Protein 7TXG (pdb70)

Organism: Francisella tularensis subsp. tularensis (strain SCHU S4 / Schu 4) (NCBI:txid177416)

Radius of gyration: 30.86 Å; Cα contacts (8 Å, |Δi|>4): 3721; chains: 4; bounding box: 61×87×76 Å

Foldseek 3Di:
DDPVLLVLVQVLFVLLLLQLLLQAQVLDLPSSQVLLQQSNQVSQQARAEFEFELAADEDCVVDVGSYHGDTGYVHDYYKYKHWDSWFCSVCRNRLHAAIKGKIKIDHPPFAANADWAKKWKKKFFDQPQDPPCDDPVDDLLSSLVSLCVVVVHDLQQAEEEEADDPVCVVVVVVSVVSRYHYDHDPGHCLLVRLLNLAPPLSHGMYTYMDTPSSVLLSLLSCLLSHIKMKMAGDDDDPVSCVVCVVVPHDPRGDIAISSNRGNDKMKMKMKANPHYSHWHHKDWDADPVQGIWIWIWMWMGINVVSDIDIDIDTGDDDVVDRSSVSRD/DDPVLLVLVQVLQVLLLLQLLLQAQVLDLVSSQVLLQQSNQVSQQARAEFEFELAADEDVVVDVGSHHGDTGYVHHYYKYKQWDSWQCSVCRNRLHAAIKGKIKIDHPPFADSAFFFKKWKKKFFDQPDDPPCDDPVDDLLSSLVSLCVVVVHDLQLAEEEEADDPVCVVVVVVSVVSRYHYDHGPGHVLLVRLLNLAPPLSHGMYTYMDTPSSVLLSLLSCLLRHIKMKMAGDDDDPVNCVRCVVSVHDPRGDIDISSNRGNDKMKMKMKANDHYSHWHHWDWDADPVPGIWIWIWMWMGINPVSDIDIDIDTGDDDVVDRSSVSGD/DDPVLLVLVQVLFVLLLLQLLLQAQQLCLPNSQVLLQQSNQVSQQARAEFEAELAFDEDCVVDVGSHHGDTGYVHHYYKYKHFDSWFCSVCRNRLHAAIKGKIKIFHPPFADSDFFFKKWKKKFFDQPDDEPCDDPPDDLLSNLVSLCVVVVHDLQLAEEEEAPDPQCPVVCVVSVVSRYHYYYGPGHVLLVRLLNLAPPLSHGMYTDMDTPSSVLLSLLNRLLSHIKMKMAGDDDDVVRCVRCVVSPDDPRGDIDISSNGGNHKMKMKMKANPHYSHWHHWDWDADPPQGIWIWIWMWMGINVVSDIDIDIDTGDDDVVDRSSVSRD/DDPVLLVLVQVLFVLLLLQLLLQAQQLCLLSSLVLLVQSNQVSQQAAAEQEAELAECDDCSSVSHHGDTHYVHDYYKYKQFYSWFCSVCRNRVHAAIKGKIKIFHPPFAANADFFKKWKKWFFDQPDDPPCDDPPDDLLSNLVSLCVVVVHDLQQAEEEEAPDPVCVVVCVVSVVNRYHYDHGPGHVLLVRLLNLAPPLSHGMYTYMDTPSSVLLSLLSRLLRHIKMKMAGDDDDPVSCVVCVVVVHDPRGDIAISSNRGNDKMKMKMKACPHYSHFHHWDWDADPVQGIWIWIWMWMGINVVSDIDIDIDTGDDDVVDRSSVSGD

B-factor: mean 39.66, std 18.68, range [12.95, 183.97]

Sequence (1310 aa):
MNRKVALEAVRVTELAALASWSQMGRGDKIAADQAAVDAMRKALNEVDIDGTVVIGEGELDEAPMLYIGEKVGAGGCEVDIALDPLEGTTITSKGGANALTVLAMADKGGFLNAPDVYMQKIAVGGINAPKGIVDLDDSVTNNLKRIAEFKGVHMSALVVCTMDRPRHEHIIKEARECGARVILINDGDVSGVIATATENSGIDVYIGTGGAPEGVLAAAALKCLGGQMQARLIFNDEEEIKRAHRLGITDLNKKYDIDDLASGDIVFAATGVTDGNMLQGVKRVNSTRRGSYAVTHSVVMRSTTKTVRHITAEHSFDFKEGIEKFMSMNRKVALEAVRVTELAALASWSQMGRGDKIAADQAAVDAMRKALNEVDIDGTVVIGEGELDEAPMLYIGEKVGAGGCEVDIALDPLEGTTITSKGGANALTVLAMADKGGFLNAPDVYMQKIAVGGINAPKGIVDLDDSVTNNLKRIAEFKGVHMSALVVCTMDRPRHEHIIKEARECGARVILINDGDVSGVIATATENSGIDVYIGTGGAPEGVLAAAALKCLGGQMQARLIFNDEEEIKRAHRLGITDLNKKYDIDDLASGDIVFAATGVTDGNMLQGVKRVNSTRRGSYAVTHSVVMRSTTKTVRHITAEHSFDFKEGIEKFMSMNRKVALEAVRVTELAALASWSQMGRGDKIAADQAAVDAMRKALNEVDIDGTVVIGEGELDEAPMLYIGEKVGAGGCEVDIALDPLEGTTITSKGGANALTVLAMADKGGFLNAPDVYMQKIAVGGINAPKGIVDLDDSVTNNLKRIAEFKGVHMSALVVCTMDRPRHEHIIKEARECGARVILINDGDVSGVIATATENSGIDVYIGTGGAPEGVLAAAALKCLGGQMQARLIFNDEEEIKRAHRLGITDLNKKYDIDDLASGDIVFAATGVTDGNMLQGVKRVNSTRRGSYAVTHSVVMRSTTKTVRHITAEHSFDFKEGIEKFMSMNRKVALEAVRVTELAALASWSQMGRGDKIAADQAAVDAMRKALNEVDIDGTVVIGEGELDEMLYIGEKVGAGGCEVDIALDPLEGTTITSKGGANALTVLAMADKGGFLNAPDVYMQKIAVGGINAPKGIVDLDDSVTNNLKRIAEFKGVHMSALVVCTMDRPRHEHIIKEAREC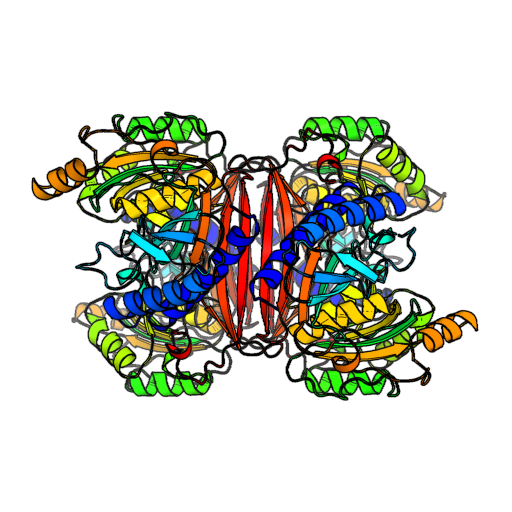GARVILINDGDVSGVIATATENSGIDVYIGTGGAPEGVLAAAALKCLGGQMQARLIFNDEEEIKRAHRLGITDLNKKYDIDDLASGDIVFAATGVTDGNMLQGVKRVNSTRRGSYAVTHSVVMRSTTKTVRHITAEHSFDFKEGIEKFMS

Secondary structure (DSSP, 8-state):
--HHHHHHHHHHHHHHHHHHHTTTTSS-HHHHHHHHHHHHHHHHTTSSEEEEEEESSB-TTT-SSSBTT-EESSS-EEEEEEEEEEE-HHHHHHT-S--EEEEEEESTT-B----S-EEEEEEEE-TTPPTTSS-TTS-HHHHHHHHHHHHT--GGG-EEEEESSGGGHHHHHHHHHHT-EEEEESS-HHHHHHGGGSTT----EEEEEEEHHHHHHHHHHHHHH-EEEEEEE---SHHHHHHHHHTT---TT-EEEHHHHB-SSEEEEEEESS--SS----EEE--TTT--EEEEEEEEEETTT--EEEEEEEEE--TTS-GGGG--/--HHHHHHHHHHHHHHHHHHHHTTTSS-HHHHHHHHHHHHHHHHTTSSEEEEEEESSB-TTT-SSSBTT-EESSS-EEEEEEEEEEE-HHHHHHT-S--EEEEEEESTT-B----SSEEEEEEEE-TTPPTTSS-TTS-HHHHHHHHHHHHT--GGG-EEEEESSGGGHHHHHHHHHHT-EEEEESS-HHHHHHGGGSTT----EEEEEEEHHHHHHHHHHHHHH-EEEEEEE---SHHHHHHHHHTT---TTPEEEHHHHB-SSEEEEEEESS--SSS---EEE--TTT--EEEEEEEEEETTT--EEEEEEEEE--TTS-GGGG--/--HHHHHHHHHHHHHHHHHHHHTTTSS-HHHHHHHHHHHHHHHHTTSSEEEEEEESSB-TTT-SSSBTT-EESSS-EEEEEEEEEEE-HHHHHHT-S--EEEEEEESTT-B----SSEEEEEEEE-TTPPTTSS-TTS-HHHHHHHHHHHHT--GGG-EEEEESSGGGHHHHHHHHHHT-EEEEESS-HHHHHHGGGSTT----EEEEEEEHHHHHHHHHHHHHH-EEEEEEE--SSHHHHHHHHHTT---TTPEEEHHHHB-SSEEEEEEESS--SSS---EEE--TTT--EEEEEEEEEETTT--EEEEEEEEE--TTS-GGGG--/--HHHHHHHHHHHHHHHHHHHHTTTSS-HHHHHHHHHHHHHHHHTTSSEEEEEEES-SSTT----TT-EESSS-EEEEEEEEEEE-HHHHHHT-TT-EEEEEEESTT-B----S-EEEEEEEE-TTPPTTSS-TTS-HHHHHHHHHHHHT--GGG-EEEEES-GGGHHHHHHHHHHT-EEEEESS-HHHHHHGGGSTT----EEEEEEEHHHHHHHHHHHHHH-EEEEEEE---SHHHHHHHHHTT---TTPEEEHHHHB-SSEEEEEEESS--SSS---EEE--TTT--EEEEEEEEEETTT--EEEEEEEEE--TTS-GGGG--

Nearest PDB structures (foldseek):
  8g5w-assembly1_A  TM=1.001E+00  e=2.195E-68  Francisella cf. tularensis subsp. novicida 3523
  7txg-assembly1_D  TM=9.976E-01  e=6.835E-67  Francisella tularensis
  8g5w-assembly1_D  TM=9.990E-01  e=2.232E-64  Francisella cf. tularensis subsp. novicida 3523
  8g5x-assembly1_D  TM=9.950E-01  e=2.477E-63  Francisella cf. tularensis subsp. novicida 3523
  6ayv-assembly1_A  TM=9.543E-01  e=2.901E-39  Mycobacterium tuberculosis CDC1551

Structure (mmCIF, N/CA/C/O backbone):
data_7TXG
#
_entry.id   7TXG
#
_cell.length_a   64.176
_cell.length_b   76.226
_cell.length_c   77.924
_cell.angle_alpha   68.024
_cell.angle_beta   68.223
_cell.angle_gamma   76.649
#
_symmetry.space_group_name_H-M   'P 1'
#
loop_
_entity.id
_entity.type
_entity.pdbx_description
1 polymer Fructose-1,6-bisphosphatase
2 non-polymer GLYCEROL
3 non-polymer 'MANGANESE (II) ION'
4 non-polymer 'PHOSPHATE ION'
5 water water
#
loop_
_atom_site.group_PDB
_atom_site.id
_atom_site.type_symbol
_atom_site.label_atom_id
_atom_site.label_alt_id
_atom_site.label_comp_id
_atom_site.label_asym_id
_atom_site.label_entity_id
_atom_site.label_seq_id
_atom_site.pdbx_PDB_ins_code
_atom_site.Cartn_x
_atom_site.Cartn_y
_atom_site.Cartn_z
_atom_site.occupancy
_atom_site.B_iso_or_equiv
_atom_site.auth_seq_id
_atom_site.auth_comp_id
_atom_site.auth_asym_id
_atom_site.auth_atom_id
_atom_site.pdbx_PDB_model_num
ATOM 1 N N . MET A 1 21 ? 4.65800 1.80200 33.19900 1.000 71.95210 1 MET A N 1
ATOM 2 C CA . MET A 1 21 ? 3.54100 1.79000 32.26300 1.000 71.55302 1 MET A CA 1
ATOM 3 C C . MET A 1 21 ? 3.23200 0.38100 31.76500 1.000 69.31701 1 MET A C 1
ATOM 4 O O . MET A 1 21 ? 4.10800 -0.31000 31.24800 1.000 68.48330 1 MET A O 1
ATOM 9 N N . ASN A 1 22 ? 1.98000 -0.03800 31.92400 1.000 72.28918 2 ASN A N 1
ATOM 10 C CA . ASN A 1 22 ? 1.55200 -1.31600 31.37900 1.000 69.43554 2 ASN A CA 1
ATOM 11 C C . ASN A 1 22 ? 1.53800 -1.25100 29.85700 1.000 68.87402 2 ASN A C 1
ATOM 12 O O . ASN A 1 22 ? 1.18900 -0.22500 29.26900 1.000 65.09823 2 ASN A O 1
ATOM 17 N N . ARG A 1 23 ? 1.92100 -2.36200 29.22100 1.000 65.86682 3 ARG A N 1
ATOM 18 C CA . ARG A 1 23 ? 1.97600 -2.42900 27.76400 1.000 66.77979 3 ARG A CA 1
ATOM 19 C C . ARG A 1 23 ? 0.64300 -2.08300 27.10400 1.000 62.88127 3 ARG A C 1
ATOM 20 O O . ARG A 1 23 ? 0.63400 -1.69400 25.93000 1.000 64.65170 3 ARG A O 1
ATOM 28 N N . LYS A 1 24 ? -0.48000 -2.19000 27.83300 1.000 65.48996 4 LYS A N 1
ATOM 29 C CA . LYS A 1 24 ? -1.79800 -2.00300 27.22000 1.000 63.64519 4 LYS A CA 1
ATOM 30 C C . LYS A 1 24 ? -2.08000 -0.53700 26.88500 1.000 62.19683 4 LYS A C 1
ATOM 31 O O . LYS A 1 24 ? -2.78700 -0.24200 25.90200 1.000 59.69444 4 LYS A O 1
ATOM 37 N N . VAL A 1 25 ? -1.53600 0.39100 27.67800 1.000 63.26216 5 VAL A N 1
ATOM 38 C CA . VAL A 1 25 ? -1.83100 1.80600 27.46700 1.000 63.25906 5 VAL A CA 1
ATOM 39 C C . VAL A 1 25 ? -1.27900 2.28200 26.12700 1.000 61.77059 5 VAL A C 1
ATOM 40 O O . VAL A 1 25 ? -1.83200 3.20700 25.51200 1.000 62.35277 5 VAL A O 1
ATOM 44 N N . ALA A 1 26 ? -0.20400 1.65500 25.64200 1.000 58.66043 6 ALA A N 1
ATOM 45 C CA . ALA A 1 26 ? 0.38200 2.04800 24.36800 1.000 55.17756 6 ALA A CA 1
ATOM 46 C C . ALA A 1 26 ? -0.64900 1.95800 23.25200 1.000 56.49313 6 ALA A C 1
ATOM 47 O O . ALA A 1 26 ? -0.92900 2.94100 22.55800 1.000 59.92277 6 ALA A O 1
ATOM 49 N N . LEU A 1 27 ? -1.25600 0.78800 23.09100 1.000 55.16788 7 LEU A N 1
ATOM 50 C CA . LEU A 1 27 ? -2.27900 0.64200 22.07200 1.000 49.33139 7 LEU A CA 1
ATOM 51 C C . LEU A 1 27 ? -3.58700 1.32900 22.43100 1.000 50.68350 7 LEU A C 1
ATOM 52 O O . LEU A 1 27 ? -4.36400 1.64200 21.52600 1.000 52.73013 7 LEU A O 1
ATOM 57 N N . GLU A 1 28 ? -3.86700 1.58700 23.71000 1.000 47.14414 8 GLU A N 1
ATOM 58 C CA . GLU A 1 28 ? -5.07600 2.36600 23.95900 1.000 47.91741 8 GLU A CA 1
ATOM 59 C C . GLU A 1 28 ? -4.91300 3.82100 23.52700 1.000 43.98844 8 GLU A C 1
ATOM 60 O O . GLU A 1 28 ? -5.90900 4.49400 23.22900 1.000 47.98839 8 GLU A O 1
ATOM 66 N N . ALA A 1 29 ? -3.68100 4.31900 23.47600 1.000 39.26277 9 ALA A N 1
ATOM 67 C CA . ALA A 1 29 ? -3.47400 5.71000 23.07900 1.000 39.28201 9 ALA A CA 1
ATOM 68 C C . ALA A 1 29 ? -3.90500 5.97100 21.63600 1.000 38.56358 9 ALA A C 1
ATOM 69 O O . ALA A 1 29 ? -4.32900 7.09500 21.30200 1.000 31.26125 9 ALA A O 1
ATOM 71 N N . VAL A 1 30 ? -3.81300 4.95700 20.76200 1.000 36.29927 10 VAL A N 1
ATOM 72 C CA . VAL A 1 30 ? -4.21100 5.21300 19.38300 1.000 34.11681 10 VAL A CA 1
ATOM 73 C C . VAL A 1 30 ? -5.70400 5.41400 19.28000 1.000 30.99928 10 VAL A C 1
ATOM 74 O O . VAL A 1 30 ? -6.15300 6.20100 18.45000 1.000 34.59454 10 VAL A O 1
ATOM 78 N N . ARG A 1 31 ? -6.50800 4.71800 20.09200 1.000 37.61099 11 ARG A N 1
ATOM 79 C CA . ARG A 1 31 ? -7.95000 4.96200 20.04600 1.000 34.49991 11 ARG A CA 1
ATOM 80 C C . ARG A 1 31 ? -8.25500 6.42800 20.33400 1.000 33.10075 11 ARG A C 1
ATOM 81 O O . ARG A 1 31 ? -9.12400 7.03900 19.69300 1.000 33.33192 11 ARG A O 1
ATOM 89 N N . VAL A 1 32 ? -7.53200 7.00400 21.29200 1.000 35.53194 12 VAL A N 1
ATOM 90 C CA . VAL A 1 32 ? -7.71100 8.40900 21.63900 1.000 35.28287 12 VAL A CA 1
ATOM 91 C C . VAL A 1 32 ? -7.39000 9.29100 20.44400 1.000 29.96332 12 VAL A C 1
ATOM 92 O O . VAL A 1 32 ? -8.20200 10.13800 20.04300 1.000 30.00635 12 VAL A O 1
ATOM 96 N N . THR A 1 33 ? -6.19700 9.10700 19.85200 1.000 33.53021 13 THR A N 1
ATOM 97 C CA . THR A 1 33 ? -5.83000 9.99200 18.73800 1.000 25.41814 13 THR A CA 1
ATOM 98 C C . THR A 1 33 ? -6.74500 9.77300 17.52800 1.000 29.34281 13 THR A C 1
ATOM 99 O O . THR A 1 33 ? -7.04900 10.72100 16.79100 1.000 27.76562 13 THR A O 1
ATOM 103 N N . GLU A 1 34 ? -7.25100 8.54900 17.33800 1.000 25.40264 14 GLU A N 1
ATOM 104 C CA . GLU A 1 34 ? -8.16500 8.29100 16.22200 1.000 25.77653 14 GLU A CA 1
ATOM 105 C C . GLU A 1 34 ? -9.47300 9.05200 16.39500 1.000 28.23205 14 GLU A C 1
ATOM 106 O O . GLU A 1 34 ? -10.00500 9.64200 15.43800 1.000 26.70100 14 GLU A O 1
ATOM 112 N N . LEU A 1 35 ? -10.04500 8.99400 17.59900 1.000 28.64200 15 LEU A N 1
ATOM 113 C CA . LEU A 1 35 ? -11.31500 9.67900 17.81200 1.000 27.24388 15 LEU A CA 1
ATOM 114 C C . LEU A 1 35 ? -11.13500 11.18800 17.69300 1.000 26.63414 15 LEU A C 1
ATOM 115 O O . LEU A 1 35 ? -12.00000 11.88900 17.13400 1.000 31.47939 15 LEU A O 1
ATOM 120 N N . ALA A 1 36 ? -9.99400 11.69800 18.17500 1.000 27.71336 16 ALA A N 1
ATOM 121 C CA . ALA A 1 36 ? -9.72000 13.12400 18.03600 1.000 28.47148 16 ALA A CA 1
ATOM 122 C C . ALA A 1 36 ? -9.59500 13.51100 16.57100 1.000 29.84361 16 ALA A C 1
ATOM 123 O O . ALA A 1 36 ? -10.09300 14.56400 16.15300 1.000 31.17084 16 ALA A O 1
ATOM 125 N N . ALA A 1 37 ? -8.93700 12.66700 15.76800 1.000 27.13769 17 ALA A N 1
ATOM 126 C CA . ALA A 1 37 ? -8.77900 12.96600 14.34900 1.000 24.90510 17 ALA A CA 1
ATOM 127 C C . ALA A 1 37 ? -10.11400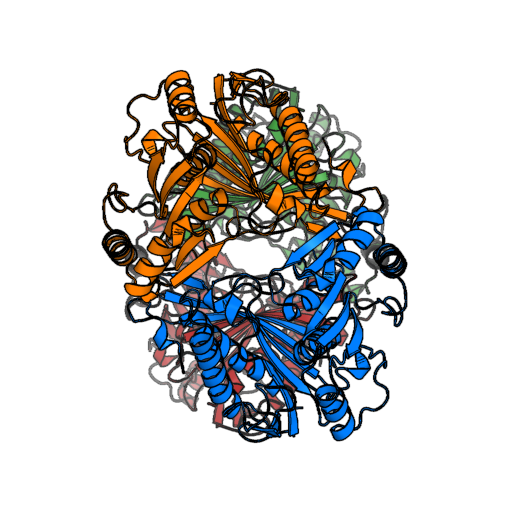 12.95300 13.61300 1.000 27.02373 17 ALA A C 1
ATOM 128 O O . ALA A 1 37 ? -10.35300 13.79900 12.74800 1.000 27.81783 17 ALA A O 1
ATOM 130 N N . LEU A 1 38 ? -10.99200 11.99800 13.91800 1.000 26.00984 18 LEU A N 1
ATOM 131 C CA . LEU A 1 38 ? -12.27700 11.95600 13.21300 1.000 28.85070 18 LEU A CA 1
ATOM 132 C C . LEU A 1 38 ? -13.13300 13.17500 13.56000 1.000 30.14149 18 LEU A C 1
ATOM 133 O O . LEU A 1 38 ? -13.77800 13.77700 12.67500 1.000 31.13969 18 LEU A O 1
ATOM 138 N N . ALA A 1 39 ? -13.13400 13.56700 14.84100 1.000 29.76694 19 ALA A N 1
ATOM 139 C CA . ALA A 1 39 ? -13.81800 14.80200 15.22000 1.000 29.63331 19 ALA A CA 1
ATOM 140 C C . ALA A 1 39 ? -13.22100 16.00700 14.50100 1.000 27.79519 19 ALA A C 1
ATOM 141 O O . ALA A 1 39 ? -13.95600 16.88100 14.03200 1.000 32.15353 19 ALA A O 1
ATOM 143 N N . SER A 1 40 ? -11.88900 16.06400 14.38600 1.000 29.31631 20 SER A N 1
ATOM 144 C CA . SER A 1 40 ? -11.25700 17.18900 13.70100 1.000 28.24649 20 SER A CA 1
ATOM 145 C C . SER A 1 40 ? -11.62700 17.20200 12.23200 1.000 30.17663 20 SER A C 1
ATOM 146 O O . SER A 1 40 ? -11.77700 18.26900 11.61800 1.000 30.29638 20 SER A O 1
ATOM 149 N N . TRP A 1 41 ? -11.73400 16.01700 11.64400 1.000 25.32546 21 TRP A N 1
ATOM 150 C CA . TRP A 1 41 ? -11.98400 15.90400 10.21600 1.000 27.58834 21 TRP A CA 1
ATOM 151 C C . TRP A 1 41 ? -13.38000 16.38000 9.87000 1.000 27.05372 21 TRP A C 1
ATOM 152 O O . TRP A 1 41 ? -13.60000 16.89500 8.76700 1.000 32.49648 21 TRP A O 1
ATOM 163 N N . SER A 1 42 ? -14.33100 16.19700 10.79400 1.000 29.27625 22 SER A N 1
ATOM 164 C CA . SER A 1 42 ? -15.67800 16.70600 10.55600 1.000 29.89195 22 SER A CA 1
ATOM 165 C C . SER A 1 42 ? -15.69800 18.22600 10.39800 1.000 32.93751 22 SER A C 1
ATOM 166 O O . SER A 1 42 ? -16.65400 18.77400 9.82900 1.000 33.15993 22 SER A O 1
ATOM 169 N N . GLN A 1 43 ? -14.65300 18.91300 10.85700 1.000 29.76660 23 GLN A N 1
ATOM 170 C CA . GLN A 1 43 ? -14.53800 20.35900 10.75100 1.000 34.48253 23 GLN A CA 1
ATOM 171 C C . GLN A 1 43 ? -13.52000 20.78800 9.71000 1.000 35.07202 23 GLN A C 1
ATOM 172 O O . GLN A 1 43 ? -13.21800 21.98400 9.61200 1.000 38.35334 23 GLN A O 1
ATOM 178 N N . MET A 1 44 ? -12.96700 19.84700 8.94700 1.000 31.10503 24 MET A N 1
ATOM 179 C CA . MET A 1 44 ? -11.91900 20.18500 8.00100 1.000 33.88303 24 MET A CA 1
ATOM 180 C C . MET A 1 44 ? -12.50400 20.99800 6.85400 1.000 31.82278 24 MET A C 1
ATOM 181 O O . MET A 1 44 ? -13.57500 20.67400 6.32600 1.000 35.64973 24 MET A O 1
ATOM 186 N N . GLY A 1 45 ? -11.80100 22.06100 6.46900 1.000 32.57217 25 GLY A N 1
ATOM 187 C CA . GLY A 1 45 ? -12.30800 22.88600 5.39400 1.000 33.15666 25 GLY A CA 1
ATOM 188 C C . GLY A 1 45 ? -13.57600 23.64500 5.71600 1.000 35.56116 25 GLY A C 1
ATOM 189 O O . GLY A 1 45 ? -14.31400 24.02700 4.80500 1.000 31.98453 25 GLY A O 1
ATOM 190 N N . ARG A 1 46 ? -13.86000 23.88800 6.98700 1.000 32.89233 26 ARG A N 1
ATOM 191 C CA . ARG A 1 46 ? -15.03900 24.67800 7.32300 1.000 41.28307 26 ARG A CA 1
ATOM 192 C C . ARG A 1 46 ? -14.68800 26.13000 7.63300 1.000 43.93700 26 ARG A C 1
ATOM 193 O O . ARG A 1 46 ? -15.58800 26.92900 7.91700 1.000 40.25660 26 ARG A O 1
ATOM 201 N N . GLY A 1 47 ? -13.40600 26.48400 7.58600 1.000 42.45284 27 GLY A N 1
ATOM 202 C CA . GLY A 1 47 ? -12.97700 27.83900 7.86300 1.000 41.41089 27 GLY A CA 1
ATOM 203 C C . GLY A 1 47 ? -13.15400 28.29100 9.29500 1.000 47.19276 27 GLY A C 1
ATOM 204 O O . GLY A 1 47 ? -13.12300 29.49600 9.55700 1.000 47.66055 27 GLY A O 1
ATOM 205 N N . ASP A 1 48 ? -13.33800 27.36400 10.23900 1.000 44.81026 28 ASP A N 1
ATOM 206 C CA . ASP A 1 48 ? -13.54200 27.70700 11.65300 1.000 42.99126 28 ASP A CA 1
ATOM 207 C C . ASP A 1 48 ? -12.44900 27.06700 12.51200 1.000 44.40876 28 ASP A C 1
ATOM 208 O O . ASP A 1 48 ? -12.60900 25.95200 13.01400 1.000 46.67254 28 ASP A O 1
ATOM 213 N N . LYS A 1 49 ? -11.35500 27.80500 12.69800 1.000 43.90799 29 LYS A N 1
ATOM 214 C CA . LYS A 1 49 ? -10.22900 27.32900 13.49900 1.000 47.26704 29 LYS A CA 1
ATOM 215 C C . LYS A 1 49 ? -10.66300 26.94500 14.91500 1.000 48.74590 29 LYS A C 1
ATOM 216 O O . LYS A 1 49 ? -10.22900 25.91300 15.45800 1.000 43.02652 29 LYS A O 1
ATOM 222 N N . ILE A 1 50 ? -11.55300 27.74600 15.51100 1.000 51.02754 30 ILE A N 1
ATOM 223 C CA . ILE A 1 50 ? -11.99100 27.51400 16.88600 1.000 49.48587 30 ILE A CA 1
ATOM 224 C C . ILE A 1 50 ? -12.83100 26.25000 16.98100 1.000 46.27670 30 ILE A C 1
ATOM 225 O O . ILE A 1 50 ? -12.68600 25.46300 17.92400 1.000 45.38765 30 ILE A O 1
ATOM 230 N N . ALA A 1 51 ? -13.72500 26.03300 16.01200 1.000 44.73918 31 ALA A N 1
ATOM 231 C CA . ALA A 1 51 ? -14.60700 24.87000 16.07000 1.000 43.21618 31 ALA A CA 1
ATOM 232 C C . ALA A 1 51 ? -13.84100 23.57500 15.81800 1.000 39.96484 31 ALA A C 1
ATOM 233 O O . ALA A 1 51 ? -14.16500 22.52900 16.40000 1.000 36.42050 31 ALA A O 1
ATOM 235 N N . ALA A 1 52 ? -12.82500 23.61900 14.95600 1.000 38.97571 32 ALA A N 1
ATOM 236 C CA . ALA A 1 52 ? -12.00400 22.43200 14.74900 1.000 39.46815 32 ALA A CA 1
ATOM 237 C C . ALA A 1 52 ? -11.22600 22.10200 16.01400 1.000 42.09889 32 ALA A C 1
ATOM 238 O O . ALA A 1 52 ? -11.21300 20.94700 16.46900 1.000 38.88672 32 ALA A O 1
ATOM 240 N N . ASP A 1 53 ? -10.59600 23.12300 16.61700 1.000 40.43611 33 ASP A N 1
ATOM 241 C CA . ASP A 1 53 ? -9.88200 22.88900 17.86800 1.000 39.22009 33 ASP A CA 1
ATOM 242 C C . ASP A 1 53 ? -10.81200 22.32500 18.93600 1.000 41.70935 33 ASP A C 1
ATOM 243 O O . ASP A 1 53 ? -10.43600 21.39700 19.66100 1.000 40.88304 33 ASP A O 1
ATOM 248 N N . GLN A 1 54 ? -12.03700 22.85900 19.04300 1.000 42.07229 34 GLN A N 1
ATOM 249 C CA . GLN A 1 54 ? -12.93600 22.41800 20.10900 1.000 40.24419 34 GLN A CA 1
ATOM 250 C C . GLN A 1 54 ? -13.44300 21.00100 19.87400 1.000 38.10198 34 GLN A C 1
ATOM 251 O O . GLN A 1 54 ? -13.60900 20.23200 20.82900 1.000 38.50210 34 GLN A O 1
ATOM 257 N N . ALA A 1 55 ? -13.71400 20.64200 18.61800 1.000 37.13121 35 ALA A N 1
ATOM 258 C CA . ALA A 1 55 ? -14.07800 19.26000 18.32200 1.000 35.31629 35 ALA A CA 1
ATOM 259 C C . ALA A 1 55 ? -12.95900 18.30500 18.71800 1.000 36.39525 35 ALA A C 1
ATOM 260 O O . ALA A 1 55 ? -13.20200 17.27600 19.37000 1.000 37.60260 35 ALA A O 1
ATOM 262 N N . ALA A 1 56 ? -11.71600 18.64800 18.36200 1.000 37.63648 36 ALA A N 1
ATOM 263 C CA . ALA A 1 56 ? -10.59400 17.79300 18.73200 1.000 36.96696 36 ALA A CA 1
ATOM 264 C C . ALA A 1 56 ? -10.43500 17.70400 20.24800 1.000 39.16330 36 ALA A C 1
ATOM 265 O O . ALA A 1 56 ? -10.24100 16.61200 20.79400 1.000 39.39266 36 ALA A O 1
ATOM 267 N N . VAL A 1 57 ? -10.52400 18.84100 20.95000 1.000 41.71952 37 VAL A N 1
ATOM 268 C CA . VAL A 1 57 ? -10.33800 18.83900 22.40400 1.000 40.33295 37 VAL A CA 1
ATOM 269 C C . VAL A 1 57 ? -11.40700 17.99200 23.07900 1.000 40.95027 37 VAL A C 1
ATOM 270 O O . VAL A 1 57 ? -11.11600 17.20400 23.99100 1.000 43.13549 37 VAL A O 1
ATOM 274 N N . ASP A 1 58 ? -12.66500 18.15600 22.65400 1.000 42.98087 38 ASP A N 1
ATOM 275 C CA . ASP A 1 58 ? -13.75500 17.39600 23.25500 1.000 46.57065 38 ASP A CA 1
ATOM 276 C C . ASP A 1 58 ? -13.54400 15.90100 23.05400 1.000 44.84601 38 ASP A C 1
ATOM 277 O O . ASP A 1 58 ? -13.55800 15.12400 24.02200 1.000 47.82120 38 ASP A O 1
ATOM 282 N N . ALA A 1 59 ? -13.35100 15.47700 21.79500 1.000 36.52208 39 ALA A N 1
ATOM 283 C CA . ALA A 1 59 ? -13.16300 14.05300 21.53600 1.000 39.93945 39 ALA A CA 1
ATOM 284 C C . ALA A 1 59 ? -11.96100 13.49700 22.29500 1.000 32.62765 39 ALA A C 1
ATOM 285 O O . ALA A 1 59 ? -12.04200 12.40800 22.87600 1.000 36.98944 39 ALA A O 1
ATOM 287 N N . MET A 1 60 ? -10.84200 14.23100 22.32400 1.000 35.64025 40 MET A N 1
ATOM 288 C CA . MET A 1 60 ? -9.65000 13.71400 22.99300 1.000 37.82064 40 MET A CA 1
ATOM 289 C C . MET A 1 60 ? -9.86800 13.58300 24.49500 1.000 39.77294 40 MET A C 1
ATOM 290 O O . MET A 1 60 ? -9.41800 12.60600 25.10400 1.000 40.89169 40 MET A O 1
ATOM 295 N N . ARG A 1 61 ? -10.55700 14.54400 25.11800 1.000 39.13468 41 ARG A N 1
ATOM 296 C CA . ARG A 1 61 ? -10.76700 14.43700 26.56000 1.000 45.42020 41 ARG A CA 1
ATOM 297 C C . ARG A 1 61 ? -11.69100 13.27100 26.88100 1.000 40.32953 41 ARG A C 1
ATOM 298 O O . ARG A 1 61 ? -11.42900 12.48200 27.80300 1.000 45.92843 41 ARG A O 1
ATOM 306 N N . LYS A 1 62 ? -12.76500 13.13400 26.10400 1.000 44.01723 42 LYS A N 1
ATOM 307 C CA . LYS A 1 62 ? -13.70100 12.04000 26.32800 1.000 44.46117 42 LYS A CA 1
ATOM 308 C C . LYS A 1 62 ? -13.01300 10.69100 26.18100 1.000 48.40505 42 LYS A C 1
ATOM 309 O O . LYS A 1 62 ? -13.21700 9.78700 27.00000 1.000 44.19341 42 LYS A O 1
ATOM 315 N N . ALA A 1 63 ? -12.18800 10.53200 25.14500 1.000 41.85581 43 ALA A N 1
ATOM 316 C CA . ALA A 1 63 ? -11.51800 9.25300 24.95300 1.000 41.11715 43 ALA A CA 1
ATOM 317 C C . ALA A 1 63 ? -10.44900 9.02500 26.01500 1.000 39.87248 43 ALA A C 1
ATOM 318 O O . ALA A 1 63 ? -10.28200 7.90100 26.50200 1.000 42.69111 43 ALA A O 1
ATOM 320 N N . LEU A 1 64 ? -9.72000 10.07900 26.39600 1.000 42.35113 44 LEU A N 1
ATOM 321 C CA . LEU A 1 64 ? -8.68100 9.93700 27.40600 1.000 45.55022 44 LEU A CA 1
ATOM 322 C C . LEU A 1 64 ? -9.25000 9.45600 28.72700 1.000 49.62133 44 LEU A C 1
ATOM 323 O O . LEU A 1 64 ? -8.59700 8.68400 29.43700 1.000 48.06580 44 LEU A O 1
ATOM 328 N N . ASN A 1 65 ? -10.46100 9.89600 29.07900 1.000 51.78505 45 ASN A N 1
ATOM 329 C CA . ASN A 1 65 ? -10.97700 9.47500 30.37700 1.000 53.52872 45 ASN A CA 1
ATOM 330 C C . ASN A 1 65 ? -11.35500 7.99900 30.41400 1.000 54.71069 45 ASN A C 1
ATOM 331 O O . ASN A 1 65 ? -11.68000 7.49000 31.49000 1.000 57.50661 45 ASN A O 1
ATOM 336 N N . GLU A 1 66 ? -11.31400 7.29300 29.28900 1.000 52.86061 46 GLU A N 1
ATOM 337 C CA . GLU A 1 66 ? -11.55300 5.85600 29.28500 1.000 52.68256 46 GLU A CA 1
ATOM 338 C C . GLU A 1 66 ? -10.26800 5.04100 29.21900 1.000 51.40762 46 GLU A C 1
ATOM 339 O O . GLU A 1 66 ? -10.33900 3.81500 29.10000 1.000 49.89318 46 GLU A O 1
ATOM 345 N N . VAL A 1 67 ? -9.09700 5.68800 29.27900 1.000 51.11525 47 VAL A N 1
ATOM 346 C CA . VAL A 1 67 ? -7.81100 4.99800 29.27800 1.000 48.28331 47 VAL A CA 1
ATOM 347 C C . VAL A 1 67 ? -7.42400 4.70200 30.71700 1.000 54.57759 47 VAL A C 1
ATOM 348 O O . VAL A 1 67 ? -7.56500 5.55600 31.59600 1.000 51.92870 47 VAL A O 1
ATOM 352 N N . ASP A 1 68 ? -6.91600 3.49200 30.95600 1.000 54.80239 48 ASP A N 1
ATOM 353 C CA . ASP A 1 68 ? -6.62000 3.01600 32.30800 1.000 54.07757 48 ASP A CA 1
ATOM 354 C C . ASP A 1 68 ? -5.27900 3.57700 32.77100 1.000 53.47483 48 ASP A C 1
ATOM 355 O O . ASP A 1 68 ? -4.27600 2.87800 32.93400 1.000 49.59300 48 ASP A O 1
ATOM 360 N N . ILE A 1 69 ? -5.28300 4.88200 33.00800 1.000 53.22799 49 ILE A N 1
ATOM 361 C CA . ILE A 1 69 ? -4.10700 5.57700 33.50500 1.000 51.33446 49 ILE A CA 1
ATOM 362 C C . ILE A 1 69 ? -4.52700 6.55500 34.59200 1.000 51.09434 49 ILE A C 1
ATOM 363 O O . ILE A 1 69 ? -5.67400 7.00300 34.64600 1.000 51.35743 49 ILE A O 1
ATOM 368 N N . ASP A 1 70 ? -3.58300 6.86600 35.47300 1.000 53.97790 50 ASP A N 1
ATOM 369 C CA . ASP A 1 70 ? -3.64000 8.01000 36.37300 1.000 55.91017 50 ASP A CA 1
ATOM 370 C C . ASP A 1 70 ? -2.76600 9.07400 35.71400 1.000 53.23960 50 ASP A C 1
ATOM 371 O O . ASP A 1 70 ? -1.54800 9.11300 35.90300 1.000 48.99877 50 ASP A O 1
ATOM 376 N N . GLY A 1 71 ? -3.37800 9.92000 34.89600 1.000 51.58722 51 GLY A N 1
ATOM 377 C CA . GLY A 1 71 ? -2.62900 10.81900 34.04200 1.000 51.85547 51 GLY A CA 1
ATOM 378 C C . GLY A 1 71 ? -2.66100 12.25600 34.52600 1.000 45.68289 51 GLY A C 1
ATOM 379 O O . GLY A 1 71 ? -3.66200 12.72700 35.05400 1.000 41.98066 51 GLY A O 1
ATOM 380 N N . THR A 1 72 ? -1.54100 12.95200 34.34100 1.000 46.40176 52 THR A N 1
ATOM 381 C CA . THR A 1 72 ? -1.47600 14.38500 34.59500 1.000 45.53683 52 THR A CA 1
ATOM 382 C C . THR A 1 72 ? -0.99800 15.09100 33.34100 1.000 44.25874 52 THR A C 1
ATOM 383 O O . THR A 1 72 ? 0.09900 14.81000 32.85200 1.000 43.51472 52 THR A O 1
ATOM 387 N N . VAL A 1 73 ? -1.81500 16.01400 32.84100 1.000 40.61186 53 VAL A N 1
ATOM 388 C CA . VAL A 1 73 ? -1.45600 16.81700 31.68100 1.000 41.31275 53 VAL A CA 1
ATOM 389 C C . VAL A 1 73 ? -0.30100 17.73300 32.05800 1.000 45.46964 53 VAL A C 1
ATOM 390 O O . VAL A 1 73 ? -0.44100 18.60600 32.92300 1.000 47.46080 53 VAL A O 1
ATOM 394 N N . VAL A 1 74 ? 0.85300 17.52400 31.42800 1.000 40.37035 54 VAL A N 1
ATOM 395 C CA . VAL A 1 74 ? 1.98100 18.41900 31.58800 1.000 44.99154 54 VAL A CA 1
ATOM 396 C C . VAL A 1 74 ? 2.20900 19.26400 30.34200 1.000 45.09286 54 VAL A C 1
ATOM 397 O O . VAL A 1 74 ? 2.84500 20.32300 30.43200 1.000 41.79833 54 VAL A O 1
ATOM 401 N N . ILE A 1 75 ? 1.71700 18.82000 29.18800 1.000 43.55038 55 ILE A N 1
ATOM 402 C CA . ILE A 1 75 ? 1.66700 19.61100 27.96900 1.000 39.49803 55 ILE A CA 1
ATOM 403 C C . ILE A 1 75 ? 0.26600 19.44700 27.39700 1.000 42.97583 55 ILE A C 1
ATOM 404 O O . ILE A 1 75 ? -0.20500 18.31900 27.21300 1.000 41.88826 55 ILE A O 1
ATOM 409 N N . GLY A 1 76 ? -0.41200 20.55400 27.16100 1.000 44.62661 56 GLY A N 1
ATOM 410 C CA . GLY A 1 76 ? -1.81900 20.51200 26.81100 1.000 44.51330 56 GLY A CA 1
ATOM 411 C C . GLY A 1 76 ? -2.29800 21.78800 26.15700 1.000 48.22575 56 GLY A C 1
ATOM 412 O O . GLY A 1 76 ? -1.52500 22.48400 25.48500 1.000 46.27765 56 GLY A O 1
ATOM 413 N N . GLU A 1 77 ? -3.58200 22.09700 26.36500 1.000 44.29365 57 GLU A N 1
ATOM 414 C CA . GLU A 1 77 ? -4.19000 23.24800 25.70600 1.000 52.62199 57 GLU A CA 1
ATOM 415 C C . GLU A 1 77 ? -3.71200 24.57000 26.29300 1.000 56.50889 57 GLU A C 1
ATOM 416 O O . GLU A 1 77 ? -3.82100 25.61000 25.63400 1.000 59.90699 57 GLU A O 1
ATOM 422 N N . GLY A 1 78 ? -3.19800 24.56300 27.51500 1.000 59.02545 58 GLY A N 1
ATOM 423 C CA . GLY A 1 78 ? -2.75000 25.78300 28.14800 1.000 64.82488 58 GLY A CA 1
ATOM 424 C C . GLY A 1 78 ? -3.10500 25.77600 29.61600 1.000 71.09010 58 GLY A C 1
ATOM 425 O O . GLY A 1 78 ? -3.44100 24.73800 30.17500 1.000 64.40173 58 GLY A O 1
ATOM 426 N N . GLU A 1 79 ? -3.02500 26.94600 30.24600 1.000 80.40830 59 GLU A N 1
ATOM 427 C CA . GLU A 1 79 ? -3.31000 27.04700 31.66900 1.000 83.34930 59 GLU A CA 1
ATOM 428 C C . GLU A 1 79 ? -4.81700 27.12200 31.90500 1.000 83.42528 59 GLU A C 1
ATOM 429 O O . GLU A 1 79 ? -5.58400 27.51100 31.01900 1.000 86.56016 59 GLU A O 1
ATOM 435 N N . LEU A 1 80 ? -5.23400 26.75100 33.12300 1.000 83.59466 60 LEU A N 1
ATOM 436 C CA . LEU A 1 80 ? -6.65800 26.54800 33.39100 1.000 85.95971 60 LEU A CA 1
ATOM 437 C C . LEU A 1 80 ? -7.47700 27.81500 33.15300 1.000 91.95092 60 LEU A C 1
ATOM 438 O O . LEU A 1 80 ? -8.62100 27.74300 32.68900 1.000 90.87063 60 LEU A O 1
ATOM 443 N N . ASP A 1 81 ? -6.91400 28.98800 33.45400 1.000 95.42855 61 ASP A N 1
ATOM 444 C CA . ASP A 1 81 ? -7.66900 30.22100 33.26100 1.000 98.74067 61 ASP A CA 1
ATOM 445 C C . ASP A 1 81 ? -7.89300 30.53400 31.78800 1.000 99.47616 61 ASP A C 1
ATOM 446 O O . ASP A 1 81 ? -8.76400 31.34900 31.46700 1.000 101.80748 61 ASP A O 1
ATOM 451 N N . GLU A 1 82 ? -7.14800 29.89000 30.88800 1.000 94.92637 62 GLU A N 1
ATOM 452 C CA . GLU A 1 82 ? -7.31300 30.08300 29.45600 1.000 92.58184 62 GLU A CA 1
ATOM 453 C C . GLU A 1 82 ? -7.83300 28.84900 28.73500 1.000 86.61372 62 GLU A C 1
ATOM 454 O O . GLU A 1 82 ? -8.33800 28.97500 27.61500 1.000 84.84696 62 GLU A O 1
ATOM 460 N N . ALA A 1 83 ? -7.71400 27.67200 29.33600 1.000 81.52777 63 ALA A N 1
ATOM 461 C CA . ALA A 1 83 ? -8.15500 26.42300 28.71900 1.000 75.13917 63 ALA A CA 1
ATOM 462 C C . ALA A 1 83 ? -9.07800 25.68400 29.67800 1.000 67.76781 63 ALA A C 1
ATOM 463 O O . ALA A 1 83 ? -8.60600 25.18300 30.72000 1.000 66.32128 63 ALA A O 1
ATOM 465 N N . PRO A 1 84 ? -10.37800 25.57900 29.38100 1.000 65.57275 64 PRO A N 1
ATOM 466 C CA . PRO A 1 84 ? -11.26300 24.83800 30.29300 1.000 63.35313 64 PRO A CA 1
ATOM 467 C C . PRO A 1 84 ? -11.01700 23.33800 30.29100 1.000 62.38003 64 PRO A C 1
ATOM 468 O O . PRO A 1 84 ? -11.40800 22.66100 31.24900 1.000 60.17287 64 PRO A O 1
ATOM 472 N N . MET A 1 85 ? -10.39900 22.79100 29.24700 1.000 57.12188 65 MET A N 1
ATOM 473 C CA . MET A 1 85 ? -10.22700 21.35000 29.11700 1.000 56.44858 65 MET A CA 1
ATOM 474 C C . MET A 1 85 ? -8.80800 21.04700 28.65900 1.000 51.04764 65 MET A C 1
ATOM 475 O O . MET A 1 85 ? -8.25000 21.77100 27.82800 1.000 49.39378 65 MET A O 1
ATOM 480 N N . LEU A 1 86 ? -8.23300 19.97100 29.20300 1.000 45.19805 66 LEU A N 1
ATOM 481 C CA . LEU A 1 86 ? -6.87100 19.55200 28.86800 1.000 45.80071 66 LEU A CA 1
ATOM 482 C C . LEU A 1 86 ? -5.86500 20.66400 29.16300 1.000 51.30699 66 LEU A C 1
ATOM 483 O O . LEU A 1 86 ? -4.97300 20.96600 28.36200 1.000 45.58689 66 LEU A O 1
ATOM 488 N N . TYR A 1 87 ? -6.01700 21.27300 30.33500 1.000 47.54628 67 TYR A N 1
ATOM 489 C CA . TYR A 1 87 ? -5.10700 22.29500 30.82800 1.000 53.48927 67 TYR A CA 1
ATOM 490 C C . TYR A 1 87 ? -3.95300 21.66100 31.60400 1.000 50.18334 67 TYR A C 1
ATOM 491 O O . TYR A 1 87 ? -4.04400 20.53300 32.10200 1.000 47.00263 67 TYR A O 1
ATOM 500 N N . ILE A 1 88 ? -2.86000 22.42000 31.71200 1.000 46.71486 68 ILE A N 1
ATOM 501 C CA . ILE A 1 88 ? -1.70100 21.97100 32.47400 1.000 50.41607 68 ILE A CA 1
ATOM 502 C C . ILE A 1 88 ? -2.13000 21.65100 33.89700 1.000 49.86410 68 ILE A C 1
ATOM 503 O O . ILE A 1 88 ? -2.73700 22.48300 34.58300 1.000 47.76190 68 ILE A O 1
ATOM 508 N N . GLY A 1 89 ? -1.81700 20.44300 34.34800 1.000 47.95677 69 GLY A N 1
ATOM 509 C CA . GLY A 1 89 ? -2.17100 19.99200 35.67000 1.000 43.96745 69 GLY A CA 1
ATOM 510 C C . GLY A 1 89 ? -3.42700 19.15000 35.74900 1.000 44.94246 69 GLY A C 1
ATOM 511 O O . GLY A 1 89 ? -3.59700 18.42400 36.73600 1.000 43.99322 69 GLY A O 1
ATOM 512 N N . GLU A 1 90 ? -4.31000 19.22400 34.75100 1.000 45.53986 70 GLU A N 1
ATOM 513 C CA . GLU A 1 90 ? -5.55200 18.46300 34.81500 1.000 45.06302 70 GLU A CA 1
ATOM 514 C C . GLU A 1 90 ? -5.26100 16.98000 34.99000 1.000 48.80268 70 GLU A C 1
ATOM 515 O O . GLU A 1 90 ? -4.30700 16.44300 34.42000 1.000 43.79146 70 GLU A O 1
ATOM 521 N N . LYS A 1 91 ? -6.06800 16.33200 35.82800 1.000 47.69389 71 LYS A N 1
ATOM 522 C CA . LYS A 1 91 ? -6.03000 14.88800 35.99900 1.000 49.39711 71 LYS A CA 1
ATOM 523 C C . LYS A 1 91 ? -6.95800 14.25500 34.97400 1.000 47.76009 71 LYS A C 1
ATOM 524 O O . LYS A 1 91 ? -8.06600 14.75000 34.73700 1.000 49.83513 71 LYS A O 1
ATOM 530 N N . VAL A 1 92 ? -6.50700 13.15900 34.37400 1.000 47.55813 72 VAL A N 1
ATOM 531 C CA . VAL A 1 92 ? -7.24600 12.49400 33.31100 1.000 49.69067 72 VAL A CA 1
ATOM 532 C C . VAL A 1 92 ? -6.97300 10.99700 33.39100 1.000 46.62562 72 VAL A C 1
ATOM 533 O O . VAL A 1 92 ? -5.95700 10.55300 33.92900 1.000 43.84861 72 VAL A O 1
ATOM 537 N N . GLY A 1 93 ? -7.91800 10.21600 32.88900 1.000 52.51420 73 GLY A N 1
ATOM 538 C CA . GLY A 1 93 ? -7.78800 8.77700 32.85300 1.000 52.78679 73 GLY A CA 1
ATOM 539 C C . GLY A 1 93 ? -8.77900 8.09800 33.78100 1.000 56.36031 73 GLY A C 1
ATOM 540 O O . GLY A 1 93 ? -9.31900 8.69200 34.71400 1.000 54.59686 73 GLY A O 1
ATOM 541 N N . ALA A 1 94 ? -9.01200 6.82200 33.50000 1.000 50.32870 74 ALA A N 1
ATOM 542 C CA . ALA A 1 94 ? -9.92700 6.01100 34.29100 1.000 56.51880 74 ALA A CA 1
ATOM 543 C C . ALA A 1 94 ? -9.25800 5.35800 35.49500 1.000 54.63772 74 ALA A C 1
ATOM 544 O O . ALA A 1 94 ? -9.93200 4.64900 36.24800 1.000 57.81764 74 ALA A O 1
ATOM 546 N N . GLY A 1 95 ? -7.97300 5.59200 35.70500 1.000 56.95187 75 GLY A N 1
ATOM 547 C CA . GLY A 1 95 ? -7.26400 5.00900 36.83200 1.000 54.30533 75 GLY A CA 1
ATOM 548 C C . GLY A 1 95 ? -6.31600 3.90600 36.39000 1.000 54.86243 75 GLY A C 1
ATOM 549 O O . GLY A 1 95 ? -6.67400 3.02300 35.60100 1.000 58.51665 75 GLY A O 1
ATOM 550 N N . GLY A 1 96 ? -5.10200 3.94600 36.91600 1.000 57.32044 76 GLY A N 1
ATOM 551 C CA . GLY A 1 96 ? -4.07400 2.98100 36.55000 1.000 54.48464 76 GLY A CA 1
ATOM 552 C C . GLY A 1 96 ? -2.69300 3.52500 36.88300 1.000 59.01436 76 GLY A C 1
ATOM 553 O O . GLY A 1 96 ? -2.53100 4.30800 37.82100 1.000 60.33594 76 GLY A O 1
ATOM 554 N N . CYS A 1 97 ? -1.70900 3.08200 36.10100 1.000 57.97719 77 CYS A N 1
ATOM 555 C CA . CYS A 1 97 ? -0.33900 3.54200 36.28400 1.000 60.73040 77 CYS A CA 1
ATOM 556 C C . CYS A 1 97 ? -0.26700 5.06300 36.14700 1.000 62.49517 77 CYS A C 1
ATOM 557 O O . CYS A 1 97 ? -1.00500 5.67200 35.37200 1.000 57.59301 77 CYS A O 1
ATOM 560 N N . GLU A 1 98 ? 0.61700 5.68500 36.92800 1.000 60.30795 78 GLU A N 1
ATOM 561 C CA . GLU A 1 98 ? 0.73800 7.13800 36.92500 1.000 60.70716 78 GLU A CA 1
ATOM 562 C C . GLU A 1 98 ? 1.64400 7.58300 35.78500 1.000 56.51650 78 GLU A C 1
ATOM 563 O O . GLU A 1 98 ? 2.76600 7.09100 35.63800 1.000 50.77591 78 GLU A O 1
ATOM 569 N N . VAL A 1 99 ? 1.15100 8.51000 34.97100 1.000 54.11543 79 VAL A N 1
ATOM 570 C CA . VAL A 1 99 ? 1.88600 8.98800 33.80500 1.000 49.41136 79 VAL A CA 1
ATOM 571 C C . VAL A 1 99 ? 1.70700 10.49300 33.66800 1.000 45.56710 79 VAL A C 1
ATOM 572 O O . VAL A 1 99 ? 0.65000 11.04800 33.98100 1.000 45.23667 79 VAL A O 1
ATOM 576 N N . ASP A 1 100 ? 2.76600 11.15600 33.21900 1.000 39.10508 80 ASP A N 1
ATOM 577 C CA . ASP A 1 100 ? 2.66700 12.50400 32.68400 1.000 40.47472 80 ASP A CA 1
ATOM 578 C C . ASP A 1 100 ? 2.27900 12.41700 31.21400 1.000 39.91318 80 ASP A C 1
ATOM 579 O O . ASP A 1 100 ? 2.81100 11.59400 30.46800 1.000 39.53690 80 ASP A O 1
ATOM 584 N N . ILE A 1 101 ? 1.36500 13.27900 30.79900 1.000 38.45179 81 ILE A N 1
ATOM 585 C CA . ILE A 1 101 ? 0.76600 13.22400 29.47200 1.000 39.17134 81 ILE A CA 1
ATOM 586 C C . ILE A 1 101 ? 1.06600 14.52500 28.74700 1.000 41.95006 81 ILE A C 1
ATOM 587 O O . ILE A 1 101 ? 0.76900 15.61000 29.26200 1.000 41.25741 81 ILE A O 1
ATOM 592 N N . ALA A 1 102 ? 1.63800 14.41700 27.55500 1.000 35.34889 82 ALA A N 1
ATOM 593 C CA . ALA A 1 102 ? 1.82100 15.55000 26.66000 1.000 34.00882 82 ALA A CA 1
ATOM 594 C C . ALA A 1 102 ? 0.83100 15.40000 25.50500 1.000 37.73523 82 ALA A C 1
ATOM 595 O O . ALA A 1 102 ? 0.85400 14.39300 24.79000 1.000 33.63283 82 ALA A O 1
ATOM 597 N N . LEU A 1 103 ? -0.06100 16.37700 25.34800 1.000 35.02117 83 LEU A N 1
ATOM 598 C CA . LEU A 1 103 ? -1.16800 16.27200 24.40800 1.000 40.00033 83 LEU A CA 1
ATOM 599 C C . LEU A 1 103 ? -1.07700 17.35100 23.34200 1.000 41.01648 83 LEU A C 1
ATOM 600 O O . LEU A 1 103 ? -0.60900 18.46300 23.60600 1.000 40.60372 83 LEU A O 1
ATOM 605 N N . ASP A 1 104 ? -1.56800 17.02800 22.14500 1.000 38.95192 84 ASP A N 1
ATOM 606 C CA . ASP A 1 104 ? -1.97300 18.03700 21.16900 1.000 37.03910 84 ASP A CA 1
ATOM 607 C C . ASP A 1 104 ? -3.26400 17.53300 20.53300 1.000 40.24883 84 ASP A C 1
ATOM 608 O O . ASP A 1 104 ? -3.22500 16.70700 19.60200 1.000 40.90903 84 ASP A O 1
ATOM 613 N N . PRO A 1 105 ? -4.42300 17.97000 21.03700 1.000 38.31786 85 PRO A N 1
ATOM 614 C CA . PRO A 1 105 ? -5.70000 17.52200 20.45700 1.000 39.85656 85 PRO A CA 1
ATOM 615 C C . PRO A 1 105 ? -5.78800 17.74700 18.96300 1.000 36.36438 85 PRO A C 1
ATOM 616 O O . PRO A 1 105 ? -6.28000 16.87500 18.23600 1.000 34.33169 85 PRO A O 1
ATOM 620 N N . LEU A 1 106 ? -5.30400 18.88700 18.47900 1.000 33.44907 86 LEU A N 1
ATOM 621 C CA . LEU A 1 106 ? -5.21500 19.12500 17.04300 1.000 34.73487 86 LEU A CA 1
ATOM 622 C C . LEU A 1 106 ? -3.97700 19.96600 16.77900 1.000 37.76948 86 LEU A C 1
ATOM 623 O O . LEU A 1 106 ? -3.95300 21.15600 17.09900 1.000 37.09714 86 LEU A O 1
ATOM 628 N N . GLU A 1 107 ? -2.94900 19.34500 16.21600 1.000 34.15448 87 GLU A N 1
ATOM 629 C CA . GLU A 1 107 ? -1.75700 20.05700 15.77500 1.000 37.79636 87 GLU A CA 1
ATOM 630 C C . GLU A 1 107 ? -2.04800 20.53000 14.35900 1.000 39.08452 87 GLU A C 1
ATOM 631 O O . GLU A 1 107 ? -2.08000 19.73700 13.41400 1.000 39.99174 87 GLU A O 1
ATOM 637 N N . GLY A 1 108 ? -2.31400 21.82300 14.21700 1.000 37.14287 88 GLY A N 1
ATOM 638 C CA . GLY A 1 108 ? -2.81400 22.35700 12.96700 1.000 35.99962 88 GLY A CA 1
ATOM 639 C C . GLY A 1 108 ? -4.29300 22.69700 12.98400 1.000 38.17231 88 GLY A C 1
ATOM 640 O O . GLY A 1 108 ? -5.07400 22.14200 12.20100 1.000 33.96668 88 GLY A O 1
ATOM 641 N N . THR A 1 109 ? -4.70200 23.60800 13.87200 1.000 40.18962 89 THR A N 1
ATOM 642 C CA . THR A 1 109 ? -6.09100 24.06500 13.86100 1.000 38.59900 89 THR A CA 1
ATOM 643 C C . THR A 1 109 ? -6.39900 24.86100 12.59700 1.000 37.68990 89 THR A C 1
ATOM 644 O O . THR A 1 109 ? -7.42300 24.63100 11.93100 1.000 36.18674 89 THR A O 1
ATOM 648 N N . THR A 1 110 ? -5.52700 25.82100 12.26300 1.000 38.18646 90 THR A N 1
ATOM 649 C CA . THR A 1 110 ? -5.68100 26.58200 11.02600 1.000 40.58071 90 THR A CA 1
ATOM 650 C C . THR A 1 110 ? -5.55800 25.67600 9.81100 1.000 38.29072 90 THR A C 1
ATOM 651 O O . THR A 1 110 ? -6.35300 25.78300 8.86300 1.000 38.93631 90 THR A O 1
ATOM 655 N N . ILE A 1 111 ? -4.53700 24.80800 9.81200 1.000 34.38399 91 ILE A N 1
ATOM 656 C CA . ILE A 1 111 ? -4.38400 23.76800 8.79400 1.000 33.26781 91 ILE A CA 1
ATOM 657 C C . ILE A 1 111 ? -5.71500 23.08300 8.55100 1.000 32.48538 91 ILE A C 1
ATOM 658 O O . ILE A 1 111 ? -6.19700 22.99500 7.41300 1.000 32.78354 91 ILE A O 1
ATOM 663 N N . THR A 1 112 ? -6.30200 22.54700 9.62600 1.000 31.00220 92 THR A N 1
ATOM 664 C CA . THR A 1 112 ? -7.52200 21.77500 9.48000 1.000 30.98558 92 THR A CA 1
ATOM 665 C C . THR A 1 112 ? -8.63400 22.64300 8.92400 1.000 32.31084 92 THR A C 1
ATOM 666 O O . THR A 1 112 ? -9.34200 22.23400 8.00100 1.000 32.66116 92 THR A O 1
ATOM 670 N N . SER A 1 113 ? -8.78900 23.85400 9.46400 1.000 34.87343 93 SER A N 1
ATOM 671 C CA . SER A 1 113 ? -9.82800 24.74500 8.96400 1.000 36.30303 93 SER A CA 1
ATOM 672 C C . SER A 1 113 ? -9.69400 24.99500 7.46200 1.000 35.62778 93 SER A C 1
ATOM 673 O O . SER A 1 113 ? -10.70600 25.13800 6.77300 1.000 34.79837 93 SER A O 1
ATOM 676 N N . LYS A 1 114 ? -8.47400 25.02400 6.92600 1.000 36.47852 94 LYS A N 1
ATOM 677 C CA . LYS A 1 114 ? -8.29600 25.24900 5.49500 1.000 36.81006 94 LYS A CA 1
ATOM 678 C C . LYS A 1 114 ? -8.02500 23.97500 4.69900 1.000 39.57833 94 LYS A C 1
ATOM 679 O O . LYS A 1 114 ? -7.86000 24.04900 3.47200 1.000 40.47454 94 LYS A O 1
ATOM 685 N N . GLY A 1 115 ? -7.98500 22.81300 5.34400 1.000 38.91989 95 GLY A N 1
ATOM 686 C CA . GLY A 1 115 ? -7.67400 21.59200 4.62300 1.000 37.90695 95 GLY A CA 1
ATOM 687 C C . GLY A 1 115 ? -6.25200 21.51600 4.11700 1.000 35.51950 95 GLY A C 1
ATOM 688 O O . GLY A 1 115 ? -5.98500 20.81900 3.12900 1.000 34.05856 95 GLY A O 1
ATOM 689 N N . GLY A 1 116 ? -5.32800 22.21100 4.77500 1.000 33.68120 96 GLY A N 1
ATOM 690 C CA . GLY A 1 116 ? -3.93300 22.17800 4.40500 1.000 32.35049 96 GLY A CA 1
ATOM 691 C C . GLY A 1 116 ? -3.24100 20.91200 4.88300 1.000 34.62907 96 GLY A C 1
ATOM 692 O O . GLY A 1 116 ? -3.83000 20.02900 5.50400 1.000 34.74559 96 GLY A O 1
ATOM 693 N N . ALA A 1 117 ? -1.94900 20.82500 4.57000 1.000 31.81128 97 ALA A N 1
ATOM 694 C CA . ALA A 1 117 ? -1.17900 19.62600 4.87000 1.000 28.95240 97 ALA A CA 1
ATOM 695 C C . ALA A 1 117 ? -0.65500 19.63000 6.30000 1.000 31.90992 97 ALA A C 1
ATOM 696 O O . ALA A 1 117 ? -0.44400 20.68500 6.90800 1.000 29.40387 97 ALA A O 1
ATOM 698 N N . ASN A 1 118 ? -0.46500 18.41500 6.83300 1.000 29.02480 98 ASN A N 1
ATOM 699 C CA . ASN A 1 118 ? 0.34100 18.10200 8.01600 1.000 31.75015 98 ASN A CA 1
ATOM 700 C C . ASN A 1 118 ? -0.43400 18.24300 9.32200 1.000 29.73445 98 ASN A C 1
ATOM 701 O O . ASN A 1 118 ? 0.17600 18.41200 10.38000 1.000 31.35914 98 ASN A O 1
ATOM 706 N N . ALA A 1 119 ? -1.76600 18.19000 9.27700 1.000 27.83359 99 ALA A N 1
ATOM 707 C CA . ALA A 1 119 ? -2.56100 18.24900 10.50000 1.000 27.31876 99 ALA A CA 1
ATOM 708 C C . ALA A 1 119 ? -2.61900 16.87100 11.15900 1.000 30.47620 99 ALA A C 1
ATOM 709 O O . ALA A 1 119 ? -2.84400 15.86400 10.48200 1.000 26.77048 99 ALA A O 1
ATOM 711 N N . LEU A 1 120 ? -2.37300 16.83500 12.47300 1.000 27.86859 100 LEU A N 1
ATOM 712 C CA . LEU A 1 120 ? -2.26400 15.61200 13.26100 1.000 26.42186 100 LEU A CA 1
ATOM 713 C C . LEU A 1 120 ? -3.00500 15.78800 14.57200 1.000 29.32219 100 LEU A C 1
ATOM 714 O O . LEU A 1 120 ? -3.21000 16.90600 15.04000 1.000 32.12067 100 LEU A O 1
ATOM 719 N N . THR A 1 121 ? -3.38000 14.66400 15.18000 1.000 28.00893 101 THR A N 1
ATOM 720 C CA . THR A 1 121 ? -3.69700 14.59900 16.60100 1.000 27.77923 101 THR A CA 1
ATOM 721 C C . THR A 1 121 ? -2.60900 13.77000 17.28100 1.000 32.38286 101 THR A C 1
ATOM 722 O O . THR A 1 121 ? -2.12700 12.78100 16.71100 1.000 26.92187 101 THR A O 1
ATOM 726 N N . VAL A 1 122 ? -2.19000 14.18600 18.48000 1.000 27.19314 102 VAL A N 1
ATOM 727 C CA . VAL A 1 122 ? -0.97300 13.64900 19.08600 1.000 30.28144 102 VAL A CA 1
ATOM 728 C C . VAL A 1 122 ? -1.20400 13.38900 20.57000 1.000 32.31077 102 VAL A C 1
ATOM 729 O O . VAL A 1 122 ? -1.83000 14.19700 21.27300 1.000 35.02259 102 VAL A O 1
ATOM 733 N N . LEU A 1 123 ? -0.65400 12.28000 21.05600 1.000 28.07196 103 LEU A N 1
ATOM 734 C CA . LEU A 1 123 ? -0.74400 11.91100 22.46400 1.000 33.81098 103 LEU A CA 1
ATOM 735 C C . LEU A 1 123 ? 0.53300 11.19100 22.86300 1.000 33.37384 103 LEU A C 1
ATOM 736 O O . LEU A 1 123 ? 0.87700 10.17200 22.27000 1.000 31.38032 103 LEU A O 1
ATOM 741 N N . ALA A 1 124 ? 1.23600 11.70400 23.86300 1.000 33.23684 104 ALA A N 1
ATOM 742 C CA . ALA A 1 124 ? 2.43400 11.05600 24.36700 1.000 31.20554 104 ALA A CA 1
ATOM 743 C C . ALA A 1 124 ? 2.31500 10.88800 25.87600 1.000 35.56762 104 ALA A C 1
ATOM 744 O O . ALA A 1 124 ? 1.63300 11.66400 26.55700 1.000 35.63176 104 ALA A O 1
ATOM 746 N N . MET A 1 125 ? 2.96900 9.85300 26.38400 1.000 36.63245 105 MET A N 1
ATOM 747 C CA . MET A 1 125 ? 2.92500 9.51600 27.79800 1.000 40.40173 105 MET A CA 1
ATOM 748 C C . MET A 1 125 ? 4.32600 9.16500 28.27100 1.000 41.19105 105 MET A C 1
ATOM 749 O O . MET A 1 125 ? 5.09300 8.52000 27.54700 1.000 37.96586 105 MET A O 1
ATOM 754 N N . ALA A 1 126 ? 4.65800 9.60800 29.48600 1.000 39.84962 106 ALA A N 1
ATOM 755 C CA . ALA A 1 126 ? 5.93800 9.30600 30.11000 1.000 43.85742 106 ALA A CA 1
ATOM 756 C C . ALA A 1 126 ? 5.70300 9.00100 31.58000 1.000 45.55947 106 ALA A C 1
ATOM 757 O O . ALA A 1 126 ? 4.64000 9.29600 32.13000 1.000 41.84277 106 ALA A O 1
ATOM 759 N N . ASP A 1 127 ? 6.69100 8.37100 32.20500 1.000 48.01787 107 ASP A N 1
ATOM 760 C CA . ASP A 1 127 ? 6.69500 8.33900 33.65700 1.000 50.43751 107 ASP A CA 1
ATOM 761 C C . ASP A 1 127 ? 6.88100 9.75900 34.18800 1.000 50.30976 107 ASP A C 1
ATOM 762 O O . ASP A 1 127 ? 7.33800 10.66400 33.47400 1.000 47.98266 107 ASP A O 1
ATOM 767 N N . LYS A 1 128 ? 6.51500 9.94900 35.45700 1.000 52.56646 108 LYS A N 1
ATOM 768 C CA . LYS A 1 128 ? 6.50200 11.27600 36.06100 1.000 51.01771 108 LYS A CA 1
ATOM 769 C C . LYS A 1 128 ? 7.82200 11.99200 35.82100 1.000 49.41705 108 LYS A C 1
ATOM 770 O O . LYS A 1 128 ? 8.89700 11.41100 35.99000 1.000 51.38771 108 LYS A O 1
ATOM 776 N N . GLY A 1 129 ? 7.72900 13.24500 35.37400 1.000 49.61128 109 GLY A N 1
ATOM 777 C CA . GLY A 1 129 ? 8.89900 14.05600 35.09800 1.000 49.75833 109 GLY A CA 1
ATOM 778 C C . GLY A 1 129 ? 9.60500 13.77400 33.79100 1.000 49.81097 109 GLY A C 1
ATOM 779 O O . GLY A 1 129 ? 10.70400 14.30000 33.58000 1.000 50.33284 109 GLY A O 1
ATOM 780 N N . GLY A 1 130 ? 9.00100 12.98500 32.89400 1.000 49.93849 110 GLY A N 1
ATOM 781 C CA . GLY A 1 130 ? 9.69800 12.57200 31.68400 1.000 40.80824 110 GLY A CA 1
ATOM 782 C C . GLY A 1 130 ? 9.79900 13.64500 30.61500 1.000 43.63577 110 GLY A C 1
ATOM 783 O O . GLY A 1 130 ? 10.72900 13.63300 29.80200 1.000 46.75990 110 GLY A O 1
ATOM 784 N N . PHE A 1 131 ? 8.85300 14.57300 30.58300 1.000 43.21828 111 PHE A N 1
ATOM 785 C CA . PHE A 1 131 ? 8.84200 15.63700 29.59100 1.000 41.93174 111 PHE A CA 1
ATOM 786 C C . PHE A 1 131 ? 9.42000 16.91900 30.17500 1.000 47.68404 111 PHE A C 1
ATOM 787 O O . PHE A 1 131 ? 9.15800 17.25300 31.33300 1.000 47.61367 111 PHE A O 1
ATOM 795 N N . LEU A 1 132 ? 10.21800 17.62500 29.36900 1.000 44.39279 112 LEU A N 1
ATOM 796 C CA . LEU A 1 132 ? 10.70000 18.94800 29.74700 1.000 48.06439 112 LEU A CA 1
ATOM 797 C C . LEU A 1 132 ? 9.53000 19.84800 30.10400 1.000 52.08310 112 LEU A C 1
ATOM 798 O O . LEU A 1 132 ? 8.61300 20.03600 29.30100 1.000 50.69233 112 LEU A O 1
ATOM 803 N N . ASN A 1 133 ? 9.55900 20.39700 31.31300 1.000 57.12270 113 ASN A N 1
ATOM 804 C CA . ASN A 1 133 ? 8.53900 21.33900 31.76000 1.000 57.51449 113 ASN A CA 1
ATOM 805 C C . ASN A 1 133 ? 9.00500 22.73200 31.35600 1.000 56.05256 113 ASN A C 1
ATOM 806 O O . ASN A 1 133 ? 9.71900 23.42000 32.08800 1.000 56.24999 113 ASN A O 1
ATOM 811 N N . ALA A 1 134 ? 8.60700 23.13900 30.16500 1.000 52.74337 114 ALA A N 1
ATOM 812 C CA . ALA A 1 134 ? 8.95300 24.40900 29.56000 1.000 53.29479 114 ALA A CA 1
ATOM 813 C C . ALA A 1 134 ? 7.72200 25.30600 29.46300 1.000 57.03277 114 ALA A C 1
ATOM 814 O O . ALA A 1 134 ? 6.59000 24.81700 29.37400 1.000 54.37596 114 ALA A O 1
ATOM 816 N N . PRO A 1 135 ? 7.90800 26.62000 29.47700 1.000 58.09262 115 PRO A N 1
ATOM 817 C CA . PRO A 1 135 ? 6.78400 27.52400 29.23100 1.000 61.81259 115 PRO A CA 1
ATOM 818 C C . PRO A 1 135 ? 6.42200 27.54300 27.75400 1.000 61.43664 115 PRO A C 1
ATOM 819 O O . PRO A 1 135 ? 7.19100 27.13000 26.88500 1.000 58.68907 115 PRO A O 1
ATOM 823 N N . ASP A 1 136 ? 5.22700 28.05000 27.47900 1.000 60.49083 116 ASP A N 1
ATOM 824 C CA . ASP A 1 136 ? 4.70200 28.07900 26.11900 1.000 55.72955 116 ASP A CA 1
ATOM 825 C C . ASP A 1 136 ? 5.33400 29.25700 25.38200 1.000 55.62795 116 ASP A C 1
ATOM 826 O O . ASP A 1 136 ? 4.76100 30.33800 25.24400 1.000 62.51149 116 ASP A O 1
ATOM 831 N N . VAL A 1 137 ? 6.55300 29.02800 24.89500 1.000 50.43670 117 VAL A N 1
ATOM 832 C CA . VAL A 1 137 ? 7.35800 30.02900 24.20300 1.000 52.86627 117 VAL A CA 1
ATOM 833 C C . VAL A 1 137 ? 7.95800 29.39300 22.95100 1.000 49.12840 117 VAL A C 1
ATOM 834 O O . VAL A 1 137 ? 7.91100 28.18000 22.76000 1.000 45.85747 117 VAL A O 1
ATOM 838 N N . TYR A 1 138 ? 8.54300 30.23300 22.09900 1.000 47.47614 118 TYR A N 1
ATOM 839 C CA . TYR A 1 138 ? 9.19300 29.73300 20.89900 1.000 45.22091 118 TYR A CA 1
ATOM 840 C C . TYR A 1 138 ? 10.43900 28.92700 21.25000 1.000 46.32034 118 TYR A C 1
ATOM 841 O O . TYR A 1 138 ? 11.10900 29.15500 22.26300 1.000 45.88144 118 TYR A O 1
ATOM 850 N N . MET A 1 139 ? 10.78700 28.02100 20.34200 1.000 40.62372 119 MET A N 1
ATOM 851 C CA . MET A 1 139 ? 11.89400 27.09500 20.52400 1.000 33.55302 119 MET A CA 1
ATOM 852 C C . MET A 1 139 ? 12.57100 26.90500 19.17700 1.000 35.76147 119 MET A C 1
ATOM 853 O O . MET A 1 139 ? 11.90400 26.59400 18.17700 1.000 33.45927 119 MET A O 1
ATOM 858 N N . GLN A 1 140 ? 13.87300 27.16800 19.14900 1.000 35.30365 120 GLN A N 1
ATOM 859 C CA . GLN A 1 140 ? 14.72100 26.80200 18.02800 1.000 39.14207 120 GLN A CA 1
ATOM 860 C C . GLN A 1 140 ? 14.91800 25.30100 18.03700 1.000 38.82382 120 GLN A C 1
ATOM 861 O O . GLN A 1 140 ? 15.18400 24.71100 19.08800 1.000 38.50714 120 GLN A O 1
ATOM 867 N N . LYS A 1 141 ? 14.79000 24.68400 16.86400 1.000 38.05881 121 LYS A N 1
ATOM 868 C CA . LYS A 1 141 ? 14.86600 23.24300 16.70200 1.000 33.42194 121 LYS A CA 1
ATOM 869 C C . LYS A 1 141 ? 15.80000 22.91500 15.55100 1.000 33.14057 121 LYS A C 1
ATOM 870 O O . LYS A 1 141 ? 15.80800 23.61100 14.52200 1.000 31.05390 121 LYS A O 1
ATOM 876 N N . ILE A 1 142 ? 16.58100 21.84900 15.72900 1.000 29.98499 122 ILE A N 1
ATOM 877 C CA . ILE A 1 142 ? 17.28200 21.19700 14.62500 1.000 33.52835 122 ILE A CA 1
ATOM 878 C C . ILE A 1 142 ? 17.21500 19.69300 14.86200 1.000 34.38925 122 ILE A C 1
ATOM 879 O O . ILE A 1 142 ? 17.47800 19.21500 15.97200 1.000 35.44987 122 ILE A O 1
ATOM 884 N N . ALA A 1 143 ? 16.83200 18.95200 13.82200 1.000 32.92115 123 ALA A N 1
ATOM 885 C CA . ALA A 1 143 ? 16.51600 17.53400 13.95600 1.000 29.81726 123 ALA A CA 1
ATOM 886 C C . ALA A 1 143 ? 16.95500 16.76500 12.71900 1.000 28.81496 123 ALA A C 1
ATOM 887 O O . ALA A 1 143 ? 16.81300 17.24100 11.58700 1.000 31.01283 123 ALA A O 1
ATOM 889 N N . VAL A 1 144 ? 17.49100 15.56800 12.95700 1.000 30.91755 124 VAL A N 1
ATOM 890 C CA . VAL A 1 144 ? 17.84500 14.62600 11.90600 1.000 31.96438 124 VAL A CA 1
ATOM 891 C C . VAL A 1 144 ? 17.44900 13.23600 12.39300 1.000 32.89129 124 VAL A C 1
ATOM 892 O O . VAL A 1 144 ? 17.40900 12.97300 13.60000 1.000 33.08639 124 VAL A O 1
ATOM 896 N N . GLY A 1 145 ? 17.12400 12.34300 11.45500 1.000 32.00580 125 GLY A N 1
ATOM 897 C CA . GLY A 1 145 ? 16.78700 10.98100 11.80400 1.000 33.37903 125 GLY A CA 1
ATOM 898 C C . GLY A 1 145 ? 17.95000 10.01100 11.62500 1.000 33.72533 125 GLY A C 1
ATOM 899 O O . GLY A 1 145 ? 18.96900 10.31600 11.00900 1.000 36.85415 125 GLY A O 1
ATOM 900 N N . GLY A 1 146 ? 17.76700 8.81100 12.17700 1.000 35.95844 126 GLY A N 1
ATOM 901 C CA . GLY A 1 146 ? 18.72800 7.73100 12.01900 1.000 40.42334 126 GLY A CA 1
ATOM 902 C C . GLY A 1 146 ? 19.22400 7.16900 13.33700 1.000 44.79272 126 GLY A C 1
ATOM 903 O O . GLY A 1 146 ? 19.78900 7.91400 14.14300 1.000 43.81202 126 GLY A O 1
ATOM 904 N N . ILE A 1 147 ? 19.02400 5.86300 13.56500 1.000 42.75342 127 ILE A N 1
ATOM 905 C CA . ILE A 1 147 ? 19.39200 5.23400 14.84000 1.000 46.70529 127 ILE A CA 1
ATOM 906 C C . ILE A 1 147 ? 20.87100 5.43800 15.16800 1.000 46.47652 127 ILE A C 1
ATOM 907 O O . ILE A 1 147 ? 21.24400 5.55100 16.34200 1.000 47.25189 127 ILE A O 1
ATOM 912 N N . ASN A 1 148 ? 21.73100 5.49200 14.15600 1.000 41.92240 128 ASN A N 1
ATOM 913 C CA . ASN A 1 148 ? 23.16900 5.59900 14.37400 1.000 49.09575 128 ASN A CA 1
ATOM 914 C C . ASN A 1 148 ? 23.66800 7.03800 14.41300 1.000 48.47401 128 ASN A C 1
ATOM 915 O O . ASN A 1 148 ? 24.88200 7.25400 14.52100 1.000 42.50741 128 ASN A O 1
ATOM 920 N N . ALA A 1 149 ? 22.78000 8.01600 14.30700 1.000 43.19131 129 ALA A N 1
ATOM 921 C CA . ALA A 1 149 ? 23.19400 9.41600 14.35000 1.000 49.36631 129 ALA A CA 1
ATOM 922 C C . ALA A 1 149 ? 23.76500 9.72200 15.72600 1.000 45.78163 129 ALA A C 1
ATOM 923 O O . ALA A 1 149 ? 23.06900 9.52800 16.73000 1.000 48.64412 129 ALA A O 1
ATOM 925 N N . PRO A 1 150 ? 25.01300 10.16700 15.83100 1.000 46.10836 130 PRO A N 1
ATOM 926 C CA . PRO A 1 150 ? 25.60400 10.37100 17.15200 1.000 48.52130 130 PRO A CA 1
ATOM 927 C C . PRO A 1 150 ? 25.17500 11.68500 17.77900 1.000 49.36851 130 PRO A C 1
ATOM 928 O O . PRO A 1 150 ? 24.85300 12.66200 17.09800 1.000 45.02532 130 PRO A O 1
ATOM 932 N N . LYS A 1 151 ? 25.17300 11.67800 19.10800 1.000 52.01637 131 LYS A N 1
ATOM 933 C CA . LYS A 1 151 ? 25.05000 12.89800 19.88700 1.000 54.33761 131 LYS A CA 1
ATOM 934 C C . LYS A 1 151 ? 26.05900 13.93400 19.40600 1.000 50.15006 131 LYS A C 1
ATOM 935 O O . LYS A 1 151 ? 27.25000 13.64300 19.26700 1.000 48.73194 131 LYS A O 1
ATOM 941 N N . GLY A 1 152 ? 25.57100 15.14200 19.13100 1.000 45.19177 132 GLY A N 1
ATOM 942 C CA . GLY A 1 152 ? 26.40900 16.22400 18.65300 1.000 45.91246 132 GLY A CA 1
ATOM 943 C C . GLY A 1 152 ? 26.45600 16.39600 17.15200 1.000 43.40597 132 GLY A C 1
ATOM 944 O O . GLY A 1 152 ? 27.12600 17.32300 16.67400 1.000 39.71285 132 GLY A O 1
ATOM 945 N N . ILE A 1 153 ? 25.77100 15.53400 16.39200 1.000 42.87585 133 ILE A N 1
ATOM 946 C CA . ILE A 1 153 ? 25.76400 15.67300 14.93600 1.000 40.26222 133 ILE A CA 1
ATOM 947 C C . ILE A 1 153 ? 25.12900 16.99500 14.53600 1.000 35.20738 133 ILE A C 1
ATOM 948 O O . ILE A 1 153 ? 25.52200 17.61500 13.54100 1.000 38.92230 133 ILE A O 1
ATOM 953 N N . VAL A 1 154 ? 24.16100 17.46000 15.31800 1.000 33.73210 134 VAL A N 1
ATOM 954 C CA . VAL A 1 154 ? 23.53800 18.76100 15.13000 1.000 36.77674 134 VAL A CA 1
ATOM 955 C C . VAL A 1 154 ? 23.75300 19.56100 16.40700 1.000 41.30194 134 VAL A C 1
ATOM 956 O O . VAL A 1 154 ? 23.66100 19.02600 17.51600 1.000 39.37110 134 VAL A O 1
ATOM 960 N N . ASP A 1 155 ? 24.07300 20.83800 16.24600 1.000 40.44011 135 ASP A N 1
ATOM 961 C CA . ASP A 1 155 ? 24.18800 21.73700 17.38700 1.000 42.51539 135 ASP A CA 1
ATOM 962 C C . ASP A 1 155 ? 23.77800 23.13400 16.95000 1.000 38.91989 135 ASP A C 1
ATOM 963 O O . ASP A 1 155 ? 24.24500 23.63100 15.92100 1.000 42.53080 135 ASP A O 1
ATOM 968 N N . LEU A 1 156 ? 22.90200 23.75600 17.73600 1.000 36.02300 136 LEU A N 1
ATOM 969 C CA . LEU A 1 156 ? 22.34100 25.05500 17.37700 1.000 39.87391 136 LEU A CA 1
ATOM 970 C C . LEU A 1 156 ? 23.37600 26.17900 17.35500 1.000 46.48173 136 LEU A C 1
ATOM 971 O O . LEU A 1 156 ? 23.11700 27.22800 16.75500 1.000 41.25134 136 LEU A O 1
ATOM 976 N N . ASP A 1 157 ? 24.52700 25.99600 17.99900 1.000 43.66502 137 ASP A N 1
ATOM 977 C CA . ASP A 1 157 ? 25.54400 27.03600 17.99300 1.000 47.03495 137 ASP A CA 1
ATOM 978 C C . ASP A 1 157 ? 26.45900 26.95300 16.78900 1.000 48.25967 137 ASP A C 1
ATOM 979 O O . ASP A 1 157 ? 27.15900 27.92600 16.49000 1.000 52.58016 137 ASP A O 1
ATOM 984 N N . ASP A 1 158 ? 26.48400 25.81600 16.10700 1.000 44.80583 138 ASP A N 1
ATOM 985 C CA . ASP A 1 158 ? 27.22400 25.72100 14.86600 1.000 47.15489 138 ASP A CA 1
ATOM 986 C C . ASP A 1 158 ? 26.42200 26.36900 13.74200 1.000 45.32926 138 ASP A C 1
ATOM 987 O O . ASP A 1 158 ? 25.25100 26.71500 13.90000 1.000 40.63246 138 ASP A O 1
ATOM 992 N N . SER A 1 159 ? 27.07700 26.56700 12.60700 1.000 40.91178 139 SER A N 1
ATOM 993 C CA . SER A 1 159 ? 26.38600 27.19100 11.49800 1.000 40.81434 139 SER A CA 1
ATOM 994 C C . SER A 1 159 ? 25.48500 26.16900 10.80600 1.000 40.61793 139 SER A C 1
ATOM 995 O O . SER A 1 159 ? 25.67000 24.95300 10.92000 1.000 42.64951 139 SER A O 1
ATOM 998 N N . VAL A 1 160 ? 24.48900 26.68300 10.08500 1.000 42.51321 140 VAL A N 1
ATOM 999 C CA . VAL A 1 160 ? 23.69400 25.81200 9.22400 1.000 39.15558 140 VAL A CA 1
ATOM 1000 C C . VAL A 1 160 ? 24.61700 25.00300 8.32300 1.000 42.56584 140 VAL A C 1
ATOM 1001 O O . VAL A 1 160 ? 24.44200 23.78700 8.15700 1.000 42.20454 140 VAL A O 1
ATOM 1005 N N . THR A 1 161 ? 25.65300 25.65300 7.77800 1.000 38.95953 141 THR A N 1
ATOM 1006 C CA . THR A 1 161 ? 26.53400 24.98900 6.82000 1.000 40.77325 141 THR A CA 1
ATOM 1007 C C . THR A 1 161 ? 27.24800 23.80300 7.45300 1.000 45.72227 141 THR A C 1
ATOM 1008 O O . THR A 1 161 ? 27.36500 22.73700 6.83700 1.000 43.35200 141 THR A O 1
ATOM 1012 N N . ASN A 1 162 ? 27.75300 23.97500 8.68100 1.000 45.45658 142 ASN A N 1
ATOM 1013 C CA . ASN A 1 162 ? 28.53000 22.91000 9.31400 1.000 42.78335 142 ASN A CA 1
ATOM 1014 C C . ASN A 1 162 ? 27.63300 21.75700 9.76200 1.000 42.34380 142 ASN A C 1
ATOM 1015 O O . ASN A 1 162 ? 27.99700 20.58100 9.60900 1.000 39.44260 142 ASN A O 1
ATOM 1020 N N . ASN A 1 163 ? 26.46700 22.07800 10.33000 1.000 41.22315 143 ASN A N 1
ATOM 1021 C CA . ASN A 1 163 ? 25.45700 21.05600 10.60700 1.000 40.85824 143 ASN A CA 1
ATOM 1022 C C . ASN A 1 163 ? 25.15100 20.23500 9.35900 1.000 37.72025 143 ASN A C 1
ATOM 1023 O O . ASN A 1 163 ? 25.12300 18.99900 9.40100 1.000 38.91010 143 ASN A O 1
ATOM 1028 N N . LEU A 1 164 ? 24.91800 20.91300 8.23200 1.000 37.19567 144 LEU A N 1
ATOM 1029 C CA . LEU A 1 164 ? 24.52400 20.20200 7.02100 1.000 37.15574 144 LEU A CA 1
ATOM 1030 C C . LEU A 1 164 ? 25.68200 19.40800 6.44000 1.000 41.58650 144 LEU A C 1
ATOM 1031 O O . LEU A 1 164 ? 25.48000 18.33300 5.86800 1.000 34.11182 144 LEU A O 1
ATOM 1036 N N . LYS A 1 165 ? 26.91200 19.90500 6.58300 1.000 38.92938 145 LYS A N 1
ATOM 1037 C CA . LYS A 1 165 ? 28.04700 19.10900 6.13400 1.000 39.98374 145 LYS A CA 1
ATOM 1038 C C . LYS A 1 165 ? 28.16400 17.82900 6.95300 1.000 35.90043 145 LYS A C 1
ATOM 1039 O O . LYS A 1 165 ? 28.43600 16.74800 6.40500 1.000 41.93266 145 LYS A O 1
ATOM 1045 N N . ARG A 1 166 ? 27.91400 17.92200 8.26100 1.000 34.98208 146 ARG A N 1
ATOM 1046 C CA . ARG A 1 166 ? 28.00400 16.72800 9.09700 1.000 40.79007 146 ARG A CA 1
ATOM 1047 C C . ARG A 1 166 ? 26.88100 15.75000 8.77200 1.000 38.91299 146 ARG A C 1
ATOM 1048 O O . ARG A 1 166 ? 27.08200 14.53000 8.76700 1.000 39.49082 146 ARG A O 1
ATOM 1056 N N . ILE A 1 167 ? 25.69500 16.27200 8.48200 1.000 37.43785 147 ILE A N 1
ATOM 1057 C CA . ILE A 1 167 ? 24.58100 15.39400 8.13700 1.000 38.18697 147 ILE A CA 1
ATOM 1058 C C . ILE A 1 167 ? 24.83600 14.70600 6.80300 1.000 38.22651 147 ILE A C 1
ATOM 1059 O O . ILE A 1 167 ? 24.65800 13.48700 6.67500 1.000 39.22268 147 ILE A O 1
ATOM 1064 N N . ALA A 1 168 ? 25.29500 15.46300 5.80600 1.000 36.02902 148 ALA A N 1
ATOM 1065 C CA . ALA A 1 168 ? 25.60600 14.87600 4.51200 1.000 39.27980 148 ALA A CA 1
ATOM 1066 C C . ALA A 1 168 ? 26.66500 13.79300 4.63900 1.000 41.92941 148 ALA A C 1
ATOM 1067 O O . ALA A 1 168 ? 26.56400 12.74800 3.98700 1.000 40.42385 148 ALA A O 1
ATOM 1069 N N . GLU A 1 169 ? 27.68100 13.99900 5.48800 1.000 42.24819 149 GLU A N 1
ATOM 1070 C CA . GLU A 1 169 ? 28.68000 12.94300 5.62200 1.000 43.97678 149 GLU A CA 1
ATOM 1071 C C . GLU A 1 169 ? 28.09200 11.72200 6.32500 1.000 38.25546 149 GLU A C 1
ATOM 1072 O O . GLU A 1 169 ? 28.35000 10.58500 5.92000 1.000 39.15659 149 GLU A O 1
ATOM 1078 N N . PHE A 1 170 ? 27.27800 11.93600 7.36300 1.000 37.99324 150 PHE A N 1
ATOM 1079 C CA . PHE A 1 170 ? 26.70300 10.80200 8.08700 1.000 41.62876 150 PHE A CA 1
ATOM 1080 C C . PHE A 1 170 ? 25.76400 9.97900 7.20400 1.000 39.86735 150 PHE A C 1
ATOM 1081 O O . PHE A 1 170 ? 25.73300 8.74600 7.29500 1.000 36.71371 150 PHE A O 1
ATOM 1089 N N . LYS A 1 171 ? 25.00300 10.64000 6.33900 1.000 38.61627 151 LYS A N 1
ATOM 1090 C CA . LYS A 1 171 ? 24.09300 9.94700 5.43500 1.000 40.50138 151 LYS A CA 1
ATOM 1091 C C . LYS A 1 171 ? 24.76400 9.46300 4.15500 1.000 42.86508 151 LYS A C 1
ATOM 1092 O O . LYS A 1 171 ? 24.12400 8.75700 3.36800 1.000 44.00093 151 LYS A O 1
ATOM 1098 N N . GLY A 1 172 ? 26.01300 9.83800 3.91100 1.000 39.03761 152 GLY A N 1
ATOM 1099 C CA . GLY A 1 172 ? 26.70600 9.34800 2.73600 1.000 38.40487 152 GLY A CA 1
ATOM 1100 C C . GLY A 1 172 ? 26.20000 9.90800 1.42700 1.000 36.28972 152 GLY A C 1
ATOM 1101 O O . GLY A 1 172 ? 26.16300 9.18400 0.42600 1.000 39.35233 152 GLY A O 1
ATOM 1102 N N . VAL A 1 173 ? 25.82200 11.18600 1.40000 1.000 40.39012 153 VAL A N 1
ATOM 1103 C CA . VAL A 1 173 ? 25.33000 11.81800 0.18200 1.000 41.24635 153 VAL A CA 1
ATOM 1104 C C . VAL A 1 173 ? 25.99100 13.17800 0.00100 1.000 40.52959 153 VAL A C 1
ATOM 1105 O O . VAL A 1 173 ? 26.38300 13.84600 0.96100 1.000 38.08039 153 VAL A O 1
ATOM 1109 N N . HIS A 1 174 ? 26.09300 13.58000 -1.26200 1.000 39.12342 154 HIS A N 1
ATOM 1110 C CA . HIS A 1 174 ? 26.45900 14.94200 -1.62100 1.000 40.38515 154 HIS A CA 1
ATOM 1111 C C . HIS A 1 174 ? 25.49600 15.93300 -0.98500 1.000 42.38494 154 HIS A C 1
ATOM 1112 O O . HIS A 1 174 ? 24.30400 15.65200 -0.80100 1.000 40.70535 154 HIS A O 1
ATOM 1119 N N . MET A 1 175 ? 26.01700 17.12100 -0.67000 1.000 38.82447 155 MET A N 1
ATOM 1120 C CA . MET A 1 175 ? 25.19300 18.13700 -0.01700 1.000 39.89835 155 MET A CA 1
ATOM 1121 C C . MET A 1 175 ? 23.91500 18.43000 -0.80500 1.000 40.76438 155 MET A C 1
ATOM 1122 O O . MET A 1 175 ? 22.85700 18.68700 -0.21800 1.000 41.05453 155 MET A O 1
ATOM 1127 N N . SER A 1 176 ? 23.99500 18.39500 -2.13500 1.000 39.03618 156 SER A N 1
ATOM 1128 C CA . SER A 1 176 ? 22.85300 18.72900 -2.97900 1.000 40.20489 156 SER A CA 1
ATOM 1129 C C . SER A 1 176 ? 21.72000 17.71800 -2.86500 1.000 38.98289 156 SER A C 1
ATOM 1130 O O . SER A 1 176 ? 20.59900 18.02600 -3.27400 1.000 40.07911 156 SER A O 1
ATOM 1133 N N . ALA A 1 177 ? 21.99000 16.51700 -2.35500 1.000 34.76513 157 ALA A N 1
ATOM 1134 C CA . ALA A 1 177 ? 20.93300 15.52400 -2.19300 1.000 40.65251 157 ALA A CA 1
ATOM 1135 C C . ALA A 1 177 ? 20.05300 15.81500 -0.99000 1.000 38.21486 157 ALA A C 1
ATOM 1136 O O . ALA A 1 177 ? 18.88900 15.40300 -0.96800 1.000 37.12927 157 ALA A O 1
ATOM 1138 N N . LEU A 1 178 ? 20.58600 16.50200 0.01500 1.000 35.66622 158 LEU A N 1
ATOM 1139 C CA . LEU A 1 178 ? 19.85600 16.70000 1.25800 1.000 37.54472 158 LEU A CA 1
ATOM 1140 C C . LEU A 1 178 ? 18.61100 17.54700 1.04200 1.000 36.36505 158 LEU A C 1
ATOM 1141 O O . LEU A 1 178 ? 18.61700 18.52600 0.29000 1.000 32.76209 158 LEU A O 1
ATOM 1146 N N . VAL A 1 179 ? 17.53800 17.17100 1.72100 1.000 33.07777 159 VAL A N 1
ATOM 1147 C CA . VAL A 1 179 ? 16.29300 17.92200 1.69300 1.000 33.13963 159 VAL A CA 1
ATOM 1148 C C . VAL A 1 179 ? 16.07400 18.44400 3.10000 1.000 34.69781 159 VAL A C 1
ATOM 1149 O O . VAL A 1 179 ? 15.83000 17.66900 4.03500 1.000 31.87719 159 VAL A O 1
ATOM 1153 N N . VAL A 1 180 ? 16.18900 19.75700 3.26200 1.000 34.19160 160 VAL A N 1
ATOM 1154 C CA . VAL A 1 180 ? 15.99200 20.41200 4.54600 1.000 31.94429 160 VAL A CA 1
ATOM 1155 C C . VAL A 1 180 ? 14.58800 20.98500 4.54900 1.000 29.97406 160 VAL A C 1
ATOM 1156 O O . VAL A 1 180 ? 14.16500 21.60500 3.56800 1.000 32.72057 160 VAL A O 1
ATOM 1160 N N . CYS A 1 181 ? 13.86100 20.77000 5.63400 1.000 29.88342 161 CYS A N 1
ATOM 1161 C CA . CYS A 1 181 ? 12.49800 21.25800 5.76400 1.000 34.58785 161 CYS A CA 1
ATOM 1162 C C . CYS A 1 181 ? 12.44200 22.35400 6.81500 1.000 35.10252 161 CYS A C 1
ATOM 1163 O O . CYS A 1 181 ? 13.09300 22.26400 7.86100 1.000 32.53800 161 CYS A O 1
ATOM 1166 N N . THR A 1 182 ? 11.65400 23.38400 6.53100 1.000 32.30120 162 THR A N 1
ATOM 1167 C CA . THR A 1 182 ? 11.39600 24.43100 7.50300 1.000 33.75313 162 THR A CA 1
ATOM 1168 C C . THR A 1 182 ? 10.07200 25.08600 7.14600 1.000 33.93331 162 THR A C 1
ATOM 1169 O O . THR A 1 182 ? 9.51600 24.87100 6.06400 1.000 34.14737 162 THR A O 1
ATOM 1173 N N . MET A 1 183 ? 9.56500 25.87900 8.07300 1.000 33.53842 163 MET A N 1
ATOM 1174 C CA . MET A 1 183 ? 8.31400 26.57800 7.84200 1.000 38.92701 163 MET A CA 1
ATOM 1175 C C . MET A 1 183 ? 8.53700 27.86900 7.06500 1.000 39.27494 163 MET A C 1
ATOM 1176 O O . MET A 1 183 ? 9.57100 28.53200 7.19200 1.000 36.36025 163 MET A O 1
ATOM 1181 N N . ASP A 1 184 ? 7.53900 28.21500 6.25300 1.000 40.22892 164 ASP A N 1
ATOM 1182 C CA . ASP A 1 184 ? 7.55300 29.38800 5.37900 1.000 40.98723 164 ASP A CA 1
ATOM 1183 C C . ASP A 1 184 ? 7.22100 30.60400 6.23400 1.000 40.70967 164 ASP A C 1
ATOM 1184 O O . ASP A 1 184 ? 6.06100 30.97900 6.39600 1.000 40.74578 164 ASP A O 1
ATOM 1189 N N . ARG A 1 185 ? 8.25600 31.21000 6.80700 1.000 37.56541 165 ARG A N 1
ATOM 1190 C CA . ARG A 1 185 ? 8.15100 32.35000 7.71000 1.000 40.42447 165 ARG A CA 1
ATOM 1191 C C . ARG A 1 185 ? 9.33400 33.27500 7.47000 1.000 41.47271 165 ARG A C 1
ATOM 1192 O O . ARG A 1 185 ? 10.42600 32.81300 7.11600 1.000 44.14118 165 ARG A O 1
ATOM 1200 N N . PRO A 1 186 ? 9.15000 34.58200 7.65200 1.000 41.78770 166 PRO A N 1
ATOM 1201 C CA . PRO A 1 186 ? 10.30800 35.49800 7.56800 1.000 43.57424 166 PRO A CA 1
ATOM 1202 C C . PRO A 1 186 ? 11.45500 35.13500 8.50700 1.000 40.01251 166 PRO A C 1
ATOM 1203 O O . PRO A 1 186 ? 12.62700 35.25200 8.12500 1.000 43.04206 166 PRO A O 1
ATOM 1207 N N . ARG A 1 187 ? 11.14900 34.66700 9.71900 1.000 37.82474 167 ARG A N 1
ATOM 1208 C CA . ARG A 1 187 ? 12.18600 34.33400 10.68800 1.000 39.98076 167 ARG A CA 1
ATOM 1209 C C . ARG A 1 187 ? 13.12200 33.23800 10.20100 1.000 42.22278 167 ARG A C 1
ATOM 1210 O O . ARG A 1 187 ? 14.19700 33.05300 10.78800 1.000 36.21700 167 ARG A O 1
ATOM 1218 N N . HIS A 1 188 ? 12.75700 32.51400 9.14200 1.000 39.87275 168 HIS A N 1
ATOM 1219 C CA . HIS A 1 188 ? 13.58400 31.43100 8.63400 1.000 36.10083 168 HIS A CA 1
ATOM 1220 C C . HIS A 1 188 ? 14.36200 31.81600 7.39000 1.000 39.86658 168 HIS A C 1
ATOM 1221 O O . HIS A 1 188 ? 15.14000 30.99300 6.88700 1.000 38.03411 168 HIS A O 1
ATOM 1228 N N . GLU A 1 189 ? 14.21000 33.06200 6.91600 1.000 41.17421 169 GLU A N 1
ATOM 1229 C CA . GLU A 1 189 ? 14.90600 33.48500 5.70100 1.000 41.31274 169 GLU A CA 1
ATOM 1230 C C . GLU A 1 189 ? 16.38700 33.12800 5.73700 1.000 38.44946 169 GLU A C 1
ATOM 1231 O O . GLU A 1 189 ? 16.89700 32.47300 4.81800 1.000 38.69277 169 GLU A O 1
ATOM 1237 N N . HIS A 1 190 ? 17.09100 33.52800 6.80100 1.000 44.83431 170 HIS A N 1
ATOM 1238 C CA . HIS A 1 190 ? 18.51800 33.23100 6.89600 1.000 44.95509 170 HIS A CA 1
ATOM 1239 C C . HIS A 1 190 ? 18.78600 31.74500 6.70000 1.000 43.31582 170 HIS A C 1
ATOM 1240 O O . HIS A 1 190 ? 19.60400 31.36800 5.84600 1.000 40.30277 170 HIS A O 1
ATOM 1247 N N . ILE A 1 191 ? 18.08700 30.88500 7.46100 1.000 45.49179 171 ILE A N 1
ATOM 1248 C CA . ILE A 1 191 ? 18.25400 29.43900 7.29400 1.000 41.69244 171 ILE A CA 1
ATOM 1249 C C . ILE A 1 191 ? 18.11400 29.07700 5.82400 1.000 35.70046 171 ILE A C 1
ATOM 1250 O O . ILE A 1 191 ? 19.02300 28.48800 5.21500 1.000 40.08277 171 ILE A O 1
ATOM 1255 N N . ILE A 1 192 ? 17.01000 29.52200 5.21100 1.000 38.49510 172 ILE A N 1
ATOM 1256 C CA . ILE A 1 192 ? 16.73600 29.20300 3.81100 1.000 40.76196 172 ILE A CA 1
ATOM 1257 C C . ILE A 1 192 ? 17.92100 29.57500 2.94800 1.000 44.43914 172 ILE A C 1
ATOM 1258 O O . ILE A 1 192 ? 18.42400 28.76200 2.16000 1.000 40.65839 172 ILE A O 1
ATOM 1263 N N . LYS A 1 193 ? 18.39500 30.81300 3.08600 1.000 43.11167 173 LYS A N 1
ATOM 1264 C CA . LYS A 1 193 ? 19.46700 31.23300 2.19700 1.000 47.31178 173 LYS A CA 1
ATOM 1265 C C . LYS A 1 193 ? 20.71800 30.41100 2.45900 1.000 41.65323 173 LYS A C 1
ATOM 1266 O O . LYS A 1 193 ? 21.27900 29.80700 1.53100 1.000 46.73277 173 LYS A O 1
ATOM 1272 N N . GLU A 1 194 ? 21.09300 30.25500 3.73400 1.000 41.50183 174 GLU A N 1
ATOM 1273 C CA . GLU A 1 194 ? 22.37600 29.60700 3.98400 1.000 42.30805 174 GLU A CA 1
ATOM 1274 C C . GLU A 1 194 ? 22.37600 28.16600 3.48900 1.000 43.93410 174 GLU A C 1
ATOM 1275 O O . GLU A 1 194 ? 23.27100 27.76800 2.72900 1.000 45.16062 174 GLU A O 1
ATOM 1281 N N . ALA A 1 195 ? 21.38600 27.37200 3.91200 1.000 46.98098 175 ALA A N 1
ATOM 1282 C CA . ALA A 1 195 ? 21.23400 26.02200 3.37700 1.000 42.34793 175 ALA A CA 1
ATOM 1283 C C . ALA A 1 195 ? 21.36100 26.01400 1.85900 1.000 40.24625 175 ALA A C 1
ATOM 1284 O O . ALA A 1 195 ? 22.20900 25.29900 1.30400 1.000 45.73448 175 ALA A O 1
ATOM 1286 N N . ARG A 1 196 ? 20.58700 26.86300 1.17100 1.000 41.83770 176 ARG A N 1
ATOM 1287 C CA . ARG A 1 196 ? 20.66300 26.86600 -0.28600 1.000 44.74335 176 ARG A CA 1
ATOM 1288 C C . ARG A 1 196 ? 22.04800 27.27900 -0.76800 1.000 45.28137 176 ARG A C 1
ATOM 1289 O O . ARG A 1 196 ? 22.57300 26.70200 -1.72900 1.000 45.71390 176 ARG A O 1
ATOM 1297 N N . GLU A 1 197 ? 22.67700 28.24200 -0.08700 1.000 46.46747 177 GLU A N 1
ATOM 1298 C CA . GLU A 1 197 ? 24.01200 28.66400 -0.50200 1.000 48.84043 177 GLU A CA 1
ATOM 1299 C C . GLU A 1 197 ? 25.04700 27.55900 -0.31100 1.000 48.27427 177 GLU A C 1
ATOM 1300 O O . GLU A 1 197 ? 26.02900 27.49600 -1.06000 1.000 50.87939 177 GLU A O 1
ATOM 1306 N N . CYS A 1 198 ? 24.83900 26.64900 0.64900 1.000 49.12699 178 CYS A N 1
ATOM 1307 C CA . CYS A 1 198 ? 25.82000 25.57000 0.72200 1.000 46.85147 178 CYS A CA 1
ATOM 1308 C C . CYS A 1 198 ? 25.48500 24.40000 -0.20200 1.000 47.73507 178 CYS A C 1
ATOM 1309 O O . CYS A 1 198 ? 26.28600 23.46800 -0.30800 1.000 50.13100 178 CYS A O 1
ATOM 1312 N N . GLY A 1 199 ? 24.34100 24.42100 -0.88600 1.000 49.06845 179 GLY A N 1
ATOM 1313 C CA . GLY A 1 199 ? 24.04100 23.43500 -1.91900 1.000 44.39051 179 GLY A CA 1
ATOM 1314 C C . GLY A 1 199 ? 22.81500 22.57600 -1.67200 1.000 44.09932 179 GLY A C 1
ATOM 1315 O O . GLY A 1 199 ? 22.39900 21.84500 -2.58400 1.000 41.40441 179 GLY A O 1
ATOM 1316 N N . ALA A 1 200 ? 22.20700 22.63600 -0.49900 1.000 41.10646 180 ALA A N 1
ATOM 1317 C CA . ALA A 1 200 ? 21.09300 21.76200 -0.18200 1.000 40.36513 180 ALA A CA 1
ATOM 1318 C C . ALA A 1 200 ? 19.80600 22.24000 -0.84300 1.000 42.09137 180 ALA A C 1
ATOM 1319 O O . ALA A 1 200 ? 19.66500 23.38700 -1.27400 1.000 38.25665 180 ALA A O 1
ATOM 1321 N N . ARG A 1 201 ? 18.84600 21.32900 -0.89200 1.000 36.92619 181 ARG A N 1
ATOM 1322 C CA . ARG A 1 201 ? 17.47900 21.63200 -1.28000 1.000 37.83979 181 ARG A CA 1
ATOM 1323 C C . ARG A 1 201 ? 16.67100 21.92500 -0.02400 1.000 37.47474 181 ARG A C 1
ATOM 1324 O O . ARG A 1 201 ? 16.83100 21.24100 0.99100 1.000 37.71318 181 ARG A O 1
ATOM 1332 N N . VAL A 1 202 ? 15.83300 22.95900 -0.07200 1.000 36.15443 182 VAL A N 1
ATOM 1333 C CA . VAL A 1 202 ? 15.08600 23.40500 1.09900 1.000 35.21899 182 VAL A CA 1
ATOM 1334 C C . VAL A 1 202 ? 13.61900 23.54200 0.73200 1.000 38.44373 182 VAL A C 1
ATOM 1335 O O . VAL A 1 202 ? 13.24500 24.44000 -0.03400 1.000 38.43153 182 VAL A O 1
ATOM 1339 N N . ILE A 1 203 ? 12.78800 22.69300 1.32000 1.000 34.33505 183 ILE A N 1
ATOM 1340 C CA . ILE A 1 203 ? 11.35600 22.69800 1.05700 1.000 36.75352 183 ILE A CA 1
ATOM 1341 C C . ILE A 1 203 ? 10.62700 23.30900 2.24800 1.000 37.44893 183 ILE A C 1
ATOM 1342 O O . ILE A 1 203 ? 11.01300 23.14000 3.41300 1.000 40.30148 183 ILE A O 1
ATOM 1347 N N . LEU A 1 204 ? 9.55900 24.03200 1.94100 1.000 35.57967 184 LEU A N 1
ATOM 1348 C CA . LEU A 1 204 ? 8.83900 24.82500 2.92000 1.000 34.86374 184 LEU A CA 1
ATOM 1349 C C . LEU A 1 204 ? 7.48600 24.20400 3.21300 1.000 36.78285 184 LEU A C 1
ATOM 1350 O O . LEU A 1 204 ? 6.77000 23.78500 2.29600 1.000 32.55828 184 LEU A O 1
ATOM 1355 N N . ILE A 1 205 ? 7.12300 24.18500 4.48800 1.000 30.56497 185 ILE A N 1
ATOM 1356 C CA . ILE A 1 205 ? 5.77000 23.83200 4.89300 1.000 34.78126 185 ILE A CA 1
ATOM 1357 C C . ILE A 1 205 ? 5.10000 25.06800 5.46900 1.000 37.28740 185 ILE A C 1
ATOM 1358 O O . ILE A 1 205 ? 5.75300 25.93000 6.07200 1.000 37.68007 185 ILE A O 1
ATOM 1363 N N . ASN A 1 206 ? 3.78200 25.16000 5.25300 1.000 40.25179 186 ASN A N 1
ATOM 1364 C CA . ASN A 1 206 ? 3.00700 26.30100 5.73700 1.000 44.62143 186 ASN A CA 1
ATOM 1365 C C . ASN A 1 206 ? 2.77000 26.20800 7.23100 1.000 44.52721 186 ASN A C 1
ATOM 1366 O O . ASN A 1 206 ? 2.71000 27.23000 7.92000 1.000 44.44201 186 ASN A O 1
ATOM 1371 N N . ASP A 1 207 ? 2.60600 24.99700 7.74700 1.000 41.52629 187 ASP A N 1
ATOM 1372 C CA . ASP A 1 207 ? 2.47500 24.82900 9.18400 1.000 43.34846 187 ASP A CA 1
ATOM 1373 C C . ASP A 1 207 ? 2.69000 23.36500 9.53700 1.000 39.19300 187 ASP A C 1
ATOM 1374 O O . ASP A 1 207 ? 2.74400 22.49100 8.66700 1.000 36.67721 187 ASP A O 1
ATOM 1379 N N . GLY A 1 208 ? 2.83900 23.11700 10.83400 1.000 39.53405 188 GLY A N 1
ATOM 1380 C CA . GLY A 1 208 ? 2.91000 21.76500 11.34900 1.000 41.10175 188 GLY A CA 1
ATOM 1381 C C . GLY A 1 208 ? 4.30800 21.20900 11.49800 1.000 36.82730 188 GLY A C 1
ATOM 1382 O O . GLY A 1 208 ? 4.64900 20.20500 10.86200 1.000 32.38673 188 GLY A O 1
ATOM 1383 N N . ASP A 1 209 ? 5.12200 21.84500 12.34700 1.000 34.58734 189 ASP A N 1
ATOM 1384 C CA . ASP A 1 209 ? 6.50200 21.41700 12.51900 1.000 34.91922 189 ASP A CA 1
ATOM 1385 C C . ASP A 1 209 ? 6.63400 20.20800 13.43900 1.000 33.16032 189 ASP A C 1
ATOM 1386 O O . ASP A 1 209 ? 7.74100 19.67000 13.56300 1.000 38.23550 189 ASP A O 1
ATOM 1391 N N . VAL A 1 210 ? 5.53300 19.72700 14.03000 1.000 29.88253 190 VAL A N 1
ATOM 1392 C CA . VAL A 1 210 ? 5.55100 18.39100 14.62900 1.000 28.96918 190 VAL A CA 1
ATOM 1393 C C . VAL A 1 210 ? 5.81000 17.35200 13.55200 1.000 29.48870 190 VAL A C 1
ATOM 1394 O O . VAL A 1 210 ? 6.77700 16.58600 13.61600 1.000 27.44450 190 VAL A O 1
ATOM 1398 N N . SER A 1 211 ? 4.92900 17.31600 12.54700 1.000 30.77371 191 SER A N 1
ATOM 1399 C CA . SER A 1 211 ? 5.10200 16.42900 11.40700 1.000 25.34768 191 SER A CA 1
ATOM 1400 C C . SER A 1 211 ? 6.39400 16.74100 10.66900 1.000 31.40415 191 SER A C 1
ATOM 1401 O O . SER A 1 211 ? 7.08300 15.83000 10.19700 1.000 29.07806 191 SER A O 1
ATOM 1404 N N . GLY A 1 212 ? 6.74800 18.03200 10.57000 1.000 27.36145 192 GLY A N 1
ATOM 1405 C CA . GLY A 1 212 ? 8.00400 18.39400 9.94200 1.000 27.99942 192 GLY A CA 1
ATOM 1406 C C . GLY A 1 212 ? 9.20200 17.74000 10.60400 1.000 27.23782 192 GLY A C 1
ATOM 1407 O O . GLY A 1 212 ? 10.09300 17.22500 9.92400 1.000 27.46138 192 GLY A O 1
ATOM 1408 N N . VAL A 1 213 ? 9.24400 17.75100 11.93600 1.000 29.65984 193 VAL A N 1
ATOM 1409 C CA . VAL A 1 213 ? 10.40000 17.18400 12.62800 1.000 28.20849 193 VAL A CA 1
ATOM 1410 C C . VAL A 1 213 ? 10.33700 15.66100 12.62500 1.000 26.97321 193 VAL A C 1
ATOM 1411 O O . VAL A 1 213 ? 11.35800 14.98800 12.43700 1.000 29.41266 193 VAL A O 1
ATOM 1415 N N . ILE A 1 214 ? 9.14600 15.09100 12.82700 1.000 27.36216 194 ILE A N 1
ATOM 1416 C CA . ILE A 1 214 ? 9.05700 13.63200 12.84300 1.000 30.26889 194 ILE A CA 1
ATOM 1417 C C . ILE A 1 214 ? 9.34100 13.04700 11.46100 1.000 27.73757 194 ILE A C 1
ATOM 1418 O O . ILE A 1 214 ? 9.84800 11.92200 11.35000 1.000 26.24405 194 ILE A O 1
ATOM 1423 N N . ALA A 1 215 ? 9.08500 13.80800 10.39300 1.000 30.29149 195 ALA A N 1
ATOM 1424 C CA . ALA A 1 215 ? 9.37200 13.33300 9.04100 1.000 26.50102 195 ALA A CA 1
ATOM 1425 C C . ALA A 1 215 ? 10.82800 12.94100 8.84600 1.000 28.58268 195 ALA A C 1
ATOM 1426 O O . ALA A 1 215 ? 11.12300 12.09400 7.99400 1.000 26.63421 195 ALA A O 1
ATOM 1428 N N . THR A 1 216 ? 11.76100 13.55500 9.59600 1.000 27.62420 196 THR A N 1
ATOM 1429 C CA . THR A 1 216 ? 13.17500 13.24500 9.39000 1.000 28.26307 196 THR A CA 1
ATOM 1430 C C . THR A 1 216 ? 13.49000 11.79100 9.71000 1.000 27.35862 196 THR A C 1
ATOM 1431 O O . THR A 1 216 ? 14.46100 11.23600 9.17500 1.000 27.71132 196 THR A O 1
ATOM 1435 N N . ALA A 1 217 ? 12.70800 11.16400 10.57900 1.000 24.72440 197 ALA A N 1
ATOM 1436 C CA . ALA A 1 217 ? 12.92100 9.76600 10.93300 1.000 27.39237 197 ALA A CA 1
ATOM 1437 C C . ALA A 1 217 ? 11.78000 8.87700 10.45300 1.000 28.91874 197 ALA A C 1
ATOM 1438 O O . ALA A 1 217 ? 11.58600 7.79200 11.00300 1.000 30.66177 197 ALA A O 1
ATOM 1440 N N . THR A 1 218 ? 11.01700 9.32600 9.45500 1.000 31.24924 198 THR A N 1
ATOM 1441 C CA . THR A 1 218 ? 9.87900 8.59200 8.90500 1.000 31.67599 198 THR A CA 1
ATOM 1442 C C . THR A 1 218 ? 10.25600 8.06200 7.52600 1.000 31.85167 198 THR A C 1
ATOM 1443 O O . THR A 1 218 ? 10.76100 8.81500 6.68400 1.000 30.40976 198 THR A O 1
ATOM 1447 N N . GLU A 1 219 ? 9.98300 6.77900 7.28300 1.000 33.21309 199 GLU A N 1
ATOM 1448 C CA . GLU A 1 219 ? 10.35900 6.17500 6.00900 1.000 35.39692 199 GLU A CA 1
ATOM 1449 C C . GLU A 1 219 ? 9.66400 6.87600 4.84600 1.000 34.91498 199 GLU A C 1
ATOM 1450 O O . GLU A 1 219 ? 8.47600 7.20100 4.91800 1.000 30.13750 199 GLU A O 1
ATOM 1456 N N . ASN A 1 220 ? 10.42000 7.13100 3.77700 1.000 34.15447 200 ASN A N 1
ATOM 1457 C CA . ASN A 1 220 ? 9.90400 7.68600 2.52700 1.000 34.49203 200 ASN A CA 1
ATOM 1458 C C . ASN A 1 220 ? 9.25400 9.05400 2.69600 1.000 33.25017 200 ASN A C 1
ATOM 1459 O O . ASN A 1 220 ? 8.47400 9.47300 1.83900 1.000 31.03736 200 ASN A O 1
ATOM 1464 N N . SER A 1 221 ? 9.56900 9.78800 3.76500 1.000 32.13351 201 SER A N 1
ATOM 1465 C CA . SER A 1 221 ? 9.07500 11.15800 3.86100 1.000 31.38272 201 SER A CA 1
ATOM 1466 C C . SER A 1 221 ? 9.76300 12.07300 2.85000 1.000 30.77476 201 SER A C 1
ATOM 1467 O O . SER A 1 221 ? 9.16600 13.05700 2.40300 1.000 34.44139 201 SER A O 1
ATOM 1470 N N . GLY A 1 222 ? 11.00600 11.76900 2.47200 1.000 28.38589 202 GLY A N 1
ATOM 1471 C CA . GLY A 1 222 ? 11.76300 12.64800 1.60000 1.000 34.52283 202 GLY A CA 1
ATOM 1472 C C . GLY A 1 222 ? 12.32800 13.87100 2.29100 1.000 35.31713 202 GLY A C 1
ATOM 1473 O O . GLY A 1 222 ? 12.78300 14.80500 1.61500 1.000 35.65895 202 GLY A O 1
ATOM 1474 N N . ILE A 1 223 ? 12.29800 13.90000 3.61800 1.000 29.97666 203 ILE A N 1
ATOM 1475 C CA . ILE A 1 223 ? 12.83300 15.00100 4.40800 1.000 29.44807 203 ILE A CA 1
ATOM 1476 C C . ILE A 1 223 ? 13.97900 14.45000 5.24100 1.000 29.19372 203 ILE A C 1
ATOM 1477 O O . ILE A 1 223 ? 13.81500 13.44400 5.94300 1.000 27.53182 203 ILE A O 1
ATOM 1482 N N . ASP A 1 224 ? 15.14600 15.08500 5.13100 1.000 29.28903 204 ASP A N 1
ATOM 1483 C CA . ASP A 1 224 ? 16.35900 14.62300 5.79600 1.000 31.46597 204 ASP A CA 1
ATOM 1484 C C . ASP A 1 224 ? 16.66400 15.39600 7.06600 1.000 31.19031 204 ASP A C 1
ATOM 1485 O O . ASP A 1 224 ? 17.16400 14.81800 8.04000 1.000 31.42385 204 ASP A O 1
ATOM 1490 N N . VAL A 1 225 ? 16.39200 16.69700 7.06900 1.000 31.57436 205 VAL A N 1
ATOM 1491 C CA . VAL A 1 225 ? 16.71600 17.57500 8.18900 1.000 31.81211 205 VAL A CA 1
ATOM 1492 C C . VAL A 1 225 ? 15.55900 18.52900 8.39400 1.000 30.86707 205 VAL A C 1
ATOM 1493 O O . VAL A 1 225 ? 14.95300 19.00500 7.42500 1.000 32.47298 205 VAL A O 1
ATOM 1497 N N . TYR A 1 226 ? 15.23700 18.80200 9.65200 1.000 28.90223 206 TYR A N 1
ATOM 1498 C CA . TYR A 1 226 ? 14.37800 19.92300 9.97900 1.000 29.26886 206 TYR A CA 1
ATOM 1499 C C . TYR A 1 226 ? 15.20600 20.96000 10.73600 1.000 32.83044 206 TYR A C 1
ATOM 1500 O O . TYR A 1 226 ? 15.95000 20.61200 11.65600 1.000 29.09667 206 TYR A O 1
ATOM 1509 N N . ILE A 1 227 ? 15.09000 22.22300 10.33300 1.000 31.96628 207 ILE A N 1
ATOM 1510 C CA . ILE A 1 227 ? 15.69800 23.34900 11.04400 1.000 32.89211 207 ILE A CA 1
ATOM 1511 C C . ILE A 1 227 ? 14.66000 24.45700 11.09000 1.000 32.79592 207 ILE A C 1
ATOM 1512 O O . ILE A 1 227 ? 14.28600 24.98600 10.03700 1.000 33.13423 207 ILE A O 1
ATOM 1517 N N . GLY A 1 228 ? 14.18500 24.81100 12.28000 1.000 34.64239 208 GLY A N 1
ATOM 1518 C CA . GLY A 1 228 ? 13.22700 25.90800 12.34900 1.000 34.92141 208 GLY A CA 1
ATOM 1519 C C . GLY A 1 228 ? 12.87300 26.27000 13.77500 1.000 39.84856 208 GLY A C 1
ATOM 1520 O O . GLY A 1 228 ? 13.18300 25.54600 14.72200 1.000 36.92492 208 GLY A O 1
ATOM 1521 N N . THR A 1 229 ? 12.19800 27.40900 13.91900 1.000 36.24730 209 THR A N 1
ATOM 1522 C CA . THR A 1 229 ? 11.69600 27.85800 15.21100 1.000 34.69089 209 THR A CA 1
ATOM 1523 C C . THR A 1 229 ? 10.17800 27.73300 15.24600 1.000 36.38481 209 THR A C 1
ATOM 1524 O O . THR A 1 229 ? 9.48800 28.14700 14.30400 1.000 36.52514 209 THR A O 1
ATOM 1528 N N . GLY A 1 230 ? 9.67100 27.17500 16.33400 1.000 34.99551 210 GLY A N 1
ATOM 1529 C CA . GLY A 1 230 ? 8.26100 26.88800 16.45900 1.000 35.18897 210 GLY A CA 1
ATOM 1530 C C . GLY A 1 230 ? 7.86200 26.77800 17.91200 1.000 36.95045 210 GLY A C 1
ATOM 1531 O O . GLY A 1 230 ? 8.57500 27.23700 18.79900 1.000 34.24888 210 GLY A O 1
ATOM 1532 N N . GLY A 1 231 ? 6.70400 26.16600 18.15500 1.000 33.87129 211 GLY A N 1
ATOM 1533 C CA . GLY A 1 231 ? 6.22400 26.02000 19.52100 1.000 37.15504 211 GLY A CA 1
ATOM 1534 C C . GLY A 1 231 ? 7.08600 25.06400 20.33300 1.000 40.47392 211 GLY A C 1
ATOM 1535 O O . GLY A 1 231 ? 7.56000 24.04000 19.83500 1.000 34.80777 211 GLY A O 1
ATOM 1536 N N . ALA A 1 232 ? 7.28300 25.40900 21.61300 1.000 39.89735 212 ALA A N 1
ATOM 1537 C CA . ALA A 1 232 ? 8.02400 24.52700 22.51600 1.000 39.40271 212 ALA A CA 1
ATOM 1538 C C . ALA A 1 232 ? 7.27700 23.23100 22.82000 1.000 39.28182 212 ALA A C 1
ATOM 1539 O O . ALA A 1 232 ? 7.91200 22.16000 22.79900 1.000 37.42606 212 ALA A O 1
ATOM 1541 N N . PRO A 1 233 ? 5.96900 23.24500 23.12100 1.000 40.23003 213 PRO A N 1
ATOM 1542 C CA . PRO A 1 233 ? 5.27200 21.96100 23.33200 1.000 41.59615 213 PRO A CA 1
ATOM 1543 C C . PRO A 1 233 ? 5.33800 21.04000 22.12400 1.000 39.49082 213 PRO A C 1
ATOM 1544 O O . PRO A 1 233 ? 5.50200 19.81700 22.28100 1.000 37.39378 213 PRO A O 1
ATOM 1548 N N . GLU A 1 234 ? 5.21700 21.61100 20.92000 1.000 40.52005 214 GLU A N 1
ATOM 1549 C CA . GLU A 1 234 ? 5.37600 20.84000 19.68900 1.000 35.83719 214 GLU A CA 1
ATOM 1550 C C . GLU A 1 234 ? 6.79000 20.27900 19.57400 1.000 36.92469 214 GLU A C 1
ATOM 1551 O O . GLU A 1 234 ? 7.00100 19.16600 19.07100 1.000 34.17245 214 GLU A O 1
ATOM 1557 N N . GLY A 1 235 ? 7.77800 21.04300 20.03700 1.000 34.11538 215 GLY A N 1
ATOM 1558 C CA . GLY A 1 235 ? 9.13900 20.54100 20.04600 1.000 32.68489 215 GLY A CA 1
ATOM 1559 C C . GLY A 1 235 ? 9.29900 19.33800 20.95400 1.000 32.94027 215 GLY A C 1
ATOM 1560 O O . GLY A 1 235 ? 9.99700 18.37600 20.61300 1.000 31.29416 215 GLY A O 1
ATOM 1561 N N . VAL A 1 236 ? 8.65100 19.36700 22.11900 1.000 33.28589 216 VAL A N 1
ATOM 1562 C CA . VAL A 1 236 ? 8.74900 18.22900 23.02900 1.000 30.65196 216 VAL A CA 1
ATOM 1563 C C . VAL A 1 236 ? 8.06600 17.00400 22.43200 1.000 34.20303 216 VAL A C 1
ATOM 1564 O O . VAL A 1 236 ? 8.59000 15.88400 22.50400 1.000 31.40782 216 VAL A O 1
ATOM 1568 N N . LEU A 1 237 ? 6.87500 17.19000 21.86000 1.000 33.52711 217 LEU A N 1
ATOM 1569 C CA . LEU A 1 237 ? 6.15700 16.06800 21.25000 1.000 32.06197 217 LEU A CA 1
ATOM 1570 C C . LEU A 1 237 ? 6.97900 15.41700 20.14600 1.000 27.60054 217 LEU A C 1
ATOM 1571 O O . LEU A 1 237 ? 7.08800 14.17500 20.06600 1.000 28.34833 217 LEU A O 1
ATOM 1576 N N . ALA A 1 238 ? 7.57100 16.24200 19.28200 1.000 25.14065 218 ALA A N 1
ATOM 1577 C CA . ALA A 1 238 ? 8.39100 15.70700 18.21000 1.000 25.12141 218 ALA A CA 1
ATOM 1578 C C . ALA A 1 238 ? 9.61300 14.98700 18.77100 1.000 30.67920 218 ALA A C 1
ATOM 1579 O O . ALA A 1 238 ? 10.03100 13.94600 18.24700 1.000 28.32257 218 ALA A O 1
ATOM 1581 N N . ALA A 1 239 ? 10.19800 15.51800 19.84900 1.000 27.52765 219 ALA A N 1
ATOM 1582 C CA . ALA A 1 239 ? 11.33900 14.83100 20.44300 1.000 30.45989 219 ALA A CA 1
ATOM 1583 C C . ALA A 1 239 ? 10.93400 13.47500 21.02200 1.000 28.22156 219 ALA A C 1
ATOM 1584 O O . ALA A 1 239 ? 11.72000 12.52500 20.99400 1.000 33.49777 219 ALA A O 1
ATOM 1586 N N . ALA A 1 240 ? 9.72800 13.36500 21.57100 1.000 27.93510 220 ALA A N 1
ATOM 1587 C CA . ALA A 1 240 ? 9.28700 12.06600 22.09000 1.000 31.87879 220 ALA A CA 1
ATOM 1588 C C . ALA A 1 240 ? 9.19800 11.03500 20.96500 1.000 33.40990 220 ALA A C 1
ATOM 1589 O O . ALA A 1 240 ? 9.67700 9.88300 21.08100 1.000 34.51838 220 ALA A O 1
ATOM 1591 N N . ALA A 1 241 ? 8.60400 11.44800 19.85000 1.000 30.72551 221 ALA A N 1
ATOM 1592 C CA . ALA A 1 241 ? 8.54100 10.53100 18.71600 1.000 31.29230 221 ALA A CA 1
ATOM 1593 C C . ALA A 1 241 ? 9.93900 10.15600 18.23500 1.000 30.62906 221 ALA A C 1
ATOM 1594 O O . ALA A 1 241 ? 10.22100 8.97500 18.00300 1.000 26.91406 221 ALA A O 1
ATOM 1596 N N . LEU A 1 242 ? 10.83700 11.14000 18.10500 1.000 27.52926 222 LEU A N 1
ATOM 1597 C CA . LEU A 1 242 ? 12.19400 10.84400 17.64800 1.000 31.12479 222 LEU A CA 1
ATOM 1598 C C . LEU A 1 242 ? 12.94000 9.95300 18.62800 1.000 30.67133 222 LEU A C 1
ATOM 1599 O O . LEU A 1 242 ? 13.81600 9.18300 18.21900 1.000 27.95081 222 LEU A O 1
ATOM 1604 N N . LYS A 1 243 ? 12.62500 10.05000 19.91900 1.000 32.33387 223 LYS A N 1
ATOM 1605 C CA . LYS A 1 243 ? 13.22300 9.12700 20.87200 1.000 35.53643 223 LYS A CA 1
ATOM 1606 C C . LYS A 1 243 ? 12.83200 7.69600 20.53800 1.000 40.55230 223 LYS A C 1
ATOM 1607 O O . LYS A 1 243 ? 13.67100 6.78500 20.62700 1.000 33.39190 223 LYS A O 1
ATOM 1613 N N . CYS A 1 244 ? 11.57500 7.48800 20.12600 1.000 33.17963 224 CYS A N 1
ATOM 1614 C CA . CYS A 1 244 ? 11.18000 6.13500 19.72300 1.000 34.23824 224 CYS A CA 1
ATOM 1615 C C . CYS A 1 244 ? 11.70800 5.72800 18.34000 1.000 34.71962 224 CYS A C 1
ATOM 1616 O O . CYS A 1 244 ? 12.08300 4.56500 18.13400 1.000 32.38583 224 CYS A O 1
ATOM 1619 N N . LEU A 1 245 ? 11.73500 6.65100 17.37600 1.000 33.58653 225 LEU A N 1
ATOM 1620 C CA . LEU A 1 245 ? 12.12500 6.29900 16.01100 1.000 32.46921 225 LEU A CA 1
ATOM 1621 C C . LEU A 1 245 ? 13.63500 6.24100 15.83000 1.000 32.75262 225 LEU A C 1
ATOM 1622 O O . LEU A 1 245 ? 14.12300 5.52400 14.95200 1.000 33.27094 225 LEU A O 1
ATOM 1627 N N . GLY A 1 246 ? 14.38700 6.97700 16.63500 1.000 35.05547 226 GLY A N 1
ATOM 1628 C CA . GLY A 1 246 ? 15.81900 7.03200 16.44300 1.000 37.89012 226 GLY A CA 1
ATOM 1629 C C . GLY A 1 246 ? 16.20200 8.28400 15.68600 1.000 39.42286 226 GLY A C 1
ATOM 1630 O O . GLY A 1 246 ? 15.70500 8.53200 14.58500 1.000 40.25388 226 GLY A O 1
ATOM 1631 N N . GLY A 1 247 ? 17.06900 9.09100 16.27200 1.000 36.16971 227 GLY A N 1
ATOM 1632 C CA . GLY A 1 247 ? 17.46300 10.34300 15.66200 1.000 33.76901 227 GLY A CA 1
ATOM 1633 C C . GLY A 1 247 ? 18.08600 11.24900 16.70300 1.000 39.79108 227 GLY A C 1
ATOM 1634 O O . GLY A 1 247 ? 18.24100 10.88700 17.86800 1.000 33.74168 227 GLY A O 1
ATOM 1635 N N . GLN A 1 248 ? 18.44500 12.44000 16.25200 1.000 35.49319 228 GLN A N 1
ATOM 1636 C CA . GLN A 1 248 ? 19.01100 13.44500 17.13400 1.000 38.38272 228 GLN A CA 1
ATOM 1637 C C . GLN A 1 248 ? 18.27200 14.75700 16.94100 1.000 33.81343 228 GLN A C 1
ATOM 1638 O O . GLN A 1 248 ? 17.84300 15.09900 15.83100 1.000 35.33557 228 GLN A O 1
ATOM 1644 N N . MET A 1 249 ? 18.13400 15.49100 18.03900 1.000 34.20234 229 MET A N 1
ATOM 1645 C CA . MET A 1 249 ? 17.42900 16.76000 18.02500 1.000 36.94819 229 MET A CA 1
ATOM 1646 C C . MET A 1 249 ? 17.97200 17.64500 19.13000 1.000 36.17491 229 MET A C 1
ATOM 1647 O O . MET A 1 249 ? 18.19400 17.19000 20.25500 1.000 34.81818 229 MET A O 1
ATOM 1652 N N . GLN A 1 250 ? 18.17100 18.90700 18.79800 1.000 34.07651 230 GLN A N 1
ATOM 1653 C CA . GLN A 1 250 ? 18.56200 19.89800 19.78200 1.000 39.58333 230 GLN A CA 1
ATOM 1654 C C . GLN A 1 250 ? 17.59900 21.06500 19.69400 1.000 39.98619 230 GLN A C 1
ATOM 1655 O O . GLN A 1 250 ? 17.19000 21.47500 18.59900 1.000 33.00314 230 GLN A O 1
ATOM 1661 N N . ALA A 1 251 ? 17.23700 21.57900 20.86400 1.000 35.54421 231 ALA A N 1
ATOM 1662 C CA . ALA A 1 251 ? 16.29700 22.67000 21.01100 1.000 35.19485 231 ALA A CA 1
ATOM 1663 C C . ALA A 1 251 ? 16.93000 23.76000 21.86400 1.000 38.70344 231 ALA A C 1
ATOM 1664 O O . ALA A 1 251 ? 17.87300 23.51800 22.62100 1.000 38.16577 231 ALA A O 1
ATOM 1666 N N . ARG A 1 252 ? 16.40300 24.96600 21.72900 1.000 40.59853 232 ARG A N 1
ATOM 1667 C CA . ARG A 1 252 ? 16.77200 26.06900 22.60800 1.000 41.20862 232 ARG A CA 1
ATOM 1668 C C . ARG A 1 252 ? 15.55400 26.96500 22.77500 1.000 43.69053 232 ARG A C 1
ATOM 1669 O O . ARG A 1 252 ? 14.94700 27.38500 21.78500 1.000 42.61809 232 ARG A O 1
ATOM 1677 N N . LEU A 1 253 ? 15.17600 27.22700 24.02400 1.000 41.88239 233 LEU A N 1
ATOM 1678 C CA . LEU A 1 253 ? 14.03600 28.09400 24.28300 1.000 45.50038 233 LEU A CA 1
ATOM 1679 C C . LEU A 1 253 ? 14.38800 29.54600 23.98000 1.000 50.12723 233 LEU A C 1
ATOM 1680 O O . LEU A 1 253 ? 15.52100 29.99800 24.17700 1.000 50.15676 233 LEU A O 1
ATOM 1685 N N . ILE A 1 254 ? 13.40400 30.26900 23.47200 1.000 53.13398 234 ILE A N 1
ATOM 1686 C CA . ILE A 1 254 ? 13.54500 31.67000 23.10800 1.000 60.64831 234 ILE A CA 1
ATOM 1687 C C . ILE A 1 254 ? 12.62100 32.48600 23.99800 1.000 67.92956 234 ILE A C 1
ATOM 1688 O O . ILE A 1 254 ? 11.48600 32.07600 24.26600 1.000 62.95567 234 ILE A O 1
ATOM 1693 N N . PHE A 1 255 ? 13.10300 33.64100 24.45200 1.000 76.30125 235 PHE A N 1
ATOM 1694 C CA . PHE A 1 255 ? 12.33200 34.52000 25.31900 1.000 81.42364 235 PHE A CA 1
ATOM 1695 C C . PHE A 1 255 ? 12.23700 35.90700 24.69900 1.000 94.46850 235 PHE A C 1
ATOM 1696 O O . PHE A 1 255 ? 13.26100 36.53000 24.38500 1.000 101.77647 235 PHE A O 1
ATOM 1704 N N . ASN A 1 256 ? 10.99600 36.37700 24.52000 1.000 98.73876 236 ASN A N 1
ATOM 1705 C CA . ASN A 1 256 ? 10.71800 37.60800 23.79300 1.000 106.85241 236 ASN A CA 1
ATOM 1706 C C . ASN A 1 256 ? 10.29500 38.77000 24.68600 1.000 114.44891 236 ASN A C 1
ATOM 1707 O O . ASN A 1 256 ? 10.20300 39.89900 24.19700 1.000 118.03197 236 ASN A O 1
ATOM 1712 N N . ASP A 1 257 ? 10.00700 38.53600 25.96300 1.000 111.19397 237 ASP A N 1
ATOM 1713 C CA . ASP A 1 257 ? 9.75400 39.64600 26.87000 1.000 116.08468 237 ASP A CA 1
ATOM 1714 C C . ASP A 1 257 ? 10.00100 39.20300 28.30600 1.000 118.30211 237 ASP A C 1
ATOM 1715 O O . ASP A 1 257 ? 10.35400 38.05100 28.57900 1.000 116.75210 237 ASP A O 1
ATOM 1720 N N . GLU A 1 258 ? 9.81400 40.14900 29.22800 1.000 120.35834 238 GLU A N 1
ATOM 1721 C CA . GLU A 1 258 ? 10.09300 39.87400 30.63000 1.000 122.53654 238 GLU A CA 1
ATOM 1722 C C . GLU A 1 258 ? 9.08900 38.88100 31.20500 1.000 122.27662 238 GLU A C 1
ATOM 1723 O O . GLU A 1 258 ? 9.43500 38.08300 32.08600 1.000 120.13614 238 GLU A O 1
ATOM 1729 N N . GLU A 1 259 ? 7.84500 38.90000 30.71200 1.000 124.23928 239 GLU A N 1
ATOM 1730 C CA . GLU A 1 259 ? 6.84200 37.98200 31.24600 1.000 125.10464 239 GLU A CA 1
ATOM 1731 C C . GLU A 1 259 ? 7.17100 36.53300 30.89200 1.000 119.64843 239 GLU A C 1
ATOM 1732 O O . GLU A 1 259 ? 6.94800 35.62300 31.70000 1.000 115.26801 239 GLU A O 1
ATOM 1738 N N . GLU A 1 260 ? 7.73500 36.29500 29.70300 1.000 118.98591 240 GLU A N 1
ATOM 1739 C CA . GLU A 1 260 ? 8.13000 34.93300 29.34200 1.000 113.06208 240 GLU A CA 1
ATOM 1740 C C . GLU A 1 260 ? 9.29800 34.44700 30.20400 1.000 110.24539 240 GLU A C 1
ATOM 1741 O O . GLU A 1 260 ? 9.31500 33.28900 30.65200 1.000 110.66277 240 GLU A O 1
ATOM 1747 N N . ILE A 1 261 ? 10.28300 35.31800 30.44700 1.000 109.09523 241 ILE A N 1
ATOM 1748 C CA . ILE A 1 261 ? 11.38100 34.97900 31.35200 1.000 105.75518 241 ILE A CA 1
ATOM 1749 C C . ILE A 1 261 ? 10.84400 34.66300 32.73800 1.000 107.00369 241 ILE A C 1
ATOM 1750 O O . ILE A 1 261 ? 11.33600 33.75700 33.42500 1.000 104.47255 241 ILE A O 1
ATOM 1755 N N . LYS A 1 262 ? 9.84100 35.42400 33.18100 1.000 108.93107 242 LYS A N 1
ATOM 1756 C CA . LYS A 1 262 ? 9.18500 35.11100 34.44500 1.000 106.68211 242 LYS A CA 1
ATOM 1757 C C . LYS A 1 262 ? 8.53600 33.73300 34.40500 1.000 103.06269 242 LYS A C 1
ATOM 1758 O O . LYS A 1 262 ? 8.55200 33.00500 35.40900 1.000 99.32352 242 LYS A O 1
ATOM 1764 N N . ARG A 1 263 ? 7.93700 33.36400 33.26700 1.000 103.97100 243 ARG A N 1
ATOM 1765 C CA . ARG A 1 263 ? 7.38100 32.01700 33.16700 1.000 99.53403 243 ARG A CA 1
ATOM 1766 C C . ARG A 1 263 ? 8.47400 30.98200 33.40300 1.000 98.01433 243 ARG A C 1
ATOM 1767 O O . ARG A 1 263 ? 8.35100 30.11400 34.29000 1.000 95.05958 243 ARG A O 1
ATOM 1775 N N . ALA A 1 264 ? 9.59100 31.11800 32.67800 1.000 98.28198 244 ALA A N 1
ATOM 1776 C CA . ALA A 1 264 ? 10.72100 30.21300 32.87000 1.000 91.62277 244 ALA A CA 1
ATOM 1777 C C . ALA A 1 264 ? 11.13400 30.14800 34.33600 1.000 92.66215 244 ALA A C 1
ATOM 1778 O O . ALA A 1 264 ? 11.31300 29.05600 34.88900 1.000 100.72277 244 ALA A O 1
ATOM 1780 N N . HIS A 1 265 ? 11.25500 31.30800 34.99600 1.000 95.28902 245 HIS A N 1
ATOM 1781 C CA . HIS A 1 265 ? 11.75700 31.31600 36.37200 1.000 91.06746 245 HIS A CA 1
ATOM 1782 C C . HIS A 1 265 ? 10.80900 30.60000 37.32500 1.000 90.40386 245 HIS A C 1
ATOM 1783 O O . HIS A 1 265 ? 11.25600 29.83600 38.18900 1.000 84.05045 245 HIS A O 1
ATOM 1790 N N . ARG A 1 266 ? 9.49900 30.82900 37.19700 1.000 91.83698 246 ARG A N 1
ATOM 1791 C CA . ARG A 1 266 ? 8.58200 30.11700 38.08200 1.000 91.39364 246 ARG A CA 1
ATOM 1792 C C . ARG A 1 266 ? 8.63700 28.62000 37.84800 1.000 88.84392 246 ARG A C 1
ATOM 1793 O O . ARG A 1 266 ? 8.30400 27.84000 38.74900 1.000 85.84619 246 ARG A O 1
ATOM 1801 N N . LEU A 1 267 ? 9.05100 28.18500 36.66300 1.000 87.96584 247 LEU A N 1
ATOM 1802 C CA . LEU A 1 267 ? 9.13700 26.74500 36.46600 1.000 85.63450 247 LEU A CA 1
ATOM 1803 C C . LEU A 1 267 ? 10.52800 26.17600 36.75600 1.000 82.14937 247 LEU A C 1
ATOM 1804 O O . LEU A 1 267 ? 10.77000 24.99600 36.48500 1.000 77.82550 247 LEU A O 1
ATOM 1809 N N . GLY A 1 268 ? 11.42400 26.96400 37.34700 1.000 81.05896 248 GLY A N 1
ATOM 1810 C CA . GLY A 1 268 ? 12.73200 26.46600 37.72700 1.000 76.47589 248 GLY A CA 1
ATOM 1811 C C . GLY A 1 268 ? 13.79900 26.57900 36.66200 1.000 75.98065 248 GLY A C 1
ATOM 1812 O O . GLY A 1 268 ? 14.85100 25.93900 36.78700 1.000 69.77356 248 GLY A O 1
ATOM 1813 N N . ILE A 1 269 ? 13.56700 27.37300 35.62000 1.000 76.21148 249 ILE A N 1
ATOM 1814 C CA . ILE A 1 269 ? 14.51400 27.53200 34.52200 1.000 72.20335 249 ILE A CA 1
ATOM 1815 C C . ILE A 1 269 ? 15.16000 28.90500 34.63200 1.000 71.81866 249 ILE A C 1
ATOM 1816 O O . ILE A 1 269 ? 14.47800 29.93200 34.53900 1.000 73.80077 249 ILE A O 1
ATOM 1821 N N . THR A 1 270 ? 16.47300 28.92300 34.83600 1.000 62.93552 250 THR A N 1
ATOM 1822 C CA . THR A 1 270 ? 17.24000 30.16200 34.85400 1.000 64.21903 250 THR A CA 1
ATOM 1823 C C . THR A 1 270 ? 18.27100 30.24900 33.73500 1.000 60.32710 250 THR A C 1
ATOM 1824 O O . THR A 1 270 ? 18.61800 31.35700 33.31800 1.000 53.38098 250 THR A O 1
ATOM 1828 N N . ASP A 1 271 ? 18.76400 29.11300 33.23700 1.000 56.84992 251 ASP A N 1
ATOM 1829 C CA . ASP A 1 271 ? 19.68700 29.06800 32.10100 1.000 56.37969 251 ASP A CA 1
ATOM 1830 C C . ASP A 1 271 ? 18.86000 29.24900 30.83200 1.000 55.97042 251 ASP A C 1
ATOM 1831 O O . ASP A 1 271 ? 18.40800 28.28400 30.21000 1.000 55.64106 251 ASP A O 1
ATOM 1836 N N . LEU A 1 272 ? 18.66500 30.50800 30.43700 1.000 53.78343 252 LEU A N 1
ATOM 1837 C CA . LEU A 1 272 ? 17.75900 30.81200 29.33500 1.000 57.16872 252 LEU A CA 1
ATOM 1838 C C . LEU A 1 272 ? 18.31100 30.38500 27.98400 1.000 54.64876 252 LEU A C 1
ATOM 1839 O O . LEU A 1 272 ? 17.53300 30.18100 27.04700 1.000 51.24642 252 LEU A O 1
ATOM 1844 N N . ASN A 1 273 ? 19.62500 30.24300 27.85300 1.000 49.93707 253 ASN A N 1
ATOM 1845 C CA . ASN A 1 273 ? 20.21900 29.83600 26.59000 1.000 53.05130 253 ASN A CA 1
ATOM 1846 C C . ASN A 1 273 ? 20.58200 28.35800 26.57200 1.000 49.06664 253 ASN A C 1
ATOM 1847 O O . ASN A 1 273 ? 21.38900 27.93700 25.73700 1.000 51.45593 253 ASN A O 1
ATOM 1852 N N . LYS A 1 274 ? 20.00900 27.56600 27.47700 1.000 46.27213 254 LYS A N 1
ATOM 1853 C CA . LYS A 1 274 ? 20.32500 26.14600 27.53000 1.000 47.77451 254 LYS A CA 1
ATOM 1854 C C . LYS A 1 274 ? 19.96000 25.46500 26.21800 1.000 46.24976 254 LYS A C 1
ATOM 1855 O O . LYS A 1 274 ? 18.89200 25.70600 25.65000 1.000 44.02169 254 LYS A O 1
ATOM 1861 N N . LYS A 1 275 ? 20.86700 24.62400 25.72800 1.000 37.94753 255 LYS A N 1
ATOM 1862 C CA . LYS A 1 275 ? 20.59700 23.74400 24.59900 1.000 42.95964 255 LYS A CA 1
ATOM 1863 C C . LYS A 1 275 ? 20.14500 22.39900 25.14400 1.000 45.55620 255 LYS A C 1
ATOM 1864 O O . LYS A 1 275 ? 20.91500 21.71300 25.82800 1.000 43.25268 255 LYS A O 1
ATOM 1870 N N . TYR A 1 276 ? 18.89200 22.04500 24.87100 1.000 42.67763 256 TYR A N 1
ATOM 1871 C CA . TYR A 1 276 ? 18.32100 20.77700 25.29600 1.000 42.21204 256 TYR A CA 1
ATOM 1872 C C . TYR A 1 276 ? 18.56000 19.74100 24.21400 1.000 47.49114 256 TYR A C 1
ATOM 1873 O O . TYR A 1 276 ? 18.31300 20.00200 23.03000 1.000 43.38077 256 TYR A O 1
ATOM 1882 N N . ASP A 1 277 ? 19.04800 18.57800 24.61800 1.000 47.22776 257 ASP A N 1
ATOM 1883 C CA . ASP A 1 277 ? 19.09700 17.48800 23.67300 1.000 48.20506 257 ASP A CA 1
ATOM 1884 C C . ASP A 1 277 ? 17.87400 16.61200 23.84500 1.000 47.51100 257 ASP A C 1
ATOM 1885 O O . ASP A 1 277 ? 17.03300 16.82300 24.72500 1.000 44.32355 257 ASP A O 1
ATOM 1890 N N . ILE A 1 278 ? 17.78500 15.62100 22.96400 1.000 45.65346 258 ILE A N 1
ATOM 1891 C CA . ILE A 1 278 ? 16.59300 14.79400 22.88300 1.000 41.44766 258 ILE A CA 1
ATOM 1892 C C . ILE A 1 278 ? 16.26800 14.18900 24.24200 1.000 41.79949 258 ILE A C 1
ATOM 1893 O O . ILE A 1 278 ? 15.09700 14.13000 24.64600 1.000 39.74139 258 ILE A O 1
ATOM 1898 N N . ASP A 1 279 ? 17.30300 13.78800 24.99800 1.000 41.45972 259 ASP A N 1
ATOM 1899 C CA . ASP A 1 279 ? 17.08500 13.21300 26.32400 1.000 42.53769 259 ASP A CA 1
ATOM 1900 C C . ASP A 1 279 ? 16.63500 14.26500 27.33400 1.000 45.82564 259 ASP A C 1
ATOM 1901 O O . ASP A 1 279 ? 15.93900 13.93000 28.30400 1.000 41.92072 259 ASP A O 1
ATOM 1906 N N . ASP A 1 280 ? 16.98100 15.54100 27.11100 1.000 39.06736 260 ASP A N 1
ATOM 1907 C CA . ASP A 1 280 ? 16.48300 16.58900 28.00000 1.000 41.52353 260 ASP A CA 1
ATOM 1908 C C . ASP A 1 280 ? 15.02100 16.92200 27.72100 1.000 45.21722 260 ASP A C 1
ATOM 1909 O O . ASP A 1 280 ? 14.31400 17.39200 28.62000 1.000 43.63341 260 ASP A O 1
ATOM 1914 N N . LEU A 1 281 ? 14.54000 16.68300 26.49800 1.000 38.38363 261 LEU A N 1
ATOM 1915 C CA . LEU A 1 281 ? 13.15100 17.00400 26.19200 1.000 38.62134 261 LEU A CA 1
ATOM 1916 C C . LEU A 1 281 ? 12.18700 15.90900 26.63700 1.000 37.23410 261 LEU A C 1
ATOM 1917 O O . LEU A 1 281 ? 11.12300 16.21700 27.18300 1.000 36.00670 261 LEU A O 1
ATOM 1922 N N . ALA A 1 282 ? 12.55000 14.63700 26.44200 1.000 37.39237 262 ALA A N 1
ATOM 1923 C CA . ALA A 1 282 ? 11.67000 13.50400 26.74000 1.000 40.46220 262 ALA A CA 1
ATOM 1924 C C . ALA A 1 282 ? 12.52600 12.32600 27.18500 1.000 40.29834 262 ALA A C 1
ATOM 1925 O O . ALA A 1 282 ? 13.24800 11.74800 26.37700 1.000 44.64544 262 ALA A O 1
ATOM 1927 N N . SER A 1 283 ? 12.47300 11.96200 28.45700 1.000 43.45934 263 SER A N 1
ATOM 1928 C CA . SER A 1 283 ? 13.38700 10.94400 28.95300 1.000 44.33759 263 SER A CA 1
ATOM 1929 C C . SER A 1 283 ? 12.62500 9.76500 29.54100 1.000 40.47160 263 SER A C 1
ATOM 1930 O O . SER A 1 283 ? 11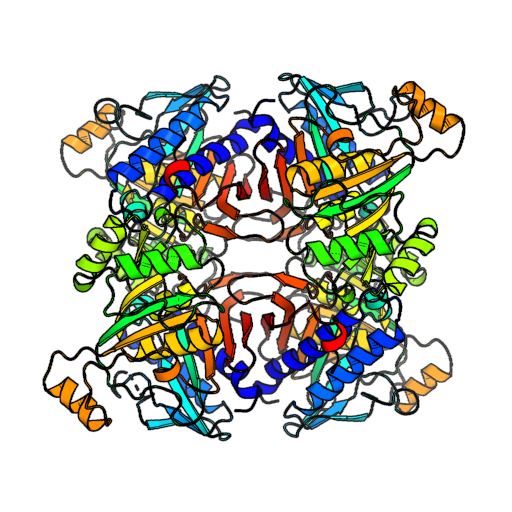.45200 9.86800 29.91200 1.000 43.50068 263 SER A O 1
ATOM 1933 N N . GLY A 1 284 ? 13.32000 8.63000 29.61000 1.000 40.14301 264 GLY A N 1
ATOM 1934 C CA . GLY A 1 284 ? 12.73400 7.43100 30.18100 1.000 45.68699 264 GLY A CA 1
ATOM 1935 C C . GLY A 1 284 ? 11.82100 6.69800 29.20900 1.000 45.24169 264 GLY A C 1
ATOM 1936 O O . GLY A 1 284 ? 11.95900 6.79100 27.99100 1.000 46.06440 264 GLY A O 1
ATOM 1937 N N . ASP A 1 285 ? 10.87600 5.95300 29.77500 1.000 43.16034 265 ASP A N 1
ATOM 1938 C CA . ASP A 1 285 ? 9.90400 5.18800 29.00600 1.000 45.22119 265 ASP A CA 1
ATOM 1939 C C . ASP A 1 285 ? 8.86500 6.14700 28.42200 1.000 43.73173 265 ASP A C 1
ATOM 1940 O O . ASP A 1 285 ? 8.17100 6.84500 29.16800 1.000 41.84345 265 ASP A O 1
ATOM 1945 N N . ILE A 1 286 ? 8.77200 6.20000 27.09300 1.000 38.30801 266 ILE A N 1
ATOM 1946 C CA . ILE A 1 286 ? 7.88200 7.12000 26.38500 1.000 35.80300 266 ILE A CA 1
ATOM 1947 C C . ILE A 1 286 ? 7.02000 6.31000 25.42500 1.000 33.95543 266 ILE A C 1
ATOM 1948 O O . ILE A 1 286 ? 7.53700 5.45000 24.70700 1.000 32.31252 266 ILE A O 1
ATOM 1953 N N . VAL A 1 287 ? 5.71300 6.57500 25.42100 1.000 33.95264 267 VAL A N 1
ATOM 1954 C CA . VAL A 1 287 ? 4.79400 6.09300 24.39300 1.000 32.35340 267 VAL A CA 1
ATOM 1955 C C . VAL A 1 287 ? 4.33800 7.30200 23.58300 1.000 34.38603 267 VAL A C 1
ATOM 1956 O O . VAL A 1 287 ? 3.98200 8.33700 24.15900 1.000 32.27291 267 VAL A O 1
ATOM 1960 N N . PHE A 1 288 ? 4.38600 7.19200 22.25300 1.000 28.17929 268 PHE A N 1
ATOM 1961 C CA . PHE A 1 288 ? 3.93600 8.26700 21.37200 1.000 21.38633 268 PHE A CA 1
ATOM 1962 C C . PHE A 1 288 ? 2.90600 7.70400 20.40100 1.000 27.94641 268 PHE A C 1
ATOM 1963 O O . PHE A 1 288 ? 3.13300 6.64200 19.80400 1.000 24.02583 268 PHE A O 1
ATOM 1971 N N . ALA A 1 289 ? 1.80600 8.43800 20.20400 1.000 23.65575 269 ALA A N 1
ATOM 1972 C CA . ALA A 1 289 ? 0.73000 8.04800 19.29500 1.000 23.71996 269 ALA A CA 1
ATOM 1973 C C . ALA A 1 289 ? 0.28000 9.27200 18.51100 1.000 28.20834 269 ALA A C 1
ATOM 1974 O O . ALA A 1 289 ? 0.21300 10.37900 19.06200 1.000 29.39224 269 ALA A O 1
ATOM 1976 N N . ALA A 1 290 ? -0.01200 9.07800 17.22600 1.000 26.06139 270 ALA A N 1
ATOM 1977 C CA . ALA A 1 290 ? -0.49500 10.16500 16.38100 1.000 23.64461 270 ALA A CA 1
ATOM 1978 C C . ALA A 1 290 ? -1.41800 9.62300 15.29700 1.000 26.00110 270 ALA A C 1
ATOM 1979 O O . ALA A 1 290 ? -1.22500 8.51000 14.80300 1.000 24.53608 270 ALA A O 1
ATOM 1981 N N . THR A 1 291 ? -2.43300 10.41800 14.93600 1.000 23.43362 271 THR A N 1
ATOM 1982 C CA . THR A 1 291 ? -3.32400 10.08000 13.82700 1.000 23.53672 271 THR A CA 1
ATOM 1983 C C . THR A 1 291 ? -3.37600 11.24900 12.84800 1.000 24.53073 271 THR A C 1
ATOM 1984 O O . THR A 1 291 ? -3.44200 12.41200 13.25900 1.000 23.63707 271 THR A O 1
ATOM 1988 N N . GLY A 1 292 ? -3.32000 10.94000 11.55400 1.000 20.43493 272 GLY A N 1
ATOM 1989 C CA . GLY A 1 292 ? -3.43600 11.98400 10.54700 1.000 24.48327 272 GLY A CA 1
ATOM 1990 C C . GLY A 1 292 ? -4.84300 12.56900 10.48700 1.000 24.66730 272 GLY A C 1
ATOM 1991 O O . GLY A 1 292 ? -5.83700 11.85700 10.59900 1.000 25.85689 272 GLY A O 1
ATOM 1992 N N . VAL A 1 293 ? -4.92000 13.89700 10.31900 1.000 24.06763 273 VAL A N 1
ATOM 1993 C CA . VAL A 1 293 ? -6.18500 14.57300 10.03900 1.000 25.72675 273 VAL A CA 1
ATOM 1994 C C . VAL A 1 293 ? -6.23800 14.88800 8.55500 1.000 26.97926 273 VAL A C 1
ATOM 1995 O O . VAL A 1 293 ? -7.16300 14.46700 7.85800 1.000 26.47137 273 VAL A O 1
ATOM 1999 N N . THR A 1 294 ? -5.26200 15.64900 8.06600 1.000 25.00380 274 THR A N 1
ATOM 2000 C CA . THR A 1 294 ? -5.06500 15.84000 6.63500 1.000 24.49513 274 THR A CA 1
ATOM 2001 C C . THR A 1 294 ? -3.82100 15.08100 6.18900 1.000 24.90634 274 THR A C 1
ATOM 2002 O O . THR A 1 294 ? -2.98300 14.67400 7.00900 1.000 26.73896 274 THR A O 1
ATOM 2006 N N . ASP A 1 295 ? -3.69700 14.88400 4.87400 1.000 25.97994 275 ASP A N 1
ATOM 2007 C CA . ASP A 1 295 ? -2.46000 14.32800 4.33400 1.000 25.19377 275 ASP A CA 1
ATOM 2008 C C . ASP A 1 295 ? -1.26100 15.19100 4.73000 1.000 29.04087 275 ASP A C 1
ATOM 2009 O O . ASP A 1 295 ? -1.30600 16.42600 4.66800 1.000 28.58784 275 ASP A O 1
ATOM 2014 N N . GLY A 1 296 ? -0.16900 14.53200 5.09700 1.000 25.74891 276 GLY A N 1
ATOM 2015 C CA . GLY A 1 296 ? 1.01600 15.24800 5.54900 1.000 26.69369 276 GLY A CA 1
ATOM 2016 C C . GLY A 1 296 ? 2.30800 14.53200 5.24000 1.000 28.21054 276 GLY A C 1
ATOM 2017 O O . GLY A 1 296 ? 2.28500 13.47900 4.61200 1.000 28.22064 276 GLY A O 1
ATOM 2018 N N . ASN A 1 297 ? 3.45700 15.06300 5.67300 1.000 27.55624 277 ASN A N 1
ATOM 2019 C CA . ASN A 1 297 ? 4.70100 14.38200 5.34400 1.000 31.21557 277 ASN A CA 1
ATOM 2020 C C . ASN A 1 297 ? 5.04100 13.28300 6.34100 1.000 30.27504 277 ASN A C 1
ATOM 2021 O O . ASN A 1 297 ? 6.10200 12.66500 6.22500 1.000 33.10444 277 ASN A O 1
ATOM 2026 N N . MET A 1 298 ? 4.16100 13.01300 7.29900 1.000 26.31257 278 MET A N 1
ATOM 2027 C CA . MET A 1 298 ? 4.34500 11.92500 8.25100 1.000 26.62486 278 MET A CA 1
ATOM 2028 C C . MET A 1 298 ? 3.23600 10.88800 8.18000 1.000 28.27546 278 MET A C 1
ATOM 2029 O O . MET A 1 298 ? 3.51900 9.69100 8.27300 1.000 27.17163 278 MET A O 1
ATOM 2034 N N . LEU A 1 299 ? 1.97500 11.32000 8.06500 1.000 24.08922 279 LEU A N 1
ATOM 2035 C CA . LEU A 1 299 ? 0.81500 10.43500 8.02100 1.000 24.82028 279 LEU A CA 1
ATOM 2036 C C . LEU A 1 299 ? -0.18300 10.92300 6.97600 1.000 24.74762 279 LEU A C 1
ATOM 2037 O O . LEU A 1 299 ? -0.29700 12.12500 6.71200 1.000 25.06211 279 LEU A O 1
ATOM 2042 N N . GLN A 1 300 ? -0.92100 9.97900 6.39000 1.000 21.14326 280 GLN A N 1
ATOM 2043 C CA . GLN A 1 300 ? -2.07500 10.30300 5.55700 1.000 21.82298 280 GLN A CA 1
ATOM 2044 C C . GLN A 1 300 ? -3.27200 10.70900 6.42700 1.000 23.53887 280 GLN A C 1
ATOM 2045 O O . GLN A 1 300 ? -3.39900 10.29900 7.58700 1.000 24.72087 280 GLN A O 1
ATOM 2051 N N . GLY A 1 301 ? -4.14100 11.55900 5.86900 1.000 25.91855 281 GLY A N 1
ATOM 2052 C CA . GLY A 1 301 ? -5.31500 12.02100 6.58000 1.000 24.34058 281 GLY A CA 1
ATOM 2053 C C . GLY A 1 301 ? -6.52000 11.09900 6.40400 1.000 24.63768 281 GLY A C 1
ATOM 2054 O O . GLY A 1 301 ? -6.49600 10.10300 5.67700 1.000 21.65044 281 GLY A O 1
ATOM 2055 N N . VAL A 1 302 ? -7.59200 11.45300 7.10800 1.000 23.66882 282 VAL A N 1
ATOM 2056 C CA . VAL A 1 302 ? -8.82300 10.66400 7.08600 1.000 24.87751 282 VAL A CA 1
ATOM 2057 C C . VAL A 1 302 ? -9.43800 10.72100 5.69500 1.000 28.75082 282 VAL A C 1
ATOM 2058 O O . VAL A 1 302 ? -9.37700 11.76100 5.01600 1.000 23.86170 282 VAL A O 1
ATOM 2062 N N . LYS A 1 303 ? -10.02200 9.60100 5.24700 1.000 23.69294 283 LYS A N 1
ATOM 2063 C CA . LYS A 1 303 ? -10.69800 9.58100 3.95300 1.000 24.14851 283 LYS A CA 1
ATOM 2064 C C . LYS A 1 303 ? -12.06400 8.91100 4.06700 1.000 26.66555 283 LYS A C 1
ATOM 2065 O O . LYS A 1 303 ? -12.25800 8.00500 4.87700 1.000 24.08043 283 LYS A O 1
ATOM 2071 N N . ARG A 1 304 ? -13.00800 9.34300 3.22200 1.000 24.94677 284 ARG A N 1
ATOM 2072 C CA . ARG A 1 304 ? -14.30400 8.67400 3.08100 1.000 25.04962 284 ARG A CA 1
ATOM 2073 C C . ARG A 1 304 ? -14.17500 7.54900 2.05500 1.000 24.13980 284 ARG A C 1
ATOM 2074 O O . ARG A 1 304 ? -13.64700 7.75900 0.95900 1.000 23.67289 284 ARG A O 1
ATOM 2082 N N . VAL A 1 305 ? -14.64600 6.35000 2.39400 1.000 25.04568 285 VAL A N 1
ATOM 2083 C CA . VAL A 1 305 ? -14.49500 5.20100 1.50800 1.000 26.43546 285 VAL A CA 1
ATOM 2084 C C . VAL A 1 305 ? -15.85100 4.53900 1.33600 1.000 30.01518 285 VAL A C 1
ATOM 2085 O O . VAL A 1 305 ? -16.64900 4.47000 2.28100 1.000 31.79190 285 VAL A O 1
ATOM 2089 N N . ASN A 1 306 ? -16.12200 4.10300 0.11300 1.000 30.77599 286 ASN A N 1
ATOM 2090 C CA . ASN A 1 306 ? -17.28200 3.29400 -0.21700 1.000 36.60743 286 ASN A CA 1
ATOM 2091 C C . ASN A 1 306 ? -16.87300 1.84900 -0.44100 1.000 35.66356 286 ASN A C 1
ATOM 2092 O O . ASN A 1 306 ? -15.77900 1.55900 -0.93200 1.000 34.16428 286 ASN A O 1
ATOM 2097 N N . SER A 1 307 ? -17.77000 0.94000 -0.08100 1.000 35.12694 287 SER A N 1
ATOM 2098 C CA . SER A 1 307 ? -17.58400 -0.44400 -0.48100 1.000 38.66683 287 SER A CA 1
ATOM 2099 C C . SER A 1 307 ? -18.91000 -1.16300 -0.30600 1.000 32.68342 287 SER A C 1
ATOM 2100 O O . SER A 1 307 ? -19.63500 -0.91300 0.65800 1.000 39.14993 287 SER A O 1
ATOM 2103 N N . THR A 1 308 ? -19.23400 -2.02600 -1.26100 1.000 40.89227 288 THR A N 1
ATOM 2104 C CA . THR A 1 308 ? -20.41400 -2.85800 -1.07800 1.000 38.94948 288 THR A CA 1
ATOM 2105 C C . THR A 1 308 ? -20.14500 -3.93000 -0.03500 1.000 34.79927 288 THR A C 1
ATOM 2106 O O . THR A 1 308 ? -21.06000 -4.32500 0.69300 1.000 32.82912 288 THR A O 1
ATOM 2110 N N . ARG A 1 309 ? -18.88400 -4.35600 0.09300 1.000 32.19069 289 ARG A N 1
ATOM 2111 C CA . ARG A 1 309 ? -18.55400 -5.45300 1.00000 1.000 34.85818 289 ARG A CA 1
ATOM 2112 C C . ARG A 1 309 ? -18.83200 -5.10200 2.45700 1.000 32.76924 289 ARG A C 1
ATOM 2113 O O . ARG A 1 309 ? -19.35900 -5.92800 3.21100 1.000 30.66388 289 ARG A O 1
ATOM 2121 N N . ARG A 1 310 ? -18.45000 -3.90200 2.89700 1.000 30.42399 290 ARG A N 1
ATOM 2122 C CA . ARG A 1 310 ? -18.70600 -3.53000 4.28700 1.000 29.90512 290 ARG A CA 1
ATOM 2123 C C . ARG A 1 310 ? -19.48300 -2.23500 4.45700 1.000 32.62061 290 ARG A C 1
ATOM 2124 O O . ARG A 1 310 ? -19.72100 -1.82500 5.59900 1.000 33.36907 290 ARG A O 1
ATOM 2132 N N . GLY A 1 311 ? -19.92400 -1.61100 3.38000 1.000 32.18747 291 GLY A N 1
ATOM 2133 C CA . GLY A 1 311 ? -20.58300 -0.33700 3.50300 1.000 36.42440 291 GLY A CA 1
ATOM 2134 C C . GLY A 1 311 ? -19.55800 0.78000 3.49600 1.000 36.32884 291 GLY A C 1
ATOM 2135 O O . GLY A 1 311 ? -18.35400 0.57200 3.32300 1.000 35.52833 291 GLY A O 1
ATOM 2136 N N . SER A 1 312 ? -20.05000 1.99000 3.70100 1.000 33.30557 292 SER A N 1
ATOM 2137 C CA . SER A 1 312 ? -19.16400 3.14600 3.69900 1.000 29.67203 292 SER A CA 1
ATOM 2138 C C . SER A 1 312 ? -18.51600 3.32700 5.06900 1.000 27.64068 292 SER A C 1
ATOM 2139 O O . SER A 1 312 ? -19.08300 2.97700 6.11100 1.000 28.48576 292 SER A O 1
ATOM 2142 N N . TYR A 1 313 ? -17.30200 3.86400 5.06400 1.000 26.42668 293 TYR A N 1
ATOM 2143 C CA . TYR A 1 313 ? -16.55600 4.02000 6.30600 1.000 26.47445 293 TYR A CA 1
ATOM 2144 C C . TYR A 1 313 ? -15.54400 5.13500 6.14600 1.000 22.26415 293 TYR A C 1
ATOM 2145 O O . TYR A 1 313 ? -15.21200 5.54500 5.03500 1.000 24.02293 293 TYR A O 1
ATOM 2154 N N . ALA A 1 314 ? -15.07100 5.63700 7.27600 1.000 21.66177 294 ALA A N 1
ATOM 2155 C CA . ALA A 1 314 ? -13.93600 6.55300 7.30600 1.000 25.27759 294 ALA A CA 1
ATOM 2156 C C . ALA A 1 314 ? -12.68000 5.76300 7.63100 1.000 23.85474 294 ALA A C 1
ATOM 2157 O O . ALA A 1 314 ? -12.69400 4.91700 8.52700 1.000 23.17389 294 ALA A O 1
ATOM 2159 N N . VAL A 1 315 ? -11.59400 6.04500 6.91200 1.000 21.96969 295 VAL A N 1
ATOM 2160 C CA . VAL A 1 315 ? -10.30500 5.41000 7.16600 1.000 23.06733 295 VAL A CA 1
ATOM 2161 C C . VAL A 1 315 ? -9.41200 6.41500 7.85900 1.000 23.70331 295 VAL A C 1
ATOM 2162 O O . VAL A 1 315 ? -9.23300 7.53700 7.36000 1.000 25.64693 295 VAL A O 1
ATOM 2166 N N . THR A 1 316 ? -8.81300 5.99000 8.97200 1.000 22.15554 296 THR A N 1
ATOM 2167 C CA . THR A 1 316 ? -7.78000 6.75500 9.65500 1.000 24.72098 296 THR A CA 1
ATOM 2168 C C . THR A 1 316 ? -6.43400 6.03600 9.57300 1.000 23.90240 296 THR A C 1
ATOM 2169 O O . THR A 1 316 ? -6.36500 4.80500 9.46100 1.000 21.93955 296 THR A O 1
ATOM 2173 N N . HIS A 1 317 ? -5.35900 6.82600 9.61800 1.000 24.08975 297 HIS A N 1
ATOM 2174 C CA . HIS A 1 317 ? -3.99600 6.32400 9.56500 1.000 23.63054 297 HIS A CA 1
ATOM 2175 C C . HIS A 1 317 ? -3.24300 6.84100 10.78900 1.000 25.49960 297 HIS A C 1
ATOM 2176 O O . HIS A 1 317 ? -3.12800 8.06100 10.98900 1.000 22.08681 297 HIS A O 1
ATOM 2183 N N . SER A 1 318 ? -2.70600 5.91800 11.58500 1.000 22.98822 298 SER A N 1
ATOM 2184 C CA . SER A 1 318 ? -2.10600 6.24200 12.86900 1.000 23.11124 298 SER A CA 1
ATOM 2185 C C . SER A 1 318 ? -0.75600 5.55800 13.01100 1.000 25.01032 298 SER A C 1
ATOM 2186 O O . SER A 1 318 ? -0.41400 4.62700 12.27600 1.000 23.67346 298 SER A O 1
ATOM 2189 N N . VAL A 1 319 ? 0.01000 6.03200 13.98300 1.000 22.53360 299 VAL A N 1
ATOM 2190 C CA . VAL A 1 319 ? 1.24900 5.38300 14.38900 1.000 20.57907 299 VAL A CA 1
ATOM 2191 C C . VAL A 1 319 ? 1.31100 5.40600 15.91400 1.000 25.67527 299 VAL A C 1
ATOM 2192 O O . VAL A 1 319 ? 0.85100 6.36200 16.55000 1.000 25.91747 299 VAL A O 1
ATOM 2196 N N . VAL A 1 320 ? 1.79700 4.31300 16.50300 1.000 26.88347 300 VAL A N 1
ATOM 2197 C CA . VAL A 1 320 ? 2.08400 4.25600 17.93800 1.000 24.16637 300 VAL A CA 1
ATOM 2198 C C . VAL A 1 320 ? 3.43600 3.58500 18.13400 1.000 27.86960 300 VAL A C 1
ATOM 2199 O O . VAL A 1 320 ? 3.79200 2.64900 17.41300 1.000 23.64645 300 VAL A O 1
ATOM 2203 N N . MET A 1 321 ? 4.19900 4.07200 19.11300 1.000 27.99342 301 MET A N 1
ATOM 2204 C CA . MET A 1 321 ? 5.58400 3.66900 19.26300 1.000 22.77454 301 MET A CA 1
ATOM 2205 C C . MET A 1 321 ? 5.97700 3.82000 20.72900 1.000 28.98554 301 MET A C 1
ATOM 2206 O O . MET A 1 321 ? 5.32900 4.54300 21.49300 1.000 27.62457 301 MET A O 1
ATOM 2211 N N . ARG A 1 322 ? 7.03700 3.10900 21.11500 1.000 28.49928 302 ARG A N 1
ATOM 2212 C CA . ARG A 1 322 ? 7.51600 3.08200 22.49400 1.000 33.96226 302 ARG A CA 1
ATOM 2213 C C . ARG A 1 322 ? 9.03500 3.13800 22.50400 1.000 34.32332 302 ARG A C 1
ATOM 2214 O O . ARG A 1 322 ? 9.68700 2.43400 21.72900 1.000 34.60915 302 ARG A O 1
ATOM 2222 N N . SER A 1 323 ? 9.60300 3.97100 23.38800 1.000 32.82731 303 SER A N 1
ATOM 2223 C CA . SER A 1 323 ? 11.04500 4.19800 23.36600 1.000 35.95547 303 SER A CA 1
ATOM 2224 C C . SER A 1 323 ? 11.82600 3.00900 23.91300 1.000 37.31377 303 SER A C 1
ATOM 2225 O O . SER A 1 323 ? 12.95300 2.75400 23.46700 1.000 39.88746 303 SER A O 1
ATOM 2228 N N . THR A 1 324 ? 11.26100 2.28800 24.88200 1.000 36.14743 304 THR A N 1
ATOM 2229 C CA . THR A 1 324 ? 11.98900 1.17800 25.49000 1.000 40.57064 304 THR A CA 1
ATOM 2230 C C . THR A 1 324 ? 12.19700 0.04100 24.49700 1.000 39.79885 304 THR A C 1
ATOM 2231 O O . THR A 1 324 ? 13.31400 -0.46600 24.34700 1.000 41.80851 304 THR A O 1
ATOM 2235 N N . THR A 1 325 ? 11.13600 -0.35400 23.79500 1.000 37.92306 305 THR A N 1
ATOM 2236 C CA . THR A 1 325 ? 11.18000 -1.48900 22.88100 1.000 35.72224 305 THR A CA 1
ATOM 2237 C C . THR A 1 325 ? 11.56400 -1.09000 21.46800 1.000 34.37046 305 THR A C 1
ATOM 2238 O O . THR A 1 325 ? 12.06700 -1.92800 20.70800 1.000 32.02833 305 THR A O 1
ATOM 2242 N N . LYS A 1 326 ? 11.34800 0.17400 21.11100 1.000 33.10546 306 LYS A N 1
ATOM 2243 C CA . LYS A 1 326 ? 11.50500 0.70100 19.76300 1.000 30.94128 306 LYS A CA 1
ATOM 2244 C C . LYS A 1 326 ? 10.53900 0.04900 18.78300 1.000 29.43387 306 LYS A C 1
ATOM 2245 O O . LYS A 1 326 ? 10.71000 0.22000 17.57500 1.000 27.73429 306 LYS A O 1
ATOM 2251 N N . THR A 1 327 ? 9.53500 -0.68700 19.27200 1.000 27.72366 307 THR A N 1
ATOM 2252 C CA . THR A 1 327 ? 8.47800 -1.20100 18.40400 1.000 28.67933 307 THR A CA 1
ATOM 2253 C C . THR A 1 327 ? 7.64600 -0.04600 17.86300 1.000 30.44217 307 THR A C 1
ATOM 2254 O O . THR A 1 327 ? 7.24600 0.85200 18.61400 1.000 23.62826 307 THR A O 1
ATOM 2258 N N . VAL A 1 328 ? 7.39300 -0.06300 16.55400 1.000 25.88541 308 VAL A N 1
ATOM 2259 C CA . VAL A 1 328 ? 6.58400 0.95400 15.89700 1.000 21.01336 308 VAL A CA 1
ATOM 2260 C C . VAL A 1 328 ? 5.46000 0.23100 15.18200 1.000 24.14898 308 VAL A C 1
ATOM 2261 O O . VAL A 1 328 ? 5.70800 -0.75900 14.48900 1.000 21.46827 308 VAL A O 1
ATOM 2265 N N . ARG A 1 329 ? 4.23400 0.71000 15.35300 1.000 21.07928 309 ARG A N 1
ATOM 2266 C CA . ARG A 1 329 ? 3.07900 0.11400 14.69500 1.000 23.71954 309 ARG A CA 1
ATOM 2267 C C . ARG A 1 329 ? 2.36700 1.17500 13.88100 1.000 25.22071 309 ARG A C 1
ATOM 2268 O O . ARG A 1 329 ? 2.06000 2.26000 14.40000 1.000 23.10268 309 ARG A O 1
ATOM 2276 N N . HIS A 1 330 ? 2.10800 0.84900 12.61300 1.000 19.49740 310 HIS A N 1
ATOM 2277 C CA . HIS A 1 330 ? 1.33500 1.67600 11.69800 1.000 22.21424 310 HIS A CA 1
ATOM 2278 C C . HIS A 1 330 ? -0.05000 1.05500 11.61200 1.000 22.02405 310 HIS A C 1
ATOM 2279 O O . HIS A 1 330 ? -0.16000 -0.11400 11.23800 1.000 21.26771 310 HIS A O 1
ATOM 2286 N N . ILE A 1 331 ? -1.08900 1.82500 11.96600 1.000 22.60362 311 ILE A N 1
ATOM 2287 C CA . ILE A 1 331 ? -2.46200 1.31700 12.10100 1.000 24.33341 311 ILE A CA 1
ATOM 2288 C C . ILE A 1 331 ? -3.33300 1.97000 11.04100 1.000 24.61866 311 ILE A C 1
ATOM 2289 O O . ILE A 1 331 ? -3.43700 3.20200 11.00100 1.000 23.60716 311 ILE A O 1
ATOM 2294 N N . THR A 1 332 ? -3.98000 1.15700 10.20700 1.000 22.12436 312 THR A N 1
ATOM 2295 C CA . THR A 1 332 ? -5.02000 1.62800 9.29700 1.000 23.35360 312 THR A CA 1
ATOM 2296 C C . THR A 1 332 ? -6.36700 1.15300 9.83000 1.000 25.94094 312 THR A C 1
ATOM 2297 O O . THR A 1 332 ? -6.58800 -0.05500 9.96700 1.000 24.19826 312 THR A O 1
ATOM 2301 N N . ALA A 1 333 ? -7.26000 2.09300 10.14100 1.000 21.37233 313 ALA A N 1
ATOM 2302 C CA . ALA A 1 333 ? -8.49900 1.76200 10.83500 1.000 21.85212 313 ALA A CA 1
ATOM 2303 C C . ALA A 1 333 ? -9.71100 2.13200 9.99100 1.000 22.29552 313 ALA A C 1
ATOM 2304 O O . ALA A 1 333 ? -9.78300 3.23200 9.42400 1.000 22.69518 313 ALA A O 1
ATOM 2306 N N . GLU A 1 334 ? -10.65600 1.20100 9.92800 1.000 20.57915 314 GLU A N 1
ATOM 2307 C CA . GLU A 1 334 ? -11.91200 1.34700 9.19600 1.000 21.79497 314 GLU A CA 1
ATOM 2308 C C . GLU A 1 334 ? -13.03000 1.58100 10.20200 1.000 20.99570 314 GLU A C 1
ATOM 2309 O O . GLU A 1 334 ? -13.34000 0.68800 10.99700 1.000 20.85862 314 GLU A O 1
ATOM 2315 N N . HIS A 1 335 ? -13.62700 2.77300 10.17100 1.000 23.29018 315 HIS A N 1
ATOM 2316 C CA . HIS A 1 335 ? -14.68600 3.17600 11.09200 1.000 27.32209 315 HIS A CA 1
ATOM 2317 C C . HIS A 1 335 ? -15.99100 3.30100 10.31900 1.000 25.66431 315 HIS A C 1
ATOM 2318 O O . HIS A 1 335 ? -16.12900 4.19200 9.47800 1.000 24.16249 315 HIS A O 1
ATOM 2325 N N . SER A 1 336 ? -16.95200 2.43700 10.61500 1.000 25.80542 316 SER A N 1
ATOM 2326 C CA . SER A 1 336 ? -18.18300 2.43900 9.83000 1.000 29.50665 316 SER A CA 1
ATOM 2327 C C . SER A 1 336 ? -18.92700 3.76200 10.01000 1.000 29.33056 316 SER A C 1
ATOM 2328 O O . SER A 1 336 ? -18.94400 4.35000 11.09600 1.000 28.76120 316 SER A O 1
ATOM 2331 N N . PHE A 1 337 ? -19.50300 4.25900 8.92300 1.000 29.05059 317 PHE A N 1
ATOM 2332 C CA . PHE A 1 337 ? -20.21400 5.52800 8.97700 1.000 33.48195 317 PHE A CA 1
ATOM 2333 C C . PHE A 1 337 ? -21.08800 5.67000 7.74800 1.000 33.63840 317 PHE A C 1
ATOM 2334 O O . PHE A 1 337 ? -20.64500 5.41000 6.62500 1.000 31.78135 317 PHE A O 1
ATOM 2342 N N . ASP A 1 338 ? -22.31500 6.12100 7.97300 1.000 34.43461 318 ASP A N 1
ATOM 2343 C CA . ASP A 1 338 ? -23.27700 6.36300 6.90600 1.000 37.16631 318 ASP A CA 1
ATOM 2344 C C . ASP A 1 338 ? -23.14100 7.83200 6.51400 1.000 36.79277 318 ASP A C 1
ATOM 2345 O O . ASP A 1 338 ? -23.54800 8.72300 7.26700 1.000 39.44063 318 ASP A O 1
ATOM 2350 N N . PHE A 1 339 ? -22.53100 8.09200 5.36000 1.000 28.28046 319 PHE A N 1
ATOM 2351 C CA . PHE A 1 339 ? -22.29000 9.47700 4.97300 1.000 30.58777 319 PHE A CA 1
ATOM 2352 C C . PHE A 1 339 ? -23.53800 10.13500 4.39000 1.000 36.76840 319 PHE A C 1
ATOM 2353 O O . PHE A 1 339 ? -23.45200 11.24400 3.85300 1.000 35.33184 319 PHE A O 1
ATOM 2361 N N . LYS A 1 340 ? -24.69400 9.46900 4.48700 1.000 39.08377 320 LYS A N 1
ATOM 2362 C CA . LYS A 1 340 ? -25.96100 10.14100 4.24200 1.000 42.84737 320 LYS A CA 1
ATOM 2363 C C . LYS A 1 340 ? -26.36600 11.03700 5.40800 1.000 44.00707 320 LYS A C 1
ATOM 2364 O O . LYS A 1 340 ? -27.16100 11.95800 5.20600 1.000 49.60339 320 LYS A O 1
ATOM 2370 N N . GLU A 1 341 ? -25.82900 10.80600 6.60900 1.000 45.01102 321 GLU A N 1
ATOM 2371 C CA . GLU A 1 341 ? -25.99100 11.72600 7.73000 1.000 47.96527 321 GLU A CA 1
ATOM 2372 C C . GLU A 1 341 ? -24.94500 12.83300 7.68100 1.000 48.64057 321 GLU A C 1
ATOM 2373 O O . GLU A 1 341 ? -23.94700 12.75700 6.95800 1.000 43.59059 321 GLU A O 1
ATOM 2379 N N . GLY A 1 342 ? -25.16700 13.85300 8.50700 1.000 45.53530 322 GLY A N 1
ATOM 2380 C CA . GLY A 1 342 ? -24.19000 14.92000 8.62100 1.000 46.14951 322 GLY A CA 1
ATOM 2381 C C . GLY A 1 342 ? -22.86800 14.40700 9.17200 1.000 47.55864 322 GLY A C 1
ATOM 2382 O O . GLY A 1 342 ? -22.83000 13.55300 10.06100 1.000 45.30920 322 GLY A O 1
ATOM 2383 N N . ILE A 1 343 ? -21.77400 14.96300 8.64900 1.000 46.88668 323 ILE A N 1
ATOM 2384 C CA . ILE A 1 343 ? -20.44100 14.52800 9.04000 1.000 44.90747 323 ILE A CA 1
ATOM 2385 C C . ILE A 1 343 ? -20.15900 14.82100 10.50900 1.000 47.46955 323 ILE A C 1
ATOM 2386 O O . ILE A 1 343 ? -19.33900 14.13600 11.13700 1.000 44.49653 323 ILE A O 1
ATOM 2391 N N . GLU A 1 344 ? -20.84000 15.81700 11.08500 1.000 48.54397 324 GLU A N 1
ATOM 2392 C CA . GLU A 1 344 ? -20.58100 16.20700 12.46600 1.000 51.11948 324 GLU A CA 1
ATOM 2393 C C . GLU A 1 344 ? -21.06600 15.17300 13.47500 1.000 48.03704 324 GLU A C 1
ATOM 2394 O O . GLU A 1 344 ? -20.85800 15.35900 14.68100 1.000 48.60143 324 GLU A O 1
ATOM 2400 N N . LYS A 1 345 ? -21.67700 14.07800 13.01000 1.000 46.10999 325 LYS A N 1
ATOM 2401 C CA . LYS A 1 345 ? -21.88500 12.91700 13.86400 1.000 48.39986 325 LYS A CA 1
ATOM 2402 C C . LYS A 1 345 ? -20.56500 12.30600 14.32600 1.000 47.66344 325 LYS A C 1
ATOM 2403 O O . LYS A 1 345 ? -20.57300 11.50500 15.26600 1.000 48.89466 325 LYS A O 1
ATOM 2409 N N . PHE A 1 346 ? -19.43800 12.64600 13.68600 1.000 46.13518 326 PHE A N 1
ATOM 2410 C CA . PHE A 1 346 ? -18.14100 12.18500 14.17500 1.000 47.05312 326 PHE A CA 1
ATOM 2411 C C . PHE A 1 346 ? -17.65600 12.95300 15.40200 1.000 50.05993 326 PHE A C 1
ATOM 2412 O O . PHE A 1 346 ? -16.64100 12.56600 15.99300 1.000 46.35652 326 PHE A O 1
ATOM 2420 N N . MET A 1 347 ? -18.33300 14.02600 15.79800 1.000 48.65650 327 MET A N 1
ATOM 2421 C CA . MET A 1 347 ? -17.94400 14.73800 17.00400 1.000 54.35469 327 MET A CA 1
ATOM 2422 C C . MET A 1 347 ? -18.45600 13.99200 18.22700 1.000 60.11541 327 MET A C 1
ATOM 2423 O O . MET A 1 347 ? -19.52000 13.36800 18.20200 1.000 55.74294 327 MET A O 1
ATOM 2428 N N . SER A 1 348 ? -17.68000 14.05300 19.29900 1.000 60.43939 328 SER A N 1
ATOM 2429 C CA . SER A 1 348 ? -18.01300 13.33500 20.52300 1.000 67.96899 328 SER A CA 1
ATOM 2430 C C . SER A 1 348 ? -19.21200 13.94900 21.23200 1.000 73.77659 328 SER A C 1
ATOM 2431 O O . SER A 1 348 ? -19.73500 13.37900 22.18700 1.000 82.00277 328 SER A O 1
ATOM 2434 N N . MET B 1 21 ? -2.84400 6.75000 -33.73700 1.000 85.81731 1 MET B N 1
ATOM 2435 C CA . MET B 1 21 ? -1.75200 6.62500 -32.78000 1.000 85.73703 1 MET B CA 1
ATOM 2436 C C . MET B 1 21 ? -1.39100 5.17200 -32.52000 1.000 88.32082 1 MET B C 1
ATOM 2437 O O . MET B 1 21 ? -2.25000 4.36300 -32.16400 1.000 88.95703 1 MET B O 1
ATOM 2442 N N . ASN B 1 22 ? -0.11300 4.84900 -32.69800 1.000 90.07839 2 ASN B N 1
ATOM 2443 C CA . ASN B 1 22 ? 0.37400 3.53000 -32.32800 1.000 93.12320 2 ASN B CA 1
ATOM 2444 C C . ASN B 1 22 ? 0.23800 3.33000 -30.82800 1.000 91.23900 2 ASN B C 1
ATOM 2445 O O . ASN B 1 22 ? 0.50400 4.23500 -30.03400 1.000 85.68579 2 ASN B O 1
ATOM 2450 N N . ARG B 1 23 ? -0.17400 2.12200 -30.44600 1.000 94.12716 3 ARG B N 1
ATOM 2451 C CA . ARG B 1 23 ? -0.28400 1.76900 -29.03700 1.000 96.72277 3 ARG B CA 1
ATOM 2452 C C . ARG B 1 23 ? 1.02100 1.99300 -28.26900 1.000 93.78277 3 ARG B C 1
ATOM 2453 O O . ARG B 1 23 ? 0.97700 2.17900 -27.04800 1.000 97.84277 3 ARG B O 1
ATOM 2461 N N . LYS B 1 24 ? 2.17300 2.02700 -28.95300 1.000 88.48599 4 LYS B N 1
ATOM 2462 C CA . LYS B 1 24 ? 3.45400 2.14700 -28.25200 1.000 85.53197 4 LYS B CA 1
ATOM 2463 C C . LYS B 1 24 ? 3.66600 3.53100 -27.64400 1.000 80.14897 4 LYS B C 1
ATOM 2464 O O . LYS B 1 24 ? 4.35800 3.66400 -26.62000 1.000 73.09583 4 LYS B O 1
ATOM 2470 N N . VAL B 1 25 ? 3.10100 4.57000 -28.26400 1.000 80.73976 5 VAL B N 1
ATOM 2471 C CA . VAL B 1 25 ? 3.41500 5.93000 -27.84300 1.000 75.98179 5 VAL B CA 1
ATOM 2472 C C . VAL B 1 25 ? 2.82200 6.21800 -26.47200 1.000 73.21513 5 VAL B C 1
ATOM 2473 O O . VAL B 1 25 ? 3.34700 7.05300 -25.72200 1.000 73.43277 5 VAL B O 1
ATOM 2477 N N . ALA B 1 26 ? 1.74000 5.52700 -26.11100 1.000 71.43233 6 ALA B N 1
ATOM 2478 C CA . ALA B 1 26 ? 1.15300 5.69300 -24.78900 1.000 65.92449 6 ALA B CA 1
ATOM 2479 C C . ALA B 1 26 ? 2.19400 5.44700 -23.70300 1.000 63.10903 6 ALA B C 1
ATOM 2480 O O . ALA B 1 26 ? 2.53600 6.34700 -22.92900 1.000 59.44959 6 ALA B O 1
ATOM 2482 N N . LEU B 1 27 ? 2.75200 4.24100 -23.66700 1.000 63.85280 7 LEU B N 1
ATOM 2483 C CA . LEU B 1 27 ? 3.78200 3.94900 -22.68500 1.000 58.65453 7 LEU B CA 1
ATOM 2484 C C . LEU B 1 27 ? 5.09200 4.67800 -22.95500 1.000 61.45726 7 LEU B C 1
ATOM 2485 O O . LEU B 1 27 ? 5.88700 4.84200 -22.02100 1.000 58.74345 7 LEU B O 1
ATOM 2490 N N . GLU B 1 28 ? 5.34800 5.14100 -24.18500 1.000 58.13829 8 GLU B N 1
ATOM 2491 C CA . GLU B 1 28 ? 6.56400 5.93500 -24.34100 1.000 59.37252 8 GLU B CA 1
ATOM 2492 C C . GLU B 1 28 ? 6.42900 7.30900 -23.67700 1.000 51.72791 8 GLU B C 1
ATOM 2493 O O . GLU B 1 28 ? 7.43400 7.88000 -23.23400 1.000 51.39879 8 GLU B O 1
ATOM 2499 N N . ALA B 1 29 ? 5.20400 7.83300 -23.56700 1.000 47.22725 9 ALA B N 1
ATOM 2500 C CA . ALA B 1 29 ? 5.00300 9.16100 -22.98300 1.000 45.96061 9 ALA B CA 1
ATOM 2501 C C . ALA B 1 29 ? 5.42600 9.21700 -21.51800 1.000 45.31058 9 ALA B C 1
ATOM 2502 O O . ALA B 1 29 ? 5.82700 10.28400 -21.00600 1.000 39.19997 9 ALA B O 1
ATOM 2504 N N . VAL B 1 30 ? 5.32900 8.08400 -20.81900 1.000 40.02747 10 VAL B N 1
ATOM 2505 C CA . VAL B 1 30 ? 5.66300 8.09100 -19.40300 1.000 40.97575 10 VAL B CA 1
ATOM 2506 C C . VAL B 1 30 ? 7.16700 8.23400 -19.20400 1.000 35.56968 10 VAL B C 1
ATOM 2507 O O . VAL B 1 30 ? 7.60900 8.85200 -18.23100 1.000 39.07133 10 VAL B O 1
ATOM 2511 N N . ARG B 1 31 ? 7.98400 7.68400 -20.10900 1.000 36.86375 11 ARG B N 1
ATOM 2512 C CA . ARG B 1 31 ? 9.42300 7.90000 -20.00000 1.000 39.10916 11 ARG B CA 1
ATOM 2513 C C . ARG B 1 31 ? 9.74400 9.39000 -20.07600 1.000 37.05181 11 ARG B C 1
ATOM 2514 O O . ARG B 1 31 ? 10.62600 9.89000 -19.36300 1.000 34.60902 11 ARG B O 1
ATOM 2522 N N . VAL B 1 32 ? 9.00500 10.11900 -20.91900 1.000 37.13272 12 VAL B N 1
ATOM 2523 C CA . VAL B 1 32 ? 9.20400 11.56000 -21.05400 1.000 37.10637 12 VAL B CA 1
ATOM 2524 C C . VAL B 1 32 ? 8.88900 12.26500 -19.74500 1.000 33.72903 12 VAL B C 1
ATOM 2525 O O . VAL B 1 32 ? 9.67600 13.08900 -19.25500 1.000 32.49059 12 VAL B O 1
ATOM 2529 N N . THR B 1 33 ? 7.70800 11.98300 -19.17500 1.000 32.24615 13 THR B N 1
ATOM 2530 C CA . THR B 1 33 ? 7.35300 12.69100 -17.94100 1.000 28.28243 13 THR B CA 1
ATOM 2531 C C . THR B 1 33 ? 8.27000 12.28400 -16.77900 1.000 30.46687 13 THR B C 1
ATOM 2532 O O . THR B 1 33 ? 8.56600 13.10300 -15.90300 1.000 27.60557 13 THR B O 1
ATOM 2536 N N . GLU B 1 34 ? 8.75100 11.03400 -16.77000 1.000 29.54198 14 GLU B N 1
ATOM 2537 C CA . GLU B 1 34 ? 9.70800 10.61300 -15.75000 1.000 30.49402 14 GLU B CA 1
ATOM 2538 C C . GLU B 1 34 ? 10.99400 11.42500 -15.83300 1.000 30.13591 14 GLU B C 1
ATOM 2539 O O . GLU B 1 34 ? 11.51700 11.89500 -14.81200 1.000 29.12545 14 GLU B O 1
ATOM 2545 N N . LEU B 1 35 ? 11.54800 11.55300 -17.04100 1.000 31.45302 15 LEU B N 1
ATOM 2546 C CA . LEU B 1 35 ? 12.80800 12.27500 -17.17700 1.000 31.75352 15 LEU B CA 1
ATOM 2547 C C . LEU B 1 35 ? 12.62900 13.74800 -16.83700 1.000 30.25042 15 LEU B C 1
ATOM 2548 O O . LEU B 1 35 ? 13.47600 14.34200 -16.15200 1.000 33.97986 15 LEU B O 1
ATOM 2553 N N . ALA B 1 36 ? 11.49900 14.33600 -17.25200 1.000 31.53205 16 ALA B N 1
ATOM 2554 C CA . ALA B 1 36 ? 11.20700 15.72000 -16.88000 1.000 32.73915 16 ALA B CA 1
ATOM 2555 C C . ALA B 1 36 ? 11.08800 15.8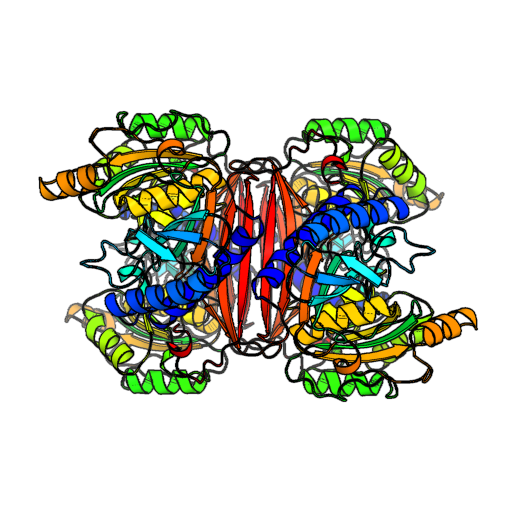7800 -15.36400 1.000 32.78896 16 ALA B C 1
ATOM 2556 O O . ALA B 1 36 ? 11.54800 16.87500 -14.79100 1.000 29.96979 16 ALA B O 1
ATOM 2558 N N . ALA B 1 37 ? 10.46000 14.90900 -14.69100 1.000 29.02961 17 ALA B N 1
ATOM 2559 C CA . ALA B 1 37 ? 10.26900 15.02500 -13.25300 1.000 27.99060 17 ALA B CA 1
ATOM 2560 C C . ALA B 1 37 ? 11.58700 14.89600 -12.49800 1.000 29.71753 17 ALA B C 1
ATOM 2561 O O . ALA B 1 37 ? 11.81400 15.60700 -11.51600 1.000 28.93869 17 ALA B O 1
ATOM 2563 N N . LEU B 1 38 ? 12.45300 13.97200 -12.91400 1.000 29.73635 18 LEU B N 1
ATOM 2564 C CA . LEU B 1 38 ? 13.76800 13.87200 -12.27600 1.000 33.21722 18 LEU B CA 1
ATOM 2565 C C . LEU B 1 38 ? 14.56900 15.16100 -12.45400 1.000 35.76211 18 LEU B C 1
ATOM 2566 O O . LEU B 1 38 ? 15.22200 15.64200 -11.50600 1.000 32.97020 18 LEU B O 1
ATOM 2571 N N . ALA B 1 39 ? 14.52400 15.74400 -13.66100 1.000 33.77677 19 ALA B N 1
ATOM 2572 C CA . ALA B 1 39 ? 15.20000 17.02700 -13.85800 1.000 35.03732 19 ALA B CA 1
ATOM 2573 C C . ALA B 1 39 ? 14.62800 18.09800 -12.94000 1.000 34.50241 19 ALA B C 1
ATOM 2574 O O . ALA B 1 39 ? 15.38900 18.80800 -12.27100 1.000 35.62238 19 ALA B O 1
ATOM 2576 N N . SER B 1 40 ? 13.29300 18.19500 -12.85200 1.000 32.32510 20 SER B N 1
ATOM 2577 C CA . SER B 1 40 ? 12.66700 19.18100 -11.97200 1.000 32.79049 20 SER B CA 1
ATOM 2578 C C . SER B 1 40 ? 13.04700 18.95300 -10.51400 1.000 31.49252 20 SER B C 1
ATOM 2579 O O . SER B 1 40 ? 13.22300 19.90800 -9.74900 1.000 28.38284 20 SER B O 1
ATOM 2582 N N . TRP B 1 41 ? 13.10700 17.68800 -10.09700 1.000 30.77160 21 TRP B N 1
ATOM 2583 C CA . TRP B 1 41 ? 13.39300 17.36200 -8.70400 1.000 33.54303 21 TRP B CA 1
ATOM 2584 C C . TRP B 1 41 ? 14.81400 17.75900 -8.32600 1.000 29.17322 21 TRP B C 1
ATOM 2585 O O . TRP B 1 41 ? 15.06900 18.12300 -7.17400 1.000 30.97275 21 TRP B O 1
ATOM 2596 N N . SER B 1 42 ? 15.74400 17.69700 -9.28000 1.000 32.30859 22 SER B N 1
ATOM 2597 C CA . SER B 1 42 ? 17.09100 18.19900 -9.00000 1.000 34.41122 22 SER B CA 1
ATOM 2598 C C . SER B 1 42 ? 17.09800 19.68300 -8.63200 1.000 34.51737 22 SER B C 1
ATOM 2599 O O . SER B 1 42 ? 18.05000 20.15000 -7.99500 1.000 37.66760 22 SER B O 1
ATOM 2602 N N . GLN B 1 43 ? 16.06700 20.43300 -9.01200 1.000 34.44853 23 GLN B N 1
ATOM 2603 C CA . GLN B 1 43 ? 15.94800 21.84800 -8.68700 1.000 34.96164 23 GLN B CA 1
ATOM 2604 C C . GLN B 1 43 ? 14.92700 22.12400 -7.59000 1.000 34.99349 23 GLN B C 1
ATOM 2605 O O . GLN B 1 43 ? 14.63400 23.29300 -7.31400 1.000 34.68900 23 GLN B O 1
ATOM 2611 N N . MET B 1 44 ? 14.35200 21.08300 -6.98300 1.000 32.78967 24 MET B N 1
ATOM 2612 C CA . MET B 1 44 ? 13.31500 21.27600 -5.97900 1.000 29.91777 24 MET B CA 1
ATOM 2613 C C . MET B 1 44 ? 13.88900 21.96800 -4.75200 1.000 32.78878 24 MET B C 1
ATOM 2614 O O . MET B 1 44 ? 14.95300 21.58700 -4.25700 1.000 34.86277 24 MET B O 1
ATOM 2619 N N . GLY B 1 45 ? 13.17000 22.96300 -4.23400 1.000 34.92855 25 GLY B N 1
ATOM 2620 C CA . GLY B 1 45 ? 13.65300 23.61000 -3.02900 1.000 35.12132 25 GLY B CA 1
ATOM 2621 C C . GLY B 1 45 ? 14.94800 24.37800 -3.19200 1.000 35.86405 25 GLY B C 1
ATOM 2622 O O . GLY B 1 45 ? 15.63600 24.63700 -2.20200 1.000 38.59846 25 GLY B O 1
ATOM 2623 N N . ARG B 1 46 ? 15.30700 24.74700 -4.41700 1.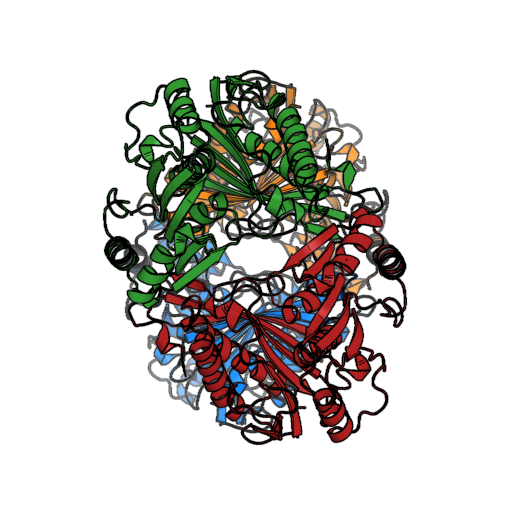000 37.97712 26 ARG B N 1
ATOM 2624 C CA . ARG B 1 46 ? 16.47100 25.59400 -4.65100 1.000 44.92206 26 ARG B CA 1
ATOM 2625 C C . ARG B 1 46 ? 16.08500 27.06700 -4.80300 1.000 47.53958 26 ARG B C 1
ATOM 2626 O O . ARG B 1 46 ? 16.96700 27.91400 -4.98600 1.000 45.20574 26 ARG B O 1
ATOM 2634 N N . GLY B 1 47 ? 14.79200 27.39200 -4.70700 1.000 44.32758 27 GLY B N 1
ATOM 2635 C CA . GLY B 1 47 ? 14.32100 28.76700 -4.75800 1.000 43.83122 27 GLY B CA 1
ATOM 2636 C C . GLY B 1 47 ? 14.51500 29.46900 -6.08100 1.000 50.18593 27 GLY B C 1
ATOM 2637 O O . GLY B 1 47 ? 14.53800 30.69900 -6.12000 1.000 48.97197 27 GLY B O 1
ATOM 2638 N N . ASP B 1 48 ? 14.65300 28.71800 -7.17300 1.000 48.33945 28 ASP B N 1
ATOM 2639 C CA . ASP B 1 48 ? 14.91300 29.26300 -8.50700 1.000 48.28875 28 ASP B CA 1
ATOM 2640 C C . ASP B 1 48 ? 13.83400 28.72700 -9.44700 1.000 44.04786 28 ASP B C 1
ATOM 2641 O O . ASP B 1 48 ? 13.97500 27.64900 -10.02900 1.000 47.45346 28 ASP B O 1
ATOM 2646 N N . LYS B 1 49 ? 12.75100 29.49000 -9.57500 1.000 46.22169 29 LYS B N 1
ATOM 2647 C CA . LYS B 1 49 ? 11.62500 29.07700 -10.40600 1.000 45.71328 29 LYS B CA 1
ATOM 2648 C C . LYS B 1 49 ? 12.05700 28.87400 -11.85600 1.000 48.50668 29 LYS B C 1
ATOM 2649 O O . LYS B 1 49 ? 11.70400 27.86600 -12.48800 1.000 43.36908 29 LYS B O 1
ATOM 2655 N N . ILE B 1 50 ? 12.88000 29.79200 -12.37100 1.000 44.79245 30 ILE B N 1
ATOM 2656 C CA . ILE B 1 50 ? 13.34100 29.74500 -13.75700 1.000 45.40102 30 ILE B CA 1
ATOM 2657 C C . ILE B 1 50 ? 14.22600 28.52700 -14.00200 1.000 47.02646 30 ILE B C 1
ATOM 2658 O O . ILE B 1 50 ? 14.13000 27.87300 -15.04900 1.000 44.38833 30 ILE B O 1
ATOM 2663 N N . ALA B 1 51 ? 15.13800 28.23400 -13.07300 1.000 45.56205 31 ALA B N 1
ATOM 2664 C CA . ALA B 1 51 ? 16.03700 27.10500 -13.27800 1.000 46.12028 31 ALA B CA 1
ATOM 2665 C C . ALA B 1 51 ? 15.27300 25.78700 -13.25900 1.000 41.09931 31 ALA B C 1
ATOM 2666 O O . ALA B 1 51 ? 15.55500 24.89200 -14.06200 1.000 42.15974 31 ALA B O 1
ATOM 2668 N N . ALA B 1 52 ? 14.30100 25.65300 -12.35400 1.000 43.07127 32 ALA B N 1
ATOM 2669 C CA . ALA B 1 52 ? 13.45800 24.45800 -12.34100 1.000 45.27351 32 ALA B CA 1
ATOM 2670 C C . ALA B 1 52 ? 12.70700 24.31000 -13.66100 1.000 43.33641 32 ALA B C 1
ATOM 2671 O O . ALA B 1 52 ? 12.70100 23.23100 -14.27900 1.000 42.15632 32 ALA B O 1
ATOM 2673 N N . ASP B 1 53 ? 12.07400 25.39700 -14.11500 1.000 43.05579 33 ASP B N 1
ATOM 2674 C CA . ASP B 1 53 ? 11.34000 25.34200 -15.37500 1.000 46.58557 33 ASP B CA 1
ATOM 2675 C C . ASP B 1 53 ? 12.26000 24.94600 -16.52100 1.000 47.50265 33 ASP B C 1
ATOM 2676 O O . ASP B 1 53 ? 11.88800 24.13400 -17.37800 1.000 51.65116 33 ASP B O 1
ATOM 2681 N N . GLN B 1 54 ? 13.47700 25.49000 -16.53300 1.000 46.02974 34 GLN B N 1
ATOM 2682 C CA . GLN B 1 54 ? 14.38900 25.23600 -17.63700 1.000 48.50349 34 GLN B CA 1
ATOM 2683 C C . GLN B 1 54 ? 14.89700 23.80200 -17.61600 1.000 44.70486 34 GLN B C 1
ATOM 2684 O O . GLN B 1 54 ? 15.02200 23.17200 -18.67400 1.000 44.15277 34 GLN B O 1
ATOM 2690 N N . ALA B 1 55 ? 15.21000 23.27100 -16.42800 1.000 44.11616 35 ALA B N 1
ATOM 2691 C CA . ALA B 1 55 ? 15.62300 21.87500 -16.33800 1.000 42.10015 35 ALA B CA 1
ATOM 2692 C C . ALA B 1 55 ? 14.53300 20.95700 -16.87100 1.000 42.27270 35 ALA B C 1
ATOM 2693 O O . ALA B 1 55 ? 14.81100 20.03200 -17.65300 1.000 43.73328 35 ALA B O 1
ATOM 2695 N N . ALA B 1 56 ? 13.27800 21.22700 -16.48900 1.000 38.31230 36 ALA B N 1
ATOM 2696 C CA . ALA B 1 56 ? 12.16400 20.42100 -16.97800 1.000 43.48430 36 ALA B CA 1
ATOM 2697 C C . ALA B 1 56 ? 12.01400 20.53400 -18.49200 1.000 44.49635 36 ALA B C 1
ATOM 2698 O O . ALA B 1 56 ? 11.79900 19.52900 -19.17900 1.000 43.30385 36 ALA B O 1
ATOM 2700 N N . VAL B 1 57 ? 12.10900 21.75400 -19.03000 1.000 46.99635 37 VAL B N 1
ATOM 2701 C CA . VAL B 1 57 ? 11.92000 21.95200 -20.46800 1.000 44.66847 37 VAL B CA 1
ATOM 2702 C C . VAL B 1 57 ? 12.99800 21.21600 -21.24800 1.000 44.65970 37 VAL B C 1
ATOM 2703 O O . VAL B 1 57 ? 12.71400 20.52800 -22.24000 1.000 44.30355 37 VAL B O 1
ATOM 2707 N N . ASP B 1 58 ? 14.25500 21.35200 -20.80900 1.000 46.24449 38 ASP B N 1
ATOM 2708 C CA . ASP B 1 58 ? 15.35400 20.65600 -21.46700 1.000 46.37592 38 ASP B CA 1
ATOM 2709 C C . ASP B 1 58 ? 15.11800 19.15300 -21.48500 1.000 47.34152 38 ASP B C 1
ATOM 2710 O O . ASP B 1 58 ? 15.16500 18.51600 -22.55000 1.000 42.74087 38 ASP B O 1
ATOM 2715 N N . ALA B 1 59 ? 14.88000 18.56400 -20.30700 1.000 41.87467 39 ALA B N 1
ATOM 2716 C CA . ALA B 1 59 ? 14.68500 17.12000 -20.24700 1.000 45.82053 39 ALA B CA 1
ATOM 2717 C C . ALA B 1 59 ? 13.50500 16.68100 -21.10500 1.000 39.73375 39 ALA B C 1
ATOM 2718 O O . ALA B 1 59 ? 13.59800 15.68600 -21.83200 1.000 41.96916 39 ALA B O 1
ATOM 2720 N N . MET B 1 60 ? 12.39200 17.41800 -21.05600 1.000 41.51057 40 MET B N 1
ATOM 2721 C CA . MET B 1 60 ? 11.21400 16.98300 -21.79700 1.000 40.32971 40 MET B CA 1
ATOM 2722 C C . MET B 1 60 ? 11.43200 17.07600 -23.30000 1.000 45.14673 40 MET B C 1
ATOM 2723 O O . MET B 1 60 ? 11.00800 16.18700 -24.04000 1.000 43.80368 40 MET B O 1
ATOM 2728 N N . ARG B 1 61 ? 12.08800 18.13700 -23.77600 1.000 50.62077 41 ARG B N 1
ATOM 2729 C CA . ARG B 1 61 ? 12.37500 18.23100 -25.20400 1.000 49.29337 41 ARG B CA 1
ATOM 2730 C C . ARG B 1 61 ? 13.29000 17.09600 -25.64300 1.000 49.27309 41 ARG B C 1
ATOM 2731 O O . ARG B 1 61 ? 13.03200 16.42000 -26.65500 1.000 54.98096 41 ARG B O 1
ATOM 2739 N N . LYS B 1 62 ? 14.37600 16.88500 -24.89500 1.000 46.17479 42 LYS B N 1
ATOM 2740 C CA . LYS B 1 62 ? 15.30400 15.81200 -25.22200 1.000 47.99621 42 LYS B CA 1
ATOM 2741 C C . LYS B 1 62 ? 14.58200 14.47200 -25.29800 1.000 53.28173 42 LYS B C 1
ATOM 2742 O O . LYS B 1 62 ? 14.73300 13.73000 -26.28000 1.000 46.33762 42 LYS B O 1
ATOM 2748 N N . ALA B 1 63 ? 13.75600 14.16700 -24.29000 1.000 47.44777 43 ALA B N 1
ATOM 2749 C CA . ALA B 1 63 ? 13.03900 12.89600 -24.27200 1.000 47.19240 43 ALA B CA 1
ATOM 2750 C C . ALA B 1 63 ? 12.03100 12.81500 -25.40900 1.000 44.26821 43 ALA B C 1
ATOM 2751 O O . ALA B 1 63 ? 11.90200 11.77000 -26.06200 1.000 47.01277 43 ALA B O 1
ATOM 2753 N N . LEU B 1 64 ? 11.31000 13.90900 -25.66400 1.000 45.62630 44 LEU B N 1
ATOM 2754 C CA . LEU B 1 64 ? 10.29300 13.91900 -26.70800 1.000 50.60179 44 LEU B CA 1
ATOM 2755 C C . LEU B 1 64 ? 10.87800 13.60500 -28.06900 1.000 52.40738 44 LEU B C 1
ATOM 2756 O O . LEU B 1 64 ? 10.25100 12.89900 -28.86900 1.000 52.45643 44 LEU B O 1
ATOM 2761 N N . ASN B 1 65 ? 12.07200 14.12000 -28.35500 1.000 52.03244 45 ASN B N 1
ATOM 2762 C CA . ASN B 1 65 ? 12.62000 13.89000 -29.68400 1.000 56.39866 45 ASN B CA 1
ATOM 2763 C C . ASN B 1 65 ? 13.03900 12.44000 -29.90900 1.000 57.02068 45 ASN B C 1
ATOM 2764 O O . ASN B 1 65 ? 13.44300 12.09900 -31.02500 1.000 58.97248 45 ASN B O 1
ATOM 2769 N N . GLU B 1 66 ? 12.94300 11.57500 -28.89900 1.000 54.69884 46 GLU B N 1
ATOM 2770 C CA . GLU B 1 66 ? 13.20200 10.15200 -29.08000 1.000 54.23772 46 GLU B CA 1
ATOM 2771 C C . GLU B 1 66 ? 11.92600 9.33400 -29.19900 1.000 58.18107 46 GLU B C 1
ATOM 2772 O O . GLU B 1 66 ? 11.99800 8.11600 -29.38700 1.000 60.41318 46 GLU B O 1
ATOM 2778 N N . VAL B 1 67 ? 10.77100 9.96400 -29.09300 1.000 55.95067 47 VAL B N 1
ATOM 2779 C CA . VAL B 1 67 ? 9.49700 9.27300 -29.22300 1.000 56.53778 47 VAL B CA 1
ATOM 2780 C C . VAL B 1 67 ? 9.14400 9.19200 -30.69700 1.000 62.08467 47 VAL B C 1
ATOM 2781 O O . VAL B 1 67 ? 9.28800 10.16900 -31.44000 1.000 60.40934 47 VAL B O 1
ATOM 2785 N N . ASP B 1 68 ? 8.67400 8.02400 -31.12700 1.000 62.60885 48 ASP B N 1
ATOM 2786 C CA . ASP B 1 68 ? 8.38500 7.78500 -32.53800 1.000 62.78692 48 ASP B CA 1
ATOM 2787 C C . ASP B 1 68 ? 7.02900 8.39400 -32.88900 1.000 63.30878 48 ASP B C 1
ATOM 2788 O O . ASP B 1 68 ? 6.02200 7.71200 -33.07900 1.000 66.04033 48 ASP B O 1
ATOM 2793 N N . ILE B 1 69 ? 7.02300 9.72100 -32.98200 1.000 63.70052 49 ILE B N 1
ATOM 2794 C CA . ILE B 1 69 ? 5.84400 10.47000 -33.39800 1.000 63.09117 49 ILE B CA 1
ATOM 2795 C C . ILE B 1 69 ? 6.25800 11.59600 -34.33500 1.000 58.61668 49 ILE B C 1
ATOM 2796 O O . ILE B 1 69 ? 7.40800 12.04200 -34.33900 1.000 55.40083 49 ILE B O 1
ATOM 2801 N N . ASP B 1 70 ? 5.30100 12.04700 -35.13700 1.000 60.66521 50 ASP B N 1
ATOM 2802 C CA . ASP B 1 70 ? 5.36200 13.30800 -35.87200 1.000 63.17132 50 ASP B CA 1
ATOM 2803 C C . ASP B 1 70 ? 4.47400 14.26700 -35.07900 1.000 57.58926 50 ASP B C 1
ATOM 2804 O O . ASP B 1 70 ? 3.27000 14.37100 -35.31300 1.000 57.91554 50 ASP B O 1
ATOM 2809 N N . GLY B 1 71 ? 5.06400 14.93900 -34.10000 1.000 54.46879 51 GLY B N 1
ATOM 2810 C CA . GLY B 1 71 ? 4.30900 15.72700 -33.14700 1.000 55.42837 51 GLY B CA 1
ATOM 2811 C C . GLY B 1 71 ? 4.38800 17.22000 -33.40400 1.000 52.23809 51 GLY B C 1
ATOM 2812 O O . GLY B 1 71 ? 5.40500 17.73700 -33.85100 1.000 52.88400 51 GLY B O 1
ATOM 2813 N N . THR B 1 72 ? 3.28500 17.91000 -33.12500 1.000 52.50496 52 THR B N 1
ATOM 2814 C CA . THR B 1 72 ? 3.24600 19.37000 -33.15900 1.000 51.95640 52 THR B CA 1
ATOM 2815 C C . THR B 1 72 ? 2.74900 19.87000 -31.81600 1.000 47.64517 52 THR B C 1
ATOM 2816 O O . THR B 1 72 ? 1.66700 19.47800 -31.36900 1.000 49.98642 52 THR B O 1
ATOM 2820 N N . VAL B 1 73 ? 3.54200 20.72900 -31.18100 1.000 49.11338 53 VAL B N 1
ATOM 2821 C CA . VAL B 1 73 ? 3.15000 21.34100 -29.91800 1.000 50.17836 53 VAL B CA 1
ATOM 2822 C C . VAL B 1 73 ? 1.98500 22.29200 -30.15900 1.000 54.16857 53 VAL B C 1
ATOM 2823 O O . VAL B 1 73 ? 2.12600 23.29100 -30.87300 1.000 55.82916 53 VAL B O 1
ATOM 2827 N N . VAL B 1 74 ? 0.83100 21.98400 -29.56500 1.000 51.24402 54 VAL B N 1
ATOM 2828 C CA . VAL B 1 74 ? -0.31300 22.88000 -29.59800 1.000 51.67506 54 VAL B CA 1
ATOM 2829 C C . VAL B 1 74 ? -0.54300 23.56300 -28.25600 1.000 53.16269 54 VAL B C 1
ATOM 2830 O O . VAL B 1 74 ? -1.12600 24.65400 -28.22000 1.000 49.98277 54 VAL B O 1
ATOM 2834 N N . ILE B 1 75 ? -0.13400 22.93500 -27.15600 1.000 51.92061 55 ILE B N 1
ATOM 2835 C CA . ILE B 1 75 ? -0.07500 23.54800 -25.83800 1.000 50.41436 55 ILE B CA 1
ATOM 2836 C C . ILE B 1 75 ? 1.31400 23.26900 -25.30200 1.000 51.45219 55 ILE B C 1
ATOM 2837 O O . ILE B 1 75 ? 1.73600 22.10800 -25.24700 1.000 47.51625 55 ILE B O 1
ATOM 2842 N N . GLY B 1 76 ? 2.02500 24.30900 -24.93200 1.000 50.69027 56 GLY B N 1
ATOM 2843 C CA . GLY B 1 76 ? 3.39300 24.14600 -24.49000 1.000 52.42821 56 GLY B CA 1
ATOM 2844 C C . GLY B 1 76 ? 3.89300 25.29200 -23.64900 1.000 61.37516 56 GLY B C 1
ATOM 2845 O O . GLY B 1 76 ? 3.16000 25.87300 -22.85200 1.000 57.87094 56 GLY B O 1
ATOM 2846 N N . GLU B 1 77 ? 5.17200 25.61300 -23.84700 1.000 60.28563 57 GLU B N 1
ATOM 2847 C CA . GLU B 1 77 ? 5.84300 26.60400 -23.02600 1.000 64.06938 57 GLU B CA 1
ATOM 2848 C C . GLU B 1 77 ? 5.46900 28.03400 -23.39000 1.000 67.86507 57 GLU B C 1
ATOM 2849 O O . GLU B 1 77 ? 5.66200 28.93500 -22.56600 1.000 70.24386 57 GLU B O 1
ATOM 2855 N N . GLY B 1 78 ? 4.94700 28.26600 -24.58200 1.000 68.13837 58 GLY B N 1
ATOM 2856 C CA . GLY B 1 78 ? 4.53300 29.59400 -24.98500 1.000 76.00359 58 GLY B CA 1
ATOM 2857 C C . GLY B 1 78 ? 4.75600 29.79600 -26.47100 1.000 76.69566 58 GLY B C 1
ATOM 2858 O O . GLY B 1 78 ? 4.99100 28.85400 -27.21600 1.000 74.49940 58 GLY B O 1
ATOM 2859 N N . GLU B 1 79 ? 4.66700 31.05500 -26.89000 1.000 85.09553 59 GLU B N 1
ATOM 2860 C CA . GLU B 1 79 ? 4.92600 31.40200 -28.27900 1.000 87.61700 59 GLU B CA 1
ATOM 2861 C C . GLU B 1 79 ? 6.42700 31.50900 -28.52400 1.000 89.11541 59 GLU B C 1
ATOM 2862 O O . GLU B 1 79 ? 7.21000 31.80200 -27.61200 1.000 90.34759 59 GLU B O 1
ATOM 2868 N N . LEU B 1 80 ? 6.81800 31.27000 -29.78200 1.000 88.57781 60 LEU B N 1
ATOM 2869 C CA . LEU B 1 80 ? 8.23300 31.22000 -30.14400 1.000 90.86975 60 LEU B CA 1
ATOM 2870 C C . LEU B 1 80 ? 8.97900 32.48200 -29.72000 1.000 97.86878 60 LEU B C 1
ATOM 2871 O O . LEU B 1 80 ? 10.14000 32.41300 -29.30100 1.000 98.80317 60 LEU B O 1
ATOM 2876 N N . ASP B 1 81 ? 8.32700 33.64400 -29.80600 1.000 103.19162 61 ASP B N 1
ATOM 2877 C CA . ASP B 1 81 ? 8.98200 34.88800 -29.42000 1.000 106.52895 61 ASP B CA 1
ATOM 2878 C C . ASP B 1 81 ? 9.36100 34.90600 -27.94800 1.000 104.91767 61 ASP B C 1
ATOM 2879 O O . ASP B 1 81 ? 10.27800 35.64100 -27.56800 1.000 105.81856 61 ASP B O 1
ATOM 2884 N N . GLU B 1 82 ? 8.68700 34.11000 -27.11400 1.000 103.59861 62 GLU B N 1
ATOM 2885 C CA . GLU B 1 82 ? 8.96200 34.08100 -25.68400 1.000 105.16718 62 GLU B CA 1
ATOM 2886 C C . GLU B 1 82 ? 9.54100 32.75900 -25.19600 1.000 97.21331 62 GLU B C 1
ATOM 2887 O O . GLU B 1 82 ? 10.11900 32.72500 -24.10500 1.000 95.93709 62 GLU B O 1
ATOM 2893 N N . ALA B 1 83 ? 9.42400 31.68500 -25.96800 1.000 91.66466 63 ALA B N 1
ATOM 2894 C CA . ALA B 1 83 ? 9.88100 30.36100 -25.54600 1.000 83.81029 63 ALA B CA 1
ATOM 2895 C C . ALA B 1 83 ? 10.78800 29.75100 -26.60800 1.000 76.87958 63 ALA B C 1
ATOM 2896 O O . ALA B 1 83 ? 10.29600 29.37200 -27.69100 1.000 75.32718 63 ALA B O 1
ATOM 2898 N N . PRO B 1 84 ? 12.09600 29.63000 -26.35600 1.000 71.86062 64 PRO B N 1
ATOM 2899 C CA . PRO B 1 84 ? 12.97300 29.00300 -27.36100 1.000 68.35241 64 PRO B CA 1
ATOM 2900 C C . PRO B 1 84 ? 12.71600 27.51800 -27.56000 1.000 65.23906 64 PRO B C 1
ATOM 2901 O O . PRO B 1 84 ? 13.08400 26.97300 -28.60800 1.000 63.88282 64 PRO B O 1
ATOM 2905 N N . MET B 1 85 ? 12.09800 26.84000 -26.59600 1.000 65.61947 65 MET B N 1
ATOM 2906 C CA . MET B 1 85 ? 11.89100 25.40100 -26.67800 1.000 63.25609 65 MET B CA 1
ATOM 2907 C C . MET B 1 85 ? 10.45100 25.05700 -26.33000 1.000 60.09693 65 MET B C 1
ATOM 2908 O O . MET B 1 85 ? 9.84800 25.69300 -25.45800 1.000 59.95834 65 MET B O 1
ATOM 2913 N N . LEU B 1 86 ? 9.90300 24.05300 -27.02300 1.000 56.55428 66 LEU B N 1
ATOM 2914 C CA . LEU B 1 86 ? 8.53900 23.57800 -26.77400 1.000 59.36950 66 LEU B CA 1
ATOM 2915 C C . LEU B 1 86 ? 7.52300 24.71400 -26.91900 1.000 59.42142 66 LEU B C 1
ATOM 2916 O O . LEU B 1 86 ? 6.60400 24.86900 -26.11400 1.000 59.05638 66 LEU B O 1
ATOM 2921 N N . TYR B 1 87 ? 7.70100 25.51200 -27.96600 1.000 59.00986 67 TYR B N 1
ATOM 2922 C CA . TYR B 1 87 ? 6.80500 26.60900 -28.29600 1.000 60.73739 67 TYR B CA 1
ATOM 2923 C C . TYR B 1 87 ? 5.67700 26.12300 -29.19900 1.000 56.68095 67 TYR B C 1
ATOM 2924 O O . TYR B 1 87 ? 5.79400 25.10700 -29.89200 1.000 51.88308 67 TYR B O 1
ATOM 2933 N N . ILE B 1 88 ? 4.57800 26.88100 -29.19600 1.000 56.33194 68 ILE B N 1
ATOM 2934 C CA . ILE B 1 88 ? 3.40200 26.50600 -29.97100 1.000 56.46509 68 ILE B CA 1
ATOM 2935 C C . ILE B 1 88 ? 3.79900 26.40000 -31.43500 1.000 57.75227 68 ILE B C 1
ATOM 2936 O O . ILE B 1 88 ? 4.39500 27.32200 -32.00500 1.000 56.65072 68 ILE B O 1
ATOM 2941 N N . GLY B 1 89 ? 3.52800 25.24900 -32.03400 1.000 53.68453 69 GLY B N 1
ATOM 2942 C CA . GLY B 1 89 ? 3.85900 24.99700 -33.41500 1.000 56.53854 69 GLY B CA 1
ATOM 2943 C C . GLY B 1 89 ? 5.14900 24.23300 -33.63800 1.000 55.99673 69 GLY B C 1
ATOM 2944 O O . GLY B 1 89 ? 5.34600 23.70300 -34.74000 1.000 58.75621 69 GLY B O 1
ATOM 2945 N N . GLU B 1 90 ? 6.03100 24.16200 -32.63800 1.000 52.74639 70 GLU B N 1
ATOM 2946 C CA . GLU B 1 90 ? 7.26900 23.41000 -32.80200 1.000 54.43901 70 GLU B CA 1
ATOM 2947 C C . GLU B 1 90 ? 6.97700 21.96200 -33.18200 1.000 54.56196 70 GLU B C 1
ATOM 2948 O O . GLU B 1 90 ? 6.03300 21.34500 -32.68100 1.000 52.13855 70 GLU B O 1
ATOM 2954 N N . LYS B 1 91 ? 7.78300 21.43100 -34.09400 1.000 54.18966 71 LYS B N 1
ATOM 2955 C CA . LYS B 1 91 ? 7.71800 20.02500 -34.45400 1.000 55.37134 71 LYS B CA 1
ATOM 2956 C C . LYS B 1 91 ? 8.64600 19.24400 -33.53600 1.000 54.61757 71 LYS B C 1
ATOM 2957 O O . LYS B 1 91 ? 9.77500 19.66700 -33.27400 1.000 54.94004 71 LYS B O 1
ATOM 2963 N N . VAL B 1 92 ? 8.15800 18.11100 -33.03600 1.000 51.04477 72 VAL B N 1
ATOM 2964 C CA . VAL B 1 92 ? 8.91000 17.27600 -32.11200 1.000 51.42522 72 VAL B CA 1
ATOM 2965 C C . VAL B 1 92 ? 8.68500 15.82100 -32.48200 1.000 50.90902 72 VAL B C 1
ATOM 2966 O O . VAL B 1 92 ? 7.73100 15.47100 -33.18200 1.000 52.43512 72 VAL B O 1
ATOM 2970 N N . GLY B 1 93 ? 9.57700 14.97000 -31.99300 1.000 54.26799 73 GLY B N 1
ATOM 2971 C CA . GLY B 1 93 ? 9.49200 13.54200 -32.19700 1.000 54.76217 73 GLY B CA 1
ATOM 2972 C C . GLY B 1 93 ? 10.51500 13.04400 -33.20500 1.000 61.91308 73 GLY B C 1
ATOM 2973 O O . GLY B 1 93 ? 11.08900 13.80000 -33.98900 1.000 62.52071 73 GLY B O 1
ATOM 2974 N N . ALA B 1 94 ? 10.72200 11.73300 -33.16800 1.000 59.57957 74 ALA B N 1
ATOM 2975 C CA . ALA B 1 94 ? 11.66400 11.04600 -34.04300 1.000 63.82964 74 ALA B CA 1
ATOM 2976 C C . ALA B 1 94 ? 11.03700 10.58700 -35.35100 1.000 65.11980 74 ALA B C 1
ATOM 2977 O O . ALA B 1 94 ? 11.74400 10.04600 -36.20600 1.000 68.59199 74 ALA B O 1
ATOM 2979 N N . GLY B 1 95 ? 9.74500 10.79100 -35.52900 1.000 63.67861 75 GLY B N 1
ATOM 2980 C CA . GLY B 1 95 ? 9.08200 10.37900 -36.75200 1.000 62.91777 75 GLY B CA 1
ATOM 2981 C C . GLY B 1 95 ? 8.12500 9.23600 -36.47500 1.000 68.07112 75 GLY B C 1
ATOM 2982 O O . GLY B 1 95 ? 8.46600 8.26100 -35.79200 1.000 72.86277 75 GLY B O 1
ATOM 2983 N N . GLY B 1 96 ? 6.92100 9.34700 -37.01500 1.000 66.70711 76 GLY B N 1
ATOM 2984 C CA . GLY B 1 96 ? 5.88900 8.34700 -36.77600 1.000 66.30856 76 GLY B CA 1
ATOM 2985 C C . GLY B 1 96 ? 4.50700 8.92300 -37.04400 1.000 66.92854 76 GLY B C 1
ATOM 2986 O O . GLY B 1 96 ? 4.34500 9.81800 -37.87600 1.000 69.64793 76 GLY B O 1
ATOM 2987 N N . CYS B 1 97 ? 3.52100 8.37400 -36.32800 1.000 68.26781 77 CYS B N 1
ATOM 2988 C CA . CYS B 1 97 ? 2.14400 8.83200 -36.46900 1.000 69.48851 77 CYS B CA 1
ATOM 2989 C C . CYS B 1 97 ? 2.03400 10.30400 -36.08700 1.000 65.63189 77 CYS B C 1
ATOM 2990 O O . CYS B 1 97 ? 2.74400 10.79400 -35.20700 1.000 64.42812 77 CYS B O 1
ATOM 2993 N N . GLU B 1 98 ? 1.15200 11.02000 -36.78300 1.000 62.72131 78 GLU B N 1
ATOM 2994 C CA . GLU B 1 98 ? 1.01500 12.45700 -36.58900 1.000 63.83509 78 GLU B CA 1
ATOM 2995 C C . GLU B 1 98 ? 0.13000 12.72400 -35.38100 1.000 61.52207 78 GLU B C 1
ATOM 2996 O O . GLU B 1 98 ? -0.98600 12.20300 -35.29300 1.000 62.87843 78 GLU B O 1
ATOM 3002 N N . VAL B 1 99 ? 0.63400 13.52200 -34.44100 1.000 57.13958 79 VAL B N 1
ATOM 3003 C CA . VAL B 1 99 ? -0.07600 13.79900 -33.19800 1.000 57.66543 79 VAL B CA 1
ATOM 3004 C C . VAL B 1 99 ? 0.07600 15.26700 -32.81500 1.000 52.25308 79 VAL B C 1
ATOM 3005 O O . VAL B 1 99 ? 1.12500 15.88500 -33.02600 1.000 53.75112 79 VAL B O 1
ATOM 3009 N N . ASP B 1 100 ? -0.99900 15.82200 -32.26000 1.000 52.86722 80 ASP B N 1
ATOM 3010 C CA . ASP B 1 100 ? -0.94200 17.08200 -31.53600 1.000 54.65489 80 ASP B CA 1
ATOM 3011 C C . ASP B 1 100 ? -0.52300 16.79800 -30.10000 1.000 52.96672 80 ASP B C 1
ATOM 3012 O O . ASP B 1 100 ? -0.96000 15.80900 -29.49900 1.000 53.49192 80 ASP B O 1
ATOM 3017 N N . ILE B 1 101 ? 0.33000 17.66400 -29.55700 1.000 50.78117 81 ILE B N 1
ATOM 3018 C CA . ILE B 1 101 ? 0.95500 17.45300 -28.25800 1.000 49.74251 81 ILE B CA 1
ATOM 3019 C C . ILE B 1 101 ? 0.61500 18.61900 -27.34600 1.000 49.02073 81 ILE B C 1
ATOM 3020 O O . ILE B 1 101 ? 0.88800 19.77900 -27.68100 1.000 44.56221 81 ILE B O 1
ATOM 3025 N N . ALA B 1 102 ? 0.03800 18.30000 -26.19200 1.000 44.56327 82 ALA B N 1
ATOM 3026 C CA . ALA B 1 102 ? -0.22700 19.24800 -25.11700 1.000 41.38862 82 ALA B CA 1
ATOM 3027 C C . ALA B 1 102 ? 0.75700 18.96500 -23.98500 1.000 45.24039 82 ALA B C 1
ATOM 3028 O O . ALA B 1 102 ? 0.73000 17.88100 -23.39000 1.000 39.06955 82 ALA B O 1
ATOM 3030 N N . LEU B 1 103 ? 1.63100 19.92300 -23.69600 1.000 43.70645 83 LEU B N 1
ATOM 3031 C CA . LEU B 1 103 ? 2.72600 19.71100 -22.76000 1.000 45.16533 83 LEU B CA 1
ATOM 3032 C C . LEU B 1 103 ? 2.59000 20.61400 -21.54900 1.000 43.49503 83 LEU B C 1
ATOM 3033 O O . LEU B 1 103 ? 2.04700 21.71800 -21.63600 1.000 46.07407 83 LEU B O 1
ATOM 3038 N N . ASP B 1 104 ? 3.11400 20.13600 -20.42200 1.000 43.50257 84 ASP B N 1
ATOM 3039 C CA . ASP B 1 104 ? 3.51900 20.99600 -19.31500 1.000 44.63501 84 ASP B CA 1
ATOM 3040 C C . ASP B 1 104 ? 4.80600 20.39300 -18.76800 1.000 44.94676 84 ASP B C 1
ATOM 3041 O O . ASP B 1 104 ? 4.76300 19.42400 -17.98700 1.000 40.06399 84 ASP B O 1
ATOM 3046 N N . PRO B 1 105 ? 5.97100 20.90600 -19.18500 1.000 45.80161 85 PRO B N 1
ATOM 3047 C CA . PRO B 1 105 ? 7.23800 20.36800 -18.66300 1.000 43.90571 85 PRO B CA 1
ATOM 3048 C C . PRO B 1 105 ? 7.30200 20.37700 -17.14900 1.000 40.22216 85 PRO B C 1
ATOM 3049 O O . PRO B 1 105 ? 7.76500 19.40300 -16.54800 1.000 42.30334 85 PRO B O 1
ATOM 3053 N N . LEU B 1 106 ? 6.83200 21.44400 -16.51200 1.000 40.61763 86 LEU B N 1
ATOM 3054 C CA . LEU B 1 106 ? 6.73000 21.48200 -15.05800 1.000 41.28603 86 LEU B CA 1
ATOM 3055 C C . LEU B 1 106 ? 5.46200 22.24000 -14.69000 1.000 44.57810 86 LEU B C 1
ATOM 3056 O O . LEU B 1 106 ? 5.40000 23.46500 -14.83300 1.000 45.25741 86 LEU B O 1
ATOM 3061 N N . GLU B 1 107 ? 4.44200 21.51400 -14.23800 1.000 38.80694 87 GLU B N 1
ATOM 3062 C CA . GLU B 1 107 ? 3.24300 22.13600 -13.67500 1.000 40.92257 87 GLU B CA 1
ATOM 3063 C C . GLU B 1 107 ? 3.54800 22.46600 -12.22100 1.000 46.00439 87 GLU B C 1
ATOM 3064 O O . GLU B 1 107 ? 3.54800 21.58600 -11.35500 1.000 42.74685 87 GLU B O 1
ATOM 3070 N N . GLY B 1 108 ? 3.83700 23.73600 -11.94800 1.000 42.49220 88 GLY B N 1
ATOM 3071 C CA . GLY B 1 108 ? 4.25000 24.13500 -10.61800 1.000 43.57563 88 GLY B CA 1
ATOM 3072 C C . GLY B 1 108 ? 5.72400 24.48100 -10.53000 1.000 44.00493 88 GLY B C 1
ATOM 3073 O O . GLY B 1 108 ? 6.49200 23.80800 -9.83300 1.000 40.40004 88 GLY B O 1
ATOM 3074 N N . THR B 1 109 ? 6.13800 25.52600 -11.25100 1.000 41.52862 89 THR B N 1
ATOM 3075 C CA . THR B 1 109 ? 7.53500 25.95300 -11.18300 1.000 39.05000 89 THR B CA 1
ATOM 3076 C C . THR B 1 109 ? 7.84200 26.56700 -9.82700 1.000 40.20931 89 THR B C 1
ATOM 3077 O O . THR B 1 109 ? 8.85200 26.23600 -9.19000 1.000 40.12916 89 THR B O 1
ATOM 3081 N N . THR B 1 110 ? 6.97100 27.46500 -9.37000 1.000 41.80047 90 THR B N 1
ATOM 3082 C CA . THR B 1 110 ? 7.08300 28.01000 -8.02400 1.000 40.67618 90 THR B CA 1
ATOM 3083 C C . THR B 1 110 ? 6.92800 26.91100 -6.97900 1.000 43.29615 90 THR B C 1
ATOM 3084 O O . THR B 1 110 ? 7.71500 26.83300 -6.02700 1.000 38.39860 90 THR B O 1
ATOM 3088 N N . ILE B 1 111 ? 5.90100 26.06100 -7.13800 1.000 40.46619 91 ILE B N 1
ATOM 3089 C CA . ILE B 1 111 ? 5.73500 24.89100 -6.27400 1.000 38.60247 91 ILE B CA 1
ATOM 3090 C C . ILE B 1 111 ? 7.07000 24.18700 -6.09600 1.000 34.88726 91 ILE B C 1
ATOM 3091 O O . ILE B 1 111 ? 7.57800 24.04200 -4.97700 1.000 38.21031 91 ILE B O 1
ATOM 3096 N N . THR B 1 112 ? 7.66700 23.76900 -7.22000 1.000 33.10471 92 THR B N 1
ATOM 3097 C CA . THR B 1 112 ? 8.89500 22.98400 -7.17100 1.000 37.01476 92 THR B CA 1
ATOM 3098 C C . THR B 1 112 ? 10.02400 23.76800 -6.52500 1.000 37.21222 92 THR B C 1
ATOM 3099 O O . THR B 1 112 ? 10.79800 23.21400 -5.73600 1.000 35.30931 92 THR B O 1
ATOM 3103 N N . SER B 1 113 ? 10.14300 25.05300 -6.85900 1.000 41.53653 93 SER B N 1
ATOM 3104 C CA . SER B 1 113 ? 11.19300 25.86700 -6.26400 1.000 39.31411 93 SER B CA 1
ATOM 3105 C C . SER B 1 113 ? 11.07700 25.91600 -4.74800 1.000 41.21928 93 SER B C 1
ATOM 3106 O O . SER B 1 113 ? 12.09300 26.05600 -4.05800 1.000 41.57692 93 SER B O 1
ATOM 3109 N N . LYS B 1 114 ? 9.85900 25.82100 -4.20800 1.000 40.82564 94 LYS B N 1
ATOM 3110 C CA . LYS B 1 114 ? 9.66100 25.88200 -2.76200 1.000 38.34176 94 LYS B CA 1
ATOM 3111 C C . LYS B 1 114 ? 9.40200 24.52500 -2.12500 1.000 39.84390 94 LYS B C 1
ATOM 3112 O O . LYS B 1 114 ? 9.14600 24.46400 -0.91500 1.000 42.20232 94 LYS B O 1
ATOM 3118 N N . GLY B 1 115 ? 9.43400 23.44300 -2.90000 1.000 37.78413 95 GLY B N 1
ATOM 3119 C CA . GLY B 1 115 ? 9.08300 22.13500 -2.37000 1.000 35.01970 95 GLY B CA 1
ATOM 3120 C C . GLY B 1 115 ? 7.64400 22.00700 -1.91000 1.000 38.92281 95 GLY B C 1
ATOM 3121 O O . GLY B 1 115 ? 7.35100 21.18300 -1.03500 1.000 37.98395 95 GLY B O 1
ATOM 3122 N N . GLY B 1 116 ? 6.73200 22.79100 -2.48200 1.000 38.63187 96 GLY B N 1
ATOM 3123 C CA . GLY B 1 116 ? 5.33100 22.71100 -2.11700 1.000 36.90430 96 GLY B CA 1
ATOM 3124 C C . GLY B 1 116 ? 4.66700 21.46600 -2.69100 1.000 36.30684 96 GLY B C 1
ATOM 3125 O O . GLY B 1 116 ? 5.28200 20.63900 -3.36100 1.000 37.02369 96 GLY B O 1
ATOM 3126 N N . ALA B 1 117 ? 3.37200 21.33700 -2.42200 1.000 36.44221 97 ALA B N 1
ATOM 3127 C CA . ALA B 1 117 ? 2.62000 20.18000 -2.88800 1.000 38.05979 97 ALA B CA 1
ATOM 3128 C C . ALA B 1 117 ? 2.07700 20.40600 -4.29800 1.000 34.02520 97 ALA B C 1
ATOM 3129 O O . ALA B 1 117 ? 1.89800 21.54600 -4.73600 1.000 37.84180 97 ALA B O 1
ATOM 3131 N N . ASN B 1 118 ? 1.84300 19.29300 -5.01000 1.000 31.24003 98 ASN B N 1
ATOM 3132 C CA . ASN B 1 118 ? 1.04600 19.18100 -6.24600 1.000 31.51749 98 ASN B CA 1
ATOM 3133 C C . ASN B 1 118 ? 1.79900 19.48900 -7.53700 1.000 33.75857 98 ASN B C 1
ATOM 3134 O O . ASN B 1 118 ? 1.17600 19.67400 -8.58800 1.000 32.43672 98 ASN B O 1
ATOM 3139 N N . ALA B 1 119 ? 3.12700 19.51400 -7.48800 1.000 29.13880 99 ALA B N 1
ATOM 3140 C CA . ALA B 1 119 ? 3.92500 19.70800 -8.69100 1.000 28.37668 99 ALA B CA 1
ATOM 3141 C C . ALA B 1 119 ? 3.95000 18.42800 -9.52300 1.000 32.48566 99 ALA B C 1
ATOM 3142 O O . ALA B 1 119 ? 4.13800 17.32800 -8.98900 1.000 29.38039 99 ALA B O 1
ATOM 3144 N N . LEU B 1 120 ? 3.76800 18.57900 -10.83400 1.000 29.82713 100 LEU B N 1
ATOM 3145 C CA . LEU B 1 120 ? 3.69300 17.46600 -11.76900 1.000 30.33202 100 LEU B CA 1
ATOM 3146 C C . LEU B 1 120 ? 4.45100 17.81800 -13.03400 1.000 29.48103 100 LEU B C 1
ATOM 3147 O O . LEU B 1 120 ? 4.65300 18.98800 -13.34600 1.000 33.94714 100 LEU B O 1
ATOM 3152 N N . THR B 1 121 ? 4.83100 16.79400 -13.78500 1.000 29.85770 101 THR B N 1
ATOM 3153 C CA . THR B 1 121 ? 5.17200 16.94300 -15.19600 1.000 29.29217 101 THR B CA 1
ATOM 3154 C C . THR B 1 121 ? 4.09500 16.22500 -15.99800 1.000 34.12394 101 THR B C 1
ATOM 3155 O O . THR B 1 121 ? 3.62400 15.15700 -15.58300 1.000 31.57231 101 THR B O 1
ATOM 3159 N N . VAL B 1 122 ? 3.66400 16.82500 -17.11700 1.000 31.26257 102 VAL B N 1
ATOM 3160 C CA . VAL B 1 122 ? 2.47400 16.35700 -17.83500 1.000 32.17064 102 VAL B CA 1
ATOM 3161 C C . VAL B 1 122 ? 2.73100 16.31400 -19.34000 1.000 38.76133 102 VAL B C 1
ATOM 3162 O O . VAL B 1 122 ? 3.30200 17.25000 -19.91400 1.000 39.91642 102 VAL B O 1
ATOM 3166 N N . LEU B 1 123 ? 2.26000 15.24600 -19.98900 1.000 35.83382 103 LEU B N 1
ATOM 3167 C CA . LEU B 1 123 ? 2.33400 15.10600 -21.44000 1.000 42.87448 103 LEU B CA 1
ATOM 3168 C C . LEU B 1 123 ? 1.05700 14.44800 -21.94500 1.000 46.21973 103 LEU B C 1
ATOM 3169 O O . LEU B 1 123 ? 0.69600 13.36800 -21.47900 1.000 41.95968 103 LEU B O 1
ATOM 3174 N N . ALA B 1 124 ? 0.37900 15.08000 -22.90000 1.000 40.04028 104 ALA B N 1
ATOM 3175 C CA . ALA B 1 124 ? -0.80800 14.50700 -23.51600 1.000 42.05116 104 ALA B CA 1
ATOM 3176 C C . ALA B 1 124 ? -0.68200 14.56000 -25.03300 1.000 43.38431 104 ALA B C 1
ATOM 3177 O O . ALA B 1 124 ? -0.04000 15.45000 -25.60000 1.000 40.55400 104 ALA B O 1
ATOM 3179 N N . MET B 1 125 ? -1.29600 13.57900 -25.68200 1.000 44.54724 105 MET B N 1
ATOM 3180 C CA . MET B 1 125 ? -1.22800 13.44900 -27.12500 1.000 44.95869 105 MET B CA 1
ATOM 3181 C C . MET B 1 125 ? -2.61300 13.13600 -27.66500 1.000 48.90263 105 MET B C 1
ATOM 3182 O O . MET B 1 125 ? -3.41200 12.44000 -27.02400 1.000 42.12462 105 MET B O 1
ATOM 3187 N N . ALA B 1 126 ? -2.89300 13.68000 -28.84500 1.000 49.00400 106 ALA B N 1
ATOM 3188 C CA . ALA B 1 126 ? -4.17800 13.49200 -29.50000 1.000 54.13101 106 ALA B CA 1
ATOM 3189 C C . ALA B 1 126 ? -3.96000 13.40800 -31.00200 1.000 56.81380 106 ALA B C 1
ATOM 3190 O O . ALA B 1 126 ? -2.90200 13.77200 -31.52300 1.000 56.42674 106 ALA B O 1
ATOM 3192 N N . ASP B 1 127 ? -4.97500 12.91100 -31.70100 1.000 56.37150 107 ASP B N 1
ATOM 3193 C CA . ASP B 1 127 ? -5.01300 13.09500 -33.14000 1.000 59.35360 107 ASP B CA 1
ATOM 3194 C C . ASP B 1 127 ? -5.15700 14.57800 -33.45600 1.000 57.45576 107 ASP B C 1
ATOM 3195 O O . ASP B 1 127 ? -5.60600 15.37500 -32.62400 1.000 57.03763 107 ASP B O 1
ATOM 3200 N N . LYS B 1 128 ? -4.75800 14.94200 -34.67600 1.000 56.93900 108 LYS B N 1
ATOM 3201 C CA . LYS B 1 128 ? -4.72800 16.34300 -35.08200 1.000 60.93692 108 LYS B CA 1
ATOM 3202 C C . LYS B 1 128 ? -6.06000 17.01800 -34.79100 1.000 58.17780 108 LYS B C 1
ATOM 3203 O O . LYS B 1 128 ? -7.12500 16.48100 -35.10700 1.000 58.29687 108 LYS B O 1
ATOM 3209 N N . GLY B 1 129 ? -5.98900 18.19500 -34.17000 1.000 53.32828 109 GLY B N 1
ATOM 3210 C CA . GLY B 1 129 ? -7.16700 18.93400 -33.76400 1.000 54.02632 109 GLY B CA 1
ATOM 3211 C C . GLY B 1 129 ? -7.84800 18.44200 -32.50800 1.000 53.81100 109 GLY B C 1
ATOM 3212 O O . GLY B 1 129 ? -8.92600 18.94400 -32.17300 1.000 53.76319 109 GLY B O 1
ATOM 3213 N N . GLY B 1 130 ? -7.24800 17.48800 -31.79300 1.000 56.06453 110 GLY B N 1
ATOM 3214 C CA . GLY B 1 130 ? -7.92700 16.88500 -30.65900 1.000 48.97939 110 GLY B CA 1
ATOM 3215 C C . GLY B 1 130 ? -8.11000 17.82200 -29.48000 1.000 47.19464 110 GLY B C 1
ATOM 3216 O O . GLY B 1 130 ? -9.10300 17.72000 -28.75400 1.000 51.30393 110 GLY B O 1
ATOM 3217 N N . PHE B 1 131 ? -7.16600 18.73800 -29.27100 1.000 49.96070 111 PHE B N 1
ATOM 3218 C CA . PHE B 1 131 ? -7.15800 19.62100 -28.11200 1.000 48.35127 111 PHE B CA 1
ATOM 3219 C C . PHE B 1 131 ? -7.69300 20.99700 -28.47100 1.000 50.90816 111 PHE B C 1
ATOM 3220 O O . PHE B 1 131 ? -7.40500 21.52600 -29.54800 1.000 50.72134 111 PHE B O 1
ATOM 3228 N N . LEU B 1 132 ? -8.45300 21.58100 -27.55300 1.000 50.59157 112 LEU B N 1
ATOM 3229 C CA . LEU B 1 132 ? -8.74000 23.00100 -27.64600 1.000 51.02939 112 LEU B CA 1
ATOM 3230 C C . LEU B 1 132 ? -7.43000 23.77400 -27.69400 1.000 58.38855 112 LEU B C 1
ATOM 3231 O O . LEU B 1 132 ? -6.63300 23.72600 -26.75100 1.000 52.08672 112 LEU B O 1
ATOM 3236 N N . ASN B 1 133 ? -7.19900 24.47400 -28.79800 1.000 60.69694 113 ASN B N 1
ATOM 3237 C CA . ASN B 1 133 ? -6.01800 25.32200 -28.92700 1.000 69.23249 113 ASN B CA 1
ATOM 3238 C C . ASN B 1 133 ? -6.27800 26.59200 -28.12100 1.000 70.86131 113 ASN B C 1
ATOM 3239 O O . ASN B 1 133 ? -6.81100 27.58300 -28.62700 1.000 73.79745 113 ASN B O 1
ATOM 3244 N N . ALA B 1 134 ? -5.88500 26.56500 -26.84300 1.000 70.37103 114 ALA B N 1
ATOM 3245 C CA . ALA B 1 134 ? -6.30400 27.62300 -25.93600 1.000 73.17355 114 ALA B CA 1
ATOM 3246 C C . ALA B 1 134 ? -5.17700 28.61600 -25.67600 1.000 73.66891 114 ALA B C 1
ATOM 3247 O O . ALA B 1 134 ? -4.01200 28.22000 -25.53400 1.000 69.51753 114 ALA B O 1
ATOM 3249 N N . PRO B 1 135 ? -5.51300 29.90100 -25.60900 1.000 72.75364 115 PRO B N 1
ATOM 3250 C CA . PRO B 1 135 ? -4.50300 30.92800 -25.35000 1.000 71.91991 115 PRO B CA 1
ATOM 3251 C C . PRO B 1 135 ? -4.13400 30.97600 -23.87300 1.000 69.32386 115 PRO B C 1
ATOM 3252 O O . PRO B 1 135 ? -4.79700 30.39800 -23.01300 1.000 64.45412 115 PRO B O 1
ATOM 3256 N N . ASP B 1 136 ? -3.04600 31.69200 -23.59400 1.000 72.25975 116 ASP B N 1
ATOM 3257 C CA . ASP B 1 136 ? -2.56800 31.90700 -22.22700 1.000 72.16028 116 ASP B CA 1
ATOM 3258 C C . ASP B 1 136 ? -3.45000 32.96200 -21.56400 1.000 68.65819 116 ASP B C 1
ATOM 3259 O O . ASP B 1 136 ? -3.09700 34.13600 -21.42900 1.000 70.87324 116 ASP B O 1
ATOM 3264 N N . VAL B 1 137 ? -4.64000 32.52600 -21.16100 1.000 61.22947 117 VAL B N 1
ATOM 3265 C CA . VAL B 1 137 ? -5.62300 33.35200 -20.46900 1.000 55.60113 117 VAL B CA 1
ATOM 3266 C C . VAL B 1 137 ? -6.22400 32.51100 -19.34900 1.000 51.01997 117 VAL B C 1
ATOM 3267 O O . VAL B 1 137 ? -5.98200 31.30700 -19.24600 1.000 47.78126 117 VAL B O 1
ATOM 3271 N N . TYR B 1 138 ? -7.02900 33.15400 -18.51400 1.000 48.87092 118 TYR B N 1
ATOM 3272 C CA . TYR B 1 138 ? -7.64900 32.43600 -17.41600 1.000 45.92956 118 TYR B CA 1
ATOM 3273 C C . TYR B 1 138 ? -8.87000 31.66700 -17.90400 1.000 46.83758 118 TYR B C 1
ATOM 3274 O O . TYR B 1 138 ? -9.43000 31.93200 -18.97500 1.000 46.07960 118 TYR B O 1
ATOM 3283 N N . MET B 1 139 ? -9.29000 30.70700 -17.08600 1.000 37.23133 119 MET B N 1
ATOM 3284 C CA . MET B 1 139 ? -10.35300 29.79000 -17.45300 1.000 37.97716 119 MET B CA 1
ATOM 3285 C C . MET B 1 139 ? -11.10500 29.39400 -16.18900 1.000 38.64550 119 MET B C 1
ATOM 3286 O O . MET B 1 139 ? -10.48200 28.94800 -15.21700 1.000 41.14986 119 MET B O 1
ATOM 3291 N N . GLN B 1 140 ? -12.42000 29.62100 -16.18200 1.000 34.92076 120 GLN B N 1
ATOM 3292 C CA . GLN B 1 140 ? -13.27600 29.11300 -15.11700 1.000 38.13896 120 GLN B CA 1
ATOM 3293 C C . GLN B 1 140 ? -13.46000 27.62200 -15.31900 1.000 37.91636 120 GLN B C 1
ATOM 3294 O O . GLN B 1 140 ? -13.61400 27.15700 -16.45200 1.000 37.51257 120 GLN B O 1
ATOM 3300 N N . LYS B 1 141 ? -13.46100 26.87300 -14.21700 1.000 34.77426 121 LYS B N 1
ATOM 3301 C CA . LYS B 1 141 ? -13.44500 25.42300 -14.28300 1.000 33.90526 121 LYS B CA 1
ATOM 3302 C C . LYS B 1 141 ? -14.35600 24.87800 -13.20000 1.000 30.57397 121 LYS B C 1
ATOM 3303 O O . LYS B 1 141 ? -14.36600 25.39200 -12.07500 1.000 33.62889 121 LYS B O 1
ATOM 3309 N N . ILE B 1 142 ? -15.12200 23.84900 -13.54500 1.000 33.67186 122 ILE B N 1
ATOM 3310 C CA . ILE B 1 142 ? -15.79800 23.03100 -12.54300 1.000 35.55968 122 ILE B CA 1
ATOM 3311 C C . ILE B 1 142 ? -15.68700 21.57400 -12.97100 1.000 35.74269 122 ILE B C 1
ATOM 3312 O O . ILE B 1 142 ? -15.90900 21.22900 -14.14100 1.000 35.87522 122 ILE B O 1
ATOM 3317 N N . ALA B 1 143 ? -15.31000 20.71600 -12.02200 1.000 31.57059 123 ALA B N 1
ATOM 3318 C CA . ALA B 1 143 ? -15.00800 19.33300 -12.35300 1.000 33.15273 123 ALA B CA 1
ATOM 3319 C C . ALA B 1 143 ? -15.49500 18.40000 -11.25100 1.000 29.45471 123 ALA B C 1
ATOM 3320 O O . ALA B 1 143 ? -15.41200 18.71800 -10.05900 1.000 32.42812 123 ALA B O 1
ATOM 3322 N N . VAL B 1 144 ? -15.97700 17.23200 -11.67100 1.000 33.98574 124 VAL B N 1
ATOM 3323 C CA . VAL B 1 144 ? -16.38100 16.16900 -10.75500 1.000 35.74838 124 VAL B CA 1
ATOM 3324 C C . VAL B 1 144 ? -15.99300 14.84000 -11.38700 1.000 35.07188 124 VAL B C 1
ATOM 3325 O O . VAL B 1 144 ? -15.90900 14.71600 -12.61300 1.000 34.38980 124 VAL B O 1
ATOM 3329 N N . GLY B 1 145 ? -15.71300 13.84900 -10.53800 1.000 34.69840 125 GLY B N 1
ATOM 3330 C CA . GLY B 1 145 ? -15.32300 12.53700 -10.99800 1.000 38.25428 125 GLY B CA 1
ATOM 3331 C C . GLY B 1 145 ? -16.48600 11.55800 -10.99600 1.000 36.46854 125 GLY B C 1
ATOM 3332 O O . GLY B 1 145 ? -17.56000 11.83000 -10.47200 1.000 40.14660 125 GLY B O 1
ATOM 3333 N N . GLY B 1 146 ? -16.24100 10.39300 -11.59200 1.000 41.54530 126 GLY B N 1
ATOM 3334 C CA . GLY B 1 146 ? -17.25800 9.36600 -11.70800 1.000 42.88111 126 GLY B CA 1
ATOM 3335 C C . GLY B 1 146 ? -17.60000 9.05800 -13.14900 1.000 46.17781 126 GLY B C 1
ATOM 3336 O O . GLY B 1 146 ? -17.95500 9.96400 -13.90700 1.000 48.48482 126 GLY B O 1
ATOM 3337 N N . ILE B 1 147 ? -17.48800 7.78600 -13.54200 1.000 51.23983 127 ILE B N 1
ATOM 3338 C CA . ILE B 1 147 ? -17.76300 7.40600 -14.92700 1.000 49.26790 127 ILE B CA 1
ATOM 3339 C C . ILE B 1 147 ? -19.24100 7.57600 -15.25100 1.000 53.60736 127 ILE B C 1
ATOM 3340 O O . ILE B 1 147 ? -19.60600 7.84600 -16.40300 1.000 54.16979 127 ILE B O 1
ATOM 3345 N N . ASN B 1 148 ? -20.11200 7.44200 -14.25200 1.000 49.13274 128 ASN B N 1
ATOM 3346 C CA . ASN B 1 148 ? -21.55200 7.54300 -14.46300 1.000 52.20204 128 ASN B CA 1
ATOM 3347 C C . ASN B 1 148 ? -22.08900 8.96600 -14.35000 1.000 50.77267 128 ASN B C 1
ATOM 3348 O O . ASN B 1 148 ? -23.29800 9.16200 -14.51000 1.000 51.10328 128 ASN B O 1
ATOM 3353 N N . ALA B 1 149 ? -21.24900 9.94900 -14.05800 1.000 49.45974 129 ALA B N 1
ATOM 3354 C CA . ALA B 1 149 ? -21.72200 11.32400 -13.92400 1.000 50.65103 129 ALA B CA 1
ATOM 3355 C C . ALA B 1 149 ? -22.26800 11.81200 -15.25900 1.000 52.70845 129 ALA B C 1
ATOM 3356 O O . ALA B 1 149 ? -21.54900 11.76100 -16.26700 1.000 53.85036 129 ALA B O 1
ATOM 3358 N N . PRO B 1 150 ? -23.51900 12.26500 -15.32400 1.000 53.02388 130 PRO B N 1
ATOM 3359 C CA . PRO B 1 150 ? -24.10300 12.65300 -16.61000 1.000 51.82286 130 PRO B CA 1
ATOM 3360 C C . PRO B 1 150 ? -23.70300 14.05900 -17.02200 1.000 54.33388 130 PRO B C 1
ATOM 3361 O O . PRO B 1 150 ? -23.44000 14.93100 -16.19100 1.000 51.44442 130 PRO B O 1
ATOM 3365 N N . LYS B 1 151 ? -23.65300 14.26100 -18.33700 1.000 57.05891 131 LYS B N 1
ATOM 3366 C CA . LYS B 1 151 ? -23.48900 15.59500 -18.89000 1.000 56.60209 131 LYS B CA 1
ATOM 3367 C C . LYS B 1 151 ? -24.51600 16.53300 -18.27300 1.000 54.73062 131 LYS B C 1
ATOM 3368 O O . LYS B 1 151 ? -25.69100 16.18400 -18.14000 1.000 54.61072 131 LYS B O 1
ATOM 3374 N N . GLY B 1 152 ? -24.06300 17.71300 -17.86600 1.000 50.31963 132 GLY B N 1
ATOM 3375 C CA . GLY B 1 152 ? -24.91200 18.67800 -17.20400 1.000 50.43033 132 GLY B CA 1
ATOM 3376 C C . GLY B 1 152 ? -24.92000 18.61600 -15.69000 1.000 47.21415 132 GLY B C 1
ATOM 3377 O O . GLY B 1 152 ? -25.51800 19.49900 -15.06100 1.000 43.36483 132 GLY B O 1
ATOM 3378 N N . ILE B 1 153 ? -24.28500 17.60500 -15.08200 1.000 45.05358 133 ILE B N 1
ATOM 3379 C CA . ILE B 1 153 ? -24.23500 17.54500 -13.62000 1.000 45.76955 133 ILE B CA 1
ATOM 3380 C C . ILE B 1 153 ? -23.59100 18.80300 -13.05500 1.000 39.69178 133 ILE B C 1
ATOM 3381 O O . ILE B 1 153 ? -23.96700 19.28700 -11.97700 1.000 40.47995 133 ILE B O 1
ATOM 3386 N N . VAL B 1 154 ? -22.63900 19.37100 -13.78100 1.000 39.74654 134 VAL B N 1
ATOM 3387 C CA . VAL B 1 154 ? -22.00400 20.62100 -13.39900 1.000 40.78652 134 VAL B CA 1
ATOM 3388 C C . VAL B 1 154 ? -22.20400 21.61500 -14.53200 1.000 46.02625 134 VAL B C 1
ATOM 3389 O O . VAL B 1 154 ? -22.16200 21.24800 -15.71300 1.000 42.82698 134 VAL B O 1
ATOM 3393 N N . ASP B 1 155 ? -22.44600 22.87200 -14.17200 1.000 44.03011 135 ASP B N 1
ATOM 3394 C CA . ASP B 1 155 ? -22.60100 23.91300 -15.17600 1.000 46.70506 135 ASP B CA 1
ATOM 3395 C C . ASP B 1 155 ? -22.20400 25.24600 -14.56800 1.000 42.57230 135 ASP B C 1
ATOM 3396 O O . ASP B 1 155 ? -22.70700 25.62400 -13.50400 1.000 42.86585 135 ASP B O 1
ATOM 3401 N N . LEU B 1 156 ? -21.31000 25.95600 -15.25600 1.000 40.64570 136 LEU B N 1
ATOM 3402 C CA . LEU B 1 156 ? -20.75600 27.19200 -14.71500 1.000 43.04818 136 LEU B CA 1
ATOM 3403 C C . LEU B 1 156 ? -21.80700 28.27700 -14.49500 1.000 46.12606 136 LEU B C 1
ATOM 3404 O O . LEU B 1 156 ? -21.60400 29.14900 -13.64300 1.000 44.14898 136 LEU B O 1
ATOM 3409 N N . ASP B 1 157 ? -22.92000 28.25000 -15.22800 1.000 45.13353 137 ASP B N 1
ATOM 3410 C CA . ASP B 1 157 ? -23.91600 29.30400 -15.07600 1.000 48.66096 137 ASP B CA 1
ATOM 3411 C C . ASP B 1 157 ? -24.85100 29.07500 -13.89800 1.000 51.25507 137 ASP B C 1
ATOM 3412 O O . ASP B 1 157 ? -25.50600 30.02400 -13.45300 1.000 50.82732 137 ASP B O 1
ATOM 3417 N N . ASP B 1 158 ? -24.93600 27.84600 -13.39600 1.000 49.45004 138 ASP B N 1
ATOM 3418 C CA . ASP B 1 158 ? -25.71200 27.56500 -12.20300 1.000 49.34631 138 ASP B CA 1
ATOM 3419 C C . ASP B 1 158 ? -24.92700 27.99500 -10.96700 1.000 47.66305 138 ASP B C 1
ATOM 3420 O O . ASP B 1 158 ? -23.71300 28.19900 -11.01100 1.000 45.19658 138 ASP B O 1
ATOM 3425 N N . SER B 1 159 ? -25.63900 28.14600 -9.85500 1.000 44.85149 139 SER B N 1
ATOM 3426 C CA . SER B 1 159 ? -24.98300 28.55000 -8.62200 1.000 43.89393 139 SER B CA 1
ATOM 3427 C C . SER B 1 159 ? -24.09500 27.42400 -8.09200 1.000 41.99104 139 SER B C 1
ATOM 3428 O O . SER B 1 159 ? -24.20100 26.26200 -8.49600 1.000 39.01401 139 SER B O 1
ATOM 3431 N N . VAL B 1 160 ? -23.19300 27.79400 -7.18100 1.000 40.76277 140 VAL B N 1
ATOM 3432 C CA . VAL B 1 160 ? -22.38000 26.78800 -6.50400 1.000 43.74227 140 VAL B CA 1
ATOM 3433 C C . VAL B 1 160 ? -23.28800 25.82000 -5.76800 1.000 42.26546 140 VAL B C 1
ATOM 3434 O O . VAL B 1 160 ? -23.12000 24.59700 -5.83700 1.000 42.52380 140 VAL B O 1
ATOM 3438 N N . THR B 1 161 ? -24.30500 26.36600 -5.10100 1.000 41.22334 141 THR B N 1
ATOM 3439 C CA . THR B 1 161 ? -25.22900 25.57700 -4.29900 1.000 44.49311 141 THR B CA 1
ATOM 3440 C C . THR B 1 161 ? -25.91000 24.49200 -5.11700 1.000 44.41582 141 THR B C 1
ATOM 3441 O O . THR B 1 161 ? -26.02500 23.34500 -4.67300 1.000 42.25046 141 THR B O 1
ATOM 3445 N N . ASN B 1 162 ? -26.39700 24.84200 -6.30900 1.000 43.89084 142 ASN B N 1
ATOM 3446 C CA . ASN B 1 162 ? -27.13700 23.86700 -7.10200 1.000 42.96017 142 ASN B CA 1
ATOM 3447 C C . ASN B 1 162 ? -26.20500 22.80400 -7.67200 1.000 41.74146 142 ASN B C 1
ATOM 3448 O O . ASN B 1 162 ? -26.55300 21.61200 -7.70300 1.000 39.83404 142 ASN B O 1
ATOM 3453 N N . ASN B 1 163 ? -25.03200 23.21900 -8.15800 1.000 43.49010 143 ASN B N 1
ATOM 3454 C CA . ASN B 1 163 ? -24.03800 22.24400 -8.59800 1.000 41.45027 143 ASN B CA 1
ATOM 3455 C C . ASN B 1 163 ? -23.72800 21.24900 -7.48400 1.000 37.37556 143 ASN B C 1
ATOM 3456 O O . ASN B 1 163 ? -23.75700 20.02900 -7.69900 1.000 34.90847 143 ASN B O 1
ATOM 3461 N N . LEU B 1 164 ? -23.44200 21.75800 -6.28100 1.000 34.88535 144 LEU B N 1
ATOM 3462 C CA . LEU B 1 164 ? -23.08600 20.88700 -5.16600 1.000 38.75092 144 LEU B CA 1
ATOM 3463 C C . LEU B 1 164 ? -24.25300 19.99600 -4.76100 1.000 40.52002 144 LEU B C 1
ATOM 3464 O O . LEU B 1 164 ? -24.05100 18.83800 -4.38300 1.000 39.67949 144 LEU B O 1
ATOM 3469 N N . LYS B 1 165 ? -25.48400 20.50700 -4.83000 1.000 38.98509 145 LYS B N 1
ATOM 3470 C CA . LYS B 1 165 ? -26.63000 19.67000 -4.49100 1.000 40.13575 145 LYS B CA 1
ATOM 3471 C C . LYS B 1 165 ? -26.77300 18.52000 -5.47600 1.000 37.13303 145 LYS B C 1
ATOM 3472 O O . LYS B 1 165 ? -27.04100 17.37400 -5.08100 1.000 38.67574 145 LYS B O 1
ATOM 3478 N N . ARG B 1 166 ? -26.57900 18.79600 -6.76700 1.000 37.31686 146 ARG B N 1
ATOM 3479 C CA . ARG B 1 166 ? -26.64800 17.70200 -7.73000 1.000 38.54577 146 ARG B CA 1
ATOM 3480 C C . ARG B 1 166 ? -25.51800 16.70300 -7.50400 1.000 39.70931 146 ARG B C 1
ATOM 3481 O O . ARG B 1 166 ? -25.72200 15.48700 -7.60400 1.000 37.21117 146 ARG B O 1
ATOM 3489 N N . ILE B 1 167 ? -24.32200 17.19500 -7.18700 1.000 37.88098 147 ILE B N 1
ATOM 3490 C CA . ILE B 1 167 ? -23.18500 16.29500 -6.98900 1.000 38.45559 147 ILE B CA 1
ATOM 3491 C C . ILE B 1 167 ? -23.40300 15.41500 -5.76400 1.000 35.82362 147 ILE B C 1
ATOM 3492 O O . ILE B 1 167 ? -23.18500 14.19800 -5.81000 1.000 39.25629 147 ILE B O 1
ATOM 3497 N N . ALA B 1 168 ? -23.82900 16.01300 -4.65400 1.000 36.77084 148 ALA B N 1
ATOM 3498 C CA . ALA B 1 168 ? -24.14600 15.23400 -3.46700 1.000 36.22926 148 ALA B CA 1
ATOM 3499 C C . ALA B 1 168 ? -25.20600 14.18000 -3.76400 1.000 39.36247 148 ALA B C 1
ATOM 3500 O O . ALA B 1 168 ? -25.08200 13.03600 -3.31100 1.000 37.98071 148 ALA B O 1
ATOM 3502 N N . GLU B 1 169 ? -26.24000 14.52200 -4.54800 1.000 35.08884 149 GLU B N 1
ATOM 3503 C CA . GLU B 1 169 ? -27.25300 13.51200 -4.85000 1.000 41.85110 149 GLU B CA 1
ATOM 3504 C C . GLU B 1 169 ? -26.67000 12.38900 -5.70300 1.000 43.11365 149 GLU B C 1
ATOM 3505 O O . GLU B 1 169 ? -26.99800 11.21200 -5.50900 1.000 41.31247 149 GLU B O 1
ATOM 3511 N N . PHE B 1 170 ? -25.80000 12.73400 -6.65500 1.000 40.22854 150 PHE B N 1
ATOM 3512 C CA . PHE B 1 170 ? -25.22900 11.71500 -7.53500 1.000 39.37001 150 PHE B CA 1
ATOM 3513 C C . PHE B 1 170 ? -24.29600 10.78200 -6.77000 1.000 38.67344 150 PHE B C 1
ATOM 3514 O O . PHE B 1 170 ? -24.26900 9.57200 -7.01900 1.000 38.31369 150 PHE B O 1
ATOM 3522 N N . LYS B 1 171 ? -23.54300 11.32000 -5.82000 1.000 37.45069 151 LYS B N 1
ATOM 3523 C CA . LYS B 1 171 ? -22.63600 10.50300 -5.03000 1.000 38.99667 151 LYS B CA 1
ATOM 3524 C C . LYS B 1 171 ? -23.31600 9.83000 -3.84700 1.000 41.68339 151 LYS B C 1
ATOM 3525 O O . LYS B 1 171 ? -22.68300 9.00200 -3.18500 1.000 38.94921 151 LYS B O 1
ATOM 3531 N N . GLY B 1 172 ? -24.56900 10.16900 -3.55700 1.000 39.33759 152 GLY B N 1
ATOM 3532 C CA . GLY B 1 172 ? -25.28500 9.52700 -2.46900 1.000 38.01850 152 GLY B CA 1
ATOM 3533 C C . GLY B 1 172 ? -24.79800 9.88900 -1.08700 1.000 35.88351 152 GLY B C 1
ATOM 3534 O O . GLY B 1 172 ? -24.78300 9.03100 -0.19700 1.000 37.27047 152 GLY B O 1
ATOM 3535 N N . VAL B 1 173 ? -24.39800 11.14300 -0.87900 1.000 35.59374 153 VAL B N 1
ATOM 3536 C CA . VAL B 1 173 ? -23.92100 11.59900 0.41700 1.000 36.61374 153 VAL B CA 1
ATOM 3537 C C . VAL B 1 173 ? -24.62100 12.89600 0.78800 1.000 33.63175 153 VAL B C 1
ATOM 3538 O O . VAL B 1 173 ? -25.09600 13.64600 -0.06500 1.000 35.41208 153 VAL B O 1
ATOM 3542 N N . HIS B 1 174 ? -24.67600 13.14400 2.09300 1.000 38.34442 154 HIS B N 1
ATOM 3543 C CA . HIS B 1 174 ? -25.04300 14.44800 2.61900 1.000 37.61134 154 HIS B CA 1
ATOM 3544 C C . HIS B 1 174 ? -24.07800 15.50900 2.10500 1.000 39.94298 154 HIS B C 1
ATOM 3545 O O . HIS B 1 174 ? -22.90500 15.23500 1.84700 1.000 37.95711 154 HIS B O 1
ATOM 3552 N N . MET B 1 175 ? -24.58200 16.73900 1.95900 1.000 37.84823 155 MET B N 1
ATOM 3553 C CA . MET B 1 175 ? -23.73000 17.84000 1.51100 1.000 37.13306 155 MET B CA 1
ATOM 3554 C C . MET B 1 175 ? -22.46400 17.97000 2.35400 1.000 39.31613 155 MET B C 1
ATOM 3555 O O . MET B 1 175 ? -21.38900 18.27800 1.82800 1.000 40.57425 155 MET B O 1
ATOM 3560 N N . SER B 1 176 ? -22.57000 17.73800 3.66600 1.000 39.01638 156 SER B N 1
ATOM 3561 C CA . SER B 1 176 ? -21.44300 17.98200 4.56100 1.000 39.80268 156 SER B CA 1
ATOM 3562 C C . SER B 1 176 ? -20.29100 17.01100 4.32900 1.000 37.18856 156 SER B C 1
ATOM 3563 O O . SER B 1 176 ? -19.16700 17.29400 4.74700 1.000 39.36289 156 SER B O 1
ATOM 3566 N N . ALA B 1 177 ? -20.54900 15.86700 3.69300 1.000 37.55309 157 ALA B N 1
ATOM 3567 C CA . ALA B 1 177 ? -19.47500 14.93300 3.37900 1.000 37.25589 157 ALA B CA 1
ATOM 3568 C C . ALA B 1 177 ? -18.61000 15.41600 2.22100 1.000 36.43383 157 ALA B C 1
ATOM 3569 O O . ALA B 1 177 ? -17.44700 15.01100 2.12100 1.000 34.79635 157 ALA B O 1
ATOM 3571 N N . LEU B 1 178 ? -19.14100 16.27500 1.34900 1.000 32.90587 158 LEU B N 1
ATOM 3572 C CA . LEU B 1 178 ? -18.41800 16.65000 0.13800 1.000 31.89529 158 LEU B CA 1
ATOM 3573 C C . LEU B 1 178 ? -17.18600 17.48200 0.46800 1.000 33.59519 158 LEU B C 1
ATOM 3574 O O . LEU B 1 178 ? -17.23200 18.39400 1.29500 1.000 33.76846 158 LEU B O 1
ATOM 3579 N N . VAL B 1 179 ? -16.08200 17.16700 -0.20200 1.000 31.42831 159 VAL B N 1
ATOM 3580 C CA . VAL B 1 179 ? -14.85600 17.94800 -0.12100 1.000 30.28951 159 VAL B CA 1
ATOM 3581 C C . VAL B 1 179 ? -14.68900 18.66400 -1.45400 1.000 30.45819 159 VAL B C 1
ATOM 3582 O O . VAL B 1 179 ? -14.40300 18.03900 -2.48600 1.000 30.99427 159 VAL B O 1
ATOM 3586 N N . VAL B 1 180 ? -14.87500 19.97300 -1.43400 1.000 33.40635 160 VAL B N 1
ATOM 3587 C CA . VAL B 1 180 ? -14.63100 20.82900 -2.58700 1.000 36.29974 160 VAL B CA 1
ATOM 3588 C C . VAL B 1 180 ? -13.22500 21.38100 -2.45700 1.000 31.47879 160 VAL B C 1
ATOM 3589 O O . VAL B 1 180 ? -12.84300 21.86700 -1.39200 1.000 33.25152 160 VAL B O 1
ATOM 3593 N N . CYS B 1 181 ? -12.45500 21.29800 -3.53000 1.000 33.67851 161 CYS B N 1
ATOM 3594 C CA . CYS B 1 181 ? -11.11900 21.87600 -3.58500 1.000 31.10001 161 CYS B CA 1
ATOM 3595 C C . CYS B 1 181 ? -11.14500 23.10500 -4.48800 1.000 32.70700 161 CYS B C 1
ATOM 3596 O O . CYS B 1 181 ? -11.86300 23.13200 -5.50000 1.000 35.61464 161 CYS B O 1
ATOM 3599 N N . THR B 1 182 ? -10.38900 24.12600 -4.09500 1.000 33.96540 162 THR B N 1
ATOM 3600 C CA . THR B 1 182 ? -10.17500 25.32100 -4.89900 1.000 35.65516 162 THR B CA 1
ATOM 3601 C C . THR B 1 182 ? -8.84300 25.93000 -4.47500 1.000 37.40200 162 THR B C 1
ATOM 3602 O O . THR B 1 182 ? -8.28200 25.58200 -3.43000 1.000 36.47533 162 THR B O 1
ATOM 3606 N N . MET B 1 183 ? -8.32400 26.83800 -5.29500 1.000 36.88007 163 MET B N 1
ATOM 3607 C CA . MET B 1 183 ? -7.05700 27.48500 -4.97700 1.000 40.47169 163 MET B CA 1
ATOM 3608 C C . MET B 1 183 ? -7.26200 28.64700 -4.01400 1.000 38.59500 163 MET B C 1
ATOM 3609 O O . MET B 1 183 ? -8.30500 29.30800 -4.01400 1.000 44.38953 163 MET B O 1
ATOM 3614 N N . ASP B 1 184 ? -6.24200 28.88900 -3.19000 1.000 43.78070 164 ASP B N 1
ATOM 3615 C CA . ASP B 1 184 ? -6.26000 29.92900 -2.16300 1.000 47.07789 164 ASP B CA 1
ATOM 3616 C C . ASP B 1 184 ? -5.94200 31.25600 -2.84000 1.000 47.33872 164 ASP B C 1
ATOM 3617 O O . ASP B 1 184 ? -4.78600 31.66500 -2.95000 1.000 48.40765 164 ASP B O 1
ATOM 3622 N N . ARG B 1 185 ? -6.98900 31.92700 -3.30700 1.000 47.45363 165 ARG B N 1
ATOM 3623 C CA . ARG B 1 185 ? -6.90300 33.18100 -4.03800 1.000 45.19262 165 ARG B CA 1
ATOM 3624 C C . ARG B 1 185 ? -8.09900 34.04600 -3.67900 1.000 48.75066 165 ARG B C 1
ATOM 3625 O O . ARG B 1 185 ? -9.19500 33.52300 -3.42600 1.000 49.52301 165 ARG B O 1
ATOM 3633 N N . PRO B 1 186 ? -7.92500 35.36900 -3.65700 1.000 49.22336 166 PRO B N 1
ATOM 3634 C CA . PRO B 1 186 ? -9.08700 36.25000 -3.44400 1.000 44.34373 166 PRO B CA 1
ATOM 3635 C C . PRO B 1 186 ? -10.22400 36.00400 -4.42800 1.000 43.10482 166 PRO B C 1
ATOM 3636 O O . PRO B 1 186 ? -11.39500 36.03900 -4.03200 1.000 43.19575 166 PRO B O 1
ATOM 3640 N N . ARG B 1 187 ? -9.91300 35.72500 -5.70100 1.000 43.74873 167 ARG B N 1
ATOM 3641 C CA . ARG B 1 187 ? -10.95900 35.51000 -6.70100 1.000 42.04462 167 ARG B CA 1
ATOM 3642 C C . ARG B 1 187 ? -11.87900 34.33900 -6.36700 1.000 43.09477 167 ARG B C 1
ATOM 3643 O O . ARG B 1 187 ? -12.92400 34.18600 -7.01400 1.000 37.70016 167 ARG B O 1
ATOM 3651 N N . HIS B 1 188 ? -11.53600 33.52200 -5.37500 1.000 43.77256 168 HIS B N 1
ATOM 3652 C CA . HIS B 1 188 ? -12.33300 32.35000 -5.03800 1.000 44.71069 168 HIS B CA 1
ATOM 3653 C C . HIS B 1 188 ? -13.13300 32.53700 -3.75700 1.000 45.73694 168 HIS B C 1
ATOM 3654 O O . HIS B 1 188 ? -13.92200 31.64800 -3.39400 1.000 40.03465 168 HIS B O 1
ATOM 3661 N N . GLU B 1 189 ? -12.98100 33.69600 -3.09800 1.000 45.36281 169 GLU B N 1
ATOM 3662 C CA . GLU B 1 189 ? -13.70800 33.97400 -1.85900 1.000 45.63828 169 GLU B CA 1
ATOM 3663 C C . GLU B 1 189 ? -15.17500 33.57800 -1.96400 1.000 48.62837 169 GLU B C 1
ATOM 3664 O O . GLU B 1 189 ? -15.65700 32.74300 -1.18400 1.000 45.95759 169 GLU B O 1
ATOM 3670 N N . HIS B 1 190 ? -15.89200 34.13000 -2.95100 1.000 47.31793 170 HIS B N 1
ATOM 3671 C CA . HIS B 1 190 ? -17.31600 33.83200 -3.07000 1.000 50.52780 170 HIS B CA 1
ATOM 3672 C C . HIS B 1 190 ? -17.57200 32.33600 -3.17500 1.000 48.66578 170 HIS B C 1
ATOM 3673 O O . HIS B 1 190 ? -18.39200 31.80400 -2.41400 1.000 45.89340 170 HIS B O 1
ATOM 3680 N N . ILE B 1 191 ? -16.85900 31.63500 -4.07200 1.000 46.80134 171 ILE B N 1
ATOM 3681 C CA . ILE B 1 191 ? -16.99500 30.18000 -4.12800 1.000 45.50130 171 ILE B CA 1
ATOM 3682 C C . ILE B 1 191 ? -16.89800 29.61100 -2.72300 1.000 43.33548 171 ILE B C 1
ATOM 3683 O O . ILE B 1 191 ? -17.85700 29.02700 -2.19600 1.000 45.20088 171 ILE B O 1
ATOM 3688 N N . ILE B 1 192 ? -15.76400 29.86500 -2.06600 1.000 42.23374 172 ILE B N 1
ATOM 3689 C CA . ILE B 1 192 ? -15.50300 29.29000 -0.75200 1.000 41.37386 172 ILE B CA 1
ATOM 3690 C C . ILE B 1 192 ? -16.65000 29.59000 0.19700 1.000 46.64362 172 ILE B C 1
ATOM 3691 O O . ILE B 1 192 ? -17.14200 28.69900 0.90300 1.000 41.94784 172 ILE B O 1
ATOM 3696 N N . LYS B 1 193 ? -17.11900 30.84400 0.20400 1.000 45.34732 173 LYS B N 1
ATOM 3697 C CA . LYS B 1 193 ? -18.19300 31.20700 1.12400 1.000 45.42052 173 LYS B CA 1
ATOM 3698 C C . LYS B 1 193 ? -19.44600 30.40600 0.82100 1.000 43.28127 173 LYS B C 1
ATOM 3699 O O . LYS B 1 193 ? -19.97800 29.70500 1.69600 1.000 43.70953 173 LYS B O 1
ATOM 3705 N N . GLU B 1 194 ? -19.89100 30.43600 -0.44300 1.000 43.43815 174 GLU B N 1
ATOM 3706 C CA . GLU B 1 194 ? -21.17800 29.82300 -0.75200 1.000 40.76585 174 GLU B CA 1
ATOM 3707 C C . GLU B 1 194 ? -21.16100 28.32900 -0.47300 1.000 43.11506 174 GLU B C 1
ATOM 3708 O O . GLU B 1 194 ? -22.05600 27.81200 0.21200 1.000 42.14912 174 GLU B O 1
ATOM 3714 N N . ALA B 1 195 ? -20.15300 27.62400 -1.00100 1.000 44.49592 175 ALA B N 1
ATOM 3715 C CA . ALA B 1 195 ? -19.96300 26.21600 -0.66900 1.000 43.50232 175 ALA B CA 1
ATOM 3716 C C . ALA B 1 195 ? -20.10500 25.98600 0.82500 1.000 38.48781 175 ALA B C 1
ATOM 3717 O O . ALA B 1 195 ? -20.93400 25.17200 1.26100 1.000 43.59967 175 ALA B O 1
ATOM 3719 N N . ARG B 1 196 ? -19.35600 26.74600 1.62700 1.000 41.13855 176 ARG B N 1
ATOM 3720 C CA . ARG B 1 196 ? -19.38100 26.51900 3.06500 1.000 39.83587 176 ARG B CA 1
ATOM 3721 C C . ARG B 1 196 ? -20.74800 26.84800 3.64300 1.000 46.48447 176 ARG B C 1
ATOM 3722 O O . ARG B 1 196 ? -21.23100 26.14000 4.53800 1.000 45.89865 176 ARG B O 1
ATOM 3730 N N . GLU B 1 197 ? -21.41300 27.88500 3.11800 1.000 46.17538 177 GLU B N 1
ATOM 3731 C CA . GLU B 1 197 ? -22.74400 28.20000 3.62600 1.000 45.94911 177 GLU B CA 1
ATOM 3732 C C . GLU B 1 197 ? -23.72900 27.07900 3.31600 1.000 45.55233 177 GLU B C 1
ATOM 3733 O O . GLU B 1 197 ? -24.63600 26.80600 4.10900 1.000 44.72969 177 GLU B O 1
ATOM 3739 N N . CYS B 1 198 ? -23.55300 26.38200 2.18900 1.000 48.52981 178 CYS B N 1
ATOM 3740 C CA . CYS B 1 198 ? -24.51100 25.30900 1.95500 1.000 44.29950 178 CYS B CA 1
ATOM 3741 C C . CYS B 1 198 ? -24.10800 24.01200 2.65200 1.000 45.65830 178 CYS B C 1
ATOM 3742 O O . CYS B 1 198 ? -24.83000 23.01600 2.54600 1.000 43.92729 178 CYS B O 1
ATOM 3745 N N . GLY B 1 199 ? -22.99900 24.00600 3.39000 1.000 44.90179 179 GLY B N 1
ATOM 3746 C CA . GLY B 1 199 ? -22.65900 22.90300 4.27900 1.000 40.83291 179 GLY B CA 1
ATOM 3747 C C . GLY B 1 199 ? -21.46100 22.07300 3.86700 1.000 39.78990 179 GLY B C 1
ATOM 3748 O O . GLY B 1 199 ? -21.08300 21.16100 4.61300 1.000 38.19211 179 GLY B O 1
ATOM 3749 N N . ALA B 1 200 ? -20.84100 22.32400 2.72300 1.000 38.08636 180 ALA B N 1
ATOM 3750 C CA . ALA B 1 200 ? -19.75300 21.47600 2.27800 1.000 37.30510 180 ALA B CA 1
ATOM 3751 C C . ALA B 1 200 ? -18.45100 21.84400 2.99200 1.000 35.02245 180 ALA B C 1
ATOM 3752 O O . ALA B 1 200 ? -18.32900 22.87900 3.64800 1.000 37.58212 180 ALA B O 1
ATOM 3754 N N . ARG B 1 201 ? -17.45800 20.97900 2.83600 1.000 33.85140 181 ARG B N 1
ATOM 3755 C CA . ARG B 1 201 ? -16.12200 21.21600 3.35100 1.000 31.58017 181 ARG B CA 1
ATOM 3756 C C . ARG B 1 201 ? -15.26400 21.67700 2.18100 1.000 32.89948 181 ARG B C 1
ATOM 3757 O O . ARG B 1 201 ? -15.32200 21.09000 1.09800 1.000 34.19722 181 ARG B O 1
ATOM 3765 N N . VAL B 1 202 ? -14.53200 22.76600 2.36700 1.000 31.94657 182 VAL B N 1
ATOM 3766 C CA . VAL B 1 202 ? -13.80200 23.39100 1.26800 1.000 32.41529 182 VAL B CA 1
ATOM 3767 C C . VAL B 1 202 ? -12.33900 23.46900 1.66700 1.000 36.31552 182 VAL B C 1
ATOM 3768 O O . VAL B 1 202 ? -11.98400 24.15200 2.63700 1.000 36.50724 182 VAL B O 1
ATOM 3772 N N . ILE B 1 203 ? -11.49500 22.75500 0.93300 1.000 35.47171 183 ILE B N 1
ATOM 3773 C CA . ILE B 1 203 ? -10.06200 22.74800 1.20600 1.000 33.24940 183 ILE B CA 1
ATOM 3774 C C . ILE B 1 203 ? -9.35200 23.51900 0.10900 1.000 35.69916 183 ILE B C 1
ATOM 3775 O O . ILE B 1 203 ? -9.81000 23.59400 -1.03800 1.000 36.15575 183 ILE B O 1
ATOM 3780 N N . LEU B 1 204 ? -8.20500 24.07900 0.47000 1.000 37.73067 184 LEU B N 1
ATOM 3781 C CA . LEU B 1 204 ? -7.50900 25.06800 -0.33100 1.000 36.89067 184 LEU B CA 1
ATOM 3782 C C . LEU B 1 204 ? -6.11800 24.55800 -0.67400 1.000 42.76531 184 LEU B C 1
ATOM 3783 O O . LEU B 1 204 ? -5.39200 24.07600 0.19900 1.000 38.87293 184 LEU B O 1
ATOM 3788 N N . ILE B 1 205 ? -5.74600 24.67000 -1.94000 1.000 40.91511 185 ILE B N 1
ATOM 3789 C CA . ILE B 1 205 ? -4.38700 24.37700 -2.37100 1.000 40.93584 185 ILE B CA 1
ATOM 3790 C C . ILE B 1 205 ? -3.72400 25.68500 -2.76700 1.000 46.60500 185 ILE B C 1
ATOM 3791 O O . ILE B 1 205 ? -4.36500 26.59000 -3.31700 1.000 43.20603 185 ILE B O 1
ATOM 3796 N N . ASN B 1 206 ? -2.42600 25.78900 -2.47700 1.000 43.96305 186 ASN B N 1
ATOM 3797 C CA . ASN B 1 206 ? -1.73300 27.02000 -2.82700 1.000 51.18093 186 ASN B CA 1
ATOM 3798 C C . ASN B 1 206 ? -1.56600 27.14200 -4.33500 1.000 46.64164 186 ASN B C 1
ATOM 3799 O O . ASN B 1 206 ? -1.97500 28.14800 -4.92000 1.000 48.99134 186 ASN B O 1
ATOM 3804 N N . ASP B 1 207 ? -1.00300 26.12600 -4.98400 1.000 45.90276 187 ASP B N 1
ATOM 3805 C CA . ASP B 1 207 ? -0.93700 26.07600 -6.44000 1.000 49.25619 187 ASP B CA 1
ATOM 3806 C C . ASP B 1 207 ? -1.33900 24.67600 -6.89000 1.000 47.42467 187 ASP B C 1
ATOM 3807 O O . ASP B 1 207 ? -1.52900 23.76700 -6.07700 1.000 46.56181 187 ASP B O 1
ATOM 3812 N N . GLY B 1 208 ? -1.44400 24.50900 -8.20300 1.000 44.42746 188 GLY B N 1
ATOM 3813 C CA . GLY B 1 208 ? -1.59600 23.19100 -8.78600 1.000 44.73026 188 GLY B CA 1
ATOM 3814 C C . GLY B 1 208 ? -3.00500 22.72500 -9.08000 1.000 45.01556 188 GLY B C 1
ATOM 3815 O O . GLY B 1 208 ? -3.44000 21.69500 -8.54300 1.000 35.37571 188 GLY B O 1
ATOM 3816 N N . ASP B 1 209 ? -3.72600 23.43800 -9.95300 1.000 41.95466 189 ASP B N 1
ATOM 3817 C CA . ASP B 1 209 ? -5.08200 22.99700 -10.25200 1.000 38.17125 189 ASP B CA 1
ATOM 3818 C C . ASP B 1 209 ? -5.13300 21.94200 -11.34600 1.000 34.79770 189 ASP B C 1
ATOM 3819 O O . ASP B 1 209 ? -6.20700 21.38500 -11.58600 1.000 37.44548 189 ASP B O 1
ATOM 3824 N N . VAL B 1 210 ? -4.00700 21.59200 -11.97300 1.000 33.85033 190 VAL B N 1
ATOM 3825 C CA . VAL B 1 210 ? -3.98900 20.35400 -12.75300 1.000 32.26079 190 VAL B CA 1
ATOM 3826 C C . VAL B 1 210 ? -4.25800 19.16600 -11.83500 1.000 30.85928 190 VAL B C 1
ATOM 3827 O O . VAL B 1 210 ? -5.21900 18.39900 -12.02500 1.000 29.51477 190 VAL B O 1
ATOM 3831 N N . SER B 1 211 ? -3.38700 19.00200 -10.83000 1.000 31.78764 191 SER B N 1
ATOM 3832 C CA . SER B 1 211 ? -3.56400 17.98200 -9.80400 1.000 28.78321 191 SER B CA 1
ATOM 3833 C C . SER B 1 211 ? -4.91800 18.12600 -9.11800 1.000 33.71577 191 SER B C 1
ATOM 3834 O O . SER B 1 211 ? -5.62200 17.13600 -8.88500 1.000 32.39187 191 SER B O 1
ATOM 3837 N N . GLY B 1 212 ? -5.30000 19.35900 -8.78900 1.000 30.65007 192 GLY B N 1
ATOM 3838 C CA . GLY B 1 212 ? -6.54400 19.57400 -8.07300 1.000 29.28301 192 GLY B CA 1
ATOM 3839 C C . GLY B 1 212 ? -7.76400 19.12400 -8.85700 1.000 30.97283 192 GLY B C 1
ATOM 3840 O O . GLY B 1 212 ? -8.71100 18.58200 -8.28400 1.000 30.97378 192 GLY B O 1
ATOM 3841 N N . VAL B 1 213 ? -7.76600 19.33400 -10.17800 1.000 30.61836 193 VAL B N 1
ATOM 3842 C CA . VAL B 1 213 ? -8.91600 18.89900 -10.97200 1.000 30.77102 193 VAL B CA 1
ATOM 3843 C C . VAL B 1 213 ? -8.89600 17.38800 -11.14500 1.000 29.43931 193 VAL B C 1
ATOM 3844 O O . VAL B 1 213 ? -9.93100 16.71700 -11.01800 1.000 29.59427 193 VAL B O 1
ATOM 3848 N N . ILE B 1 214 ? -7.72300 16.83300 -11.45400 1.000 28.74328 194 ILE B N 1
ATOM 3849 C CA . ILE B 1 214 ? -7.64600 15.39900 -11.71500 1.000 27.52328 194 ILE B CA 1
ATOM 3850 C C . ILE B 1 214 ? -7.93200 14.60400 -10.44600 1.000 26.24360 194 ILE B C 1
ATOM 3851 O O . ILE B 1 214 ? -8.35600 13.44400 -10.51100 1.000 28.13275 194 ILE B O 1
ATOM 3856 N N . ALA B 1 215 ? -7.74000 15.21700 -9.27900 1.000 27.66757 195 ALA B N 1
ATOM 3857 C CA . ALA B 1 215 ? -7.96100 14.51600 -8.01700 1.000 28.70168 195 ALA B CA 1
ATOM 3858 C C . ALA B 1 215 ? -9.42600 14.16000 -7.79500 1.000 30.50769 195 ALA B C 1
ATOM 3859 O O . ALA B 1 215 ? -9.72800 13.23700 -7.02500 1.000 26.36143 195 ALA B O 1
ATOM 3861 N N . THR B 1 216 ? -10.35000 14.87700 -8.44600 1.000 26.54080 196 THR B N 1
ATOM 3862 C CA . THR B 1 216 ? -11.76800 14.52100 -8.34800 1.000 27.90622 196 THR B CA 1
ATOM 3863 C C . THR B 1 216 ? -12.02700 13.09900 -8.83800 1.000 27.51458 196 THR B C 1
ATOM 3864 O O . THR B 1 216 ? -12.99000 12.45600 -8.41100 1.000 27.97339 196 THR B O 1
ATOM 3868 N N . ALA B 1 217 ? -11.20500 12.60200 -9.75700 1.000 27.77601 197 ALA B N 1
ATOM 3869 C CA . ALA B 1 217 ? -11.38600 11.26300 -10.30600 1.000 31.27540 197 ALA B CA 1
ATOM 3870 C C . ALA B 1 217 ? -10.23800 10.32600 -9.93800 1.000 26.64883 197 ALA B C 1
ATOM 3871 O O . ALA B 1 217 ? -10.03200 9.31200 -10.61000 1.000 31.32930 197 ALA B O 1
ATOM 3873 N N . THR B 1 218 ? -9.47700 10.64500 -8.90400 1.000 28.44065 198 THR B N 1
ATOM 3874 C CA . THR B 1 218 ? -8.35800 9.81600 -8.46400 1.000 30.80147 198 THR B CA 1
ATOM 3875 C C . THR B 1 218 ? -8.74800 9.10700 -7.17200 1.000 31.99014 198 THR B C 1
ATOM 3876 O O . THR B 1 218 ? -9.17800 9.75800 -6.21700 1.000 29.52777 198 THR B O 1
ATOM 3880 N N . GLU B 1 219 ? -8.55600 7.78900 -7.13500 1.000 33.25261 199 GLU B N 1
ATOM 3881 C CA . GLU B 1 219 ? -8.95400 6.99400 -5.97700 1.000 36.38241 199 GLU B CA 1
ATOM 3882 C C . GLU B 1 219 ? -8.24000 7.47400 -4.71500 1.000 35.42158 199 GLU B C 1
ATOM 3883 O O . GLU B 1 219 ? -7.04600 7.77800 -4.73900 1.000 33.17174 199 GLU B O 1
ATOM 3889 N N . ASN B 1 220 ? -8.99700 7.59000 -3.62400 1.000 34.30277 200 ASN B N 1
ATOM 3890 C CA . ASN B 1 220 ? -8.50100 7.95200 -2.29500 1.000 35.24573 200 ASN B CA 1
ATOM 3891 C C . ASN B 1 220 ? -7.85100 9.33000 -2.23100 1.000 33.38570 200 ASN B C 1
ATOM 3892 O O . ASN B 1 220 ? -7.10000 9.61400 -1.29300 1.000 32.54794 200 ASN B O 1
ATOM 3897 N N . SER B 1 221 ? -8.12700 10.21800 -3.18900 1.000 31.78192 201 SER B N 1
ATOM 3898 C CA . SER B 1 221 ? -7.57300 11.56500 -3.10500 1.000 31.88399 201 SER B CA 1
ATOM 3899 C C . SER B 1 221 ? -8.19100 12.35700 -1.95600 1.000 31.09648 201 SER B C 1
ATOM 3900 O O . SER B 1 221 ? -7.54100 13.25400 -1.39900 1.000 32.98294 201 SER B O 1
ATOM 3903 N N . GLY B 1 222 ? -9.43900 12.06200 -1.60100 1.000 29.49618 202 GLY B N 1
ATOM 3904 C CA . GLY B 1 222 ? -10.15700 12.86500 -0.62000 1.000 35.74852 202 GLY B CA 1
ATOM 3905 C C . GLY B 1 222 ? -10.83400 14.10500 -1.17700 1.000 33.96729 202 GLY B C 1
ATOM 3906 O O . GLY B 1 222 ? -11.37000 14.90800 -0.40000 1.000 34.42704 202 GLY B O 1
ATOM 3907 N N . ILE B 1 223 ? -10.82200 14.29300 -2.49500 1.000 34.30311 203 ILE B N 1
ATOM 3908 C CA . ILE B 1 223 ? -11.39600 15.46800 -3.14500 1.000 32.70661 203 ILE B CA 1
ATOM 3909 C C . ILE B 1 223 ? -12.51500 15.01100 -4.07200 1.000 29.42626 203 ILE B C 1
ATOM 3910 O O . ILE B 1 223 ? -12.30700 14.13700 -4.92400 1.000 29.32399 203 ILE B O 1
ATOM 3915 N N . ASP B 1 224 ? -13.70500 15.58800 -3.89200 1.000 29.18608 204 ASP B N 1
ATOM 3916 C CA . ASP B 1 224 ? -14.88700 15.24900 -4.67600 1.000 28.77650 204 ASP B CA 1
ATOM 3917 C C . ASP B 1 224 ? -15.14800 16.21200 -5.82900 1.000 28.58805 204 ASP B C 1
ATOM 3918 O O . ASP B 1 224 ? -15.64300 15.79400 -6.88400 1.000 31.23387 204 ASP B O 1
ATOM 3923 N N . VAL B 1 225 ? -14.90400 17.50400 -5.64000 1.000 28.75886 205 VAL B N 1
ATOM 3924 C CA . VAL B 1 225 ? -15.25200 18.52400 -6.62900 1.000 30.69068 205 VAL B CA 1
ATOM 3925 C C . VAL B 1 225 ? -14.13000 19.54400 -6.69000 1.000 30.85058 205 VAL B C 1
ATOM 3926 O O . VAL B 1 225 ? -13.55600 19.91200 -5.66100 1.000 33.31735 205 VAL B O 1
ATOM 3930 N N . TYR B 1 226 ? -13.82300 20.01700 -7.89400 1.000 32.07200 206 TYR B N 1
ATOM 3931 C CA . TYR B 1 226 ? -12.95600 21.17400 -8.04700 1.000 31.40354 206 TYR B CA 1
ATOM 3932 C C . TYR B 1 226 ? -13.75500 22.31900 -8.65800 1.000 31.93781 206 TYR B C 1
ATOM 3933 O O . TYR B 1 226 ? -14.47800 22.12100 -9.63900 1.000 30.04436 206 TYR B O 1
ATOM 3942 N N . ILE B 1 227 ? -13.61000 23.51600 -8.09200 1.000 32.94797 207 ILE B N 1
ATOM 3943 C CA . ILE B 1 227 ? -14.25900 24.71700 -8.61400 1.000 35.59990 207 ILE B CA 1
ATOM 3944 C C . ILE B 1 227 ? -13.25300 25.84800 -8.53600 1.000 39.56107 207 ILE B C 1
ATOM 3945 O O . ILE B 1 227 ? -12.82700 26.21400 -7.43700 1.000 40.63113 207 ILE B O 1
ATOM 3950 N N . GLY B 1 228 ? -12.90100 26.43700 -9.67200 1.000 39.60722 208 GLY B N 1
ATOM 3951 C CA . GLY B 1 228 ? -11.98600 27.56400 -9.58600 1.000 37.61290 208 GLY B CA 1
ATOM 3952 C C . GLY B 1 228 ? -11.55300 28.05600 -10.94500 1.000 35.64617 208 GLY B C 1
ATOM 3953 O O . GLY B 1 228 ? -11.81000 27.43200 -11.97500 1.000 36.09140 208 GLY B O 1
ATOM 3954 N N . THR B 1 229 ? -10.88100 29.19700 -10.92900 1.000 35.67765 209 THR B N 1
ATOM 3955 C CA . THR B 1 229 ? -10.33400 29.80600 -12.13000 1.000 37.61587 209 THR B CA 1
ATOM 3956 C C . THR B 1 229 ? -8.82100 29.65000 -12.12700 1.000 36.76968 209 THR B C 1
ATOM 3957 O O . THR B 1 229 ? -8.16000 29.97800 -11.13800 1.000 38.40259 209 THR B O 1
ATOM 3961 N N . GLY B 1 230 ? -8.28200 29.14800 -13.23400 1.000 34.27190 210 GLY B N 1
ATOM 3962 C CA . GLY B 1 230 ? -6.85300 28.95000 -13.35800 1.000 40.10802 210 GLY B CA 1
ATOM 3963 C C . GLY B 1 230 ? -6.39100 29.08200 -14.79200 1.000 43.99295 210 GLY B C 1
ATOM 3964 O O . GLY B 1 230 ? -7.08800 29.68700 -15.60400 1.000 41.20100 210 GLY B O 1
ATOM 3965 N N . GLY B 1 231 ? -5.22900 28.52600 -15.12100 1.000 42.90032 211 GLY B N 1
ATOM 3966 C CA . GLY B 1 231 ? -4.73200 28.61400 -16.48300 1.000 42.67522 211 GLY B CA 1
ATOM 3967 C C . GLY B 1 231 ? -5.57300 27.78700 -17.44200 1.000 45.62647 211 GLY B C 1
ATOM 3968 O O . GLY B 1 231 ? -6.07000 26.70800 -17.10600 1.000 39.82155 211 GLY B O 1
ATOM 3969 N N . ALA B 1 232 ? -5.75000 28.31500 -18.65800 1.000 41.54540 212 ALA B N 1
ATOM 3970 C CA . ALA B 1 232 ? -6.48600 27.56200 -19.67000 1.000 42.29733 212 ALA B CA 1
ATOM 3971 C C . ALA B 1 232 ? -5.71400 26.34100 -20.15300 1.000 41.60039 212 ALA B C 1
ATOM 3972 O O . ALA B 1 232 ? -6.33100 25.26500 -20.30700 1.000 41.68083 212 ALA B O 1
ATOM 3974 N N . PRO B 1 233 ? -4.40300 26.41500 -20.43300 1.000 42.97046 213 PRO B N 1
ATOM 3975 C CA . PRO B 1 233 ? -3.69500 25.17900 -20.81100 1.000 42.27422 213 PRO B CA 1
ATOM 3976 C C . PRO B 1 233 ? -3.80900 24.09700 -19.74700 1.000 41.12113 213 PRO B C 1
ATOM 3977 O O . PRO B 1 233 ? -4.03500 22.91700 -20.06800 1.000 39.73601 213 PRO B O 1
ATOM 3981 N N . GLU B 1 234 ? -3.66200 24.49500 -18.47800 1.000 39.71468 214 GLU B N 1
ATOM 3982 C CA . GLU B 1 234 ? -3.85000 23.57400 -17.36100 1.000 40.18637 214 GLU B CA 1
ATOM 3983 C C . GLU B 1 234 ? -5.24300 22.94900 -17.38100 1.000 38.22415 214 GLU B C 1
ATOM 3984 O O . GLU B 1 234 ? -5.40800 21.75100 -17.09700 1.000 35.34086 214 GLU B O 1
ATOM 3990 N N . GLY B 1 235 ? -6.26300 23.74500 -17.72300 1.000 35.02721 215 GLY B N 1
ATOM 3991 C CA . GLY B 1 235 ? -7.61100 23.20800 -17.81400 1.000 33.39523 215 GLY B CA 1
ATOM 3992 C C . GLY B 1 235 ? -7.73800 22.14100 -18.88100 1.000 35.41050 215 GLY B C 1
ATOM 3993 O O . GLY B 1 235 ? -8.39300 21.11100 -18.67100 1.000 31.31160 215 GLY B O 1
ATOM 3994 N N . VAL B 1 236 ? -7.10800 22.36500 -20.04500 1.000 35.42851 216 VAL B N 1
ATOM 3995 C CA . VAL B 1 236 ? -7.16700 21.36700 -21.11500 1.000 32.01963 216 VAL B CA 1
ATOM 3996 C C . VAL B 1 236 ? -6.44500 20.08300 -20.69800 1.000 34.19801 216 VAL B C 1
ATOM 3997 O O . VAL B 1 236 ? -6.91500 18.96900 -20.96700 1.000 33.30743 216 VAL B O 1
ATOM 4001 N N . LEU B 1 237 ? -5.28100 20.21500 -20.06200 1.000 31.66815 217 LEU B N 1
ATOM 4002 C CA . LEU B 1 237 ? -4.53800 19.02200 -19.64300 1.000 33.16009 217 LEU B CA 1
ATOM 4003 C C . LEU B 1 237 ? -5.34500 18.19700 -18.64300 1.000 32.25684 217 LEU B C 1
ATOM 4004 O O . LEU B 1 237 ? -5.45600 16.95800 -18.76000 1.000 33.32267 217 LEU B O 1
ATOM 4009 N N . ALA B 1 238 ? -5.94100 18.87700 -17.66600 1.000 30.68989 218 ALA B N 1
ATOM 4010 C CA . ALA B 1 238 ? -6.81500 18.19100 -16.72600 1.000 34.11446 218 ALA B CA 1
ATOM 4011 C C . ALA B 1 238 ? -7.96600 17.50800 -17.44800 1.000 34.91694 218 ALA B C 1
ATOM 4012 O O . ALA B 1 238 ? -8.32600 16.37400 -17.11600 1.000 32.86567 218 ALA B O 1
ATOM 4014 N N . ALA B 1 239 ? -8.56100 18.18300 -18.44200 1.000 33.93264 219 ALA B N 1
ATOM 4015 C CA . ALA B 1 239 ? -9.68000 17.57700 -19.16100 1.000 30.36817 219 ALA B CA 1
ATOM 4016 C C . ALA B 1 239 ? -9.24200 16.32600 -19.91300 1.000 31.73117 219 ALA B C 1
ATOM 4017 O O . ALA B 1 239 ? -9.99400 15.35500 -20.00900 1.000 32.99326 219 ALA B O 1
ATOM 4019 N N . ALA B 1 240 ? -8.02700 16.32200 -20.45900 1.000 35.27784 220 ALA B N 1
ATOM 4020 C CA . ALA B 1 240 ? -7.54100 15.09800 -21.09000 1.000 33.13319 220 ALA B CA 1
ATOM 4021 C C . ALA B 1 240 ? -7.52400 13.95100 -20.08100 1.000 30.58586 220 ALA B C 1
ATOM 4022 O O . ALA B 1 240 ? -8.03700 12.84100 -20.34300 1.000 30.69299 220 ALA B O 1
ATOM 4024 N N . ALA B 1 241 ? -6.96900 14.22000 -18.89300 1.000 32.58393 221 ALA B N 1
ATOM 4025 C CA . ALA B 1 241 ? -6.93400 13.15800 -17.88400 1.000 32.43692 221 ALA B CA 1
ATOM 4026 C C . ALA B 1 241 ? -8.34200 12.70800 -17.49100 1.000 31.13409 221 ALA B C 1
ATOM 4027 O O . ALA B 1 241 ? -8.61100 11.50600 -17.38900 1.000 29.05695 221 ALA B O 1
ATOM 4029 N N . LEU B 1 242 ? -9.25600 13.65700 -17.27000 1.000 31.63055 222 LEU B N 1
ATOM 4030 C CA . LEU B 1 242 ? -10.61900 13.29900 -16.88300 1.000 34.51254 222 LEU B CA 1
ATOM 4031 C C . LEU B 1 242 ? -11.35500 12.56100 -17.99300 1.000 34.83435 222 LEU B C 1
ATOM 4032 O O . LEU B 1 242 ? -12.23600 11.74000 -17.71700 1.000 33.02085 222 LEU B O 1
ATOM 4037 N N . LYS B 1 243 ? -11.02600 12.85400 -19.24900 1.000 36.98046 223 LYS B N 1
ATOM 4038 C CA . LYS B 1 243 ? -11.59900 12.09700 -20.35100 1.000 37.83727 223 LYS B CA 1
ATOM 4039 C C . LYS B 1 243 ? -11.20300 10.64200 -20.25200 1.000 38.36362 223 LYS B C 1
ATOM 4040 O O . LYS B 1 243 ? -12.00300 9.75900 -20.59100 1.000 33.44706 223 LYS B O 1
ATOM 4046 N N . CYS B 1 244 ? -9.98200 10.37800 -19.77200 1.000 33.61988 224 CYS B N 1
ATOM 4047 C CA . CYS B 1 244 ? -9.58900 8.97700 -19.61800 1.000 33.85337 224 CYS B CA 1
ATOM 4048 C C . CYS B 1 244 ? -10.12200 8.34800 -18.32800 1.000 37.38469 224 CYS B C 1
ATOM 4049 O O . CYS B 1 244 ? -10.48800 7.16600 -18.31800 1.000 37.68967 224 CYS B O 1
ATOM 4052 N N . LEU B 1 245 ? -10.17900 9.11000 -17.23600 1.000 36.08425 225 LEU B N 1
ATOM 4053 C CA . LEU B 1 245 ? -10.56900 8.55800 -15.94000 1.000 36.81125 225 LEU B CA 1
ATOM 4054 C C . LEU B 1 245 ? -12.07500 8.47000 -15.75200 1.000 39.20584 225 LEU B C 1
ATOM 4055 O O . LEU B 1 245 ? -12.54500 7.68100 -14.92500 1.000 39.55994 225 LEU B O 1
ATOM 4060 N N . GLY B 1 246 ? -12.83900 9.28600 -16.46300 1.000 41.74792 226 GLY B N 1
ATOM 4061 C CA . GLY B 1 246 ? -14.26200 9.34900 -16.22100 1.000 43.08987 226 GLY B CA 1
ATOM 4062 C C . GLY B 1 246 ? -14.63400 10.51800 -15.33500 1.000 43.78109 226 GLY B C 1
ATOM 4063 O O . GLY B 1 246 ? -14.06300 10.71400 -14.25700 1.000 48.39940 226 GLY B O 1
ATOM 4064 N N . GLY B 1 247 ? -15.59800 11.30300 -15.77800 1.000 37.90880 227 GLY B N 1
ATOM 4065 C CA . GLY B 1 247 ? -15.98500 12.48200 -15.03700 1.000 40.71651 227 GLY B CA 1
ATOM 4066 C C . GLY B 1 247 ? -16.56200 13.52400 -15.96900 1.000 38.42034 227 GLY B C 1
ATOM 4067 O O . GLY B 1 247 ? -16.70400 13.31600 -17.17700 1.000 32.95528 227 GLY B O 1
ATOM 4068 N N . GLN B 1 248 ? -16.89200 14.65600 -15.37500 1.000 36.78952 228 GLN B N 1
ATOM 4069 C CA . GLN B 1 248 ? -17.47900 15.75900 -16.11200 1.000 40.44219 228 GLN B CA 1
ATOM 4070 C C . GLN B 1 248 ? -16.76100 17.03800 -15.72400 1.000 37.54998 228 GLN B C 1
ATOM 4071 O O . GLN B 1 248 ? -16.38000 17.23500 -14.56500 1.000 36.25075 228 GLN B O 1
ATOM 4077 N N . MET B 1 249 ? -16.55200 17.89000 -16.72000 1.000 36.74267 229 MET B N 1
ATOM 4078 C CA . MET B 1 249 ? -15.89600 19.16600 -16.50400 1.000 36.90526 229 MET B CA 1
ATOM 4079 C C . MET B 1 249 ? -16.47100 20.18100 -17.47600 1.000 41.12237 229 MET B C 1
ATOM 4080 O O . MET B 1 249 ? -16.79600 19.85100 -18.62500 1.000 40.00258 229 MET B O 1
ATOM 4085 N N . GLN B 1 250 ? -16.61500 21.40500 -16.98900 1.000 33.53051 230 GLN B N 1
ATOM 4086 C CA . GLN B 1 250 ? -17.01400 22.53200 -17.81200 1.000 41.48803 230 GLN B CA 1
ATOM 4087 C C . GLN B 1 250 ? -16.03300 23.66400 -17.57700 1.000 39.15667 230 GLN B C 1
ATOM 4088 O O . GLN B 1 250 ? -15.54300 23.85900 -16.45900 1.000 36.63101 230 GLN B O 1
ATOM 4094 N N . ALA B 1 251 ? -15.74000 24.40100 -18.63900 1.000 38.04954 231 ALA B N 1
ATOM 4095 C CA . ALA B 1 251 ? -14.71900 25.43500 -18.61000 1.000 39.62689 231 ALA B CA 1
ATOM 4096 C C . ALA B 1 251 ? -15.20600 26.62600 -19.42100 1.000 40.34593 231 ALA B C 1
ATOM 4097 O O . ALA B 1 251 ? -16.01700 26.47700 -20.33700 1.000 40.57278 231 ALA B O 1
ATOM 4099 N N . ARG B 1 252 ? -14.72400 27.81000 -19.07000 1.000 39.51997 232 ARG B N 1
ATOM 4100 C CA . ARG B 1 252 ? -15.06500 29.00400 -19.84000 1.000 43.72594 232 ARG B CA 1
ATOM 4101 C C . ARG B 1 252 ? -13.90700 29.98800 -19.82900 1.000 40.56325 232 ARG B C 1
ATOM 4102 O O . ARG B 1 252 ? -13.45600 30.41600 -18.76100 1.000 41.76119 232 ARG B O 1
ATOM 4110 N N . LEU B 1 253 ? -13.42400 30.33500 -21.02100 1.000 39.48402 233 LEU B N 1
ATOM 4111 C CA . LEU B 1 253 ? -12.31000 31.26300 -21.13000 1.000 45.05250 233 LEU B CA 1
ATOM 4112 C C . LEU B 1 253 ? -12.74100 32.65000 -20.67500 1.000 47.63424 233 LEU B C 1
ATOM 4113 O O . LEU B 1 253 ? -13.85200 33.09800 -20.96500 1.000 50.01875 233 LEU B O 1
ATOM 4118 N N . ILE B 1 254 ? -11.85600 33.32100 -19.94300 1.000 45.36569 234 ILE B N 1
ATOM 4119 C CA . ILE B 1 254 ? -12.05700 34.69000 -19.48500 1.000 50.55326 234 ILE B CA 1
ATOM 4120 C C . ILE B 1 254 ? -11.07800 35.58500 -20.22900 1.000 56.88232 234 ILE B C 1
ATOM 4121 O O . ILE B 1 254 ? -9.94900 35.17100 -20.51700 1.000 58.66744 234 ILE B O 1
ATOM 4126 N N . PHE B 1 255 ? -11.50000 36.81400 -20.52600 1.000 58.75345 235 PHE B N 1
ATOM 4127 C CA . PHE B 1 255 ? -10.64800 37.78700 -21.19800 1.000 65.25478 235 PHE B CA 1
ATOM 4128 C C . PHE B 1 255 ? -10.69700 39.11900 -20.46700 1.000 72.26624 235 PHE B C 1
ATOM 4129 O O . PHE B 1 255 ? -11.78000 39.67600 -20.25200 1.000 68.28488 235 PHE B O 1
ATOM 4137 N N . ASN B 1 256 ? -9.51700 39.62700 -20.09200 1.000 77.68246 236 ASN B N 1
ATOM 4138 C CA . ASN B 1 256 ? -9.42000 40.84400 -19.29400 1.000 83.71124 236 ASN B CA 1
ATOM 4139 C C . ASN B 1 256 ? -9.00200 42.08100 -20.08800 1.000 84.31381 236 ASN B C 1
ATOM 4140 O O . ASN B 1 256 ? -9.27400 43.20000 -19.63600 1.000 82.77754 236 ASN B O 1
ATOM 4145 N N . ASP B 1 257 ? -8.34700 41.92800 -21.24000 1.000 82.80041 237 ASP B N 1
ATOM 4146 C CA . ASP B 1 257 ? -8.00200 43.08100 -22.06300 1.000 87.03985 237 ASP B CA 1
ATOM 4147 C C . ASP B 1 257 ? -8.01700 42.69300 -23.53800 1.000 87.83951 237 ASP B C 1
ATOM 4148 O O . ASP B 1 257 ? -8.30800 41.54900 -23.90400 1.000 82.46557 237 ASP B O 1
ATOM 4153 N N . GLU B 1 258 ? -7.69400 43.67500 -24.38700 1.000 91.73878 238 GLU B N 1
ATOM 4154 C CA . GLU B 1 258 ? -7.71400 43.46200 -25.83000 1.000 90.17650 238 GLU B CA 1
ATOM 4155 C C . GLU B 1 258 ? -6.61200 42.50500 -26.26900 1.000 89.65106 238 GLU B C 1
ATOM 4156 O O . GLU B 1 258 ? -6.78700 41.74500 -27.23100 1.000 85.35495 238 GLU B O 1
ATOM 4162 N N . GLU B 1 259 ? -5.46300 42.53600 -25.58700 1.000 90.83987 239 GLU B N 1
ATOM 4163 C CA . GLU B 1 259 ? -4.36500 41.65200 -25.97100 1.000 92.64946 239 GLU B CA 1
ATOM 4164 C C . GLU B 1 259 ? -4.76200 40.18600 -25.81500 1.000 91.81651 239 GLU B C 1
ATOM 4165 O O . GLU B 1 259 ? -4.44300 39.35000 -26.67200 1.000 89.65438 239 GLU B O 1
ATOM 4171 N N . GLU B 1 260 ? -5.48400 39.85600 -24.73900 1.000 91.05850 240 GLU B N 1
ATOM 4172 C CA . GLU B 1 260 ? -5.91800 38.47300 -24.54900 1.000 87.01892 240 GLU B CA 1
ATOM 4173 C C . GLU B 1 260 ? -6.92100 38.05400 -25.62600 1.000 80.49605 240 GLU B C 1
ATOM 4174 O O . GLU B 1 260 ? -6.82400 36.94600 -26.17900 1.000 78.51359 240 GLU B O 1
ATOM 4180 N N . ILE B 1 261 ? -7.88100 38.93000 -25.94700 1.000 78.98003 241 ILE B N 1
ATOM 4181 C CA . ILE B 1 261 ? -8.82000 38.65700 -27.03700 1.000 75.69985 241 ILE B CA 1
ATOM 4182 C C . ILE B 1 261 ? -8.06700 38.42100 -28.33800 1.000 78.38699 241 ILE B C 1
ATOM 4183 O O . ILE B 1 261 ? -8.46000 37.58600 -29.16800 1.000 75.31313 241 ILE B O 1
ATOM 4188 N N . LYS B 1 262 ? -6.97000 39.15700 -28.53900 1.000 82.97233 242 LYS B N 1
ATOM 4189 C CA . LYS B 1 262 ? -6.17700 38.98200 -29.75300 1.000 85.00319 242 LYS B CA 1
ATOM 4190 C C . LYS B 1 262 ? -5.47800 37.62700 -29.77000 1.000 85.12090 242 LYS B C 1
ATOM 4191 O O . LYS B 1 262 ? -5.39100 36.98100 -30.82000 1.000 83.83620 242 LYS B O 1
ATOM 4197 N N . ARG B 1 263 ? -4.95000 37.19300 -28.62400 1.000 85.91849 243 ARG B N 1
ATOM 4198 C CA . ARG B 1 263 ? -4.42200 35.83100 -28.54300 1.000 86.85082 243 ARG B CA 1
ATOM 4199 C C . ARG B 1 263 ? -5.48200 34.81600 -28.96900 1.000 87.07814 243 ARG B C 1
ATOM 4200 O O . ARG B 1 263 ? -5.23500 33.95300 -29.83300 1.000 87.27596 243 ARG B O 1
ATOM 4208 N N . ALA B 1 264 ? -6.68700 34.93400 -28.39900 1.000 85.28837 244 ALA B N 1
ATOM 4209 C CA . ALA B 1 264 ? -7.77500 34.02200 -28.75700 1.000 82.63167 244 ALA B CA 1
ATOM 4210 C C . ALA B 1 264 ? -8.03100 34.01500 -30.26100 1.000 83.33291 244 ALA B C 1
ATOM 4211 O O . ALA B 1 264 ? -8.09900 32.94700 -30.88100 1.000 84.74314 244 ALA B O 1
ATOM 4213 N N . HIS B 1 265 ? -8.17500 35.20200 -30.86600 1.000 83.44334 245 HIS B N 1
ATOM 4214 C CA . HIS B 1 265 ? -8.44300 35.27200 -32.30500 1.000 82.62759 245 HIS B CA 1
ATOM 4215 C C . HIS B 1 265 ? -7.30200 34.66900 -33.10900 1.000 86.15839 245 HIS B C 1
ATOM 4216 O O . HIS B 1 265 ? -7.52800 34.01900 -34.13800 1.000 80.83113 245 HIS B O 1
ATOM 4223 N N . ARG B 1 266 ? -6.06600 34.89400 -32.66500 1.000 87.71517 246 ARG B N 1
ATOM 4224 C CA . ARG B 1 266 ? -4.91900 34.30600 -33.33500 1.000 92.36172 246 ARG B CA 1
ATOM 4225 C C . ARG B 1 266 ? -4.98400 32.78500 -33.30900 1.000 97.18893 246 ARG B C 1
ATOM 4226 O O . ARG B 1 266 ? -4.50300 32.13100 -34.24100 1.000 103.32277 246 ARG B O 1
ATOM 4234 N N . LEU B 1 267 ? -5.59700 32.19800 -32.28100 1.000 95.05277 247 LEU B N 1
ATOM 4235 C CA . LEU B 1 267 ? -5.71900 30.74400 -32.25300 1.000 91.91953 247 LEU B CA 1
ATOM 4236 C C . LEU B 1 267 ? -7.04700 30.22200 -32.79500 1.000 89.57458 247 LEU B C 1
ATOM 4237 O O . LEU B 1 267 ? -7.34000 29.03200 -32.63200 1.000 89.32235 247 LEU B O 1
ATOM 4242 N N . GLY B 1 268 ? -7.84300 31.06700 -33.44400 1.000 88.75303 248 GLY B N 1
ATOM 4243 C CA . GLY B 1 268 ? -9.08100 30.61900 -34.05400 1.000 82.39115 248 GLY B CA 1
ATOM 4244 C C . GLY B 1 268 ? -10.29800 30.66000 -33.15800 1.000 78.59073 248 GLY B C 1
ATOM 4245 O O . GLY B 1 268 ? -11.33900 30.10300 -33.52700 1.000 78.06657 248 GLY B O 1
ATOM 4246 N N . ILE B 1 269 ? -10.20900 31.31000 -32.00000 1.000 80.42012 249 ILE B N 1
ATOM 4247 C CA . ILE B 1 269 ? -11.29000 31.34800 -31.01900 1.000 76.41519 249 ILE B CA 1
ATOM 4248 C C . ILE B 1 269 ? -11.96500 32.71100 -31.10100 1.000 70.01785 249 ILE B C 1
ATOM 4249 O O . ILE B 1 269 ? -11.32300 33.74100 -30.86700 1.000 73.17255 249 ILE B O 1
ATOM 4254 N N . THR B 1 270 ? -13.25400 32.72800 -31.43500 1.000 59.80210 250 THR B N 1
ATOM 4255 C CA . THR B 1 270 ? -14.00300 33.97600 -31.50100 1.000 60.42112 250 THR B CA 1
ATOM 4256 C C . THR B 1 270 ? -15.23700 33.99900 -30.61600 1.000 57.76513 250 THR B C 1
ATOM 4257 O O . THR B 1 270 ? -15.66400 35.08000 -30.20300 1.000 55.68382 250 THR B O 1
ATOM 4261 N N . ASP B 1 271 ? -15.82400 32.84900 -30.31400 1.000 54.90701 251 ASP B N 1
ATOM 4262 C CA . ASP B 1 271 ? -16.92200 32.79200 -29.35400 1.000 54.66462 251 ASP B CA 1
ATOM 4263 C C . ASP B 1 271 ? -16.29800 32.81800 -27.96000 1.000 55.43876 251 ASP B C 1
ATOM 4264 O O . ASP B 1 271 ? -15.96200 31.78100 -27.38300 1.000 51.35539 251 ASP B O 1
ATOM 4269 N N . LEU B 1 272 ? -16.16400 34.02900 -27.40700 1.000 49.04645 252 LEU B N 1
ATOM 4270 C CA . LEU B 1 272 ? -15.39600 34.24300 -26.18300 1.000 50.79414 252 LEU B CA 1
ATOM 4271 C C . LEU B 1 272 ? -16.11200 33.75800 -24.92700 1.000 46.50740 252 LEU B C 1
ATOM 4272 O O . LEU B 1 272 ? -15.45200 33.49100 -23.91600 1.000 42.08024 252 LEU B O 1
ATOM 4277 N N . ASN B 1 273 ? -17.43200 33.63800 -24.95600 1.000 43.16014 253 ASN B N 1
ATOM 4278 C CA . ASN B 1 273 ? -18.18700 33.21800 -23.78600 1.000 45.15121 253 ASN B CA 1
ATOM 4279 C C . ASN B 1 273 ? -18.63600 31.76900 -23.88000 1.000 47.03099 253 ASN B C 1
ATOM 4280 O O . ASN B 1 273 ? -19.50000 31.34300 -23.10600 1.000 43.70194 253 ASN B O 1
ATOM 4285 N N . LYS B 1 274 ? -18.07400 31.00800 -24.82000 1.000 44.14700 254 LYS B N 1
ATOM 4286 C CA . LYS B 1 274 ? -18.42600 29.60400 -24.98600 1.000 45.56283 254 LYS B CA 1
ATOM 4287 C C . LYS B 1 274 ? -18.12300 28.81300 -23.72300 1.000 45.04493 254 LYS B C 1
ATOM 4288 O O . LYS B 1 274 ? -17.06600 28.97500 -23.10600 1.000 42.95255 254 LYS B O 1
ATOM 4294 N N . LYS B 1 275 ? -19.06300 27.95700 -23.33800 1.000 46.79485 255 LYS B N 1
ATOM 4295 C CA . LYS B 1 275 ? -18.84100 26.96300 -22.29600 1.000 45.94134 255 LYS B CA 1
ATOM 4296 C C . LYS B 1 275 ? -18.37600 25.67600 -22.96300 1.000 46.56127 255 LYS B C 1
ATOM 4297 O O . LYS B 1 275 ? -19.09200 25.10400 -23.79600 1.000 46.72996 255 LYS B O 1
ATOM 4303 N N . TYR B 1 276 ? -17.16600 25.24800 -22.62100 1.000 42.16344 256 TYR B N 1
ATOM 4304 C CA . TYR B 1 276 ? -16.55700 24.04400 -23.16000 1.000 42.25863 256 TYR B CA 1
ATOM 4305 C C . TYR B 1 276 ? -16.83300 22.87700 -22.22300 1.000 48.99410 256 TYR B C 1
ATOM 4306 O O . TYR B 1 276 ? -16.61900 22.98900 -21.01000 1.000 44.78530 256 TYR B O 1
ATOM 4315 N N . ASP B 1 277 ? -17.31900 21.76800 -22.78000 1.000 50.89270 257 ASP B N 1
ATOM 4316 C CA . ASP B 1 277 ? -17.35200 20.53600 -22.01400 1.000 48.99129 257 ASP B CA 1
ATOM 4317 C C . ASP B 1 277 ? -16.08500 19.72800 -22.28300 1.000 48.50147 257 ASP B C 1
ATOM 4318 O O . ASP B 1 277 ? -15.23500 20.10300 -23.09800 1.000 45.10754 257 ASP B O 1
ATOM 4323 N N . ILE B 1 278 ? -15.95600 18.61200 -21.56500 1.000 43.77002 258 ILE B N 1
ATOM 4324 C CA . ILE B 1 278 ? -14.76100 17.77700 -21.68500 1.000 46.18092 258 ILE B CA 1
ATOM 4325 C C . ILE B 1 278 ? -14.48600 17.45600 -23.14600 1.000 44.24436 258 ILE B C 1
ATOM 4326 O O . ILE B 1 278 ? -13.34800 17.54100 -23.61900 1.000 45.15146 258 ILE B O 1
ATOM 4331 N N . ASP B 1 279 ? -15.53000 17.08400 -23.88800 1.000 46.57928 259 ASP B N 1
ATOM 4332 C CA . ASP B 1 279 ? -15.31400 16.71400 -25.28200 1.000 50.25086 259 ASP B CA 1
ATOM 4333 C C . ASP B 1 279 ? -14.84000 17.90000 -26.11300 1.000 45.29185 259 ASP B C 1
ATOM 4334 O O . ASP B 1 279 ? -14.10900 17.71000 -27.08800 1.000 45.63646 259 ASP B O 1
ATOM 4339 N N . ASP B 1 280 ? -15.21500 19.12400 -25.73300 1.000 45.69291 260 ASP B N 1
ATOM 4340 C CA . ASP B 1 280 ? -14.73300 20.29800 -26.45600 1.000 45.07217 260 ASP B CA 1
ATOM 4341 C C . ASP B 1 280 ? -13.26700 20.59900 -26.15200 1.000 46.43360 260 ASP B C 1
ATOM 4342 O O . ASP B 1 280 ? -12.57400 21.19300 -26.98700 1.000 43.63043 260 ASP B O 1
ATOM 4347 N N . LEU B 1 281 ? -12.77700 20.21200 -24.97200 1.000 42.71927 261 LEU B N 1
ATOM 4348 C CA . LEU B 1 281 ? -11.39900 20.49200 -24.56900 1.000 41.80499 261 LEU B CA 1
ATOM 4349 C C . LEU B 1 281 ? -10.42300 19.42400 -25.05000 1.000 43.94570 261 LEU B C 1
ATOM 4350 O O . LEU B 1 281 ? -9.28100 19.73800 -25.40000 1.000 45.47066 261 LEU B O 1
ATOM 4355 N N . ALA B 1 282 ? -10.85500 18.16700 -25.07600 1.000 44.80313 262 ALA B N 1
ATOM 4356 C CA . ALA B 1 282 ? -10.01600 17.06000 -25.52700 1.000 43.60258 262 ALA B CA 1
ATOM 4357 C C . ALA B 1 282 ? -10.93700 16.01300 -26.13900 1.000 44.72276 262 ALA B C 1
ATOM 4358 O O . ALA B 1 282 ? -11.78800 15.45200 -25.44400 1.000 48.31587 262 ALA B O 1
ATOM 4360 N N . SER B 1 283 ? -10.79800 15.76200 -27.43900 1.000 46.43513 263 SER B N 1
ATOM 4361 C CA . SER B 1 283 ? -11.73200 14.88500 -28.13300 1.000 49.68919 263 SER B CA 1
ATOM 4362 C C . SER B 1 283 ? -10.98800 13.78900 -28.88500 1.000 47.40075 263 SER B C 1
ATOM 4363 O O . SER B 1 283 ? -9.83000 13.94800 -29.28800 1.000 48.15509 263 SER B O 1
ATOM 4366 N N . GLY B 1 284 ? -11.68200 12.66500 -29.05800 1.000 44.24087 264 GLY B N 1
ATOM 4367 C CA . GLY B 1 284 ? -11.13300 11.54900 -29.79600 1.000 51.07130 264 GLY B CA 1
ATOM 4368 C C . GLY B 1 284 ? -10.16600 10.73600 -28.95200 1.000 49.35189 264 GLY B C 1
ATOM 4369 O O . GLY B 1 284 ? -10.28400 10.64300 -27.73000 1.000 50.73272 264 GLY B O 1
ATOM 4370 N N . ASP B 1 285 ? -9.18400 10.15900 -29.62900 1.000 49.01835 265 ASP B N 1
ATOM 4371 C CA . ASP B 1 285 ? -8.19900 9.30100 -28.98700 1.000 51.49612 265 ASP B CA 1
ATOM 4372 C C . ASP B 1 285 ? -7.18800 10.16600 -28.23900 1.000 49.16931 265 ASP B C 1
ATOM 4373 O O . ASP B 1 285 ? -6.42100 10.91100 -28.86000 1.000 48.47131 265 ASP B O 1
ATOM 4378 N N . ILE B 1 286 ? -7.18800 10.07600 -26.90900 1.000 47.10142 266 ILE B N 1
ATOM 4379 C CA . ILE B 1 286 ? -6.31100 10.87900 -26.05900 1.000 42.97805 266 ILE B CA 1
ATOM 4380 C C . ILE B 1 286 ? -5.42800 9.95600 -25.23100 1.000 42.58350 266 ILE B C 1
ATOM 4381 O O . ILE B 1 286 ? -5.91400 8.96800 -24.66800 1.000 40.76635 266 ILE B O 1
ATOM 4386 N N . VAL B 1 287 ? -4.13900 10.28800 -25.14600 1.000 41.85841 267 VAL B N 1
ATOM 4387 C CA . VAL B 1 287 ? -3.20800 9.67000 -24.20600 1.000 38.50304 267 VAL B CA 1
ATOM 4388 C C . VAL B 1 287 ? -2.77000 10.75100 -23.22300 1.000 35.75804 267 VAL B C 1
ATOM 4389 O O . VAL B 1 287 ? -2.42100 11.86100 -23.64000 1.000 36.34546 267 VAL B O 1
ATOM 4393 N N . PHE B 1 288 ? -2.80700 10.44100 -21.92300 1.000 32.38166 268 PHE B N 1
ATOM 4394 C CA . PHE B 1 288 ? -2.37600 11.36000 -20.86700 1.000 31.67219 268 PHE B CA 1
ATOM 4395 C C . PHE B 1 288 ? -1.33300 10.66500 -20.00100 1.000 32.22021 268 PHE B C 1
ATOM 4396 O O . PHE B 1 288 ? -1.53700 9.52600 -19.57700 1.000 31.11809 268 PHE B O 1
ATOM 4404 N N . ALA B 1 289 ? -0.23000 11.34700 -19.72500 1.000 28.69546 269 ALA B N 1
ATOM 4405 C CA . ALA B 1 289 ? 0.80500 10.84600 -18.83300 1.000 29.63755 269 ALA B CA 1
ATOM 4406 C C . ALA B 1 289 ? 1.21900 11.94900 -17.87300 1.000 30.44268 269 ALA B C 1
ATOM 4407 O O . ALA B 1 289 ? 1.30800 13.12300 -18.25900 1.000 30.36525 269 ALA B O 1
ATOM 4409 N N . ALA B 1 290 ? 1.49100 11.56800 -16.62400 1.000 28.18899 270 ALA B N 1
ATOM 4410 C CA . ALA B 1 290 ? 1.98100 12.52100 -15.64100 1.000 26.71718 270 ALA B CA 1
ATOM 4411 C C . ALA B 1 290 ? 2.90200 11.80600 -14.66800 1.000 29.97839 270 ALA B C 1
ATOM 4412 O O . ALA B 1 290 ? 2.75600 10.60000 -14.42200 1.000 24.63056 270 ALA B O 1
ATOM 4414 N N . THR B 1 291 ? 3.85500 12.57000 -14.13100 1.000 25.57614 271 THR B N 1
ATOM 4415 C CA . THR B 1 291 ? 4.74400 12.10900 -13.06800 1.000 27.02670 271 THR B CA 1
ATOM 4416 C C . THR B 1 291 ? 4.76200 13.11300 -11.93000 1.000 28.16617 271 THR B C 1
ATOM 4417 O O . THR B 1 291 ? 4.84600 14.32500 -12.16000 1.000 29.83304 271 THR B O 1
ATOM 4421 N N . GLY B 1 292 ? 4.70900 12.60700 -10.70000 1.000 24.72247 272 GLY B N 1
ATOM 4422 C CA . GLY B 1 292 ? 4.83800 13.48400 -9.54800 1.000 27.22591 272 GLY B CA 1
ATOM 4423 C C . GLY B 1 292 ? 6.23700 14.07100 -9.42900 1.000 25.06464 272 GLY B C 1
ATOM 4424 O O . GLY B 1 292 ? 7.24600 13.37700 -9.57600 1.000 24.43423 272 GLY B O 1
ATOM 4425 N N . VAL B 1 293 ? 6.29700 15.36800 -9.13600 1.000 25.64345 273 VAL B N 1
ATOM 4426 C CA . VAL B 1 293 ? 7.56500 15.99800 -8.76300 1.000 27.87477 273 VAL B CA 1
ATOM 4427 C C . VAL B 1 293 ? 7.65600 16.08200 -7.24800 1.000 25.96359 273 VAL B C 1
ATOM 4428 O O . VAL B 1 293 ? 8.62700 15.60600 -6.65300 1.000 29.41578 273 VAL B O 1
ATOM 4432 N N . THR B 1 294 ? 6.66600 16.70800 -6.61900 1.000 26.32419 274 THR B N 1
ATOM 4433 C CA . THR B 1 294 ? 6.50300 16.70400 -5.17300 1.000 26.64556 274 THR B CA 1
ATOM 4434 C C . THR B 1 294 ? 5.24800 15.92000 -4.81700 1.000 28.51630 274 THR B C 1
ATOM 4435 O O . THR B 1 294 ? 4.42000 15.61200 -5.68300 1.000 29.09384 274 THR B O 1
ATOM 4439 N N . ASP B 1 295 ? 5.10500 15.59500 -3.53300 1.000 27.85228 275 ASP B N 1
ATOM 4440 C CA . ASP B 1 295 ? 3.88200 14.92500 -3.09300 1.000 30.59284 275 ASP B CA 1
ATOM 4441 C C . ASP B 1 295 ? 2.66400 15.80900 -3.35700 1.000 33.70025 275 ASP B C 1
ATOM 4442 O O . ASP B 1 295 ? 2.65400 16.99800 -3.02500 1.000 29.90754 275 ASP B O 1
ATOM 4447 N N . GLY B 1 296 ? 1.62300 15.22200 -3.94400 1.000 30.82667 276 GLY B N 1
ATOM 4448 C CA . GLY B 1 296 ? 0.41500 15.99400 -4.19500 1.000 31.31488 276 GLY B CA 1
ATOM 4449 C C . GLY B 1 296 ? -0.87300 15.22800 -3.98800 1.000 32.70119 276 GLY B C 1
ATOM 4450 O O . GLY B 1 296 ? -0.84500 14.08900 -3.52200 1.000 28.89685 276 GLY B O 1
ATOM 4451 N N . ASN B 1 297 ? -2.02000 15.82500 -4.30800 1.000 30.47646 277 ASN B N 1
ATOM 4452 C CA . ASN B 1 297 ? -3.27200 15.10600 -4.11200 1.000 32.76815 277 ASN B CA 1
ATOM 4453 C C . ASN B 1 297 ? -3.58200 14.16100 -5.26700 1.000 33.78186 277 ASN B C 1
ATOM 4454 O O . ASN B 1 297 ? -4.62000 13.49700 -5.25200 1.000 34.32922 277 ASN B O 1
ATOM 4459 N N . MET B 1 298 ? -2.69700 14.06600 -6.25700 1.000 30.29575 278 MET B N 1
ATOM 4460 C CA . MET B 1 298 ? -2.84600 13.10600 -7.34200 1.000 31.96890 278 MET B CA 1
ATOM 4461 C C . MET B 1 298 ? -1.72200 12.08400 -7.36200 1.000 32.58412 278 MET B C 1
ATOM 4462 O O . MET B 1 298 ? -1.98700 10.88600 -7.48900 1.000 30.36367 278 MET B O 1
ATOM 4467 N N . LEU B 1 299 ? -0.46500 12.52900 -7.29200 1.000 26.65121 279 LEU B N 1
ATOM 4468 C CA . LEU B 1 299 ? 0.67800 11.63000 -7.35200 1.000 25.62237 279 LEU B CA 1
ATOM 4469 C C . LEU B 1 299 ? 1.65100 11.94800 -6.23000 1.000 27.37851 279 LEU B C 1
ATOM 4470 O O . LEU B 1 299 ? 1.74800 13.09200 -5.77300 1.000 25.80392 279 LEU B O 1
ATOM 4475 N N . GLN B 1 300 ? 2.37400 10.91200 -5.80400 1.000 27.21408 280 GLN B N 1
ATOM 4476 C CA . GLN B 1 300 ? 3.48000 11.05100 -4.87200 1.000 28.52653 280 GLN B CA 1
ATOM 4477 C C . GLN B 1 300 ? 4.71600 11.57100 -5.60700 1.000 24.72414 280 GLN B C 1
ATOM 4478 O O . GLN B 1 300 ? 4.88000 11.36500 -6.81700 1.000 25.43149 280 GLN B O 1
ATOM 4484 N N . GLY B 1 301 ? 5.58600 12.25700 -4.86100 1.000 27.77211 281 GLY B N 1
ATOM 4485 C CA . GLY B 1 301 ? 6.76200 12.88800 -5.43200 1.000 29.57708 281 GLY B CA 1
ATOM 4486 C C . GLY B 1 301 ? 7.97700 11.97200 -5.51500 1.000 28.90507 281 GLY B C 1
ATOM 4487 O O . GLY B 1 301 ? 7.98400 10.83300 -5.05500 1.000 26.21533 281 GLY B O 1
ATOM 4488 N N . VAL B 1 302 ? 9.03500 12.49500 -6.13200 1.000 24.02778 282 VAL B N 1
ATOM 4489 C CA . VAL B 1 302 ? 10.24900 11.70200 -6.29100 1.000 23.29520 282 VAL B CA 1
ATOM 4490 C C . VAL B 1 302 ? 10.87000 11.52200 -4.91900 1.000 28.27312 282 VAL B C 1
ATOM 4491 O O . VAL B 1 302 ? 10.76600 12.41000 -4.05900 1.000 27.41790 282 VAL B O 1
ATOM 4495 N N . LYS B 1 303 ? 11.46900 10.36000 -4.67500 1.000 23.71383 283 LYS B N 1
ATOM 4496 C CA . LYS B 1 303 ? 12.12500 10.14900 -3.38900 1.000 27.43921 283 LYS B CA 1
ATOM 4497 C C . LYS B 1 303 ? 13.48000 9.49900 -3.60100 1.000 27.77559 283 LYS B C 1
ATOM 4498 O O . LYS B 1 303 ? 13.65900 8.68300 -4.50300 1.000 27.70168 283 LYS B O 1
ATOM 4504 N N . ARG B 1 304 ? 14.44100 9.87700 -2.75600 1.000 25.63046 284 ARG B N 1
ATOM 4505 C CA . ARG B 1 304 ? 15.72300 9.19300 -2.69200 1.000 25.92022 284 ARG B CA 1
ATOM 4506 C C . ARG B 1 304 ? 15.59600 7.92900 -1.83800 1.000 25.32191 284 ARG B C 1
ATOM 4507 O O . ARG B 1 304 ? 15.05600 7.97800 -0.73500 1.000 25.69702 284 ARG B O 1
ATOM 4515 N N . VAL B 1 305 ? 16.12500 6.80300 -2.31600 1.000 27.27076 285 VAL B N 1
ATOM 4516 C CA . VAL B 1 305 ? 16.01400 5.53800 -1.59900 1.000 29.29038 285 VAL B CA 1
ATOM 4517 C C . VAL B 1 305 ? 17.37400 4.86100 -1.52900 1.000 32.01646 285 VAL B C 1
ATOM 4518 O O . VAL B 1 305 ? 18.11900 4.83400 -2.51700 1.000 35.67082 285 VAL B O 1
ATOM 4522 N N . ASN B 1 306 ? 17.67800 4.28900 -0.36500 1.000 34.86252 286 ASN B N 1
ATOM 4523 C CA . ASN B 1 306 ? 18.83800 3.43600 -0.14700 1.000 38.06302 286 ASN B CA 1
ATOM 4524 C C . ASN B 1 306 ? 18.43800 1.96700 -0.15400 1.000 39.57265 286 ASN B C 1
ATOM 4525 O O . ASN B 1 306 ? 17.32600 1.60500 0.23900 1.000 39.55550 286 ASN B O 1
ATOM 4530 N N . SER B 1 307 ? 19.36100 1.11800 -0.60300 1.000 39.81131 287 SER B N 1
ATOM 4531 C CA . SER B 1 307 ? 19.22100 -0.31800 -0.40400 1.000 38.22729 287 SER B CA 1
ATOM 4532 C C . SER B 1 307 ? 20.55200 -0.98300 -0.70300 1.000 37.67338 287 SER B C 1
ATOM 4533 O O . SER B 1 307 ? 21.24800 -0.59600 -1.64700 1.000 40.88588 287 SER B O 1
ATOM 4536 N N . THR B 1 308 ? 20.89500 -1.98800 0.10200 1.000 41.40062 288 THR B N 1
ATOM 4537 C CA . THR B 1 308 ? 22.04300 -2.82300 -0.22900 1.000 42.13312 288 THR B CA 1
ATOM 4538 C C . THR B 1 308 ? 21.73100 -3.69700 -1.43400 1.000 40.39814 288 THR B C 1
ATOM 4539 O O . THR B 1 308 ? 22.61300 -3.96700 -2.26200 1.000 35.91896 288 THR B O 1
ATOM 4543 N N . ARG B 1 309 ? 20.46500 -4.10400 -1.56100 1.000 34.49820 289 ARG B N 1
ATOM 4544 C CA . ARG B 1 309 ? 20.05100 -5.02400 -2.61900 1.000 39.23708 289 ARG B CA 1
ATOM 4545 C C . ARG B 1 309 ? 20.38300 -4.48900 -4.00800 1.000 34.02334 289 ARG B C 1
ATOM 4546 O O . ARG B 1 309 ? 20.94900 -5.20700 -4.83700 1.000 33.08697 289 ARG B O 1
ATOM 4554 N N . ARG B 1 310 ? 20.01900 -3.23700 -4.29800 1.000 34.25915 290 ARG B N 1
ATOM 4555 C CA . ARG B 1 310 ? 20.26300 -2.68400 -5.62800 1.000 33.04491 290 ARG B CA 1
ATOM 4556 C C . ARG B 1 310 ? 21.06300 -1.38700 -5.64200 1.000 35.93567 290 ARG B C 1
ATOM 4557 O O . ARG B 1 310 ? 21.28300 -0.82900 -6.72400 1.000 36.62857 290 ARG B O 1
ATOM 4565 N N . GLY B 1 311 ? 21.52500 -0.91200 -4.50300 1.000 33.66375 291 GLY B N 1
ATOM 4566 C CA . GLY B 1 311 ? 22.16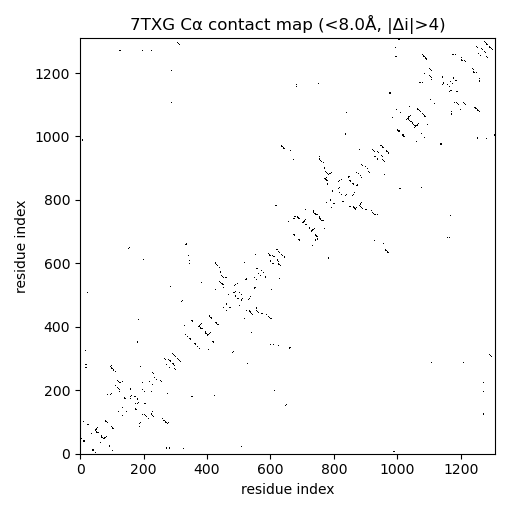100 0.38400 -4.45200 1.000 36.30062 291 GLY B CA 1
ATOM 4567 C C . GLY B 1 311 ? 21.11800 1.47000 -4.26600 1.000 38.64552 291 GLY B C 1
ATOM 4568 O O . GLY B 1 311 ? 19.91900 1.21800 -4.09800 1.000 36.54796 291 GLY B O 1
ATOM 4569 N N . SER B 1 312 ? 21.58600 2.70500 -4.32900 1.000 35.56417 292 SER B N 1
ATOM 4570 C CA . SER B 1 312 ? 20.70000 3.84500 -4.16100 1.000 35.46259 292 SER B CA 1
ATOM 4571 C C . SER B 1 312 ? 19.99500 4.15600 -5.47900 1.000 30.69577 292 SER B C 1
ATOM 4572 O O . SER B 1 312 ? 20.49000 3.83500 -6.57100 1.000 31.15341 292 SER B O 1
ATOM 4575 N N . TYR B 1 313 ? 18.81800 4.76800 -5.37200 1.000 31.38227 293 TYR B N 1
ATOM 4576 C CA . TYR B 1 313 ? 18.04100 5.07700 -6.56400 1.000 29.04595 293 TYR B CA 1
ATOM 4577 C C . TYR B 1 313 ? 17.02500 6.16300 -6.24700 1.000 27.28218 293 TYR B C 1
ATOM 4578 O O . TYR B 1 313 ? 16.74200 6.46200 -5.08800 1.000 28.83699 293 TYR B O 1
ATOM 4587 N N . ALA B 1 314 ? 16.52300 6.79600 -7.29400 1.000 25.67799 294 ALA B N 1
ATOM 4588 C CA . ALA B 1 314 ? 15.39000 7.70600 -7.16500 1.000 27.80857 294 ALA B CA 1
ATOM 4589 C C . ALA B 1 314 ? 14.13000 6.96000 -7.57000 1.000 24.66091 294 ALA B C 1
ATOM 4590 O O . ALA B 1 314 ? 14.14000 6.24300 -8.57100 1.000 25.79262 294 ALA B O 1
ATOM 4592 N N . VAL B 1 315 ? 13.04900 7.12600 -6.80200 1.000 23.90531 295 VAL B N 1
ATOM 4593 C CA . VAL B 1 315 ? 11.74500 6.53800 -7.13800 1.000 25.24244 295 VAL B CA 1
ATOM 4594 C C . VAL B 1 315 ? 10.85300 7.62200 -7.70800 1.000 24.98336 295 VAL B C 1
ATOM 4595 O O . VAL B 1 315 ? 10.69200 8.68500 -7.09200 1.000 26.39339 295 VAL B O 1
ATOM 4599 N N . THR B 1 316 ? 10.23100 7.33100 -8.85500 1.000 26.39822 296 THR B N 1
ATOM 4600 C CA . THR B 1 316 ? 9.21400 8.20600 -9.42600 1.000 24.76129 296 THR B CA 1
ATOM 4601 C C . THR B 1 316 ? 7.86600 7.49300 -9.46300 1.000 25.46225 296 THR B C 1
ATOM 4602 O O . THR B 1 316 ? 7.80100 6.26900 -9.59300 1.000 25.17969 296 THR B O 1
ATOM 4606 N N . HIS B 1 317 ? 6.79200 8.27300 -9.35900 1.000 27.10321 297 HIS B N 1
ATOM 4607 C CA . HIS B 1 317 ? 5.42400 7.76400 -9.40500 1.000 25.38654 297 HIS B CA 1
ATOM 4608 C C . HIS B 1 317 ? 4.68400 8.43500 -10.55100 1.000 24.97271 297 HIS B C 1
ATOM 4609 O O . HIS B 1 317 ? 4.54600 9.66400 -10.57100 1.000 24.18396 297 HIS B O 1
ATOM 4616 N N . SER B 1 318 ? 4.15500 7.62900 -11.46300 1.000 26.35942 298 SER B N 1
ATOM 4617 C CA . SER B 1 318 ? 3.54600 8.12600 -12.68500 1.000 24.73781 298 SER B CA 1
ATOM 4618 C C . SER B 1 318 ? 2.19400 7.47300 -12.90300 1.000 28.90652 298 SER B C 1
ATOM 4619 O O . SER B 1 318 ? 1.85300 6.44500 -12.30600 1.000 23.48330 298 SER B O 1
ATOM 4622 N N . VAL B 1 319 ? 1.44600 8.07000 -13.81700 1.000 27.59259 299 VAL B N 1
ATOM 4623 C CA . VAL B 1 319 ? 0.20900 7.47900 -14.30500 1.000 27.63828 299 VAL B CA 1
ATOM 4624 C C . VAL B 1 319 ? 0.13600 7.74400 -15.80100 1.000 29.15452 299 VAL B C 1
ATOM 4625 O O . VAL B 1 319 ? 0.54100 8.81300 -16.27800 1.000 29.98475 299 VAL B O 1
ATOM 4629 N N . VAL B 1 320 ? -0.31600 6.74500 -16.55300 1.000 25.91622 300 VAL B N 1
ATOM 4630 C CA . VAL B 1 320 ? -0.54600 6.92000 -17.98200 1.000 28.08521 300 VAL B CA 1
ATOM 4631 C C . VAL B 1 320 ? -1.87200 6.26200 -18.33100 1.000 29.90177 300 VAL B C 1
ATOM 4632 O O . VAL B 1 320 ? -2.21000 5.19100 -17.81600 1.000 27.55986 300 VAL B O 1
ATOM 4636 N N . MET B 1 321 ? -2.63200 6.92000 -19.19600 1.000 30.97849 301 MET B N 1
ATOM 4637 C CA . MET B 1 321 ? -3.99600 6.50800 -19.47100 1.000 29.89338 301 MET B CA 1
ATOM 4638 C C . MET B 1 321 ? -4.35200 6.91900 -20.89100 1.000 32.80669 301 MET B C 1
ATOM 4639 O O . MET B 1 321 ? -3.68600 7.75600 -21.50400 1.000 33.63907 301 MET B O 1
ATOM 4644 N N . ARG B 1 322 ? -5.40800 6.30500 -21.41100 1.000 41.34837 302 ARG B N 1
ATOM 4645 C CA . ARG B 1 322 ? -5.82300 6.51100 -22.79000 1.000 40.61842 302 ARG B CA 1
ATOM 4646 C C . ARG B 1 322 ? -7.33800 6.41400 -22.88200 1.000 42.01455 302 ARG B C 1
ATOM 4647 O O . ARG B 1 322 ? -7.95100 5.51300 -22.30200 1.000 37.79352 302 ARG B O 1
ATOM 4655 N N . SER B 1 323 ? -7.93900 7.36200 -23.59600 1.000 38.57006 303 SER B N 1
ATOM 4656 C CA . SER B 1 323 ? -9.38600 7.52200 -23.53400 1.000 43.05604 303 SER B CA 1
ATOM 4657 C C . SER B 1 323 ? -10.12000 6.40200 -24.26000 1.000 44.88822 303 SER B C 1
ATOM 4658 O O . SER B 1 323 ? -11.25700 6.07100 -23.90300 1.000 49.61527 303 SER B O 1
ATOM 4661 N N . THR B 1 324 ? -9.50300 5.81300 -25.27800 1.000 45.79979 304 THR B N 1
ATOM 4662 C CA . THR B 1 324 ? -10.20300 4.79600 -26.05200 1.000 50.64065 304 THR B CA 1
ATOM 4663 C C . THR B 1 324 ? -10.38900 3.51600 -25.24400 1.000 54.73449 304 THR B C 1
ATOM 4664 O O . THR B 1 324 ? -11.50000 2.98500 -25.15700 1.000 48.57144 304 THR B O 1
ATOM 4668 N N . THR B 1 325 ? -9.32600 3.01800 -24.61800 1.000 49.56887 305 THR B N 1
ATOM 4669 C CA . THR B 1 325 ? -9.45900 1.77000 -23.87700 1.000 47.01847 305 THR B CA 1
ATOM 4670 C C . THR B 1 325 ? -9.88700 1.97400 -22.42600 1.000 43.45602 305 THR B C 1
ATOM 4671 O O . THR B 1 325 ? -10.30400 1.00800 -21.77200 1.000 42.53533 305 THR B O 1
ATOM 4675 N N . LYS B 1 326 ? -9.80500 3.20600 -21.91500 1.000 40.76872 306 LYS B N 1
ATOM 4676 C CA . LYS B 1 326 ? -9.95700 3.55500 -20.50200 1.000 42.56836 306 LYS B CA 1
ATOM 4677 C C . LYS B 1 326 ? -8.96800 2.82400 -19.59500 1.000 39.40627 306 LYS B C 1
ATOM 4678 O O . LYS B 1 326 ? -9.10900 2.89800 -18.37100 1.000 34.94621 306 LYS B O 1
ATOM 4684 N N . THR B 1 327 ? -7.98600 2.11400 -20.15300 1.000 33.28105 307 THR B N 1
ATOM 4685 C CA . THR B 1 327 ? -6.92900 1.50300 -19.34200 1.000 36.78855 307 THR B CA 1
ATOM 4686 C C . THR B 1 327 ? -6.10600 2.57500 -18.63400 1.000 33.67925 307 THR B C 1
ATOM 4687 O O . THR B 1 327 ? -5.69700 3.56900 -19.24300 1.000 32.92976 307 THR B O 1
ATOM 4691 N N . VAL B 1 328 ? -5.87800 2.38500 -17.33500 1.000 29.21678 308 VAL B N 1
ATOM 4692 C CA . VAL B 1 328 ? -5.09200 3.30800 -16.52300 1.000 25.47712 308 VAL B CA 1
ATOM 4693 C C . VAL B 1 328 ? -3.95600 2.50700 -15.90900 1.000 25.08893 308 VAL B C 1
ATOM 4694 O O . VAL B 1 328 ? -4.18800 1.42800 -15.35000 1.000 24.43547 308 VAL B O 1
ATOM 4698 N N . ARG B 1 329 ? -2.73100 2.99800 -16.04600 1.000 24.61766 309 ARG B N 1
ATOM 4699 C CA . ARG B 1 329 ? -1.57700 2.32700 -15.45500 1.000 24.16918 309 ARG B CA 1
ATOM 4700 C C . ARG B 1 329 ? -0.90500 3.24700 -14.44900 1.000 24.63323 309 ARG B C 1
ATOM 4701 O O . ARG B 1 329 ? -0.59900 4.40700 -14.76200 1.000 27.70098 309 ARG B O 1
ATOM 4709 N N . HIS B 1 330 ? -0.66900 2.72200 -13.24800 1.000 21.88310 310 HIS B N 1
ATOM 4710 C CA . HIS B 1 330 ? 0.09500 3.40300 -12.20600 1.000 22.48365 310 HIS B CA 1
ATOM 4711 C C . HIS B 1 330 ? 1.48500 2.79100 -12.18900 1.000 25.14819 310 HIS B C 1
ATOM 4712 O O . HIS B 1 330 ? 1.61400 1.57300 -12.05800 1.000 23.70378 310 HIS B O 1
ATOM 4719 N N . ILE B 1 331 ? 2.51900 3.61700 -12.34100 1.000 25.07701 311 ILE B N 1
ATOM 4720 C CA . ILE B 1 331 ? 3.87800 3.12600 -12.56200 1.000 24.63314 311 ILE B CA 1
ATOM 4721 C C . ILE B 1 331 ? 4.76900 3.66600 -11.45300 1.000 26.85504 311 ILE B C 1
ATOM 4722 O O . ILE B 1 331 ? 4.80800 4.87700 -11.22500 1.000 28.18347 311 ILE B O 1
ATOM 4727 N N . THR B 1 332 ? 5.47300 2.77400 -10.76300 1.000 19.96535 312 THR B N 1
ATOM 4728 C CA . THR B 1 332 ? 6.49900 3.15300 -9.78900 1.000 25.15278 312 THR B CA 1
ATOM 4729 C C . THR B 1 332 ? 7.83600 2.72800 -10.37400 1.000 25.74576 312 THR B C 1
ATOM 4730 O O . THR B 1 332 ? 8.04900 1.53600 -10.60800 1.000 24.83149 312 THR B O 1
ATOM 4734 N N . ALA B 1 333 ? 8.72500 3.68700 -10.62600 1.000 24.72836 313 ALA B N 1
ATOM 4735 C CA . ALA B 1 333 ? 9.97500 3.40400 -11.32800 1.000 24.25965 313 ALA B CA 1
ATOM 4736 C C . ALA B 1 333 ? 11.17800 3.68500 -10.43600 1.000 23.34551 313 ALA B C 1
ATOM 4737 O O . ALA B 1 333 ? 11.21500 4.69100 -9.73200 1.000 22.84609 313 ALA B O 1
ATOM 4739 N N . GLU B 1 334 ? 12.14400 2.77100 -10.47600 1.000 24.08673 314 GLU B N 1
ATOM 4740 C CA . GLU B 1 334 ? 13.39500 2.84600 -9.71900 1.000 27.36875 314 GLU B CA 1
ATOM 4741 C C . GLU B 1 334 ? 14.50200 3.22400 -10.69100 1.000 25.46155 314 GLU B C 1
ATOM 4742 O O . GLU B 1 334 ? 14.79000 2.45700 -11.61500 1.000 25.59600 314 GLU B O 1
ATOM 4748 N N . HIS B 1 335 ? 15.10400 4.40000 -10.50800 1.000 25.81750 315 HIS B N 1
ATOM 4749 C CA . HIS B 1 335 ? 16.14600 4.90700 -11.39900 1.000 27.60324 315 HIS B CA 1
ATOM 4750 C C . HIS B 1 335 ? 17.47700 4.91300 -10.64400 1.000 28.21546 315 HIS B C 1
ATOM 4751 O O . HIS B 1 335 ? 17.61600 5.63100 -9.65300 1.000 28.14024 315 HIS B O 1
ATOM 4758 N N . SER B 1 336 ? 18.43600 4.10100 -11.09300 1.000 30.48444 316 SER B N 1
ATOM 4759 C CA . SER B 1 336 ? 19.75200 4.05300 -10.45100 1.000 30.58485 316 SER B CA 1
ATOM 4760 C C . SER B 1 336 ? 20.37500 5.43600 -10.40100 1.000 31.58429 316 SER B C 1
ATOM 4761 O O . SER B 1 336 ? 20.34000 6.17200 -11.38700 1.000 32.19653 316 SER B O 1
ATOM 4764 N N . PHE B 1 337 ? 20.95600 5.78300 -9.25100 1.000 32.53986 317 PHE B N 1
ATOM 4765 C CA . PHE B 1 337 ? 21.66300 7.05000 -9.10500 1.000 38.57022 317 PHE B CA 1
ATOM 4766 C C . PHE B 1 337 ? 22.57900 6.99700 -7.89200 1.000 38.31212 317 PHE B C 1
ATOM 4767 O O . PHE B 1 337 ? 22.18500 6.51100 -6.83000 1.000 38.32316 317 PHE B O 1
ATOM 4775 N N . ASP B 1 338 ? 23.78400 7.53800 -8.05300 1.000 41.26097 318 ASP B N 1
ATOM 4776 C CA . ASP B 1 338 ? 24.76500 7.65800 -6.97700 1.000 44.02509 318 ASP B CA 1
ATOM 4777 C C . ASP B 1 338 ? 24.61900 9.03900 -6.34300 1.000 43.83867 318 ASP B C 1
ATOM 4778 O O . ASP B 1 338 ? 25.05800 10.04200 -6.91500 1.000 49.62760 318 ASP B O 1
ATOM 4783 N N . PHE B 1 339 ? 24.01900 9.09100 -5.15800 1.000 34.01808 319 PHE B N 1
ATOM 4784 C CA . PHE B 1 339 ? 23.77600 10.38100 -4.52800 1.000 40.00701 319 PHE B CA 1
ATOM 4785 C C . PHE B 1 339 ? 25.02400 10.95800 -3.87000 1.000 40.69585 319 PHE B C 1
ATOM 4786 O O . PHE B 1 339 ? 24.93900 12.00400 -3.21800 1.000 42.11542 319 PHE B O 1
ATOM 4794 N N . LYS B 1 340 ? 26.17900 10.30600 -4.02200 1.000 45.96262 320 LYS B N 1
ATOM 4795 C CA . LYS B 1 340 ? 27.43300 10.96700 -3.69000 1.000 45.53056 320 LYS B CA 1
ATOM 4796 C C . LYS B 1 340 ? 27.82800 11.98100 -4.75500 1.000 49.25001 320 LYS B C 1
ATOM 4797 O O . LYS B 1 340 ? 28.58500 12.90800 -4.46100 1.000 47.72281 320 LYS B O 1
ATOM 4803 N N . GLU B 1 341 ? 27.32600 11.82900 -5.97500 1.000 53.08037 321 GLU B N 1
ATOM 4804 C CA . GLU B 1 341 ? 27.48700 12.82400 -7.02100 1.000 54.30502 321 GLU B CA 1
ATOM 4805 C C . GLU B 1 341 ? 26.39900 13.89100 -6.89200 1.000 57.28128 321 GLU B C 1
ATOM 4806 O O . GLU B 1 341 ? 25.33000 13.65400 -6.32200 1.000 54.45447 321 GLU B O 1
ATOM 4812 N N . GLY B 1 342 ? 26.69100 15.08400 -7.41200 1.000 53.27177 322 GLY B N 1
ATOM 4813 C CA . GLY B 1 342 ? 25.72100 16.16300 -7.41500 1.000 54.82577 322 GLY B CA 1
ATOM 4814 C C . GLY B 1 342 ? 24.38100 15.79400 -8.02900 1.000 56.23377 322 GLY B C 1
ATOM 4815 O O . GLY B 1 342 ? 24.33000 15.14000 -9.07600 1.000 60.31225 322 GLY B O 1
ATOM 4816 N N . ILE B 1 343 ? 23.28800 16.21600 -7.38400 1.000 55.65033 323 ILE B N 1
ATOM 4817 C CA . ILE B 1 343 ? 21.94000 15.85400 -7.82200 1.000 51.95034 323 ILE B CA 1
ATOM 4818 C C . ILE B 1 343 ? 21.64500 16.34300 -9.23300 1.000 56.56680 323 ILE B C 1
ATOM 4819 O O . ILE B 1 343 ? 20.85300 15.72400 -9.95200 1.000 53.88089 323 ILE B O 1
ATOM 4824 N N . GLU B 1 344 ? 22.29000 17.42700 -9.66700 1.000 55.31990 324 GLU B N 1
ATOM 4825 C CA . GLU B 1 344 ? 21.98800 17.98400 -10.97800 1.000 52.34804 324 GLU B CA 1
ATOM 4826 C C . GLU B 1 344 ? 22.47400 17.10800 -12.12700 1.000 53.83557 324 GLU B C 1
ATOM 4827 O O . GLU B 1 344 ? 22.24200 17.46100 -13.28900 1.000 54.35509 324 GLU B O 1
ATOM 4833 N N . LYS B 1 345 ? 23.09500 15.95800 -11.84600 1.000 53.22902 325 LYS B N 1
ATOM 4834 C CA . LYS B 1 345 ? 23.28400 14.96800 -12.89900 1.000 55.77106 325 LYS B CA 1
ATOM 4835 C C . LYS B 1 345 ? 21.96300 14.39800 -13.39600 1.000 56.52003 325 LYS B C 1
ATOM 4836 O O . LYS B 1 345 ? 21.95900 13.70100 -14.41700 1.000 56.62386 325 LYS B O 1
ATOM 4842 N N . PHE B 1 346 ? 20.85100 14.65500 -12.70000 1.000 54.34861 326 PHE B N 1
ATOM 4843 C CA . PHE B 1 346 ? 19.55000 14.27000 -13.23500 1.000 50.41891 326 PHE B CA 1
ATOM 4844 C C . PHE B 1 346 ? 19.04600 15.20600 -14.33000 1.000 57.60282 326 PHE B C 1
ATOM 4845 O O . PHE B 1 346 ? 17.96100 14.95900 -14.87100 1.000 47.05760 326 PHE B O 1
ATOM 4853 N N . MET B 1 347 ? 19.78500 16.26300 -14.66800 1.000 59.99674 327 MET B N 1
ATOM 4854 C CA . MET B 1 347 ? 19.32300 17.21200 -15.67500 1.000 63.06646 327 MET B CA 1
ATOM 4855 C C . MET B 1 347 ? 19.62900 16.69900 -17.07900 1.000 69.38340 327 MET B C 1
ATOM 4856 O O . MET B 1 347 ? 20.62200 15.99600 -17.30700 1.000 67.62325 327 MET B O 1
ATOM 4861 N N . SER B 1 348 ? 18.75500 17.06600 -18.02100 1.000 75.10277 328 SER B N 1
ATOM 4862 C CA . SER B 1 348 ? 18.70100 16.47900 -19.36500 1.000 80.37277 328 SER B CA 1
ATOM 4863 C C . SER B 1 348 ? 18.78500 14.96100 -19.31000 1.000 83.70277 328 SER B C 1
ATOM 4864 O O . SER B 1 348 ? 17.76900 14.27400 -19.28700 1.000 78.71277 328 SER B O 1
ATOM 4867 N N . MET C 1 21 ? 18.45900 -2.13900 -29.24500 1.000 66.44947 1 MET C N 1
ATOM 4868 C CA . MET C 1 21 ? 17.05200 -2.13200 -28.87200 1.000 67.11877 1 MET C CA 1
ATOM 4869 C C . MET C 1 21 ? 16.56800 -0.72900 -28.53600 1.000 71.45076 1 MET C C 1
ATOM 4870 O O . MET C 1 21 ? 17.15300 -0.05400 -27.69200 1.000 71.45918 1 MET C O 1
ATOM 4875 N N . ASN C 1 22 ? 15.49900 -0.29400 -29.19700 1.000 72.88669 2 ASN C N 1
ATOM 4876 C CA . ASN C 1 22 ? 14.90100 0.99200 -28.87700 1.000 75.98435 2 ASN C CA 1
ATOM 4877 C C . ASN C 1 22 ? 14.28500 0.94700 -27.48600 1.000 80.17786 2 ASN C C 1
ATOM 4878 O O . ASN C 1 22 ? 13.73400 -0.07200 -27.07200 1.000 80.52685 2 ASN C O 1
ATOM 4883 N N . ARG C 1 23 ? 14.36500 2.06900 -26.76600 1.000 82.71488 3 ARG C N 1
ATOM 4884 C CA . ARG C 1 23 ? 13.79300 2.12400 -25.42400 1.000 83.61504 3 ARG C CA 1
ATOM 4885 C C . ARG C 1 23 ? 12.29000 1.83900 -25.41400 1.000 82.86918 3 ARG C C 1
ATOM 4886 O O . ARG C 1 23 ? 11.76200 1.44700 -24.36800 1.000 83.13443 3 ARG C O 1
ATOM 4894 N N . LYS C 1 24 ? 11.59400 2.00500 -26.54900 1.000 83.09560 4 LYS C N 1
ATOM 4895 C CA . LYS C 1 24 ? 10.13700 1.84400 -26.57200 1.000 83.29741 4 LYS C CA 1
ATOM 4896 C C . LYS C 1 24 ? 9.70700 0.39500 -26.34900 1.000 80.65995 4 LYS C C 1
ATOM 4897 O O . LYS C 1 24 ? 8.64900 0.13800 -25.74700 1.000 81.29277 4 LYS C O 1
ATOM 4903 N N . VAL C 1 25 ? 10.50300 -0.56000 -26.83600 1.000 79.73065 5 VAL C N 1
ATOM 4904 C CA . VAL C 1 25 ? 10.09900 -1.96000 -26.79800 1.000 74.39676 5 VAL C CA 1
ATOM 4905 C C . VAL C 1 25 ? 10.03400 -2.46700 -25.36400 1.000 72.21853 5 VAL C C 1
ATOM 4906 O O . VAL C 1 25 ? 9.25900 -3.38500 -25.05400 1.000 74.18277 5 VAL C O 1
ATOM 4910 N N . ALA C 1 26 ? 10.81800 -1.86900 -24.46500 1.000 69.19371 6 ALA C N 1
ATOM 4911 C CA . ALA C 1 26 ? 10.77600 -2.25300 -23.06000 1.000 65.04452 6 ALA C CA 1
ATOM 4912 C C . ALA C 1 26 ? 9.36400 -2.11600 -22.50700 1.000 62.62217 6 ALA C C 1
ATOM 4913 O O . ALA C 1 26 ? 8.75500 -3.09300 -22.05900 1.000 56.25508 6 ALA C O 1
ATOM 4915 N N . LEU C 1 27 ? 8.80800 -0.91000 -22.57200 1.000 63.64111 7 LEU C N 1
ATOM 4916 C CA . LEU C 1 27 ? 7.44900 -0.71400 -22.09400 1.000 60.70461 7 LEU C CA 1
ATOM 4917 C C . LEU C 1 27 ? 6.40500 -1.38100 -22.97600 1.000 58.63786 7 LEU C C 1
ATOM 4918 O O . LEU C 1 27 ? 5.31000 -1.68200 -22.48200 1.000 56.25798 7 LEU C O 1
ATOM 4923 N N . GLU C 1 28 ? 6.70600 -1.64800 -24.25300 1.000 55.19128 8 GLU C N 1
ATOM 4924 C CA . GLU C 1 28 ? 5.70900 -2.38700 -25.02600 1.000 57.70922 8 GLU C CA 1
ATOM 4925 C C . GLU C 1 28 ? 5.62100 -3.85400 -24.60000 1.000 46.98172 8 GLU C C 1
ATOM 4926 O O . GLU C 1 28 ? 4.57600 -4.48700 -24.78800 1.000 41.85334 8 GLU C O 1
ATOM 4932 N N . ALA C 1 29 ? 6.69100 -4.40900 -24.02200 1.000 37.45277 9 ALA C N 1
ATOM 4933 C CA . ALA C 1 29 ? 6.65400 -5.81400 -23.61000 1.000 38.12797 9 ALA C CA 1
ATOM 4934 C C . ALA C 1 29 ? 5.59200 -6.07200 -22.54500 1.000 32.86142 9 ALA C C 1
ATOM 4935 O O . ALA C 1 29 ? 5.04000 -7.18600 -22.44600 1.000 30.43535 9 ALA C O 1
ATOM 4937 N N . VAL C 1 30 ? 5.31300 -5.05700 -21.72400 1.000 29.89959 10 VAL C N 1
ATOM 4938 C CA . VAL C 1 30 ? 4.39900 -5.23300 -20.59900 1.000 37.05990 10 VAL C CA 1
ATOM 4939 C C . VAL C 1 30 ? 2.97300 -5.40600 -21.08500 1.000 31.06500 10 VAL C C 1
ATOM 4940 O O . VAL C 1 30 ? 2.20700 -6.18500 -20.51200 1.000 30.11125 10 VAL C O 1
ATOM 4944 N N . ARG C 1 31 ? 2.58900 -4.69200 -22.13700 1.000 31.03447 11 ARG C N 1
ATOM 4945 C CA . ARG C 1 31 ? 1.26700 -4.90700 -22.71200 1.000 34.68753 11 ARG C CA 1
ATOM 4946 C C . ARG C 1 31 ? 1.08700 -6.36400 -23.11400 1.000 31.66061 11 ARG C C 1
ATOM 4947 O O . ARG C 1 31 ? 0.01800 -6.95700 -22.89000 1.000 29.53950 11 ARG C O 1
ATOM 4955 N N . VAL C 1 32 ? 2.14400 -6.96400 -23.67700 1.000 28.63065 12 VAL C N 1
ATOM 4956 C CA . VAL C 1 32 ? 2.10300 -8.37000 -24.07300 1.000 29.69895 12 VAL C CA 1
ATOM 4957 C C . VAL C 1 32 ? 1.85900 -9.25400 -22.85800 1.000 24.72205 12 VAL C C 1
ATOM 4958 O O . VAL C 1 32 ? 0.97800 -10.12100 -22.86300 1.000 23.14227 12 VAL C O 1
ATOM 4962 N N . THR C 1 33 ? 2.67200 -9.07900 -21.80800 1.000 25.70540 13 THR C N 1
ATOM 4963 C CA . THR C 1 33 ? 2.49000 -9.96200 -20.65300 1.000 23.81051 13 THR C CA 1
ATOM 4964 C C . THR C 1 33 ? 1.13500 -9.71600 -19.97300 1.000 20.49603 13 THR C C 1
ATOM 4965 O O . THR C 1 33 ? 0.50000 -10.65500 -19.49200 1.000 20.66629 13 THR C O 1
ATOM 4969 N N . GLU C 1 34 ? 0.66000 -8.47300 -19.94500 1.000 22.67318 14 GLU C N 1
ATOM 4970 C CA . GLU C 1 34 ? -0.64400 -8.19500 -19.33500 1.000 26.03249 14 GLU C CA 1
ATOM 4971 C C . GLU C 1 34 ? -1.77100 -8.91900 -20.06900 1.000 25.25186 14 GLU C C 1
ATOM 4972 O O . GLU C 1 34 ? -2.67000 -9.49400 -19.44000 1.000 24.26779 14 GLU C O 1
ATOM 4978 N N . LEU C 1 35 ? -1.75500 -8.86900 -21.40400 1.000 23.30370 15 LEU C N 1
ATOM 4979 C CA . LEU C 1 35 ? -2.81500 -9.51500 -22.18100 1.000 25.53987 15 LEU C CA 1
ATOM 4980 C C . LEU C 1 35 ? -2.76200 -11.02900 -22.02600 1.000 23.62779 15 LEU C C 1
ATOM 4981 O O . LEU C 1 35 ? -3.80600 -11.68600 -21.85100 1.000 22.43734 15 LEU C O 1
ATOM 4986 N N . ALA C 1 36 ? -1.55500 -11.59500 -22.01700 1.000 21.54125 16 ALA C N 1
ATOM 4987 C CA . ALA C 1 36 ? -1.44500 -13.03000 -21.78100 1.000 18.95416 16 ALA C CA 1
ATOM 4988 C C . ALA C 1 36 ? -1.94100 -13.39600 -20.38400 1.000 18.62248 16 ALA C C 1
ATOM 4989 O O . ALA C 1 36 ? -2.55900 -14.44700 -20.18900 1.000 21.24680 16 ALA C O 1
ATOM 4991 N N . ALA C 1 37 ? -1.65000 -12.55000 -19.39000 1.000 19.39088 17 ALA C N 1
ATOM 4992 C CA . ALA C 1 37 ? -2.08100 -12.83100 -18.02900 1.000 19.15725 17 ALA C CA 1
ATOM 4993 C C . ALA C 1 37 ? -3.61000 -12.77500 -17.91100 1.000 18.78688 17 ALA C C 1
ATOM 4994 O O . ALA C 1 37 ? -4.21200 -13.61700 -17.25200 1.000 18.97107 17 ALA C O 1
ATOM 4996 N N . LEU C 1 38 ? -4.23900 -11.77400 -18.51100 1.000 20.39942 18 LEU C N 1
ATOM 4997 C CA . LEU C 1 38 ? -5.70200 -11.69600 -18.48700 1.000 25.57468 18 LEU C CA 1
ATOM 4998 C C . LEU C 1 38 ? -6.33300 -12.92600 -19.13100 1.000 22.37799 18 LEU C C 1
ATOM 4999 O O . LEU C 1 38 ? -7.29500 -13.50300 -18.58900 1.000 20.65237 18 LEU C O 1
ATOM 5004 N N . ALA C 1 39 ? -5.78000 -13.36500 -20.27500 1.000 21.86024 19 ALA C N 1
ATOM 5005 C CA . ALA C 1 39 ? -6.31700 -14.55500 -20.93200 1.000 24.36658 19 ALA C CA 1
ATOM 5006 C C . ALA C 1 39 ? -6.10500 -15.79900 -20.08300 1.000 23.89951 19 ALA C C 1
ATOM 5007 O O . ALA C 1 39 ? -6.99300 -16.65000 -19.98700 1.000 22.56622 19 ALA C O 1
ATOM 5009 N N . SER C 1 40 ? -4.94100 -15.92200 -19.43900 1.000 21.10419 20 SER C N 1
ATOM 5010 C CA . SER C 1 40 ? -4.72200 -17.05700 -18.55200 1.000 18.91844 20 SER C CA 1
ATOM 5011 C C . SER C 1 40 ? -5.67300 -17.00800 -17.37100 1.000 17.81415 20 SER C C 1
ATOM 5012 O O . SER C 1 40 ? -6.13700 -18.04800 -16.88200 1.000 18.85755 20 SER C O 1
ATOM 5015 N N . TRP C 1 41 ? -5.91000 -15.80800 -16.85600 1.000 18.17224 21 TRP C N 1
ATOM 5016 C CA . TRP C 1 41 ? -6.72500 -15.65100 -15.65900 1.000 19.02190 21 TRP C CA 1
ATOM 5017 C C . TRP C 1 41 ? -8.14500 -16.10300 -15.92300 1.000 19.55240 21 TRP C C 1
ATOM 5018 O O . TRP C 1 41 ? -8.77800 -16.71100 -15.05500 1.000 19.10188 21 TRP C O 1
ATOM 5029 N N . SER C 1 42 ? -8.63400 -15.86400 -17.14200 1.000 22.87318 22 SER C N 1
ATOM 5030 C CA . SER C 1 42 ? -9.96000 -16.36500 -17.49000 1.000 22.38015 22 SER C CA 1
ATOM 5031 C C . SER C 1 42 ? -10.05800 -17.88600 -17.35200 1.000 24.48569 22 SER C C 1
ATOM 5032 O O . SER C 1 42 ? -11.15900 -18.41300 -17.14500 1.000 25.19573 22 SER C O 1
ATOM 5035 N N . GLN C 1 43 ? -8.93500 -18.60200 -17.43700 1.000 20.78136 23 GLN C N 1
ATOM 5036 C CA . GLN C 1 43 ? -8.90000 -20.04900 -17.29800 1.000 21.92543 23 GLN C CA 1
ATOM 5037 C C . GLN C 1 43 ? -8.42400 -20.51300 -15.92900 1.000 20.49425 23 GLN C C 1
ATOM 5038 O O . GLN C 1 43 ? -8.27100 -21.72200 -15.71100 1.000 21.53727 23 GLN C O 1
ATOM 5044 N N . MET C 1 44 ? -8.19000 -19.58900 -15.00100 1.000 21.45733 24 MET C N 1
ATOM 5045 C CA . MET C 1 44 ? -7.65700 -19.96200 -13.70300 1.000 20.69037 24 MET C CA 1
ATOM 5046 C C . MET C 1 44 ? -8.66900 -20.81100 -12.95200 1.000 20.99477 24 MET C C 1
ATOM 5047 O O . MET C 1 44 ? -9.85000 -20.45900 -12.87500 1.000 21.57430 24 MET C O 1
ATOM 5052 N N . GLY C 1 45 ? -8.21700 -21.94300 -12.42500 1.000 16.99298 25 GLY C N 1
ATOM 5053 C CA . GLY C 1 45 ? -9.11000 -22.72300 -11.60100 1.000 19.57219 25 GLY C CA 1
ATOM 5054 C C . GLY C 1 45 ? -10.16500 -23.46400 -12.39000 1.000 24.85163 25 GLY C C 1
ATOM 5055 O O . GLY C 1 45 ? -11.18100 -23.86800 -11.82300 1.000 20.01784 25 GLY C O 1
ATOM 5056 N N . ARG C 1 46 ? -9.94200 -23.66200 -13.68800 1.000 20.58248 26 ARG C N 1
ATOM 5057 C CA . ARG C 1 46 ? -10.87100 -24.44600 -14.50200 1.000 25.18745 26 ARG C CA 1
ATOM 5058 C C . ARG C 1 46 ? -10.40900 -25.89000 -14.67100 1.000 27.83450 26 ARG C C 1
ATOM 5059 O O . ARG C 1 46 ? -11.10300 -26.68200 -15.32500 1.000 23.71038 26 ARG C O 1
ATOM 5067 N N . GLY C 1 47 ? -9.24900 -26.24500 -14.11200 1.000 23.35675 27 GLY C N 1
ATOM 5068 C CA . GLY C 1 47 ? -8.80500 -27.62300 -14.14200 1.000 26.68877 27 GLY C CA 1
ATOM 5069 C C . GLY C 1 47 ? -8.39900 -28.10600 -15.51300 1.000 31.86362 27 GLY C C 1
ATOM 5070 O O . GLY C 1 47 ? -8.36800 -29.32000 -15.75600 1.000 33.05187 27 GLY C O 1
ATOM 5071 N N . ASP C 1 48 ? -8.09300 -27.18700 -16.42600 1.000 25.16522 28 ASP C N 1
ATOM 5072 C CA . ASP C 1 48 ? -7.76200 -27.52100 -17.81400 1.000 29.17394 28 ASP C CA 1
ATOM 5073 C C . ASP C 1 48 ? -6.44000 -26.84500 -18.17700 1.000 27.10427 28 ASP C C 1
ATOM 5074 O O . ASP C 1 48 ? -6.43500 -25.72800 -18.70000 1.000 27.70229 28 ASP C O 1
ATOM 5079 N N . LYS C 1 49 ? -5.32100 -27.52300 -17.91500 1.000 28.99897 29 LYS C N 1
ATOM 5080 C CA . LYS C 1 49 ? -4.02500 -26.89000 -18.16100 1.000 29.65006 29 LYS C CA 1
ATOM 5081 C C . LYS C 1 49 ? -3.80000 -26.63500 -19.64900 1.000 33.41717 29 LYS C C 1
ATOM 5082 O O . LYS C 1 49 ? -3.16300 -25.64400 -20.03000 1.000 31.58886 29 LYS C O 1
ATOM 5088 N N . ILE C 1 50 ? -4.36000 -27.48800 -20.50700 1.000 29.45637 30 ILE C N 1
ATOM 5089 C CA . ILE C 1 50 ? -4.20600 -27.27600 -21.94700 1.000 33.19580 30 ILE C CA 1
ATOM 5090 C C . ILE C 1 50 ? -4.90600 -25.99800 -22.38200 1.000 28.26344 30 ILE C C 1
ATOM 5091 O O . ILE C 1 50 ? -4.34700 -25.19400 -23.13700 1.000 26.60450 30 ILE C O 1
ATOM 5096 N N . ALA C 1 51 ? -6.14100 -25.79300 -21.91900 1.000 29.08238 31 ALA C N 1
ATOM 5097 C CA . ALA C 1 51 ? -6.89500 -24.60600 -22.31300 1.000 30.09995 31 ALA C CA 1
ATOM 5098 C C . ALA C 1 51 ? -6.26500 -23.32800 -21.76600 1.000 25.41798 31 ALA C C 1
ATOM 5099 O O . ALA C 1 51 ? -6.25200 -22.29500 -22.45200 1.000 28.69811 31 ALA C O 1
ATOM 5101 N N . ALA C 1 52 ? -5.78600 -23.35600 -20.51800 1.000 26.50322 32 ALA C N 1
ATOM 5102 C CA . ALA C 1 52 ? -5.06300 -22.20000 -19.98900 1.000 25.58719 32 ALA C CA 1
ATOM 5103 C C . ALA C 1 52 ? -3.85100 -21.87400 -20.85900 1.000 24.65722 32 ALA C C 1
ATOM 5104 O O . ALA C 1 52 ? -3.64600 -20.71300 -21.26600 1.000 25.21093 32 ALA C O 1
ATOM 5106 N N . ASP C 1 53 ? -3.03600 -22.89600 -21.15300 1.000 26.84201 33 ASP C N 1
ATOM 5107 C CA . ASP C 1 53 ? -1.85000 -22.67600 -21.98400 1.000 27.33302 33 ASP C CA 1
ATOM 5108 C C . ASP C 1 53 ? -2.23400 -22.09500 -23.33900 1.000 29.43770 33 ASP C C 1
ATOM 5109 O O . ASP C 1 53 ? -1.58500 -21.16700 -23.83600 1.000 27.98526 33 ASP C O 1
ATOM 5114 N N . GLN C 1 54 ? -3.30100 -22.61300 -23.95100 1.000 27.59539 34 GLN C N 1
ATOM 5115 C CA . GLN C 1 54 ? -3.65700 -22.13500 -25.28300 1.000 27.67976 34 GLN C CA 1
ATOM 5116 C C . GLN C 1 54 ? -4.18300 -20.70400 -25.25100 1.000 30.82896 34 GLN C C 1
ATOM 5117 O O . GLN C 1 54 ? -3.90700 -19.91300 -26.16500 1.000 29.06087 34 GLN C O 1
ATOM 5123 N N . ALA C 1 55 ? -4.98400 -20.35600 -24.23600 1.000 28.14846 35 ALA C N 1
ATOM 5124 C CA . ALA C 1 55 ? -5.42900 -18.97300 -24.12500 1.000 24.71450 35 ALA C CA 1
ATOM 5125 C C . ALA C 1 55 ? -4.23600 -18.03800 -24.02200 1.000 24.84307 35 ALA C C 1
ATOM 5126 O O . ALA C 1 55 ? -4.20300 -16.96000 -24.64600 1.000 25.84951 35 ALA C O 1
ATOM 5128 N N . ALA C 1 56 ? -3.24200 -18.43800 -23.22200 1.000 23.44478 36 ALA C N 1
ATOM 5129 C CA . ALA C 1 56 ? -2.07100 -17.59700 -23.04700 1.000 24.20855 36 ALA C CA 1
ATOM 5130 C C . ALA C 1 56 ? -1.28400 -17.49200 -24.34800 1.000 26.20418 36 ALA C C 1
ATOM 5131 O O . ALA C 1 56 ? -0.88300 -16.39700 -24.74700 1.000 28.26192 36 ALA C O 1
ATOM 5133 N N . VAL C 1 57 ? -1.05700 -18.62600 -25.02000 1.000 27.91120 37 VAL C N 1
ATOM 5134 C CA . VAL C 1 57 ? -0.33400 -18.61300 -26.29200 1.000 30.93756 37 VAL C CA 1
ATOM 5135 C C . VAL C 1 57 ? -1.01800 -17.67500 -27.28100 1.000 27.22301 37 VAL C C 1
ATOM 5136 O O . VAL C 1 57 ? -0.36900 -16.82700 -27.90400 1.000 28.80157 37 VAL C O 1
ATOM 5140 N N . ASP C 1 58 ? -2.34100 -17.81500 -27.44100 1.000 31.58479 38 ASP C N 1
ATOM 5141 C CA . ASP C 1 58 ? -3.07000 -17.00900 -28.42200 1.000 34.57219 38 ASP C CA 1
ATOM 5142 C C . ASP C 1 58 ? -2.93300 -15.52100 -28.13000 1.000 34.24144 38 ASP C C 1
ATOM 5143 O O . ASP C 1 58 ? -2.61600 -14.71900 -29.02700 1.000 32.74323 38 ASP C O 1
ATOM 5148 N N . ALA C 1 59 ? -3.17100 -15.13200 -26.87100 1.000 26.53874 39 ALA C N 1
ATOM 5149 C CA . ALA C 1 59 ? -3.06900 -13.72000 -26.50900 1.000 32.01817 39 ALA C CA 1
ATOM 5150 C C . ALA C 1 59 ? -1.64100 -13.19500 -26.65300 1.000 27.67331 39 ALA C C 1
ATOM 5151 O O . ALA C 1 59 ? -1.43000 -12.05800 -27.10600 1.000 30.25287 39 ALA C O 1
ATOM 5153 N N . MET C 1 60 ? -0.64300 -13.99600 -26.27600 1.000 24.82838 40 MET C N 1
ATOM 5154 C CA . MET C 1 60 ? 0.72800 -13.50700 -26.37900 1.000 27.43277 40 MET C CA 1
ATOM 5155 C C . MET C 1 60 ? 1.14700 -13.35700 -27.83300 1.000 32.25428 40 MET C C 1
ATOM 5156 O O . MET C 1 60 ? 1.79300 -12.37100 -28.19200 1.000 34.55904 40 MET C O 1
ATOM 5161 N N . ARG C 1 61 ? 0.77900 -14.30900 -28.69200 1.000 33.71021 41 ARG C N 1
ATOM 5162 C CA . ARG C 1 61 ? 1.16200 -14.17500 -30.09700 1.000 38.79781 41 ARG C CA 1
ATOM 5163 C C . ARG C 1 61 ? 0.48300 -12.96900 -30.73500 1.000 36.75848 41 ARG C C 1
ATOM 5164 O O . ARG C 1 61 ? 1.12400 -12.19200 -31.46200 1.000 43.21774 41 ARG C O 1
ATOM 5172 N N . LYS C 1 62 ? -0.80800 -12.77400 -30.45800 1.000 34.60762 42 LYS C N 1
ATOM 5173 C CA . LYS C 1 62 ? -1.48800 -11.63100 -31.05400 1.000 37.58231 42 LYS C CA 1
ATOM 5174 C C . LYS C 1 62 ? -0.90100 -10.31600 -30.56300 1.000 41.97394 42 LYS C C 1
ATOM 5175 O O . LYS C 1 62 ? -0.77800 -9.35900 -31.33900 1.000 38.17579 42 LYS C O 1
ATOM 5181 N N . ALA C 1 63 ? -0.53200 -10.23500 -29.27900 1.000 39.58677 43 ALA C N 1
ATOM 5182 C CA . ALA C 1 63 ? 0.02700 -8.98100 -28.78900 1.000 36.21245 43 ALA C CA 1
ATOM 5183 C C . ALA C 1 63 ? 1.44200 -8.77700 -29.30900 1.000 36.58146 43 ALA C C 1
ATOM 5184 O O . ALA C 1 63 ? 1.84200 -7.64700 -29.61800 1.000 40.12875 43 ALA C O 1
ATOM 5186 N N . LEU C 1 64 ? 2.21200 -9.86000 -29.41000 1.000 35.06343 44 LEU C N 1
ATOM 5187 C CA . LEU C 1 64 ? 3.59000 -9.76400 -29.87000 1.000 39.28754 44 LEU C CA 1
ATOM 5188 C C . LEU C 1 64 ? 3.66900 -9.27900 -31.30200 1.000 41.60364 44 LEU C C 1
ATOM 5189 O O . LEU C 1 64 ? 4.60400 -8.55800 -31.65900 1.000 39.73488 44 LEU C O 1
ATOM 5194 N N . ASN C 1 65 ? 2.71300 -9.67700 -32.14200 1.000 44.56689 45 ASN C N 1
ATOM 5195 C CA . ASN C 1 65 ? 2.80200 -9.24400 -33.53100 1.000 45.45429 45 ASN C CA 1
ATOM 5196 C C . ASN C 1 65 ? 2.47000 -7.77100 -33.72700 1.000 47.09432 45 ASN C C 1
ATOM 5197 O O . ASN C 1 65 ? 2.61300 -7.26800 -34.84400 1.000 43.62655 45 ASN C O 1
ATOM 5202 N N . GLU C 1 66 ? 2.04900 -7.06400 -32.68100 1.000 44.64729 46 GLU C N 1
ATOM 5203 C CA . GLU C 1 66 ? 1.89700 -5.61700 -32.73900 1.000 45.82402 46 GLU C CA 1
ATOM 5204 C C . GLU C 1 66 ? 3.09700 -4.86800 -32.17600 1.000 46.53922 46 GLU C C 1
ATOM 5205 O O . GLU C 1 66 ? 3.10500 -3.63200 -32.20400 1.000 49.34316 46 GLU C O 1
ATOM 5211 N N . VAL C 1 67 ? 4.09400 -5.57600 -31.63500 1.000 41.67820 47 VAL C N 1
ATOM 5212 C CA . VAL C 1 67 ? 5.29600 -4.94600 -31.10000 1.000 41.69044 47 VAL C CA 1
ATOM 5213 C C . VAL C 1 67 ? 6.23800 -4.64000 -32.25700 1.000 46.96529 47 VAL C C 1
ATOM 5214 O O . VAL C 1 67 ? 6.41600 -5.46400 -33.16300 1.000 43.95510 47 VAL C O 1
ATOM 5218 N N . ASP C 1 68 ? 6.83500 -3.44700 -32.23400 1.000 47.93049 48 ASP C N 1
ATOM 5219 C CA . ASP C 1 68 ? 7.71300 -2.98100 -33.31000 1.000 50.91856 48 ASP C CA 1
ATOM 5220 C C . ASP C 1 68 ? 9.10700 -3.58900 -33.14400 1.000 47.18074 48 ASP C C 1
ATOM 5221 O O . ASP C 1 68 ? 10.08800 -2.92500 -32.81200 1.000 48.78500 48 ASP C O 1
ATOM 5226 N N . ILE C 1 69 ? 9.18200 -4.89300 -33.39400 1.000 44.38340 49 ILE C N 1
ATOM 5227 C CA . ILE C 1 69 ? 10.44500 -5.61700 -33.34500 1.000 47.30361 49 ILE C CA 1
ATOM 5228 C C . ILE C 1 69 ? 10.51800 -6.59700 -34.50900 1.000 43.70375 49 ILE C C 1
ATOM 5229 O O . ILE C 1 69 ? 9.50100 -7.01800 -35.06300 1.000 44.59926 49 ILE C O 1
ATOM 5234 N N . ASP C 1 70 ? 11.73900 -6.95500 -34.87700 1.000 45.59263 50 ASP C N 1
ATOM 5235 C CA . ASP C 1 70 ? 12.04100 -8.08900 -35.73700 1.000 46.23561 50 ASP C CA 1
ATOM 5236 C C . ASP C 1 70 ? 12.58000 -9.16100 -34.79200 1.000 41.53333 50 ASP C C 1
ATOM 5237 O O . ASP C 1 70 ? 13.77300 -9.21900 -34.50100 1.000 41.09368 50 ASP C O 1
ATOM 5242 N N . GLY C 1 71 ? 11.68800 -9.99600 -34.27300 1.000 45.66849 51 GLY C N 1
ATOM 5243 C CA . GLY C 1 71 ? 12.04600 -10.93900 -33.23400 1.000 41.44909 51 GLY C CA 1
ATOM 5244 C C . GLY C 1 71 ? 12.17300 -12.36500 -33.73400 1.000 41.06660 51 GLY C C 1
ATOM 5245 O O . GLY C 1 71 ? 11.50700 -12.77400 -34.68000 1.000 41.51266 51 GLY C O 1
ATOM 5246 N N . THR C 1 72 ? 13.04400 -13.12600 -33.08300 1.000 38.92746 52 THR C N 1
ATOM 5247 C CA . THR C 1 72 ? 13.16300 -14.55400 -33.35600 1.000 40.79558 52 THR C CA 1
ATOM 5248 C C . THR C 1 72 ? 13.03900 -15.32400 -32.05400 1.000 38.34293 52 THR C C 1
ATOM 5249 O O . THR C 1 72 ? 13.80300 -15.07900 -31.11300 1.000 39.38348 52 THR C O 1
ATOM 5253 N N . VAL C 1 73 ? 12.10600 -16.27300 -32.01600 1.000 38.26977 53 VAL C N 1
ATOM 5254 C CA . VAL C 1 73 ? 11.86200 -17.04800 -30.80500 1.000 35.00578 53 VAL C CA 1
ATOM 5255 C C . VAL C 1 73 ? 13.00400 -18.02900 -30.58000 1.000 41.15512 53 VAL C C 1
ATOM 5256 O O . VAL C 1 73 ? 13.20200 -18.96400 -31.36700 1.000 39.34879 53 VAL C O 1
ATOM 5260 N N . VAL C 1 74 ? 13.76500 -17.81100 -29.50300 1.000 33.74323 54 VAL C N 1
ATOM 5261 C CA . VAL C 1 74 ? 14.78800 -18.75100 -29.08600 1.000 33.13487 54 VAL C CA 1
ATOM 5262 C C . VAL C 1 74 ? 14.34900 -19.58200 -27.88800 1.000 33.77267 54 VAL C C 1
ATOM 5263 O O . VAL C 1 74 ? 14.80700 -20.72100 -27.74000 1.000 32.98420 54 VAL C O 1
ATOM 5267 N N . ILE C 1 75 ? 13.49400 -19.04000 -27.02100 1.000 34.57971 55 ILE C N 1
ATOM 5268 C CA . ILE C 1 75 ? 12.83700 -19.80100 -25.97000 1.000 32.15118 55 ILE C CA 1
ATOM 5269 C C . ILE C 1 75 ? 11.34800 -19.55400 -26.11900 1.000 31.33305 55 ILE C C 1
ATOM 5270 O O . ILE C 1 75 ? 10.89700 -18.40300 -26.13200 1.000 32.71369 55 ILE C O 1
ATOM 5275 N N . GLY C 1 76 ? 10.60000 -20.60300 -26.28000 1.000 35.19781 56 GLY C N 1
ATOM 5276 C CA . GLY C 1 76 ? 9.19000 -20.45300 -26.56400 1.000 37.72103 56 GLY C CA 1
ATOM 5277 C C . GLY C 1 76 ? 8.39700 -21.62900 -26.12700 1.000 36.87331 56 GLY C C 1
ATOM 5278 O O . GLY C 1 76 ? 8.76400 -22.33700 -25.18900 1.000 35.58366 56 GLY C O 1
ATOM 5279 N N . GLU C 1 77 ? 7.28600 -21.83500 -26.83300 1.000 34.69251 57 GLU C N 1
ATOM 5280 C CA . GLU C 1 77 ? 6.32300 -22.84500 -26.44700 1.000 36.62620 57 GLU C CA 1
ATOM 5281 C C . GLU C 1 77 ? 6.84200 -24.24900 -26.71100 1.000 42.06424 57 GLU C C 1
ATOM 5282 O O . GLU C 1 77 ? 6.48200 -25.18800 -25.99000 1.000 37.19851 57 GLU C O 1
ATOM 5288 N N . GLY C 1 78 ? 7.67800 -24.41200 -27.72500 1.000 39.46307 58 GLY C N 1
ATOM 5289 C CA . GLY C 1 78 ? 8.23400 -25.70500 -28.05200 1.000 46.56063 58 GLY C CA 1
ATOM 5290 C C . GLY C 1 78 ? 8.74600 -25.68900 -29.47700 1.000 45.92139 58 GLY C C 1
ATOM 5291 O O . GLY C 1 78 ? 8.78400 -24.65100 -30.12900 1.000 39.66992 58 GLY C O 1
ATOM 5292 N N . GLU C 1 79 ? 9.15300 -26.86200 -29.94700 1.000 48.68286 59 GLU C N 1
ATOM 5293 C CA . GLU C 1 79 ? 9.60900 -26.98100 -31.32300 1.000 53.41389 59 GLU C CA 1
ATOM 5294 C C . GLU C 1 79 ? 8.40600 -27.03300 -32.25700 1.000 53.32356 59 GLU C C 1
ATOM 5295 O O . GLU C 1 79 ? 7.30000 -27.40300 -31.85100 1.000 51.61277 59 GLU C O 1
ATOM 5301 N N . LEU C 1 80 ? 8.62900 -26.63600 -33.51700 1.000 56.10991 60 LEU C N 1
ATOM 5302 C CA . LEU C 1 80 ? 7.51900 -26.45500 -34.45400 1.000 56.07624 60 LEU C CA 1
ATOM 5303 C C . LEU C 1 80 ? 6.68300 -27.72300 -34.60200 1.000 57.52029 60 LEU C C 1
ATOM 5304 O O . LEU C 1 80 ? 5.45800 -27.64900 -34.74600 1.000 60.31773 60 LEU C O 1
ATOM 5309 N N . ASP C 1 81 ? 7.32100 -28.89700 -34.54500 1.000 62.23629 61 ASP C N 1
ATOM 5310 C CA . ASP C 1 81 ? 6.58900 -30.15200 -34.70000 1.000 67.00998 61 ASP C CA 1
ATOM 5311 C C . ASP C 1 81 ? 5.57800 -30.38300 -33.58300 1.000 64.80567 61 ASP C C 1
ATOM 5312 O O . ASP C 1 81 ? 4.61300 -31.12800 -33.78100 1.000 68.58434 61 ASP C O 1
ATOM 5317 N N . GLU C 1 82 ? 5.77500 -29.76800 -32.41500 1.000 63.19026 62 GLU C N 1
ATOM 5318 C CA . GLU C 1 82 ? 4.85000 -29.89800 -31.29700 1.000 60.32025 62 GLU C CA 1
ATOM 5319 C C . GLU C 1 82 ? 4.07100 -28.62400 -30.98600 1.000 57.84576 62 GLU C C 1
ATOM 5320 O O . GLU C 1 82 ? 3.02800 -28.70100 -30.32900 1.000 56.94305 62 GLU C O 1
ATOM 5326 N N . ALA C 1 83 ? 4.53400 -27.46500 -31.43400 1.000 51.86995 63 ALA C N 1
ATOM 5327 C CA . ALA C 1 83 ? 3.88800 -26.19400 -31.11700 1.000 48.99812 63 ALA C CA 1
ATOM 5328 C C . ALA C 1 83 ? 3.64700 -25.41400 -32.40200 1.000 46.35793 63 ALA C C 1
ATOM 5329 O O . ALA C 1 83 ? 4.61600 -24.93800 -33.02700 1.000 47.73593 63 ALA C O 1
ATOM 5331 N N . PRO C 1 84 ? 2.39500 -25.25700 -32.83200 1.000 46.96559 64 PRO C N 1
ATOM 5332 C CA . PRO C 1 84 ? 2.13400 -24.45800 -34.03800 1.000 46.34928 64 PRO C CA 1
ATOM 5333 C C . PRO C 1 84 ? 2.37200 -22.96800 -33.85100 1.000 46.03960 64 PRO C C 1
ATOM 5334 O O . PRO C 1 84 ? 2.64400 -22.28700 -34.84900 1.000 42.58730 64 PRO C O 1
ATOM 5338 N N . MET C 1 85 ? 2.29500 -22.43900 -32.61800 1.000 42.48355 65 MET C N 1
ATOM 5339 C CA . MET C 1 85 ? 2.46700 -21.01200 -32.34800 1.000 37.65493 65 MET C CA 1
ATOM 5340 C C . MET C 1 85 ? 3.57700 -20.79200 -31.32300 1.000 34.89698 65 MET C C 1
ATOM 5341 O O . MET C 1 85 ? 3.70600 -21.56300 -30.36700 1.000 32.02016 65 MET C O 1
ATOM 5346 N N . LEU C 1 86 ? 4.36700 -19.73100 -31.53300 1.000 30.31581 66 LEU C N 1
ATOM 5347 C CA . LEU C 1 86 ? 5.48400 -19.36200 -30.64100 1.000 35.04990 66 LEU C CA 1
ATOM 5348 C C . LEU C 1 86 ? 6.48900 -20.50700 -30.49800 1.000 34.87811 66 LEU C C 1
ATOM 5349 O O . LEU C 1 86 ? 6.89100 -20.89000 -29.39600 1.000 36.37823 66 LEU C O 1
ATOM 5354 N N . TYR C 1 87 ? 6.91400 -21.04500 -31.63300 1.000 38.78843 67 TYR C N 1
ATOM 5355 C CA . TYR C 1 87 ? 7.83900 -22.16500 -31.64100 1.000 34.51537 67 TYR C CA 1
ATOM 5356 C C . TYR C 1 87 ? 9.26200 -21.66200 -31.84100 1.000 34.10189 67 TYR C C 1
ATOM 5357 O O . TYR C 1 87 ? 9.49200 -20.54400 -32.30300 1.000 33.50868 67 TYR C O 1
ATOM 5366 N N . ILE C 1 88 ? 10.22100 -22.50100 -31.45500 1.000 38.39116 68 ILE C N 1
ATOM 5367 C CA . ILE C 1 88 ? 11.62400 -22.12900 -31.57800 1.000 40.09283 68 ILE C CA 1
ATOM 5368 C C . ILE C 1 88 ? 11.91400 -21.80800 -33.03400 1.000 37.32200 68 ILE C C 1
ATOM 5369 O O . ILE C 1 88 ? 11.64600 -22.61900 -33.92600 1.000 36.82800 68 ILE C O 1
ATOM 5374 N N . GLY C 1 89 ? 12.41600 -20.60800 -33.28400 1.000 39.48401 69 GLY C N 1
ATOM 5375 C CA . GLY C 1 89 ? 12.72000 -20.15800 -34.61800 1.000 44.61454 69 GLY C CA 1
ATOM 5376 C C . GLY C 1 89 ? 11.67900 -19.25000 -35.24100 1.000 43.09410 69 GLY C C 1
ATOM 5377 O O . GLY C 1 89 ? 12.00100 -18.54100 -36.19900 1.000 45.81646 69 GLY C O 1
ATOM 5378 N N . GLU C 1 90 ? 10.44800 -19.24900 -34.73200 1.000 41.79698 70 GLU C N 1
ATOM 5379 C CA . GLU C 1 90 ? 9.40700 -18.43100 -35.34200 1.000 42.65559 70 GLU C CA 1
ATOM 5380 C C . GLU C 1 90 ? 9.81200 -16.96300 -35.35200 1.000 45.26397 70 GLU C C 1
ATOM 5381 O O . GLU C 1 90 ? 10.42000 -16.46400 -34.40400 1.000 42.87660 70 GLU C O 1
ATOM 5387 N N . LYS C 1 91 ? 9.49500 -16.27600 -36.44800 1.000 43.68499 71 LYS C N 1
ATOM 5388 C CA . LYS C 1 91 ? 9.68500 -14.83400 -36.55200 1.000 43.44670 71 LYS C CA 1
ATOM 5389 C C . LYS C 1 91 ? 8.43000 -14.13500 -36.04500 1.000 46.37328 71 LYS C C 1
ATOM 5390 O O . LYS C 1 91 ? 7.31400 -14.50500 -36.42300 1.000 46.54001 71 LYS C O 1
ATOM 5396 N N . VAL C 1 92 ? 8.60700 -13.13500 -35.17700 1.000 43.30711 72 VAL C N 1
ATOM 5397 C CA . VAL C 1 92 ? 7.47500 -12.45000 -34.56600 1.000 39.00497 72 VAL C CA 1
ATOM 5398 C C . VAL C 1 92 ? 7.73200 -10.95400 -34.54100 1.000 39.87838 72 VAL C C 1
ATOM 5399 O O . VAL C 1 92 ? 8.87000 -10.48900 -34.63500 1.000 42.71986 72 VAL C O 1
ATOM 5403 N N . GLY C 1 93 ? 6.65100 -10.19900 -34.40400 1.000 38.75960 73 GLY C N 1
ATOM 5404 C CA . GLY C 1 93 ? 6.70400 -8.75800 -34.30200 1.000 42.18715 73 GLY C CA 1
ATOM 5405 C C . GLY C 1 93 ? 6.19800 -8.07600 -35.56300 1.000 46.48158 73 GLY C C 1
ATOM 5406 O O . GLY C 1 93 ? 5.98900 -8.69500 -36.60600 1.000 48.54580 73 GLY C O 1
ATOM 5407 N N . ALA C 1 94 ? 6.01800 -6.76500 -35.44400 1.000 46.20087 74 ALA C N 1
ATOM 5408 C CA . ALA C 1 94 ? 5.54700 -5.93600 -36.54600 1.000 50.21435 74 ALA C CA 1
ATOM 5409 C C . ALA C 1 94 ? 6.67900 -5.35900 -37.38300 1.000 51.11002 74 ALA C C 1
ATOM 5410 O O . ALA C 1 94 ? 6.41300 -4.74400 -38.42100 1.000 57.03515 74 ALA C O 1
ATOM 5412 N N . GLY C 1 95 ? 7.91800 -5.54900 -36.97200 1.000 50.04867 75 GLY C N 1
ATOM 5413 C CA . GLY C 1 95 ? 9.03100 -4.96600 -37.69600 1.000 50.62532 75 GLY C CA 1
ATOM 5414 C C . GLY C 1 95 ? 9.70300 -3.89300 -36.86000 1.000 50.10653 75 GLY C C 1
ATOM 5415 O O . GLY C 1 95 ? 9.04400 -3.03200 -36.26500 1.000 53.77817 75 GLY C O 1
ATOM 5416 N N . GLY C 1 96 ? 11.02500 -3.92800 -36.83200 1.000 50.07321 76 GLY C N 1
ATOM 5417 C CA . GLY C 1 96 ? 11.79100 -3.00100 -36.00700 1.000 48.84590 76 GLY C CA 1
ATOM 5418 C C . GLY C 1 96 ? 13.19300 -3.53600 -35.77000 1.000 48.55295 76 GLY C C 1
ATOM 5419 O O . GLY C 1 96 ? 13.74000 -4.26600 -36.59800 1.000 51.65657 76 GLY C O 1
ATOM 5420 N N . CYS C 1 97 ? 13.75700 -3.15700 -34.62200 1.000 48.83934 77 CYS C N 1
ATOM 5421 C CA . CYS C 1 97 ? 15.08200 -3.64300 -34.26200 1.000 50.54225 77 CYS C CA 1
ATOM 5422 C C . CYS C 1 97 ? 15.06400 -5.16100 -34.11100 1.000 52.64577 77 CYS C C 1
ATOM 5423 O O . CYS C 1 97 ? 14.04600 -5.75800 -33.75400 1.000 47.63644 77 CYS C O 1
ATOM 5426 N N . GLU C 1 98 ? 16.19600 -5.79000 -34.42700 1.000 48.18364 78 GLU C 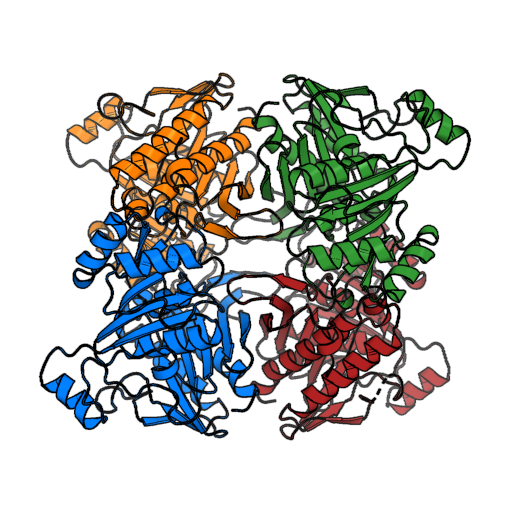N 1
ATOM 5427 C CA . GLU C 1 98 ? 16.29800 -7.24200 -34.39500 1.000 48.01377 78 GLU C CA 1
ATOM 5428 C C . GLU C 1 98 ? 16.57400 -7.69800 -32.96700 1.000 48.21217 78 GLU C C 1
ATOM 5429 O O . GLU C 1 98 ? 17.49200 -7.19600 -32.31300 1.000 47.70856 78 GLU C O 1
ATOM 5435 N N . VAL C 1 99 ? 15.76600 -8.63800 -32.47600 1.000 47.15205 79 VAL C N 1
ATOM 5436 C CA . VAL C 1 99 ? 15.90300 -9.14100 -31.11300 1.000 41.07855 79 VAL C CA 1
ATOM 5437 C C . VAL C 1 99 ? 15.65800 -10.64100 -31.07600 1.000 40.98996 79 VAL C C 1
ATOM 5438 O O . VAL C 1 99 ? 14.82800 -11.18200 -31.81400 1.000 41.36582 79 VAL C O 1
ATOM 5442 N N . ASP C 1 100 ? 16.40500 -11.30700 -30.20500 1.000 37.34606 80 ASP C N 1
ATOM 5443 C CA . ASP C 1 100 ? 16.09000 -12.65800 -29.78900 1.000 36.89724 80 ASP C CA 1
ATOM 5444 C C . ASP C 1 100 ? 15.07200 -12.55700 -28.66200 1.000 36.38018 80 ASP C C 1
ATOM 5445 O O . ASP C 1 100 ? 15.17800 -11.68300 -27.79500 1.000 36.62693 80 ASP C O 1
ATOM 5450 N N . ILE C 1 101 ? 14.08300 -13.44000 -28.68500 1.000 36.51854 81 ILE C N 1
ATOM 5451 C CA . ILE C 1 101 ? 12.96000 -13.36700 -27.75400 1.000 36.49899 81 ILE C CA 1
ATOM 5452 C C . ILE C 1 101 ? 12.87000 -14.67600 -26.97600 1.000 33.10156 81 ILE C C 1
ATOM 5453 O O . ILE C 1 101 ? 12.93000 -15.77000 -27.55700 1.000 34.29803 81 ILE C O 1
ATOM 5458 N N . ALA C 1 102 ? 12.77900 -14.55200 -25.65200 1.000 31.65530 82 ALA C N 1
ATOM 5459 C CA . ALA C 1 102 ? 12.61700 -15.67200 -24.73800 1.000 29.66017 82 ALA C CA 1
ATOM 5460 C C . ALA C 1 102 ? 11.22700 -15.55300 -24.11400 1.000 30.01744 82 ALA C C 1
ATOM 5461 O O . ALA C 1 102 ? 10.91600 -14.54900 -23.46600 1.000 29.03481 82 ALA C O 1
ATOM 5463 N N . LEU C 1 103 ? 10.39300 -16.55400 -24.34300 1.000 29.56895 83 LEU C N 1
ATOM 5464 C CA . LEU C 1 103 ? 8.95900 -16.47200 -24.10900 1.000 37.32175 83 LEU C CA 1
ATOM 5465 C C . LEU C 1 103 ? 8.53300 -17.50100 -23.08600 1.000 32.08331 83 LEU C C 1
ATOM 5466 O O . LEU C 1 103 ? 9.03800 -18.62900 -23.07500 1.000 29.95396 83 LEU C O 1
ATOM 5471 N N . ASP C 1 104 ? 7.56500 -17.12200 -22.25200 1.000 33.81286 84 ASP C N 1
ATOM 5472 C CA . ASP C 1 104 ? 6.75100 -18.08800 -21.52300 1.000 28.97553 84 ASP C CA 1
ATOM 5473 C C . ASP C 1 104 ? 5.34500 -17.50600 -21.52100 1.000 31.09884 84 ASP C C 1
ATOM 5474 O O . ASP C 1 104 ? 5.02900 -16.61400 -20.71000 1.000 27.16208 84 ASP C O 1
ATOM 5479 N N . PRO C 1 105 ? 4.50200 -17.92200 -22.46800 1.000 28.12993 85 PRO C N 1
ATOM 5480 C CA . PRO C 1 105 ? 3.09900 -17.48500 -22.45600 1.000 29.14717 85 PRO C CA 1
ATOM 5481 C C . PRO C 1 105 ? 2.44400 -17.68100 -21.10200 1.000 27.26266 85 PRO C C 1
ATOM 5482 O O . PRO C 1 105 ? 1.72800 -16.79700 -20.62500 1.000 27.38518 85 PRO C O 1
ATOM 5486 N N . LEU C 1 106 ? 2.68800 -18.82000 -20.46400 1.000 26.82889 86 LEU C N 1
ATOM 5487 C CA . LEU C 1 106 ? 2.09700 -19.09500 -19.16300 1.000 26.64527 86 LEU C CA 1
ATOM 5488 C C . LEU C 1 106 ? 3.09300 -19.94200 -18.39400 1.000 26.07344 86 LEU C C 1
ATOM 5489 O O . LEU C 1 106 ? 3.24100 -21.13200 -18.67200 1.000 24.33784 86 LEU C O 1
ATOM 5494 N N . GLU C 1 107 ? 3.78700 -19.32600 -17.43500 1.000 25.14864 87 GLU C N 1
ATOM 5495 C CA . GLU C 1 107 ? 4.67800 -20.06900 -16.55100 1.000 29.32369 87 GLU C CA 1
ATOM 5496 C C . GLU C 1 107 ? 3.83000 -20.62000 -15.41000 1.000 28.10802 87 GLU C C 1
ATOM 5497 O O . GLU C 1 107 ? 3.42600 -19.89000 -14.49400 1.000 29.33537 87 GLU C O 1
ATOM 5503 N N . GLY C 1 108 ? 3.54800 -21.91700 -15.47300 1.000 23.22447 88 GLY C N 1
ATOM 5504 C CA . GLY C 1 108 ? 2.65100 -22.54500 -14.53500 1.000 26.26212 88 GLY C CA 1
ATOM 5505 C C . GLY C 1 108 ? 1.28000 -22.80900 -15.13700 1.000 26.05229 88 GLY C C 1
ATOM 5506 O O . GLY C 1 108 ? 0.28500 -22.22400 -14.70200 1.000 22.55729 88 GLY C O 1
ATOM 5507 N N . THR C 1 109 ? 1.21600 -23.65700 -16.16100 1.000 22.77566 89 THR C N 1
ATOM 5508 C CA . THR C 1 109 ? -0.08900 -24.04200 -16.69900 1.000 21.16773 89 THR C CA 1
ATOM 5509 C C . THR C 1 109 ? -0.87400 -24.87300 -15.68400 1.000 22.29507 89 THR C C 1
ATOM 5510 O O . THR C 1 109 ? -2.05400 -24.60500 -15.43000 1.000 26.14215 89 THR C O 1
ATOM 5514 N N . THR C 1 110 ? -0.23500 -25.88000 -15.07900 1.000 23.63389 90 THR C N 1
ATOM 5515 C CA . THR C 1 110 ? -0.89400 -26.63300 -14.00700 1.000 27.52253 90 THR C CA 1
ATOM 5516 C C . THR C 1 110 ? -1.22800 -25.72600 -12.82300 1.000 28.35229 90 THR C C 1
ATOM 5517 O O . THR C 1 110 ? -2.32600 -25.82100 -12.23600 1.000 23.91325 90 THR C O 1
ATOM 5521 N N . ILE C 1 111 ? -0.28600 -24.84300 -12.45100 1.000 25.28561 91 ILE C N 1
ATOM 5522 C CA . ILE C 1 111 ? -0.57400 -23.84400 -11.41800 1.000 23.36037 91 ILE C CA 1
ATOM 5523 C C . ILE C 1 111 ? -1.88400 -23.13100 -11.72900 1.000 20.90503 91 ILE C C 1
ATOM 5524 O O . ILE C 1 111 ? -2.80900 -23.09400 -10.90800 1.000 24.00018 91 ILE C O 1
ATOM 5529 N N . THR C 1 112 ? -1.94900 -22.50800 -12.90400 1.000 19.60107 92 THR C N 1
ATOM 5530 C CA . THR C 1 112 ? -3.10900 -21.69600 -13.24600 1.000 24.85713 92 THR C CA 1
ATOM 5531 C C . THR C 1 112 ? -4.37800 -22.54100 -13.26000 1.000 21.63178 92 THR C C 1
ATOM 5532 O O . THR C 1 112 ? -5.43000 -22.09300 -12.78700 1.000 18.24224 92 THR C O 1
ATOM 5536 N N . SER C 1 113 ? -4.27100 -23.79800 -13.71100 1.000 23.43964 93 SER C N 1
ATOM 5537 C CA . SER C 1 113 ? -5.43900 -24.67700 -13.75900 1.000 24.71440 93 SER C CA 1
ATOM 5538 C C . SER C 1 113 ? -5.99500 -24.96600 -12.36500 1.000 27.81374 93 SER C C 1
ATOM 5539 O O . SER C 1 113 ? -7.20300 -25.21900 -12.22000 1.000 24.55867 93 SER C O 1
ATOM 5542 N N . LYS C 1 114 ? -5.14200 -24.94400 -11.33000 1.000 25.84460 94 LYS C N 1
ATOM 5543 C CA . LYS C 1 114 ? -5.59700 -25.14600 -9.95400 1.000 25.52879 94 LYS C CA 1
ATOM 5544 C C . LYS C 1 114 ? -5.67200 -23.86100 -9.12400 1.000 23.71016 94 LYS C C 1
ATOM 5545 O O . LYS C 1 114 ? -5.94000 -23.93400 -7.91700 1.000 27.25685 94 LYS C O 1
ATOM 5551 N N . GLY C 1 115 ? -5.38700 -22.70300 -9.71000 1.000 20.29643 95 GLY C N 1
ATOM 5552 C CA . GLY C 1 115 ? -5.33900 -21.47500 -8.94800 1.000 22.18746 95 GLY C CA 1
ATOM 5553 C C . GLY C 1 115 ? -4.23400 -21.45700 -7.91100 1.000 24.53118 95 GLY C C 1
ATOM 5554 O O . GLY C 1 115 ? -4.32900 -20.70800 -6.93500 1.000 24.15285 95 GLY C O 1
ATOM 5555 N N . GLY C 1 116 ? -3.19100 -22.27100 -8.09300 1.000 20.85152 96 GLY C N 1
ATOM 5556 C CA . GLY C 1 116 ? -2.06100 -22.28100 -7.17500 1.000 21.54327 96 GLY C CA 1
ATOM 5557 C C . GLY C 1 116 ? -1.21300 -21.01700 -7.27000 1.000 20.22278 96 GLY C C 1
ATOM 5558 O O . GLY C 1 116 ? -1.43900 -20.13400 -8.09400 1.000 21.47099 96 GLY C O 1
ATOM 5559 N N . ALA C 1 117 ? -0.18900 -20.94500 -6.40700 1.000 19.53208 97 ALA C N 1
ATOM 5560 C CA . ALA C 1 117 ? 0.67100 -19.76500 -6.32500 1.000 20.05845 97 ALA C CA 1
ATOM 5561 C C . ALA C 1 117 ? 1.76300 -19.77400 -7.38600 1.000 19.06402 97 ALA C C 1
ATOM 5562 O O . ALA C 1 117 ? 2.19200 -20.83300 -7.84400 1.000 18.98234 97 ALA C O 1
ATOM 5564 N N . ASN C 1 118 ? 2.21700 -18.56700 -7.74600 1.000 16.32411 98 ASN C N 1
ATOM 5565 C CA . ASN C 1 118 ? 3.43100 -18.27500 -8.51000 1.000 19.20726 98 ASN C CA 1
ATOM 5566 C C . ASN C 1 118 ? 3.28400 -18.39200 -10.02500 1.000 17.70058 98 ASN C C 1
ATOM 5567 O O . ASN C 1 118 ? 4.30000 -18.47500 -10.72700 1.000 19.09455 98 ASN C O 1
ATOM 5572 N N . ALA C 1 119 ? 2.06300 -18.37500 -10.56800 1.000 16.48102 99 ALA C N 1
ATOM 5573 C CA . ALA C 1 119 ? 1.94000 -18.36100 -12.02000 1.000 18.83190 99 ALA C CA 1
ATOM 5574 C C . ALA C 1 119 ? 2.18300 -16.95200 -12.55800 1.000 20.04601 99 ALA C C 1
ATOM 5575 O O . ALA C 1 119 ? 1.75000 -15.94800 -11.97200 1.000 17.64001 99 ALA C O 1
ATOM 5577 N N . LEU C 1 120 ? 2.90000 -16.89400 -13.67300 1.000 16.84545 100 LEU C N 1
ATOM 5578 C CA . LEU C 1 120 ? 3.35500 -15.67200 -14.30400 1.000 18.67086 100 LEU C CA 1
ATOM 5579 C C . LEU C 1 120 ? 3.21000 -15.82800 -15.80000 1.000 19.76311 100 LEU C C 1
ATOM 5580 O O . LEU C 1 120 ? 3.22400 -16.93700 -16.32700 1.000 20.75762 100 LEU C O 1
ATOM 5585 N N . THR C 1 121 ? 3.13700 -14.70400 -16.48800 1.000 20.90660 101 THR C N 1
ATOM 5586 C CA . THR C 1 121 ? 3.45100 -14.66600 -17.91100 1.000 22.49256 101 THR C CA 1
ATOM 5587 C C . THR C 1 121 ? 4.74000 -13.87100 -18.09300 1.000 21.39527 101 THR C C 1
ATOM 5588 O O . THR C 1 121 ? 4.96400 -12.89100 -17.37800 1.000 22.35608 101 THR C O 1
ATOM 5592 N N . VAL C 1 122 ? 5.58100 -14.28100 -19.05100 1.000 20.72337 102 VAL C N 1
ATOM 5593 C CA . VAL C 1 122 ? 6.96100 -13.78600 -19.13600 1.000 23.65603 102 VAL C CA 1
ATOM 5594 C C . VAL C 1 122 ? 7.33500 -13.48500 -20.58700 1.000 25.01976 102 VAL C C 1
ATOM 5595 O O . VAL C 1 122 ? 7.11500 -14.31200 -21.48300 1.000 24.12897 102 VAL C O 1
ATOM 5599 N N . LEU C 1 123 ? 7.92500 -12.30500 -20.80900 1.000 25.16816 103 LEU C N 1
ATOM 5600 C CA . LEU C 1 123 ? 8.51300 -11.94500 -22.10500 1.000 29.92239 103 LEU C CA 1
ATOM 5601 C C . LEU C 1 123 ? 9.85500 -11.26200 -21.87600 1.000 28.67164 103 LEU C C 1
ATOM 5602 O O . LEU C 1 123 ? 9.91400 -10.22800 -21.20300 1.000 26.44263 103 LEU C O 1
ATOM 5607 N N . ALA C 1 124 ? 10.92500 -11.80600 -22.46200 1.000 26.70388 104 ALA C N 1
ATOM 5608 C CA . ALA C 1 124 ? 12.24500 -11.19000 -22.39200 1.000 26.80231 104 ALA C CA 1
ATOM 5609 C C . ALA C 1 124 ? 12.81400 -11.01500 -23.79700 1.000 30.18570 104 ALA C C 1
ATOM 5610 O O . ALA C 1 124 ? 12.57600 -11.82800 -24.69300 1.000 26.98476 104 ALA C O 1
ATOM 5612 N N . MET C 1 125 ? 13.57300 -9.94700 -23.98300 1.000 32.44006 105 MET C N 1
ATOM 5613 C CA . MET C 1 125 ? 14.18100 -9.67000 -25.27800 1.000 33.94668 105 MET C CA 1
ATOM 5614 C C . MET C 1 125 ? 15.64600 -9.31100 -25.09200 1.000 33.88477 105 MET C C 1
ATOM 5615 O O . MET C 1 125 ? 16.02600 -8.66600 -24.11000 1.000 32.65009 105 MET C O 1
ATOM 5620 N N . ALA C 1 126 ? 16.47400 -9.74400 -26.04900 1.000 36.43432 106 ALA C N 1
ATOM 5621 C CA . ALA C 1 126 ? 17.90700 -9.48800 -26.01500 1.000 36.27803 106 ALA C CA 1
ATOM 5622 C C . ALA C 1 126 ? 18.41100 -9.20100 -27.42300 1.000 37.25475 106 ALA C C 1
ATOM 5623 O O . ALA C 1 126 ? 17.73900 -9.46900 -28.42500 1.000 30.93182 106 ALA C O 1
ATOM 5625 N N . ASP C 1 127 ? 19.61800 -8.65400 -27.48800 1.000 41.43397 107 ASP C N 1
ATOM 5626 C CA . ASP C 1 127 ? 20.34000 -8.66600 -28.74500 1.000 43.87181 107 ASP C CA 1
ATOM 5627 C C . ASP C 1 127 ? 20.65600 -10.10600 -29.13700 1.000 44.85701 107 ASP C C 1
ATOM 5628 O O . ASP C 1 127 ? 20.65800 -11.02000 -28.30600 1.000 39.22723 107 ASP C O 1
ATOM 5633 N N . LYS C 1 128 ? 20.88800 -10.30600 -30.43300 1.000 48.56733 108 LYS C N 1
ATOM 5634 C CA . LYS C 1 128 ? 21.04500 -11.64700 -30.98500 1.000 48.17996 108 LYS C CA 1
ATOM 5635 C C . LYS C 1 128 ? 22.10900 -12.42700 -30.22300 1.000 47.44885 108 LYS C C 1
ATOM 5636 O O . LYS C 1 128 ? 23.18300 -11.90200 -29.91700 1.000 48.55051 108 LYS C O 1
ATOM 5642 N N . GLY C 1 129 ? 21.79000 -13.68100 -29.89400 1.000 45.28852 109 GLY C N 1
ATOM 5643 C CA . GLY C 1 129 ? 22.67500 -14.53000 -29.11600 1.000 40.52554 109 GLY C CA 1
ATOM 5644 C C . GLY C 1 129 ? 22.71500 -14.24000 -27.63300 1.000 41.62010 109 GLY C C 1
ATOM 5645 O O . GLY C 1 129 ? 23.53700 -14.83300 -26.92300 1.000 42.72029 109 GLY C O 1
ATOM 5646 N N . GLY C 1 130 ? 21.84500 -13.35700 -27.13800 1.000 40.47309 110 GLY C N 1
ATOM 5647 C CA . GLY C 1 130 ? 21.90600 -12.96700 -25.73500 1.000 36.92946 110 GLY C CA 1
ATOM 5648 C C . GLY C 1 130 ? 21.52900 -14.08200 -24.76900 1.000 36.81625 110 GLY C C 1
ATOM 5649 O O . GLY C 1 130 ? 22.04300 -14.14400 -23.64500 1.000 36.13025 110 GLY C O 1
ATOM 5650 N N . PHE C 1 131 ? 20.61800 -14.96200 -25.17200 1.000 34.89257 111 PHE C N 1
ATOM 5651 C CA . PHE C 1 131 ? 20.11000 -16.01100 -24.29200 1.000 35.19912 111 PHE C CA 1
ATOM 5652 C C . PHE C 1 131 ? 20.76400 -17.34900 -24.59900 1.000 35.86090 111 PHE C C 1
ATOM 5653 O O . PHE C 1 131 ? 21.05000 -17.65700 -25.76100 1.000 37.96605 111 PHE C O 1
ATOM 5661 N N . LEU C 1 132 ? 20.96800 -18.16000 -23.56200 1.000 29.57679 112 LEU C N 1
ATOM 5662 C CA . LEU C 1 132 ? 21.29400 -19.55700 -23.80000 1.000 28.30232 112 LEU C CA 1
ATOM 5663 C C . LEU C 1 132 ? 20.12900 -20.24100 -24.51200 1.000 36.16924 112 LEU C C 1
ATOM 5664 O O . LEU C 1 132 ? 19.00400 -20.26900 -24.01100 1.000 34.03249 112 LEU C O 1
ATOM 5669 N N . ASN C 1 133 ? 20.39900 -20.78400 -25.69300 1.000 35.69543 113 ASN C N 1
ATOM 5670 C CA . ASN C 1 133 ? 19.38200 -21.50800 -26.45700 1.000 42.02818 113 ASN C CA 1
ATOM 5671 C C . ASN C 1 133 ? 19.21600 -22.87500 -25.80100 1.000 40.45046 113 ASN C C 1
ATOM 5672 O O . ASN C 1 133 ? 19.87900 -23.84800 -26.16000 1.000 43.39388 113 ASN C O 1
ATOM 5677 N N . ALA C 1 134 ? 18.31100 -22.95400 -24.81900 1.000 40.18082 114 ALA C N 1
ATOM 5678 C CA . ALA C 1 134 ? 18.40100 -24.15900 -24.01100 1.000 34.76554 114 ALA C CA 1
ATOM 5679 C C . ALA C 1 134 ? 17.40000 -25.21000 -24.46800 1.000 38.83262 114 ALA C C 1
ATOM 5680 O O . ALA C 1 134 ? 16.27800 -24.87200 -24.86900 1.000 37.09148 114 ALA C O 1
ATOM 5682 N N . PRO C 1 135 ? 17.79400 -26.47900 -24.39500 1.000 35.45975 115 PRO C N 1
ATOM 5683 C CA . PRO C 1 135 ? 16.87700 -27.56500 -24.74400 1.000 32.28410 115 PRO C CA 1
ATOM 5684 C C . PRO C 1 135 ? 15.87700 -27.81200 -23.62900 1.000 34.08186 115 PRO C C 1
ATOM 5685 O O . PRO C 1 135 ? 16.07300 -27.42700 -22.47100 1.000 29.27230 115 PRO C O 1
ATOM 5689 N N . ASP C 1 136 ? 14.79300 -28.48900 -24.00400 1.000 27.80315 116 ASP C N 1
ATOM 5690 C CA . ASP C 1 136 ? 13.71700 -28.81000 -23.06400 1.000 31.25475 116 ASP C CA 1
ATOM 5691 C C . ASP C 1 136 ? 14.14600 -29.99400 -22.21000 1.000 30.08446 116 ASP C C 1
ATOM 5692 O O . ASP C 1 136 ? 13.75000 -31.14300 -22.41400 1.000 29.63893 116 ASP C O 1
ATOM 5697 N N . VAL C 1 137 ? 15.01700 -29.70600 -21.24200 1.000 25.92191 117 VAL C N 1
ATOM 5698 C CA . VAL C 1 137 ? 15.49800 -30.70100 -20.29600 1.000 26.51987 117 VAL C CA 1
ATOM 5699 C C . VAL C 1 137 ? 15.53100 -30.04800 -18.91600 1.000 23.36566 117 VAL C C 1
ATOM 5700 O O . VAL C 1 137 ? 15.32400 -28.84300 -18.77500 1.000 24.66003 117 VAL C O 1
ATOM 5704 N N . TYR C 1 138 ? 15.78000 -30.86400 -17.89800 1.000 22.19597 118 TYR C N 1
ATOM 5705 C CA . TYR C 1 138 ? 15.91100 -30.33300 -16.54800 1.000 21.28613 118 TYR C CA 1
ATOM 5706 C C . TYR C 1 138 ? 17.26500 -29.65700 -16.35500 1.000 23.52391 118 TYR C C 1
ATOM 5707 O O . TYR C 1 138 ? 18.22800 -29.92600 -17.07100 1.000 20.05303 118 TYR C O 1
ATOM 5716 N N . MET C 1 139 ? 17.33200 -28.81200 -15.32500 1.000 20.20511 119 MET C N 1
ATOM 5717 C CA . MET C 1 139 ? 18.45600 -27.92200 -15.07700 1.000 21.81646 119 MET C CA 1
ATOM 5718 C C . MET C 1 139 ? 18.57600 -27.70000 -13.57500 1.000 22.17628 119 MET C C 1
ATOM 5719 O O . MET C 1 139 ? 17.58900 -27.30700 -12.94500 1.000 17.65832 119 MET C O 1
ATOM 5724 N N . GLN C 1 140 ? 19.74500 -28.02000 -13.01000 1.000 22.19377 120 GLN C N 1
ATOM 5725 C CA . GLN C 1 140 ? 20.09000 -27.64900 -11.63600 1.000 20.89028 120 GLN C CA 1
ATOM 5726 C C . GLN C 1 140 ? 20.34400 -26.15300 -11.54800 1.000 17.85297 120 GLN C C 1
ATOM 5727 O O . GLN C 1 140 ? 20.99700 -25.57200 -12.42300 1.000 17.23956 120 GLN C O 1
ATOM 5733 N N . LYS C 1 141 ? 19.82200 -25.52600 -10.48600 1.000 18.65004 121 LYS C N 1
ATOM 5734 C CA . LYS C 1 141 ? 19.83400 -24.07900 -10.33700 1.000 17.68058 121 LYS C CA 1
ATOM 5735 C C . LYS C 1 141 ? 20.20800 -23.73300 -8.90400 1.000 17.61698 121 LYS C C 1
ATOM 5736 O O . LYS C 1 141 ? 19.77300 -24.40700 -7.95800 1.000 18.01107 121 LYS C O 1
ATOM 5742 N N . ILE C 1 142 ? 21.02200 -22.69700 -8.75000 1.000 17.87607 122 ILE C N 1
ATOM 5743 C CA . ILE C 1 142 ? 21.19900 -22.05500 -7.44600 1.000 19.42063 122 ILE C CA 1
ATOM 5744 C C . ILE C 1 142 ? 21.29800 -20.56300 -7.70200 1.000 16.36315 122 ILE C C 1
ATOM 5745 O O . ILE C 1 142 ? 21.93200 -20.13300 -8.67200 1.000 17.86941 122 ILE C O 1
ATOM 5750 N N . ALA C 1 143 ? 20.62700 -19.76800 -6.86800 1.000 15.33279 123 ALA C N 1
ATOM 5751 C CA . ALA C 1 143 ? 20.54800 -18.33900 -7.12800 1.000 15.10092 123 ALA C CA 1
ATOM 5752 C C . ALA C 1 143 ? 20.45500 -17.56400 -5.82100 1.000 17.41509 123 ALA C C 1
ATOM 5753 O O . ALA C 1 143 ? 19.85200 -18.03400 -4.84500 1.000 15.74368 123 ALA C O 1
ATOM 5755 N N . VAL C 1 144 ? 21.00000 -16.34200 -5.84700 1.000 16.26402 124 VAL C N 1
ATOM 5756 C CA . VAL C 1 144 ? 20.95400 -15.42500 -4.71200 1.000 16.24231 124 VAL C CA 1
ATOM 5757 C C . VAL C 1 144 ? 20.89300 -14.01800 -5.29100 1.000 19.04980 124 VAL C C 1
ATOM 5758 O O . VAL C 1 144 ? 21.38100 -13.76200 -6.39600 1.000 19.72031 124 VAL C O 1
ATOM 5762 N N . GLY C 1 145 ? 20.26500 -13.10500 -4.56300 1.000 16.00879 125 GLY C N 1
ATOM 5763 C CA . GLY C 1 145 ? 20.10500 -11.75100 -5.03400 1.000 17.60347 125 GLY C CA 1
ATOM 5764 C C . GLY C 1 145 ? 21.12800 -10.81200 -4.39500 1.000 22.78657 125 GLY C C 1
ATOM 5765 O O . GLY C 1 145 ? 21.78800 -11.14000 -3.41100 1.000 21.35767 125 GLY C O 1
ATOM 5766 N N . GLY C 1 146 ? 21.23200 -9.62500 -4.97600 1.000 21.51058 126 GLY C N 1
ATOM 5767 C CA . GLY C 1 146 ? 22.05300 -8.57300 -4.41500 1.000 27.22977 126 GLY C CA 1
ATOM 5768 C C . GLY C 1 146 ? 23.07700 -8.07900 -5.41600 1.000 25.08878 126 GLY C C 1
ATOM 5769 O O . GLY C 1 146 ? 23.85600 -8.87400 -5.94800 1.000 28.35978 126 GLY C O 1
ATOM 5770 N N . ILE C 1 147 ? 23.09100 -6.77100 -5.68000 1.000 31.35123 127 ILE C N 1
ATOM 5771 C CA . ILE C 1 147 ? 24.00700 -6.21500 -6.68100 1.000 32.34469 127 ILE C CA 1
ATOM 5772 C C . ILE C 1 147 ? 25.47500 -6.44100 -6.30300 1.000 30.08260 127 ILE C C 1
ATOM 5773 O O . ILE C 1 147 ? 26.33600 -6.54400 -7.18200 1.000 32.55086 127 ILE C O 1
ATOM 5778 N N . ASN C 1 148 ? 25.78400 -6.55100 -5.01600 1.000 27.80082 128 ASN C N 1
ATOM 5779 C CA . ASN C 1 148 ? 27.16900 -6.74100 -4.60300 1.000 32.00749 128 ASN C CA 1
ATOM 5780 C C . ASN C 1 148 ? 27.62100 -8.19900 -4.56900 1.000 30.52367 128 ASN C C 1
ATOM 5781 O O . ASN C 1 148 ? 28.77200 -8.45300 -4.21600 1.000 29.37546 128 ASN C O 1
ATOM 5786 N N . ALA C 1 149 ? 26.76600 -9.16600 -4.89700 1.000 24.71755 129 ALA C N 1
ATOM 5787 C CA . ALA C 1 149 ? 27.17600 -10.56800 -4.76900 1.000 24.91648 129 ALA C CA 1
ATOM 5788 C C . ALA C 1 149 ? 28.24300 -10.87800 -5.81500 1.000 26.69887 129 ALA C C 1
ATOM 5789 O O . ALA C 1 149 ? 28.05800 -10.55800 -6.99100 1.000 25.64921 129 ALA C O 1
ATOM 5791 N N . PRO C 1 150 ? 29.37200 -11.47300 -5.43800 1.000 27.51512 130 PRO C N 1
ATOM 5792 C CA . PRO C 1 150 ? 30.39100 -11.78800 -6.43700 1.000 24.46916 130 PRO C CA 1
ATOM 5793 C C . PRO C 1 150 ? 30.17200 -13.14600 -7.07600 1.000 22.13318 130 PRO C C 1
ATOM 5794 O O . PRO C 1 150 ? 29.61700 -14.07000 -6.47800 1.000 23.49297 130 PRO C O 1
ATOM 5798 N N . LYS C 1 151 ? 30.64500 -13.25400 -8.30500 1.000 20.76286 131 LYS C N 1
ATOM 5799 C CA . LYS C 1 151 ? 30.67200 -14.53400 -8.99100 1.000 24.98179 131 LYS C CA 1
ATOM 5800 C C . LYS C 1 151 ? 31.44800 -15.53400 -8.14700 1.000 25.41323 131 LYS C C 1
ATOM 5801 O O . LYS C 1 151 ? 32.51200 -15.21400 -7.61900 1.000 27.29247 131 LYS C O 1
ATOM 5807 N N . GLY C 1 152 ? 30.88600 -16.72500 -7.97100 1.000 22.79874 132 GLY C N 1
ATOM 5808 C CA . GLY C 1 152 ? 31.41500 -17.70500 -7.04800 1.000 25.51547 132 GLY C CA 1
ATOM 5809 C C . GLY C 1 152 ? 30.71900 -17.76300 -5.69900 1.000 24.32132 132 GLY C C 1
ATOM 5810 O O . GLY C 1 152 ? 30.94400 -18.72300 -4.94100 1.000 22.18423 132 GLY C O 1
ATOM 5811 N N . ILE C 1 153 ? 29.89200 -16.77500 -5.35600 1.000 19.10724 133 ILE C N 1
ATOM 5812 C CA . ILE C 1 153 ? 29.16500 -16.89800 -4.09500 1.000 19.59319 133 ILE C CA 1
ATOM 5813 C C . ILE C 1 153 ? 28.35800 -18.19900 -4.06900 1.000 19.77474 133 ILE C C 1
ATOM 5814 O O . ILE C 1 153 ? 28.25800 -18.86800 -3.03000 1.000 20.43976 133 ILE C O 1
ATOM 5819 N N . VAL C 1 154 ? 27.76600 -18.57100 -5.20500 1.000 19.29700 134 VAL C N 1
ATOM 5820 C CA . VAL C 1 154 ? 27.02900 -19.82100 -5.34600 1.000 21.01837 134 VAL C CA 1
ATOM 5821 C C . VAL C 1 154 ? 27.73000 -20.69300 -6.38100 1.000 17.58949 134 VAL C C 1
ATOM 5822 O O . VAL C 1 154 ? 28.19300 -20.20600 -7.41600 1.000 23.62399 134 VAL C O 1
ATOM 5826 N N . ASP C 1 155 ? 27.79900 -21.98800 -6.10100 1.000 18.36812 135 ASP C N 1
ATOM 5827 C CA . ASP C 1 155 ? 28.38300 -22.91600 -7.06100 1.000 23.85450 135 ASP C CA 1
ATOM 5828 C C . ASP C 1 155 ? 27.78400 -24.29700 -6.83700 1.000 22.18245 135 ASP C C 1
ATOM 5829 O O . ASP C 1 155 ? 27.75600 -24.78700 -5.70200 1.000 20.36639 135 ASP C O 1
ATOM 5834 N N . LEU C 1 156 ? 27.31600 -24.92100 -7.92000 1.000 20.87010 136 LEU C N 1
ATOM 5835 C CA . LEU C 1 156 ? 26.59800 -26.19200 -7.81400 1.000 22.48465 136 LEU C CA 1
ATOM 5836 C C . LEU C 1 156 ? 27.46600 -27.34000 -7.29700 1.000 26.61636 136 LEU C C 1
ATOM 5837 O O . LEU C 1 156 ? 26.92300 -28.34800 -6.83300 1.000 24.81694 136 LEU C O 1
ATOM 5842 N N . ASP C 1 157 ? 28.79500 -27.21900 -7.35600 1.000 25.44615 137 ASP C N 1
ATOM 5843 C CA . ASP C 1 157 ? 29.66500 -28.29300 -6.87900 1.000 24.38047 137 ASP C CA 1
ATOM 5844 C C . ASP C 1 157 ? 30.10000 -28.12100 -5.41800 1.000 31.35367 137 ASP C C 1
ATOM 5845 O O . ASP C 1 157 ? 30.53800 -29.09900 -4.79800 1.000 29.06980 137 ASP C O 1
ATOM 5850 N N . ASP C 1 158 ? 29.99800 -26.91700 -4.84800 1.000 23.96817 138 ASP C N 1
ATOM 5851 C CA . ASP C 1 158 ? 30.13200 -26.78700 -3.40000 1.000 23.01043 138 ASP C CA 1
ATOM 5852 C C . ASP C 1 158 ? 28.90600 -27.38800 -2.70500 1.000 25.27525 138 ASP C C 1
ATOM 5853 O O . ASP C 1 158 ? 27.83100 -27.51500 -3.29100 1.000 22.61262 138 ASP C O 1
ATOM 5858 N N . SER C 1 159 ? 29.07700 -27.76700 -1.44600 1.000 24.99753 139 SER C N 1
ATOM 5859 C CA . SER C 1 159 ? 27.94500 -28.31500 -0.70900 1.000 26.45695 139 SER C CA 1
ATOM 5860 C C . SER C 1 159 ? 26.89300 -27.23700 -0.46600 1.000 24.74860 139 SER C C 1
ATOM 5861 O O . SER C 1 159 ? 27.17500 -26.03600 -0.51200 1.000 23.36867 139 SER C O 1
ATOM 5864 N N . VAL C 1 160 ? 25.65700 -27.68200 -0.22100 1.000 21.23546 140 VAL C N 1
ATOM 5865 C CA . VAL C 1 160 ? 24.60800 -26.74500 0.16900 1.000 22.19374 140 VAL C CA 1
ATOM 5866 C C . VAL C 1 160 ? 25.06100 -25.92700 1.37300 1.000 22.41906 140 VAL C C 1
ATOM 5867 O O . VAL C 1 160 ? 24.88700 -24.69900 1.42500 1.000 19.72859 140 VAL C O 1
ATOM 5871 N N . THR C 1 161 ? 25.69600 -26.59900 2.34100 1.000 23.24282 141 THR C N 1
ATOM 5872 C CA . THR C 1 161 ? 26.14700 -25.92700 3.55100 1.000 24.44597 141 THR C CA 1
ATOM 5873 C C . THR C 1 161 ? 27.08700 -24.76800 3.23400 1.000 21.42256 141 THR C C 1
ATOM 5874 O O . THR C 1 161 ? 26.96600 -23.68400 3.81300 1.000 21.33837 141 THR C O 1
ATOM 5878 N N . ASN C 1 162 ? 28.06400 -24.98900 2.35600 1.000 23.43358 142 ASN C N 1
ATOM 5879 C CA . ASN C 1 162 ? 29.07200 -23.95100 2.12400 1.000 20.86222 142 ASN C CA 1
ATOM 5880 C C . ASN C 1 162 ? 28.50700 -22.79100 1.32300 1.000 21.47981 142 ASN C C 1
ATOM 5881 O O . ASN C 1 162 ? 28.86200 -21.62400 1.56200 1.000 19.37175 142 ASN C O 1
ATOM 5886 N N . ASN C 1 163 ? 27.62100 -23.09100 0.36200 1.000 20.42393 143 ASN C N 1
ATOM 5887 C CA . ASN C 1 163 ? 26.88900 -22.02900 -0.31200 1.000 19.35007 143 ASN C CA 1
ATOM 5888 C C . ASN C 1 163 ? 26.15500 -21.17000 0.69800 1.000 15.70935 143 ASN C C 1
ATOM 5889 O O . ASN C 1 163 ? 26.17100 -19.93800 0.61400 1.000 17.66008 143 ASN C O 1
ATOM 5894 N N . LEU C 1 164 ? 25.46000 -21.81700 1.63300 1.000 16.81967 144 LEU C N 1
ATOM 5895 C CA . LEU C 1 164 ? 24.63700 -21.08000 2.57800 1.000 18.32259 144 LEU C CA 1
ATOM 5896 C C . LEU C 1 164 ? 25.50100 -20.28800 3.55000 1.000 17.57568 144 LEU C C 1
ATOM 5897 O O . LEU C 1 164 ? 25.15800 -19.16100 3.90000 1.000 17.50646 144 LEU C O 1
ATOM 5902 N N . LYS C 1 165 ? 26.64500 -20.84200 3.97500 1.000 18.39918 145 LYS C N 1
ATOM 5903 C CA . LYS C 1 165 ? 27.53900 -20.07900 4.85300 1.000 18.23110 145 LYS C CA 1
ATOM 5904 C C . LYS C 1 165 ? 28.05000 -18.81400 4.16900 1.000 19.80710 145 LYS C C 1
ATOM 5905 O O . LYS C 1 165 ? 28.08000 -17.72800 4.78400 1.000 22.62836 145 LYS C O 1
ATOM 5911 N N . ARG C 1 166 ? 28.46200 -18.92300 2.89900 1.000 17.36657 146 ARG C N 1
ATOM 5912 C CA . ARG C 1 166 ? 28.88000 -17.71900 2.17400 1.000 17.49491 146 ARG C CA 1
ATOM 5913 C C . ARG C 1 166 ? 27.73000 -16.71800 2.02800 1.000 19.11689 146 ARG C C 1
ATOM 5914 O O . ARG C 1 166 ? 27.93400 -15.50100 2.12600 1.000 18.04793 146 ARG C O 1
ATOM 5922 N N . ILE C 1 167 ? 26.52300 -17.19500 1.71700 1.000 18.94218 147 ILE C N 1
ATOM 5923 C CA . ILE C 1 167 ? 25.41700 -16.24800 1.55600 1.000 18.50309 147 ILE C CA 1
ATOM 5924 C C . ILE C 1 167 ? 25.07000 -15.56700 2.88500 1.000 17.91016 147 ILE C C 1
ATOM 5925 O O . ILE C 1 167 ? 24.76800 -14.36600 2.92200 1.000 20.23307 147 ILE C O 1
ATOM 5930 N N . ALA C 1 168 ? 25.08400 -16.31600 3.98900 1.000 19.69272 148 ALA C N 1
ATOM 5931 C CA . ALA C 1 168 ? 24.84100 -15.70400 5.29500 1.000 20.84179 148 ALA C CA 1
ATOM 5932 C C . ALA C 1 168 ? 25.89300 -14.64400 5.60600 1.000 23.94021 148 ALA C C 1
ATOM 5933 O O . ALA C 1 168 ? 25.56900 -13.56100 6.11600 1.000 17.83014 148 ALA C O 1
ATOM 5935 N N . GLU C 1 169 ? 27.15800 -14.93800 5.29800 1.000 22.41883 149 GLU C N 1
ATOM 5936 C CA . GLU C 1 169 ? 28.21900 -13.94800 5.48100 1.000 22.65039 149 GLU C CA 1
ATOM 5937 C C . GLU C 1 169 ? 27.96900 -12.70800 4.62800 1.000 22.33558 149 GLU C C 1
ATOM 5938 O O . GLU C 1 169 ? 28.08500 -11.57100 5.10900 1.000 21.31492 149 GLU C O 1
ATOM 5944 N N . PHE C 1 170 ? 27.64700 -12.91000 3.35000 1.000 19.33771 150 PHE C N 1
ATOM 5945 C CA . PHE C 1 170 ? 27.41800 -11.79500 2.43400 1.000 19.76202 150 PHE C CA 1
ATOM 5946 C C . PHE C 1 170 ? 26.24200 -10.93000 2.88100 1.000 20.95794 150 PHE C C 1
ATOM 5947 O O . PHE C 1 170 ? 26.28200 -9.70200 2.75600 1.000 20.79880 150 PHE C O 1
ATOM 5955 N N . LYS C 1 171 ? 25.18800 -11.55200 3.39600 1.000 19.99628 151 LYS C N 1
ATOM 5956 C CA . LYS C 1 171 ? 24.03300 -10.77100 3.82900 1.000 23.70498 151 LYS C CA 1
ATOM 5957 C C . LYS C 1 171 ? 24.17000 -10.22400 5.24400 1.000 27.59555 151 LYS C C 1
ATOM 5958 O O . LYS C 1 171 ? 23.34800 -9.39200 5.65400 1.000 23.63731 151 LYS C O 1
ATOM 5964 N N . GLY C 1 172 ? 25.18100 -10.64900 5.99400 1.000 23.12230 152 GLY C N 1
ATOM 5965 C CA . GLY C 1 172 ? 25.34300 -10.17000 7.35400 1.000 23.33228 152 GLY C CA 1
ATOM 5966 C C . GLY C 1 172 ? 24.31400 -10.69000 8.33600 1.000 27.94235 152 GLY C C 1
ATOM 5967 O O . GLY C 1 172 ? 23.91200 -9.95200 9.24200 1.000 28.83792 152 GLY C O 1
ATOM 5968 N N . VAL C 1 173 ? 23.88300 -11.94900 8.19100 1.000 22.12729 153 VAL C N 1
ATOM 5969 C CA . VAL C 1 173 ? 22.90500 -12.55100 9.08500 1.000 18.52689 153 VAL C CA 1
ATOM 5970 C C . VAL C 1 173 ? 23.41200 -13.90400 9.56100 1.000 21.84117 153 VAL C C 1
ATOM 5971 O O . VAL C 1 173 ? 24.24800 -14.54500 8.91900 1.000 21.42033 153 VAL C O 1
ATOM 5975 N N . HIS C 1 174 ? 22.90900 -14.32100 10.72200 1.000 19.90975 154 HIS C N 1
ATOM 5976 C CA . HIS C 1 174 ? 23.08800 -15.68300 11.19200 1.000 18.79146 154 HIS C CA 1
ATOM 5977 C C . HIS C 1 174 ? 22.42100 -16.65600 10.22800 1.000 23.57196 154 HIS C C 1
ATOM 5978 O O . HIS C 1 174 ? 21.38900 -16.35000 9.62900 1.000 23.16402 154 HIS C O 1
ATOM 5985 N N . MET C 1 175 ? 23.02500 -17.84100 10.08800 1.000 23.15839 155 MET C N 1
ATOM 5986 C CA . MET C 1 175 ? 22.46400 -18.88300 9.22000 1.000 25.01609 155 MET C CA 1
ATOM 5987 C C . MET C 1 175 ? 20.97800 -19.14500 9.49700 1.000 26.38046 155 MET C C 1
ATOM 5988 O O . MET C 1 175 ? 20.21800 -19.47800 8.57700 1.000 24.24578 155 MET C O 1
ATOM 5993 N N . SER C 1 176 ? 20.53600 -18.98700 10.75700 1.000 23.98823 156 SER C N 1
ATOM 5994 C CA . SER C 1 176 ? 19.14300 -19.27000 11.10400 1.000 23.83120 156 SER C CA 1
ATOM 5995 C C . SER C 1 176 ? 18.16900 -18.27100 10.49400 1.000 23.74253 156 SER C C 1
ATOM 5996 O O . SER C 1 176 ? 16.97700 -18.58700 10.34400 1.000 27.89585 156 SER C O 1
ATOM 5999 N N . ALA C 1 177 ? 18.64900 -17.08500 10.13100 1.000 21.51517 157 ALA C N 1
ATOM 6000 C CA . ALA C 1 177 ? 17.80100 -16.06300 9.53600 1.000 25.81426 157 ALA C CA 1
ATOM 6001 C C . ALA C 1 177 ? 17.50500 -16.35000 8.06800 1.000 25.92177 157 ALA C C 1
ATOM 6002 O O . ALA C 1 177 ? 16.50800 -15.84900 7.53200 1.000 21.62039 157 ALA C O 1
ATOM 6004 N N . LEU C 1 178 ? 18.36600 -17.12500 7.40600 1.000 20.35503 158 LEU C N 1
ATOM 6005 C CA . LEU C 1 178 ? 18.25000 -17.33300 5.97300 1.000 20.92449 158 LEU C CA 1
ATOM 6006 C C . LEU C 1 178 ? 17.01100 -18.15300 5.63300 1.000 18.91157 158 LEU C C 1
ATOM 6007 O O . LEU C 1 178 ? 16.67300 -19.11900 6.32500 1.000 18.71328 158 LEU C O 1
ATOM 6012 N N . VAL C 1 179 ? 16.35600 -17.78200 4.53800 1.000 19.67626 159 VAL C N 1
ATOM 6013 C CA . VAL C 1 179 ? 15.20300 -18.52200 4.01000 1.000 19.18813 159 VAL C CA 1
ATOM 6014 C C . VAL C 1 179 ? 15.59200 -19.07600 2.64600 1.000 19.76626 159 VAL C C 1
ATOM 6015 O O . VAL C 1 179 ? 15.85600 -18.31000 1.70500 1.000 18.38051 159 VAL C O 1
ATOM 6019 N N . VAL C 1 180 ? 15.64500 -20.39800 2.53800 1.000 18.58471 160 VAL C N 1
ATOM 6020 C CA . VAL C 1 180 ? 15.94100 -21.07200 1.27900 1.000 18.10051 160 VAL C CA 1
ATOM 6021 C C . VAL C 1 180 ? 14.61500 -21.53800 0.68200 1.000 20.02430 160 VAL C C 1
ATOM 6022 O O . VAL C 1 180 ? 13.78500 -22.12600 1.38100 1.000 19.92026 160 VAL C O 1
ATOM 6026 N N . CYS C 1 181 ? 14.41100 -21.27700 -0.59500 1.000 17.08670 161 CYS C N 1
ATOM 6027 C CA . CYS C 1 181 ? 13.19900 -21.73600 -1.27100 1.000 15.25940 161 CYS C CA 1
ATOM 6028 C C . CYS C 1 181 ? 13.55400 -22.85900 -2.24000 1.000 18.44409 161 CYS C C 1
ATOM 6029 O O . CYS C 1 181 ? 14.57900 -22.79500 -2.92900 1.000 17.79022 161 CYS C O 1
ATOM 6032 N N . THR C 1 182 ? 12.72600 -23.90400 -2.27700 1.000 19.49962 162 THR C N 1
ATOM 6033 C CA . THR C 1 182 ? 12.86500 -24.95200 -3.28500 1.000 17.24507 162 THR C CA 1
ATOM 6034 C C . THR C 1 182 ? 11.47900 -25.51700 -3.55400 1.000 19.83677 162 THR C C 1
ATOM 6035 O O . THR C 1 182 ? 10.53200 -25.26200 -2.81000 1.000 18.78963 162 THR C O 1
ATOM 6039 N N . MET C 1 183 ? 11.37900 -26.31300 -4.61500 1.000 18.63983 163 MET C N 1
ATOM 6040 C CA . MET C 1 183 ? 10.13200 -26.97300 -4.97300 1.000 20.48682 163 MET C CA 1
ATOM 6041 C C . MET C 1 183 ? 9.92500 -28.24100 -4.15900 1.000 21.83729 163 MET C C 1
ATOM 6042 O O . MET C 1 183 ? 10.86200 -28.98800 -3.88700 1.000 20.14229 163 MET C O 1
ATOM 6047 N N . ASP C 1 184 ? 8.66400 -28.49000 -3.78300 1.000 22.60751 164 ASP C N 1
ATOM 6048 C CA . ASP C 1 184 ? 8.30000 -29.68200 -3.01100 1.000 25.05320 164 ASP C CA 1
ATOM 6049 C C . ASP C 1 184 ? 8.32600 -30.89100 -3.94800 1.000 28.14595 164 ASP C C 1
ATOM 6050 O O . ASP C 1 184 ? 7.31400 -31.23800 -4.57200 1.000 24.27915 164 ASP C O 1
ATOM 6055 N N . ARG C 1 185 ? 9.48700 -31.54100 -4.05200 1.000 24.00315 165 ARG C N 1
ATOM 6056 C CA . ARG C 1 185 ? 9.73200 -32.68600 -4.93600 1.000 26.55525 165 ARG C CA 1
ATOM 6057 C C . ARG C 1 185 ? 10.66900 -33.66900 -4.25600 1.000 26.18673 165 ARG C C 1
ATOM 6058 O O . ARG C 1 185 ? 11.57000 -33.25700 -3.51600 1.000 24.86898 165 ARG C O 1
ATOM 6066 N N . PRO C 1 186 ? 10.51200 -34.97000 -4.51800 1.000 28.49009 166 PRO C N 1
ATOM 6067 C CA . PRO C 1 186 ? 11.48400 -35.94000 -3.97900 1.000 26.58786 166 PRO C CA 1
ATOM 6068 C C . PRO C 1 186 ? 12.93000 -35.63000 -4.34100 1.000 24.61879 166 PRO C C 1
ATOM 6069 O O . PRO C 1 186 ? 13.80600 -35.71500 -3.46400 1.000 28.29286 166 PRO C O 1
ATOM 6073 N N . ARG C 1 187 ? 13.19800 -35.20700 -5.58300 1.000 23.85036 167 ARG C N 1
ATOM 6074 C CA . ARG C 1 187 ? 14.56000 -34.87200 -6.00900 1.000 28.65386 167 ARG C CA 1
ATOM 6075 C C . ARG C 1 187 ? 15.20900 -33.77300 -5.16100 1.000 28.94004 167 ARG C C 1
ATOM 6076 O O . ARG C 1 187 ? 16.42100 -33.54400 -5.28800 1.000 22.00401 167 ARG C O 1
ATOM 6084 N N . HIS C 1 188 ? 14.45500 -33.08900 -4.30800 1.000 24.59831 168 HIS C N 1
ATOM 6085 C CA . HIS C 1 188 ? 15.02200 -32.00800 -3.50500 1.000 24.89312 168 HIS C CA 1
ATOM 6086 C C . HIS C 1 188 ? 15.16400 -32.36300 -2.02900 1.000 26.59495 168 HIS C C 1
ATOM 6087 O O . HIS C 1 188 ? 15.54700 -31.49800 -1.22600 1.000 24.59678 168 HIS C O 1
ATOM 6094 N N . GLU C 1 189 ? 14.88100 -33.61900 -1.65300 1.000 25.77055 169 GLU C N 1
ATOM 6095 C CA . GLU C 1 189 ? 14.91600 -33.98600 -0.24100 1.000 28.23044 169 GLU C CA 1
ATOM 6096 C C . GLU C 1 189 ? 16.29200 -33.73800 0.36900 1.000 26.47980 169 GLU C C 1
ATOM 6097 O O . GLU C 1 189 ? 16.40100 -33.16700 1.46800 1.000 28.15762 169 GLU C O 1
ATOM 6103 N N . HIS C 1 190 ? 17.35500 -34.13600 -0.34300 1.000 26.12151 170 HIS C N 1
ATOM 6104 C CA . HIS C 1 190 ? 18.71400 -33.92100 0.15700 1.000 28.94428 170 HIS C CA 1
ATOM 6105 C C . HIS C 1 190 ? 18.98200 -32.44100 0.39700 1.000 27.92769 170 HIS C C 1
ATOM 6106 O O . HIS C 1 190 ? 19.52600 -32.06900 1.45100 1.000 26.04280 170 HIS C O 1
ATOM 6113 N N . ILE C 1 191 ? 18.55300 -31.58100 -0.53900 1.000 27.45697 171 ILE C N 1
ATOM 6114 C CA . ILE C 1 191 ? 18.73000 -30.14600 -0.34300 1.000 26.60001 171 ILE C CA 1
ATOM 6115 C C . ILE C 1 191 ? 18.04600 -29.73700 0.94300 1.000 28.48515 171 ILE C C 1
ATOM 6116 O O . ILE C 1 191 ? 18.67100 -29.17000 1.85900 1.000 25.36175 171 ILE C O 1
ATOM 6121 N N . ILE C 1 192 ? 16.76200 -30.10500 1.05400 1.000 24.23425 172 ILE C N 1
ATOM 6122 C CA . ILE C 1 192 ? 15.95800 -29.67300 2.18400 1.000 25.69957 172 ILE C CA 1
ATOM 6123 C C . ILE C 1 192 ? 16.60100 -30.15300 3.47000 1.000 25.89615 172 ILE C C 1
ATOM 6124 O O . ILE C 1 192 ? 16.73200 -29.39400 4.44200 1.000 22.28382 172 ILE C O 1
ATOM 6129 N N . LYS C 1 193 ? 17.08700 -31.40000 3.46600 1.000 25.27079 173 LYS C N 1
ATOM 6130 C CA . LYS C 1 193 ? 17.63000 -31.94100 4.70400 1.000 27.70246 173 LYS C CA 1
ATOM 6131 C C . LYS C 1 193 ? 18.90200 -31.19300 5.07900 1.000 25.31915 173 LYS C C 1
ATOM 6132 O O . LYS C 1 193 ? 19.05300 -30.71800 6.21800 1.000 26.81808 173 LYS C O 1
ATOM 6138 N N . GLU C 1 194 ? 19.78800 -30.98700 4.09700 1.000 26.94383 174 GLU C N 1
ATOM 6139 C CA . GLU C 1 194 ? 21.08200 -30.40500 4.44400 1.000 27.56437 174 GLU C CA 1
ATOM 6140 C C . GLU C 1 194 ? 20.92900 -28.95100 4.86000 1.000 26.34933 174 GLU C C 1
ATOM 6141 O O . GLU C 1 194 ? 21.53400 -28.51000 5.85200 1.000 27.21499 174 GLU C O 1
ATOM 6147 N N . ALA C 1 195 ? 20.09800 -28.19400 4.13800 1.000 23.13532 175 ALA C N 1
ATOM 6148 C CA . ALA C 1 195 ? 19.87400 -26.81000 4.52500 1.000 27.20365 175 ALA C CA 1
ATOM 6149 C C . ALA C 1 195 ? 19.31800 -26.73300 5.94100 1.000 26.34456 175 ALA C C 1
ATOM 6150 O O . ALA C 1 195 ? 19.79400 -25.93200 6.75700 1.000 26.65892 175 ALA C O 1
ATOM 6152 N N . ARG C 1 196 ? 18.37700 -27.62300 6.28700 1.000 23.59545 176 ARG C N 1
ATOM 6153 C CA . ARG C 1 196 ? 17.84700 -27.53500 7.64100 1.000 24.72699 176 ARG C CA 1
ATOM 6154 C C . ARG C 1 196 ? 18.90300 -27.96400 8.64300 1.000 27.98590 176 ARG C C 1
ATOM 6155 O O . ARG C 1 196 ? 18.98500 -27.40700 9.74600 1.000 27.12796 176 ARG C O 1
ATOM 6163 N N . GLU C 1 197 ? 19.73900 -28.92800 8.25500 1.000 27.79086 177 GLU C N 1
ATOM 6164 C CA . GLU C 1 197 ? 20.75500 -29.39900 9.17900 1.000 32.36128 177 GLU C CA 1
ATOM 6165 C C . GLU C 1 197 ? 21.75900 -28.30100 9.46000 1.000 28.35550 177 GLU C C 1
ATOM 6166 O O . GLU C 1 197 ? 22.25200 -28.17900 10.58800 1.000 27.48535 177 GLU C O 1
ATOM 6172 N N . CYS C 1 198 ? 22.04500 -27.45400 8.46700 1.000 29.17899 178 CYS C N 1
ATOM 6173 C CA . CYS C 1 198 ? 23.04800 -26.46400 8.79700 1.000 30.80495 178 CYS C CA 1
ATOM 6174 C C . CYS C 1 198 ? 22.42900 -25.23900 9.44700 1.000 31.73646 178 CYS C C 1
ATOM 6175 O O . CYS C 1 198 ? 23.16600 -24.33300 9.85100 1.000 32.09815 178 CYS C O 1
ATOM 6178 N N . GLY C 1 199 ? 21.10000 -25.20800 9.57800 1.000 28.61333 179 GLY C N 1
ATOM 6179 C CA . GLY C 1 199 ? 20.39800 -24.26000 10.43300 1.000 23.59424 179 GLY C CA 1
ATOM 6180 C C . GLY C 1 199 ? 19.47300 -23.30200 9.70300 1.000 27.15684 179 GLY C C 1
ATOM 6181 O O . GLY C 1 199 ? 18.82900 -22.47300 10.35800 1.000 25.01916 179 GLY C O 1
ATOM 6182 N N . ALA C 1 200 ? 19.39200 -23.36300 8.38200 1.000 25.12310 180 ALA C N 1
ATOM 6183 C CA . ALA C 1 200 ? 18.58100 -22.45600 7.59300 1.000 23.55586 180 ALA C CA 1
ATOM 6184 C C . ALA C 1 200 ? 17.12200 -22.88600 7.64600 1.000 23.95199 180 ALA C C 1
ATOM 6185 O O . ALA C 1 200 ? 16.78100 -23.99100 8.07300 1.000 27.81876 180 ALA C O 1
ATOM 6187 N N . ARG C 1 201 ? 16.25500 -21.97800 7.22800 1.000 22.29219 181 ARG C N 1
ATOM 6188 C CA . ARG C 1 201 ? 14.83000 -22.24700 7.09100 1.000 21.13996 181 ARG C CA 1
ATOM 6189 C C . ARG C 1 201 ? 14.53600 -22.50400 5.61700 1.000 24.35640 181 ARG C C 1
ATOM 6190 O O . ARG C 1 201 ? 14.98700 -21.74500 4.75400 1.000 22.13567 181 ARG C O 1
ATOM 6198 N N . VAL C 1 202 ? 13.80600 -23.58000 5.32100 1.000 24.82039 182 VAL C N 1
ATOM 6199 C CA . VAL C 1 202 ? 13.58700 -23.99600 3.93800 1.000 22.13034 182 VAL C CA 1
ATOM 6200 C C . VAL C 1 202 ? 12.09500 -23.99000 3.67500 1.000 24.83679 182 VAL C C 1
ATOM 6201 O O . VAL C 1 202 ? 11.36500 -24.78800 4.27200 1.000 28.83013 182 VAL C O 1
ATOM 6205 N N . ILE C 1 203 ? 11.63500 -23.09600 2.78800 1.000 23.66004 183 ILE C N 1
ATOM 6206 C CA . ILE C 1 203 ? 10.21600 -23.02600 2.44000 1.000 24.75664 183 ILE C CA 1
ATOM 6207 C C . ILE C 1 203 ? 9.98700 -23.64200 1.06700 1.000 25.25113 183 ILE C C 1
ATOM 6208 O O . ILE C 1 203 ? 10.82200 -23.53900 0.16200 1.000 22.91697 183 ILE C O 1
ATOM 6213 N N . LEU C 1 204 ? 8.82300 -24.26900 0.90700 1.000 21.18051 184 LEU C N 1
ATOM 6214 C CA . LEU C 1 204 ? 8.58300 -25.11000 -0.25500 1.000 23.33173 184 LEU C CA 1
ATOM 6215 C C . LEU C 1 204 ? 7.47700 -24.50500 -1.09600 1.000 23.00190 184 LEU C C 1
ATOM 6216 O O . LEU C 1 204 ? 6.49100 -23.99000 -0.55900 1.000 23.69331 184 LEU C O 1
ATOM 6221 N N . ILE C 1 205 ? 7.65800 -24.53800 -2.41500 1.000 21.48250 185 ILE C N 1
ATOM 6222 C CA . ILE C 1 205 ? 6.60700 -24.14900 -3.34700 1.000 22.29372 185 ILE C CA 1
ATOM 6223 C C . ILE C 1 205 ? 6.18100 -25.39000 -4.11500 1.000 21.45125 185 ILE C C 1
ATOM 6224 O O . ILE C 1 205 ? 6.97000 -26.31500 -4.30300 1.000 19.18704 185 ILE C O 1
ATOM 6229 N N . ASN C 1 206 ? 4.89900 -25.43200 -4.51900 1.000 23.21285 186 ASN C N 1
ATOM 6230 C CA . ASN C 1 206 ? 4.41900 -26.57500 -5.30200 1.000 26.89916 186 ASN C CA 1
ATOM 6231 C C . ASN C 1 206 ? 4.94400 -26.54700 -6.72400 1.000 23.02044 186 ASN C C 1
ATOM 6232 O O . ASN C 1 206 ? 5.03400 -27.59500 -7.36800 1.000 24.37592 186 ASN C O 1
ATOM 6237 N N . ASP C 1 207 ? 5.23700 -25.35500 -7.22900 1.000 23.40301 187 ASP C N 1
ATOM 6238 C CA . ASP C 1 207 ? 5.58400 -25.10100 -8.61500 1.000 25.24957 187 ASP C CA 1
ATOM 6239 C C . ASP C 1 207 ? 5.99900 -23.64000 -8.71900 1.000 24.45748 187 ASP C C 1
ATOM 6240 O O . ASP C 1 207 ? 5.70700 -22.81800 -7.83800 1.000 20.20038 187 ASP C O 1
ATOM 6245 N N . GLY C 1 208 ? 6.67000 -23.31900 -9.81600 1.000 20.49085 188 GLY C N 1
ATOM 6246 C CA . GLY C 1 208 ? 6.91100 -21.93100 -10.14300 1.000 22.10313 188 GLY C CA 1
ATOM 6247 C C . GLY C 1 208 ? 8.31300 -21.47900 -9.80500 1.000 23.47731 188 GLY C C 1
ATOM 6248 O O . GLY C 1 208 ? 8.48600 -20.55100 -9.00400 1.000 19.24490 188 GLY C O 1
ATOM 6249 N N . ASP C 1 209 ? 9.33100 -22.10800 -10.40100 1.000 22.11214 189 ASP C N 1
ATOM 6250 C CA . ASP C 1 209 ? 10.69100 -21.72500 -10.04700 1.000 18.52640 189 ASP C CA 1
ATOM 6251 C C . ASP C 1 209 ? 11.22700 -20.58300 -10.89500 1.000 19.68096 189 ASP C C 1
ATOM 6252 O O . ASP C 1 209 ? 12.33400 -20.09400 -10.62500 1.000 24.11882 189 ASP C O 1
ATOM 6257 N N . VAL C 1 210 ? 10.44300 -20.06300 -11.83900 1.000 17.95973 190 VAL C N 1
ATOM 6258 C CA . VAL C 1 210 ? 10.76900 -18.73800 -12.37100 1.000 21.12231 190 VAL C CA 1
ATOM 6259 C C . VAL C 1 210 ? 10.58000 -17.69700 -11.27600 1.000 21.02396 190 VAL C C 1
ATOM 6260 O O . VAL C 1 210 ? 11.50900 -16.96300 -10.90600 1.000 20.96407 190 VAL C O 1
ATOM 6264 N N . SER C 1 211 ? 9.35700 -17.64100 -10.72600 1.000 21.03945 191 SER C N 1
ATOM 6265 C CA . SER C 1 211 ? 9.06300 -16.76200 -9.59900 1.000 17.34048 191 SER C CA 1
ATOM 6266 C C . SER C 1 211 ? 10.00900 -17.04700 -8.44100 1.000 16.38162 191 SER C C 1
ATOM 6267 O O . SER C 1 211 ? 10.56000 -16.12200 -7.83500 1.000 18.10252 191 SER C O 1
ATOM 6270 N N . GLY C 1 212 ? 10.24100 -18.33000 -8.14600 1.000 16.55366 192 GLY C N 1
ATOM 6271 C CA . GLY C 1 212 ? 11.05500 -18.68600 -6.99600 1.000 17.15973 192 GLY C CA 1
ATOM 6272 C C . GLY C 1 212 ? 12.49800 -18.20300 -7.09000 1.000 16.48213 192 GLY C C 1
ATOM 6273 O O . GLY C 1 212 ? 13.06600 -17.77200 -6.08800 1.000 16.73195 192 GLY C O 1
ATOM 6274 N N . VAL C 1 213 ? 13.10900 -18.27600 -8.28300 1.000 16.72176 193 VAL C N 1
ATOM 6275 C CA . VAL C 1 213 ? 14.46400 -17.72400 -8.46100 1.000 18.02945 193 VAL C CA 1
ATOM 6276 C C . VAL C 1 213 ? 14.44900 -16.19800 -8.41200 1.000 17.43148 193 VAL C C 1
ATOM 6277 O O . VAL C 1 213 ? 15.29100 -15.56800 -7.75300 1.000 16.16106 193 VAL C O 1
ATOM 6281 N N . ILE C 1 214 ? 13.48700 -15.57200 -9.08300 1.000 14.42940 194 ILE C N 1
ATOM 6282 C CA . ILE C 1 214 ? 13.47600 -14.10600 -9.12800 1.000 17.29995 194 ILE C CA 1
ATOM 6283 C C . ILE C 1 214 ? 13.17200 -13.51100 -7.76000 1.000 17.19870 194 ILE C C 1
ATOM 6284 O O . ILE C 1 214 ? 13.59600 -12.38900 -7.45500 1.000 15.98918 194 ILE C O 1
ATOM 6289 N N . ALA C 1 215 ? 12.45300 -14.25600 -6.91500 1.000 15.20583 195 ALA C N 1
ATOM 6290 C CA . ALA C 1 215 ? 12.11300 -13.79500 -5.57500 1.000 16.58713 195 ALA C CA 1
ATOM 6291 C C . ALA C 1 215 ? 13.36800 -13.46900 -4.77500 1.000 17.14359 195 ALA C C 1
ATOM 6292 O O . ALA C 1 215 ? 13.31800 -12.62600 -3.87900 1.000 18.38929 195 ALA C O 1
ATOM 6294 N N . THR C 1 216 ? 14.48100 -14.14100 -5.07500 1.000 16.19307 196 THR C N 1
ATOM 6295 C CA . THR C 1 216 ? 15.72000 -13.87400 -4.34500 1.000 16.89788 196 THR C CA 1
ATOM 6296 C C . THR C 1 216 ? 16.17800 -12.43400 -4.52600 1.000 19.64106 196 THR C C 1
ATOM 6297 O O . THR C 1 216 ? 16.92700 -11.91900 -3.68600 1.000 20.11268 196 THR C O 1
ATOM 6301 N N . ALA C 1 217 ? 15.75700 -11.76400 -5.59700 1.000 14.16655 197 ALA C N 1
ATOM 6302 C CA . ALA C 1 217 ? 16.16200 -10.38000 -5.79000 1.000 19.87171 197 ALA C CA 1
ATOM 6303 C C . ALA C 1 217 ? 14.96700 -9.44700 -5.78500 1.000 23.50161 197 ALA C C 1
ATOM 6304 O O . ALA C 1 217 ? 15.06800 -8.32900 -6.29200 1.000 22.77586 197 ALA C O 1
ATOM 6306 N N . THR C 1 218 ? 13.83600 -9.88300 -5.22600 1.000 17.69042 198 THR C N 1
ATOM 6307 C CA . THR C 1 218 ? 12.64600 -9.05100 -5.15400 1.000 20.25398 198 THR C CA 1
ATOM 6308 C C . THR C 1 218 ? 12.47000 -8.55000 -3.72400 1.000 22.34870 198 THR C C 1
ATOM 6309 O O . THR C 1 218 ? 12.47300 -9.34800 -2.78000 1.000 21.68383 198 THR C O 1
ATOM 6313 N N . GLU C 1 219 ? 12.27200 -7.23800 -3.58400 1.000 22.71817 199 GLU C N 1
ATOM 6314 C CA . GLU C 1 219 ? 12.06500 -6.60500 -2.27800 1.000 26.02346 199 GLU C CA 1
ATOM 6315 C C . GLU C 1 219 ? 10.87700 -7.22200 -1.54400 1.000 25.49775 199 GLU C C 1
ATOM 6316 O O . GLU C 1 219 ? 9.80200 -7.42100 -2.12900 1.000 23.49864 199 GLU C O 1
ATOM 6322 N N . ASN C 1 220 ? 11.09000 -7.55800 -0.27000 1.000 23.55769 200 ASN C N 1
ATOM 6323 C CA . ASN C 1 220 ? 10.06600 -8.08400 0.64400 1.000 25.52202 200 ASN C CA 1
ATOM 6324 C C . ASN C 1 220 ? 9.53300 -9.45100 0.24200 1.000 24.87924 200 ASN C C 1
ATOM 6325 O O . ASN C 1 220 ? 8.44000 -9.85100 0.68500 1.000 24.12688 200 ASN C O 1
ATOM 6330 N N . SER C 1 221 ? 10.24000 -10.17400 -0.63200 1.000 23.92481 201 SER C N 1
ATOM 6331 C CA . SER C 1 221 ? 9.77700 -11.51200 -0.96300 1.000 22.54886 201 SER C CA 1
ATOM 6332 C C . SER C 1 221 ? 9.90300 -12.43800 0.23200 1.000 21.31808 201 SER C C 1
ATOM 6333 O O . SER C 1 221 ? 9.12400 -13.39000 0.36200 1.000 24.75649 201 SER C O 1
ATOM 6336 N N . GLY C 1 222 ? 10.86100 -12.17300 1.12200 1.000 20.43579 202 GLY C N 1
ATOM 6337 C CA . GLY C 1 222 ? 11.13800 -13.10600 2.19100 1.000 24.82019 202 GLY C CA 1
ATOM 6338 C C . GLY C 1 222 ? 11.97300 -14.29900 1.77800 1.000 26.10805 202 GLY C C 1
ATOM 6339 O O . GLY C 1 222 ? 12.14800 -15.22400 2.58400 1.000 21.96778 202 GLY C O 1
ATOM 6340 N N . ILE C 1 223 ? 12.49100 -14.31600 0.55100 1.000 20.26734 203 ILE C N 1
ATOM 6341 C CA . ILE C 1 223 ? 13.26800 -15.44600 0.04000 1.000 16.91368 203 ILE C CA 1
ATOM 6342 C C . ILE C 1 223 ? 14.69900 -14.96500 -0.22400 1.000 19.71033 203 ILE C C 1
ATOM 6343 O O . ILE C 1 223 ? 14.90500 -13.98800 -0.96000 1.000 17.90632 203 ILE C O 1
ATOM 6348 N N . ASP C 1 224 ? 15.67900 -15.60700 0.42800 1.000 18.58240 204 ASP C N 1
ATOM 6349 C CA . ASP C 1 224 ? 17.08800 -15.23700 0.27100 1.000 20.18583 204 ASP C CA 1
ATOM 6350 C C . ASP C 1 224 ? 17.80400 -16.03800 -0.80200 1.000 19.70986 204 ASP C C 1
ATOM 6351 O O . ASP C 1 224 ? 18.67600 -15.49300 -1.49200 1.000 20.68593 204 ASP C O 1
ATOM 6356 N N . VAL C 1 225 ? 17.49100 -17.33300 -0.92900 1.000 18.28737 205 VAL C N 1
ATOM 6357 C CA . VAL C 1 225 ? 18.22000 -18.24100 -1.80900 1.000 17.86528 205 VAL C CA 1
ATOM 6358 C C . VAL C 1 225 ? 17.21900 -19.14400 -2.50700 1.000 17.78262 205 VAL C C 1
ATOM 6359 O O . VAL C 1 225 ? 16.21800 -19.55100 -1.91800 1.000 18.53102 205 VAL C O 1
ATOM 6363 N N . TYR C 1 226 ? 17.49100 -19.48300 -3.76200 1.000 16.49459 206 TYR C N 1
ATOM 6364 C CA . TYR C 1 226 ? 16.73100 -20.54100 -4.40900 1.000 16.91205 206 TYR C CA 1
ATOM 6365 C C . TYR C 1 226 ? 17.70200 -21.65100 -4.79900 1.000 16.57493 206 TYR C C 1
ATOM 6366 O O . TYR C 1 226 ? 18.75300 -21.37400 -5.38200 1.000 18.56844 206 TYR C O 1
ATOM 6375 N N . ILE C 1 227 ? 17.37300 -22.89400 -4.44700 1.000 16.63006 207 ILE C N 1
ATOM 6376 C CA . ILE C 1 227 ? 18.17700 -24.05500 -4.82400 1.000 19.88557 207 ILE C CA 1
ATOM 6377 C C . ILE C 1 227 ? 17.22800 -25.13700 -5.31900 1.000 17.19461 207 ILE C C 1
ATOM 6378 O O . ILE C 1 227 ? 16.39900 -25.62500 -4.54700 1.000 19.35339 207 ILE C O 1
ATOM 6383 N N . GLY C 1 228 ? 17.37300 -25.55800 -6.56600 1.000 17.57221 208 GLY C N 1
ATOM 6384 C CA . GLY C 1 228 ? 16.59800 -26.72400 -6.96600 1.000 18.94677 208 GLY C CA 1
ATOM 6385 C C . GLY C 1 228 ? 16.74800 -26.99000 -8.44400 1.000 19.61743 208 GLY C C 1
ATOM 6386 O O . GLY C 1 228 ? 17.38100 -26.22100 -9.17100 1.000 16.33846 208 GLY C O 1
ATOM 6387 N N . THR C 1 229 ? 16.08600 -28.06500 -8.88600 1.000 19.12069 209 THR C N 1
ATOM 6388 C CA . THR C 1 229 ? 16.10200 -28.50700 -10.27700 1.000 21.41154 209 THR C CA 1
ATOM 6389 C C . THR C 1 229 ? 14.73900 -28.25200 -10.91700 1.000 20.26863 209 THR C C 1
ATOM 6390 O O . THR C 1 229 ? 13.69500 -28.52100 -10.31000 1.000 22.74103 209 THR C O 1
ATOM 6394 N N . GLY C 1 230 ? 14.75400 -27.67000 -12.10400 1.000 22.01841 210 GLY C N 1
ATOM 6395 C CA . GLY C 1 230 ? 13.53800 -27.36000 -12.81700 1.000 19.59434 210 GLY C CA 1
ATOM 6396 C C . GLY C 1 230 ? 13.78300 -27.28100 -14.31000 1.000 22.98291 210 GLY C C 1
ATOM 6397 O O . GLY C 1 230 ? 14.79500 -27.77400 -14.81400 1.000 21.46312 210 GLY C O 1
ATOM 6398 N N . GLY C 1 231 ? 12.86500 -26.62600 -15.01700 1.000 22.79830 211 GLY C N 1
ATOM 6399 C CA . GLY C 1 231 ? 12.99200 -26.52100 -16.46900 1.000 21.40536 211 GLY C CA 1
ATOM 6400 C C . GLY C 1 231 ? 14.14400 -25.61100 -16.87700 1.000 20.87416 211 GLY C C 1
ATOM 6401 O O . GLY C 1 231 ? 14.38000 -24.55800 -16.28100 1.000 20.62084 211 GLY C O 1
ATOM 6402 N N . ALA C 1 232 ? 14.89000 -26.03200 -17.91100 1.000 20.77757 212 ALA C N 1
ATOM 6403 C CA . ALA C 1 232 ? 16.00700 -25.21100 -18.37800 1.000 20.11036 212 ALA C CA 1
ATOM 6404 C C . ALA C 1 232 ? 15.55400 -23.88600 -18.98600 1.000 22.59387 212 ALA C C 1
ATOM 6405 O O . ALA C 1 232 ? 16.14400 -22.83800 -18.65200 1.000 21.12000 212 ALA C O 1
ATOM 6407 N N . PRO C 1 233 ? 14.54900 -23.83700 -19.87600 1.000 25.63981 213 PRO C N 1
ATOM 6408 C CA . PRO C 1 233 ? 14.10600 -22.52100 -20.37500 1.000 26.39938 213 PRO C CA 1
ATOM 6409 C C . PRO C 1 233 ? 13.65200 -21.58400 -19.26100 1.000 22.35194 213 PRO C C 1
ATOM 6410 O O . PRO C 1 233 ? 13.88600 -20.36500 -19.32100 1.000 23.95832 213 PRO C O 1
ATOM 6414 N N . GLU C 1 234 ? 12.99300 -22.14700 -18.24700 1.000 19.64606 214 GLU C N 1
ATOM 6415 C CA . GLU C 1 234 ? 12.61500 -21.39000 -17.06100 1.000 20.99984 214 GLU C CA 1
ATOM 6416 C C . GLU C 1 234 ? 13.84400 -20.82200 -16.35300 1.000 20.70951 214 GLU C C 1
ATOM 6417 O O . GLU C 1 234 ? 13.80900 -19.69900 -15.82100 1.000 19.82113 214 GLU C O 1
ATOM 6423 N N . GLY C 1 235 ? 14.93900 -21.59100 -16.34700 1.000 18.63716 215 GLY C N 1
ATOM 6424 C CA . GLY C 1 235 ? 16.17800 -21.10900 -15.75200 1.000 20.16136 215 GLY C CA 1
ATOM 6425 C C . GLY C 1 235 ? 16.73400 -19.92300 -16.50900 1.000 20.91164 215 GLY C C 1
ATOM 6426 O O . GLY C 1 235 ? 17.19800 -18.95000 -15.90900 1.000 20.14420 215 GLY C O 1
ATOM 6427 N N . VAL C 1 236 ? 16.66400 -19.96900 -17.83800 1.000 21.53573 216 VAL C N 1
ATOM 6428 C CA . VAL C 1 236 ? 17.16700 -18.84000 -18.62400 1.000 19.70446 216 VAL C CA 1
ATOM 6429 C C . VAL C 1 236 ? 16.31800 -17.58900 -18.40000 1.000 21.32723 216 VAL C C 1
ATOM 6430 O O . VAL C 1 236 ? 16.84800 -16.46900 -18.29900 1.000 20.66673 216 VAL C O 1
ATOM 6434 N N . LEU C 1 237 ? 14.99100 -17.75400 -18.33900 1.000 20.78492 217 LEU C N 1
ATOM 6435 C CA . LEU C 1 237 ? 14.11000 -16.60800 -18.10200 1.000 17.97596 217 LEU C CA 1
ATOM 6436 C C . LEU C 1 237 ? 14.38900 -15.95100 -16.74600 1.000 17.37581 217 LEU C C 1
ATOM 6437 O O . LEU C 1 237 ? 14.47100 -14.70900 -16.63100 1.000 18.14508 217 LEU C O 1
ATOM 6442 N N . ALA C 1 238 ? 14.53200 -16.77600 -15.70500 1.000 16.11348 218 ALA C N 1
ATOM 6443 C CA . ALA C 1 238 ? 14.86000 -16.23600 -14.38100 1.000 20.72737 218 ALA C CA 1
ATOM 6444 C C . ALA C 1 238 ? 16.22500 -15.55200 -14.38500 1.000 19.54757 218 ALA C C 1
ATOM 6445 O O . ALA C 1 238 ? 16.40500 -14.50700 -13.75100 1.000 21.30605 218 ALA C O 1
ATOM 6447 N N . ALA C 1 239 ? 17.20700 -16.14100 -15.07500 1.000 19.35949 219 ALA C N 1
ATOM 6448 C CA . ALA C 1 239 ? 18.51900 -15.49900 -15.17700 1.000 18.30985 219 ALA C CA 1
ATOM 6449 C C . ALA C 1 239 ? 18.41600 -14.12200 -15.83500 1.000 19.83271 219 ALA C C 1
ATOM 6450 O O . ALA C 1 239 ? 19.09200 -13.17900 -15.41900 1.000 22.63849 219 ALA C O 1
ATOM 6452 N N . ALA C 1 240 ? 17.57900 -13.98500 -16.86600 1.000 20.33031 220 ALA C N 1
ATOM 6453 C CA . ALA C 1 240 ? 17.41600 -12.68700 -17.52400 1.000 20.82635 220 ALA C CA 1
ATOM 6454 C C . ALA C 1 240 ? 16.94200 -11.63500 -16.53100 1.000 21.82679 220 ALA C C 1
ATOM 6455 O O . ALA C 1 240 ? 17.48900 -10.51200 -16.44500 1.000 23.63746 220 ALA C O 1
ATOM 6457 N N . ALA C 1 241 ? 15.93700 -12.00800 -15.72600 1.000 20.57208 221 ALA C N 1
ATOM 6458 C CA . ALA C 1 241 ? 15.46900 -11.07400 -14.71100 1.000 19.58467 221 ALA C CA 1
ATOM 6459 C C . ALA C 1 241 ? 16.57400 -10.74500 -13.69900 1.000 20.56860 221 ALA C C 1
ATOM 6460 O O . ALA C 1 241 ? 16.77700 -9.57600 -13.36900 1.000 21.60065 221 ALA C O 1
ATOM 6462 N N . LEU C 1 242 ? 17.29100 -11.75700 -13.19500 1.000 21.23953 222 LEU C N 1
ATOM 6463 C CA . LEU C 1 242 ? 18.34200 -11.50400 -12.19800 1.000 21.29063 222 LEU C CA 1
ATOM 6464 C C . LEU C 1 242 ? 19.46700 -10.63900 -12.74700 1.000 26.22209 222 LEU C C 1
ATOM 6465 O O . LEU C 1 242 ? 20.12300 -9.90200 -11.98900 1.000 25.78409 222 LEU C O 1
ATOM 6470 N N . LYS C 1 243 ? 19.75600 -10.76600 -14.03600 1.000 24.76765 223 LYS C N 1
ATOM 6471 C CA . LYS C 1 243 ? 20.72900 -9.88600 -14.66800 1.000 28.72780 223 LYS C CA 1
ATOM 6472 C C . LYS C 1 243 ? 20.27000 -8.44100 -14.61500 1.000 31.25056 223 LYS C C 1
ATOM 6473 O O . LYS C 1 243 ? 21.10400 -7.52600 -14.54200 1.000 28.09253 223 LYS C O 1
ATOM 6479 N N . CYS C 1 244 ? 18.95200 -8.21500 -14.65600 1.000 22.32314 224 CYS C N 1
ATOM 6480 C CA . CYS C 1 244 ? 18.48300 -6.83700 -14.49300 1.000 25.76743 224 CYS C CA 1
ATOM 6481 C C . CYS C 1 244 ? 18.38200 -6.40100 -13.01800 1.000 28.49804 224 CYS C C 1
ATOM 6482 O O . CYS C 1 244 ? 18.60600 -5.22500 -12.69400 1.000 26.68974 224 CYS C O 1
ATOM 6485 N N . LEU C 1 245 ? 17.98600 -7.30000 -12.11200 1.000 22.74362 225 LEU C N 1
ATOM 6486 C CA . LEU C 1 245 ? 17.80000 -6.91600 -10.71300 1.000 20.87189 225 LEU C CA 1
ATOM 6487 C C . LEU C 1 245 ? 19.10800 -6.91800 -9.92700 1.000 27.03784 225 LEU C C 1
ATOM 6488 O O . LEU C 1 245 ? 19.22200 -6.22800 -8.90400 1.000 24.96663 225 LEU C O 1
ATOM 6493 N N . GLY C 1 246 ? 20.07100 -7.71500 -10.35200 1.000 26.99816 226 GLY C N 1
ATOM 6494 C CA . GLY C 1 246 ? 21.31900 -7.84000 -9.63300 1.000 26.61107 226 GLY C CA 1
ATOM 6495 C C . GLY C 1 246 ? 21.30600 -9.10100 -8.80100 1.000 30.27451 226 GLY C C 1
ATOM 6496 O O . GLY C 1 246 ? 20.42200 -9.28900 -7.95700 1.000 27.90040 226 GLY C O 1
ATOM 6497 N N . GLY C 1 247 ? 22.28800 -9.96200 -9.01100 1.000 24.71330 227 GLY C N 1
ATOM 6498 C CA . GLY C 1 247 ? 22.32100 -11.23700 -8.33100 1.000 24.31654 227 GLY C CA 1
ATOM 6499 C C . GLY C 1 247 ? 23.30200 -12.16300 -9.01500 1.000 24.78050 227 GLY C C 1
ATOM 6500 O O . GLY C 1 247 ? 23.98800 -11.79300 -9.97100 1.000 23.97108 227 GLY C O 1
ATOM 6501 N N . GLN C 1 248 ? 23.37000 -13.37700 -8.49000 1.000 19.60573 228 GLN C N 1
ATOM 6502 C CA . GLN C 1 248 ? 24.23900 -14.38700 -9.06400 1.000 22.85078 228 GLN C CA 1
ATOM 6503 C C . GLN C 1 248 ? 23.47700 -15.69200 -9.14400 1.000 23.89892 228 GLN C C 1
ATOM 6504 O O . GLN C 1 248 ? 22.58900 -15.96900 -8.32100 1.000 19.24283 228 GLN C O 1
ATOM 6510 N N . MET C 1 249 ? 23.85600 -16.50000 -10.13000 1.000 17.96677 229 MET C N 1
ATOM 6511 C CA . MET C 1 249 ? 23.14300 -17.74000 -10.36200 1.000 18.68504 229 MET C CA 1
ATOM 6512 C C . MET C 1 249 ? 24.06300 -18.68500 -11.11900 1.000 21.43383 229 MET C C 1
ATOM 6513 O O . MET C 1 249 ? 24.88700 -18.25200 -11.93400 1.000 22.90269 229 MET C O 1
ATOM 6518 N N . GLN C 1 250 ? 23.95400 -19.96800 -10.80400 1.000 19.29345 230 GLN C N 1
ATOM 6519 C CA . GLN C 1 250 ? 24.66000 -20.99600 -11.56100 1.000 23.92634 230 GLN C CA 1
ATOM 6520 C C . GLN C 1 250 ? 23.67400 -22.09300 -11.92700 1.000 25.50735 230 GLN C C 1
ATOM 6521 O O . GLN C 1 250 ? 22.79900 -22.45500 -11.12400 1.000 17.52469 230 GLN C O 1
ATOM 6527 N N . ALA C 1 251 ? 23.83300 -22.62900 -13.14000 1.000 23.77577 231 ALA C N 1
ATOM 6528 C CA . ALA C 1 251 ? 22.91000 -23.61300 -13.67700 1.000 23.60247 231 ALA C CA 1
ATOM 6529 C C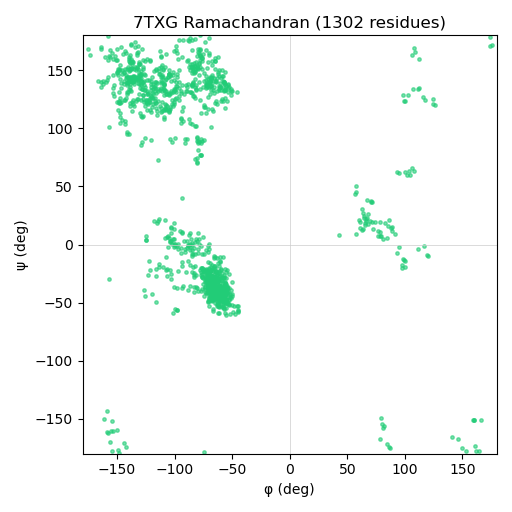 . ALA C 1 251 ? 23.69600 -24.72300 -14.36700 1.000 25.32580 231 ALA C C 1
ATOM 6530 O O . ALA C 1 251 ? 24.80700 -24.50600 -14.84800 1.000 21.35631 231 ALA C O 1
ATOM 6532 N N . ARG C 1 252 ? 23.12000 -25.92200 -14.39300 1.000 23.76535 232 ARG C N 1
ATOM 6533 C CA . ARG C 1 252 ? 23.71500 -27.04900 -15.10800 1.000 22.48013 232 ARG C CA 1
ATOM 6534 C C . ARG C 1 252 ? 22.61400 -27.90900 -15.73000 1.000 24.79066 232 ARG C C 1
ATOM 6535 O O . ARG C 1 252 ? 21.72800 -28.37600 -15.01700 1.000 19.92467 232 ARG C O 1
ATOM 6543 N N . LEU C 1 253 ? 22.68200 -28.13100 -17.04300 1.000 22.94114 233 LEU C N 1
ATOM 6544 C CA . LEU C 1 253 ? 21.73300 -29.02600 -17.70500 1.000 25.62542 233 LEU C CA 1
ATOM 6545 C C . LEU C 1 253 ? 21.99900 -30.46400 -17.28200 1.000 29.76158 233 LEU C C 1
ATOM 6546 O O . LEU C 1 253 ? 23.15200 -30.89200 -17.16700 1.000 27.33679 233 LEU C O 1
ATOM 6551 N N . ILE C 1 254 ? 20.93100 -31.22100 -17.06000 1.000 24.66548 234 ILE C N 1
ATOM 6552 C CA . ILE C 1 254 ? 21.07000 -32.64100 -16.77100 1.000 26.36953 234 ILE C CA 1
ATOM 6553 C C . ILE C 1 254 ? 20.20400 -33.42000 -17.75500 1.000 29.34578 234 ILE C C 1
ATOM 6554 O O . ILE C 1 254 ? 19.26300 -32.88100 -18.35100 1.000 27.69823 234 ILE C O 1
ATOM 6559 N N . PHE C 1 255 ? 20.54100 -34.69200 -17.93600 1.000 27.58104 235 PHE C N 1
ATOM 6560 C CA . PHE C 1 255 ? 20.01300 -35.49100 -19.03900 1.000 35.64225 235 PHE C CA 1
ATOM 6561 C C . PHE C 1 255 ? 19.61600 -36.86500 -18.53800 1.000 32.52154 235 PHE C C 1
ATOM 6562 O O . PHE C 1 255 ? 20.43300 -37.57400 -17.94600 1.000 35.99891 235 PHE C O 1
ATOM 6570 N N . ASN C 1 256 ? 18.36100 -37.23300 -18.76700 1.000 34.53745 236 ASN C N 1
ATOM 6571 C CA . ASN C 1 256 ? 17.84900 -38.49300 -18.25200 1.000 39.59171 236 ASN C CA 1
ATOM 6572 C C . ASN C 1 256 ? 17.86900 -39.62700 -19.27000 1.000 41.15341 236 ASN C C 1
ATOM 6573 O O . ASN C 1 256 ? 17.86400 -40.79400 -18.86800 1.000 44.73964 236 ASN C O 1
ATOM 6578 N N . ASP C 1 257 ? 17.88700 -39.32900 -20.56800 1.000 41.56853 237 ASP C N 1
ATOM 6579 C CA . ASP C 1 257 ? 17.84200 -40.36900 -21.59300 1.000 39.88933 237 ASP C CA 1
ATOM 6580 C C . ASP C 1 257 ? 18.49900 -39.85500 -22.87000 1.000 42.59728 237 ASP C C 1
ATOM 6581 O O . ASP C 1 257 ? 18.99600 -38.72700 -22.93100 1.000 36.95525 237 ASP C O 1
ATOM 6586 N N . GLU C 1 258 ? 18.47800 -40.69600 -23.90600 1.000 41.01835 238 GLU C N 1
ATOM 6587 C CA . GLU C 1 258 ? 19.10600 -40.32200 -25.17000 1.000 40.11808 238 GLU C CA 1
ATOM 6588 C C . GLU C 1 258 ? 18.31400 -39.23900 -25.89200 1.000 36.95044 238 GLU C C 1
ATOM 6589 O O . GLU C 1 258 ? 18.90000 -38.39400 -26.58500 1.000 37.47972 238 GLU C O 1
ATOM 6595 N N . GLU C 1 259 ? 16.98400 -39.25700 -25.76500 1.000 34.78203 239 GLU C N 1
ATOM 6596 C CA . GLU C 1 259 ? 16.17800 -38.21400 -26.39600 1.000 37.65267 239 GLU C CA 1
ATOM 6597 C C . GLU C 1 259 ? 16.57500 -36.83000 -25.88300 1.000 33.60582 239 GLU C C 1
ATOM 6598 O O . GLU C 1 259 ? 16.64200 -35.86100 -26.65400 1.000 30.02753 239 GLU C O 1
ATOM 6604 N N . GLU C 1 260 ? 16.88700 -36.72100 -24.58700 1.000 35.24683 240 GLU C N 1
ATOM 6605 C CA . GLU C 1 260 ? 17.24200 -35.41200 -24.04300 1.000 31.66943 240 GLU C CA 1
ATOM 6606 C C . GLU C 1 260 ? 18.63300 -34.98300 -24.50200 1.000 27.50978 240 GLU C C 1
ATOM 6607 O O . GLU C 1 260 ? 18.87200 -33.79800 -24.79500 1.000 28.36357 240 GLU C O 1
ATOM 6613 N N . ILE C 1 261 ? 19.56600 -35.93300 -24.58200 1.000 30.71993 241 ILE C N 1
ATOM 6614 C CA . ILE C 1 261 ? 20.87500 -35.60600 -25.14200 1.000 29.05852 241 ILE C CA 1
ATOM 6615 C C . ILE C 1 261 ? 20.72300 -35.11400 -26.57100 1.000 28.74156 241 ILE C C 1
ATOM 6616 O O . ILE C 1 261 ? 21.39100 -34.16200 -26.99500 1.000 28.20666 241 ILE C O 1
ATOM 6621 N N . LYS C 1 262 ? 19.83100 -35.75400 -27.33600 1.000 28.33775 242 LYS C N 1
ATOM 6622 C CA . LYS C 1 262 ? 19.60200 -35.31900 -28.70900 1.000 31.36062 242 LYS C CA 1
ATOM 6623 C C . LYS C 1 262 ? 19.04300 -33.90300 -28.75400 1.000 31.97451 242 LYS C C 1
ATOM 6624 O O . LYS C 1 262 ? 19.36000 -33.12900 -29.66200 1.000 31.66343 242 LYS C O 1
ATOM 6630 N N . ARG C 1 263 ? 18.17500 -33.55800 -27.80300 1.000 31.56508 243 ARG C N 1
ATOM 6631 C CA . ARG C 1 263 ? 17.69200 -32.17900 -27.74100 1.000 33.08402 243 ARG C CA 1
ATOM 6632 C C . ARG C 1 263 ? 18.83800 -31.19900 -27.54200 1.000 31.54924 243 ARG C C 1
ATOM 6633 O O . ARG C 1 263 ? 18.83000 -30.09300 -28.10500 1.000 31.50041 243 ARG C O 1
ATOM 6641 N N . ALA C 1 264 ? 19.82000 -31.57200 -26.72100 1.000 25.52517 244 ALA C N 1
ATOM 6642 C CA . ALA C 1 264 ? 20.99000 -30.70800 -26.58200 1.000 27.92073 244 ALA C CA 1
ATOM 6643 C C . ALA C 1 264 ? 21.79100 -30.63300 -27.88700 1.000 28.41196 244 ALA C C 1
ATOM 6644 O O . ALA C 1 264 ? 22.21200 -29.54900 -28.31200 1.000 29.23106 244 ALA C O 1
ATOM 6646 N N . HIS C 1 265 ? 22.02900 -31.77900 -28.52600 1.000 28.88853 245 HIS C N 1
ATOM 6647 C CA . HIS C 1 265 ? 22.83300 -31.79600 -29.75100 1.000 29.38209 245 HIS C CA 1
ATOM 6648 C C . HIS C 1 265 ? 22.17700 -30.98800 -30.86700 1.000 32.36580 245 HIS C C 1
ATOM 6649 O O . HIS C 1 265 ? 22.86000 -30.28900 -31.62000 1.000 36.28437 245 HIS C O 1
ATOM 6656 N N . ARG C 1 266 ? 20.84900 -31.07600 -30.98500 1.000 33.69330 246 ARG C N 1
ATOM 6657 C CA . ARG C 1 266 ? 20.11000 -30.32100 -31.99600 1.000 36.78052 246 ARG C CA 1
ATOM 6658 C C . ARG C 1 266 ? 20.34800 -28.81800 -31.87400 1.000 40.93869 246 ARG C C 1
ATOM 6659 O O . ARG C 1 266 ? 20.24900 -28.09200 -32.86800 1.000 41.40049 246 ARG C O 1
ATOM 6667 N N . LEU C 1 267 ? 20.68600 -28.33100 -30.67900 1.000 38.74470 247 LEU C N 1
ATOM 6668 C CA . LEU C 1 267 ? 20.89400 -26.90700 -30.45100 1.000 38.29295 247 LEU C CA 1
ATOM 6669 C C . LEU C 1 267 ? 22.36800 -26.52100 -30.37200 1.000 36.92763 247 LEU C C 1
ATOM 6670 O O . LEU C 1 267 ? 22.67800 -25.38500 -30.00800 1.000 40.94097 247 LEU C O 1
ATOM 6675 N N . GLY C 1 268 ? 23.27900 -27.42900 -30.70700 1.000 36.78916 248 GLY C N 1
ATOM 6676 C CA . GLY C 1 268 ? 24.69300 -27.10600 -30.71100 1.000 37.19619 248 GLY C CA 1
ATOM 6677 C C . GLY C 1 268 ? 25.42900 -27.37100 -29.41600 1.000 39.04935 248 GLY C C 1
ATOM 6678 O O . GLY C 1 268 ? 26.59900 -26.98900 -29.29800 1.000 38.68104 248 GLY C O 1
ATOM 6679 N N . ILE C 1 269 ? 24.79700 -28.03600 -28.45000 1.000 35.60551 249 ILE C N 1
ATOM 6680 C CA . ILE C 1 269 ? 25.38400 -28.28700 -27.13900 1.000 32.14220 249 ILE C CA 1
ATOM 6681 C C . ILE C 1 269 ? 25.83900 -29.73500 -27.07800 1.000 29.55255 249 ILE C C 1
ATOM 6682 O O . ILE C 1 269 ? 25.01600 -30.65700 -27.13500 1.000 30.25387 249 ILE C O 1
ATOM 6687 N N . THR C 1 270 ? 27.14900 -29.92600 -26.93700 1.000 31.53934 250 THR C N 1
ATOM 6688 C CA . THR C 1 270 ? 27.74000 -31.23100 -26.67100 1.000 33.72069 250 THR C CA 1
ATOM 6689 C C . THR C 1 270 ? 28.43800 -31.32300 -25.32000 1.000 29.50174 250 THR C C 1
ATOM 6690 O O . THR C 1 270 ? 28.61500 -32.43800 -24.81400 1.000 28.61812 250 THR C O 1
ATOM 6694 N N . ASP C 1 271 ? 28.83300 -30.20600 -24.71700 1.000 32.69539 251 ASP C N 1
ATOM 6695 C CA . ASP C 1 271 ? 29.43300 -30.25100 -23.37800 1.000 29.11025 251 ASP C CA 1
ATOM 6696 C C . ASP C 1 271 ? 28.29400 -30.37900 -22.37500 1.000 29.83401 251 ASP C C 1
ATOM 6697 O O . ASP C 1 271 ? 27.81700 -29.39400 -21.81800 1.000 31.70240 251 ASP C O 1
ATOM 6702 N N . LEU C 1 272 ? 27.88500 -31.61600 -22.10700 1.000 28.30196 252 LEU C N 1
ATOM 6703 C CA . LEU C 1 272 ? 26.64300 -31.84200 -21.37600 1.000 30.95452 252 LEU C CA 1
ATOM 6704 C C . LEU C 1 272 ? 26.73300 -31.43900 -19.91600 1.000 34.55167 252 LEU C C 1
ATOM 6705 O O . LEU C 1 272 ? 25.69900 -31.13900 -19.30600 1.000 32.04596 252 LEU C O 1
ATOM 6710 N N . ASN C 1 273 ? 27.93100 -31.43800 -19.33500 1.000 29.41930 253 ASN C N 1
ATOM 6711 C CA . ASN C 1 273 ? 28.09700 -31.12600 -17.92200 1.000 28.69253 253 ASN C CA 1
ATOM 6712 C C . ASN C 1 273 ? 28.57400 -29.70700 -17.67400 1.000 28.83727 253 ASN C C 1
ATOM 6713 O O . ASN C 1 273 ? 29.01400 -29.40500 -16.56400 1.000 30.57571 253 ASN C O 1
ATOM 6718 N N . LYS C 1 274 ? 28.53500 -28.84000 -18.68000 1.000 26.05750 254 LYS C N 1
ATOM 6719 C CA . LYS C 1 274 ? 28.93600 -27.45800 -18.48000 1.000 29.30460 254 LYS C CA 1
ATOM 6720 C C . LYS C 1 274 ? 28.12700 -26.82100 -17.34900 1.000 27.83234 254 LYS C C 1
ATOM 6721 O O . LYS C 1 274 ? 26.91800 -27.05300 -17.21600 1.000 23.92961 254 LYS C O 1
ATOM 6727 N N . LYS C 1 275 ? 28.81000 -26.04700 -16.50400 1.000 22.84030 255 LYS C N 1
ATOM 6728 C CA . LYS C 1 275 ? 28.14600 -25.16800 -15.54900 1.000 25.39567 255 LYS C CA 1
ATOM 6729 C C . LYS C 1 275 ? 28.07300 -23.77900 -16.15600 1.000 27.56550 255 LYS C C 1
ATOM 6730 O O . LYS C 1 275 ? 29.08300 -23.23600 -16.61300 1.000 32.42730 255 LYS C O 1
ATOM 6736 N N . TYR C 1 276 ? 26.88000 -23.21800 -16.17400 1.000 23.13207 256 TYR C N 1
ATOM 6737 C CA . TYR C 1 276 ? 26.59800 -21.92600 -16.76500 1.000 25.10623 256 TYR C CA 1
ATOM 6738 C C . TYR C 1 276 ? 26.50000 -20.89700 -15.65200 1.000 31.25076 256 TYR C C 1
ATOM 6739 O O . TYR C 1 276 ? 25.63300 -21.00900 -14.77300 1.000 23.61901 256 TYR C O 1
ATOM 6748 N N . ASP C 1 277 ? 27.37800 -19.90400 -15.69400 1.000 25.01376 257 ASP C N 1
ATOM 6749 C CA . ASP C 1 277 ? 27.17800 -18.71600 -14.89300 1.000 31.49776 257 ASP C CA 1
ATOM 6750 C C . ASP C 1 277 ? 26.00200 -17.89800 -15.43900 1.000 28.70522 257 ASP C C 1
ATOM 6751 O O . ASP C 1 277 ? 25.54600 -18.07500 -16.57200 1.000 28.10143 257 ASP C O 1
ATOM 6756 N N . ILE C 1 278 ? 25.52000 -16.96800 -14.61300 1.000 28.54046 258 ILE C N 1
ATOM 6757 C CA . ILE C 1 278 ? 24.39000 -16.12900 -15.00900 1.000 26.31185 258 ILE C CA 1
ATOM 6758 C C . ILE C 1 278 ? 24.67600 -15.41100 -16.32700 1.000 29.90276 258 ILE C C 1
ATOM 6759 O O . ILE C 1 278 ? 23.78400 -15.26200 -17.17600 1.000 27.20452 258 ILE C O 1
ATOM 6764 N N . ASP C 1 279 ? 25.93800 -15.03300 -16.55800 1.000 28.57047 259 ASP C N 1
ATOM 6765 C CA . ASP C 1 279 ? 26.30600 -14.38500 -17.81800 1.000 31.23089 259 ASP C CA 1
ATOM 6766 C C . ASP C 1 279 ? 26.24600 -15.34200 -19.01000 1.000 25.57633 259 ASP C C 1
ATOM 6767 O O . ASP C 1 279 ? 26.03500 -14.89700 -20.14000 1.000 31.92082 259 ASP C O 1
ATOM 6772 N N . ASP C 1 280 ? 26.42900 -16.64200 -18.78300 1.000 24.60247 260 ASP C N 1
ATOM 6773 C CA . ASP C 1 280 ? 26.28800 -17.62900 -19.85100 1.000 24.55338 260 ASP C CA 1
ATOM 6774 C C . ASP C 1 280 ? 24.83100 -17.87100 -20.21600 1.000 32.94896 260 ASP C C 1
ATOM 6775 O O . ASP C 1 280 ? 24.53500 -18.34800 -21.31900 1.000 27.02229 260 ASP C O 1
ATOM 6780 N N . LEU C 1 281 ? 23.91500 -17.58300 -19.29700 1.000 29.81109 261 LEU C N 1
ATOM 6781 C CA . LEU C 1 281 ? 22.49500 -17.82800 -19.52400 1.000 26.55498 261 LEU C CA 1
ATOM 6782 C C . LEU C 1 281 ? 21.80700 -16.64400 -20.19700 1.000 26.24292 261 LEU C C 1
ATOM 6783 O O . LEU C 1 281 ? 20.93600 -16.82900 -21.06300 1.000 28.18955 261 LEU C O 1
ATOM 6788 N N . ALA C 1 282 ? 22.18800 -15.43200 -19.80100 1.000 26.53966 262 ALA C N 1
ATOM 6789 C CA . ALA C 1 282 ? 21.63800 -14.20000 -20.35500 1.000 29.31304 262 ALA C CA 1
ATOM 6790 C C . ALA C 1 282 ? 22.73300 -13.14700 -20.30800 1.000 30.34861 262 ALA C C 1
ATOM 6791 O O . ALA C 1 282 ? 23.29400 -12.87500 -19.24300 1.000 32.24649 262 ALA C O 1
ATOM 6793 N N . SER C 1 283 ? 23.06200 -12.57600 -21.45700 1.000 35.33997 263 SER C N 1
ATOM 6794 C CA . SER C 1 283 ? 24.17000 -11.63300 -21.53900 1.000 38.27883 263 SER C CA 1
ATOM 6795 C C . SER C 1 283 ? 23.76700 -10.45100 -22.40500 1.000 34.42802 263 SER C C 1
ATOM 6796 O O . SER C 1 283 ? 22.85900 -10.54500 -23.23000 1.000 38.60223 263 SER C O 1
ATOM 6799 N N . GLY C 1 284 ? 24.44100 -9.32500 -22.19200 1.000 35.21801 264 GLY C N 1
ATOM 6800 C CA . GLY C 1 284 ? 24.20400 -8.15800 -23.00900 1.000 38.51782 264 GLY C CA 1
ATOM 6801 C C . GLY C 1 284 ? 22.97300 -7.38900 -22.56100 1.000 37.37956 264 GLY C C 1
ATOM 6802 O O . GLY C 1 284 ? 22.51700 -7.47900 -21.41600 1.000 36.21875 264 GLY C O 1
ATOM 6803 N N . ASP C 1 285 ? 22.44100 -6.60900 -23.49300 1.000 35.16238 265 ASP C N 1
ATOM 6804 C CA . ASP C 1 285 ? 21.28400 -5.76000 -23.23800 1.000 33.79176 265 ASP C CA 1
ATOM 6805 C C . ASP C 1 285 ? 20.03700 -6.63100 -23.16000 1.000 36.93496 265 ASP C C 1
ATOM 6806 O O . ASP C 1 285 ? 19.69100 -7.30000 -24.13700 1.000 37.81634 265 ASP C O 1
ATOM 6811 N N . ILE C 1 286 ? 19.36600 -6.63400 -22.01000 1.000 31.98120 266 ILE C N 1
ATOM 6812 C CA . ILE C 1 286 ? 18.21300 -7.50500 -21.78300 1.000 30.89199 266 ILE C CA 1
ATOM 6813 C C . ILE C 1 286 ? 17.04400 -6.67400 -21.27500 1.000 26.57071 266 ILE C C 1
ATOM 6814 O O . ILE C 1 286 ? 17.19600 -5.85500 -20.36200 1.000 27.89408 266 ILE C O 1
ATOM 6819 N N . VAL C 1 287 ? 15.87100 -6.89700 -21.85100 1.000 29.85309 267 VAL C N 1
ATOM 6820 C CA . VAL C 1 287 ? 14.61700 -6.39700 -21.30000 1.000 29.10794 267 VAL C CA 1
ATOM 6821 C C . VAL C 1 287 ? 13.82700 -7.59400 -20.78500 1.000 28.79046 267 VAL C C 1
ATOM 6822 O O . VAL C 1 287 ? 13.76600 -8.63600 -21.44400 1.000 28.93650 267 VAL C O 1
ATOM 6826 N N . PHE C 1 288 ? 13.26900 -7.47000 -19.58700 1.000 28.53245 268 PHE C N 1
ATOM 6827 C CA . PHE C 1 288 ? 12.50200 -8.54700 -18.97700 1.000 24.44874 268 PHE C CA 1
ATOM 6828 C C . PHE C 1 288 ? 11.19700 -7.95600 -18.48400 1.000 25.09312 268 PHE C C 1
ATOM 6829 O O . PHE C 1 288 ? 11.21200 -6.94300 -17.78100 1.000 22.68964 268 PHE C O 1
ATOM 6837 N N . ALA C 1 289 ? 10.08000 -8.59400 -18.84500 1.000 22.99963 269 ALA C N 1
ATOM 6838 C CA . ALA C 1 289 ? 8.75000 -8.20600 -18.40000 1.000 25.48544 269 ALA C CA 1
ATOM 6839 C C . ALA C 1 289 ? 8.00700 -9.43300 -17.89500 1.000 21.91581 269 ALA C C 1
ATOM 6840 O O . ALA C 1 289 ? 8.13600 -10.53900 -18.44800 1.000 21.59191 269 ALA C O 1
ATOM 6842 N N . ALA C 1 290 ? 7.20500 -9.22900 -16.85700 1.000 23.63159 270 ALA C N 1
ATOM 6843 C CA . ALA C 1 290 ? 6.37600 -10.31500 -16.35400 1.000 23.44746 270 ALA C CA 1
ATOM 6844 C C . ALA C 1 290 ? 5.10800 -9.73900 -15.74100 1.000 21.75677 270 ALA C C 1
ATOM 6845 O O . ALA C 1 290 ? 5.09200 -8.60700 -15.24600 1.000 20.58494 270 ALA C O 1
ATOM 6847 N N . THR C 1 291 ? 4.02500 -10.50600 -15.83200 1.000 21.71210 271 THR C N 1
ATOM 6848 C CA . THR C 1 291 ? 2.77300 -10.14500 -15.16400 1.000 19.27502 271 THR C CA 1
ATOM 6849 C C . THR C 1 291 ? 2.30100 -11.30300 -14.29700 1.000 16.93568 271 THR C C 1
ATOM 6850 O O . THR C 1 291 ? 2.37800 -12.47000 -14.70400 1.000 20.25361 271 THR C O 1
ATOM 6854 N N . GLY C 1 292 ? 1.77000 -10.98800 -13.11700 1.000 17.55973 272 GLY C N 1
ATOM 6855 C CA . GLY C 1 292 ? 1.24800 -12.04700 -12.26400 1.000 16.61876 272 GLY C CA 1
ATOM 6856 C C . GLY C 1 292 ? -0.05600 -12.61600 -12.81000 1.000 16.36811 272 GLY C C 1
ATOM 6857 O O . GLY C 1 292 ? -0.93100 -11.88700 -13.27600 1.000 17.65278 272 GLY C O 1
ATOM 6858 N N . VAL C 1 293 ? -0.18600 -13.93800 -12.75400 1.000 17.00852 273 VAL C N 1
ATOM 6859 C CA . VAL C 1 293 ? -1.48500 -14.55600 -13.03600 1.000 18.56784 273 VAL C CA 1
ATOM 6860 C C . VAL C 1 293 ? -2.19700 -14.84800 -11.72500 1.000 19.17970 273 VAL C C 1
ATOM 6861 O O . VAL C 1 293 ? -3.33500 -14.41900 -11.51300 1.000 19.17824 273 VAL C O 1
ATOM 6865 N N . THR C 1 294 ? -1.53600 -15.60800 -10.85000 1.000 18.23485 274 THR C N 1
ATOM 6866 C CA . THR C 1 294 ? -1.98900 -15.87300 -9.49200 1.000 18.96052 274 THR C CA 1
ATOM 6867 C C . THR C 1 294 ? -1.02800 -15.18300 -8.52900 1.000 19.48101 274 THR C C 1
ATOM 6868 O O . THR C 1 294 ? 0.08100 -14.80600 -8.90900 1.000 18.04667 274 THR C O 1
ATOM 6872 N N . ASP C 1 295 ? -1.47200 -14.97300 -7.28600 1.000 17.65271 275 ASP C N 1
ATOM 6873 C CA . ASP C 1 295 ? -0.56900 -14.39700 -6.28500 1.000 19.03119 275 ASP C CA 1
ATOM 6874 C C . ASP C 1 295 ? 0.65600 -15.29200 -6.09000 1.000 19.90632 275 ASP C C 1
ATOM 6875 O O . ASP C 1 295 ? 0.53800 -16.50900 -5.90000 1.000 18.94851 275 ASP C O 1
ATOM 6880 N N . GLY C 1 296 ? 1.84200 -14.68200 -6.08600 1.000 19.93397 276 GLY C N 1
ATOM 6881 C CA . GLY C 1 296 ? 3.03300 -15.48700 -5.87800 1.000 19.34612 276 GLY C CA 1
ATOM 6882 C C . GLY C 1 296 ? 4.10200 -14.78300 -5.07600 1.000 18.57621 276 GLY C C 1
ATOM 6883 O O . GLY C 1 296 ? 3.85400 -13.69500 -4.54600 1.000 17.85047 276 GLY C O 1
ATOM 6884 N N . ASN C 1 297 ? 5.30100 -15.36200 -4.99300 1.000 20.91540 277 ASN C N 1
ATOM 6885 C CA . ASN C 1 297 ? 6.34300 -14.74300 -4.18200 1.000 24.41706 277 ASN C CA 1
ATOM 6886 C C . ASN C 1 297 ? 7.15000 -13.68800 -4.94400 1.000 24.81447 277 ASN C C 1
ATOM 6887 O O . ASN C 1 297 ? 8.16300 -13.19900 -4.42700 1.000 23.87878 277 ASN C O 1
ATOM 6892 N N . MET C 1 298 ? 6.72000 -13.30500 -6.14100 1.000 20.45750 278 MET C N 1
ATOM 6893 C CA . MET C 1 298 ? 7.34000 -12.20200 -6.86700 1.000 19.47791 278 MET C CA 1
ATOM 6894 C C . MET C 1 298 ? 6.33900 -11.13900 -7.29800 1.000 23.02020 278 MET C C 1
ATOM 6895 O O . MET C 1 298 ? 6.65800 -9.94300 -7.26800 1.000 23.73718 278 MET C O 1
ATOM 6900 N N . LEU C 1 299 ? 5.13600 -11.53700 -7.72800 1.000 21.95612 279 LEU C N 1
ATOM 6901 C CA . LEU C 1 299 ? 4.10700 -10.62400 -8.21200 1.000 20.06174 279 LEU C CA 1
ATOM 6902 C C . LEU C 1 299 ? 2.73000 -11.05300 -7.70300 1.000 18.93238 279 LEU C C 1
ATOM 6903 O O . LEU C 1 299 ? 2.47100 -12.23700 -7.49100 1.000 17.81905 279 LEU C O 1
ATOM 6908 N N . GLN C 1 300 ? 1.85400 -10.07600 -7.50000 1.000 17.38037 280 GLN C N 1
ATOM 6909 C CA . GLN C 1 300 ? 0.47100 -10.37400 -7.16500 1.000 19.42545 280 GLN C CA 1
ATOM 6910 C C . GLN C 1 300 ? -0.29000 -10.73900 -8.44500 1.000 17.46118 280 GLN C C 1
ATOM 6911 O O . GLN C 1 300 ? 0.06500 -10.31100 -9.55000 1.000 17.39653 280 GLN C O 1
ATOM 6917 N N . GLY C 1 301 ? -1.31800 -11.56300 -8.28000 1.000 19.15409 281 GLY C N 1
ATOM 6918 C CA . GLY C 1 301 ? -2.11300 -12.04300 -9.39700 1.000 19.94043 281 GLY C CA 1
ATOM 6919 C C . GLY C 1 301 ? -3.24300 -11.09700 -9.75900 1.000 18.32754 281 GLY C C 1
ATOM 6920 O O . GLY C 1 301 ? -3.46100 -10.06800 -9.12900 1.000 18.04515 281 GLY C O 1
ATOM 6921 N N . VAL C 1 302 ? -3.97700 -11.46700 -10.81600 1.000 17.61938 282 VAL C N 1
ATOM 6922 C CA . VAL C 1 302 ? -5.04200 -10.60800 -11.31500 1.000 16.48321 282 VAL C CA 1
ATOM 6923 C C . VAL C 1 302 ? -6.20200 -10.60800 -10.32500 1.000 18.13791 282 VAL C C 1
ATOM 6924 O O . VAL C 1 302 ? -6.51100 -11.63500 -9.70800 1.000 17.18779 282 VAL C O 1
ATOM 6928 N N . LYS C 1 303 ? -6.83700 -9.45500 -10.14800 1.000 16.93212 283 LYS C N 1
ATOM 6929 C CA . LYS C 1 303 ? -7.97400 -9.37600 -9.23300 1.000 20.07247 283 LYS C CA 1
ATOM 6930 C C . LYS C 1 303 ? -9.13700 -8.67000 -9.91900 1.000 21.78021 283 LYS C C 1
ATOM 6931 O O . LYS C 1 303 ? -8.93000 -7.77200 -10.73500 1.000 20.00489 283 LYS C O 1
ATOM 6937 N N . ARG C 1 304 ? -10.36300 -9.06500 -9.56200 1.000 20.02671 284 ARG C N 1
ATOM 6938 C CA . ARG C 1 304 ? -11.56800 -8.33100 -9.93600 1.000 21.14661 284 ARG C CA 1
ATOM 6939 C C . ARG C 1 304 ? -11.82500 -7.23500 -8.90200 1.000 24.55033 284 ARG C C 1
ATOM 6940 O O . ARG C 1 304 ? -11.81700 -7.49900 -7.69300 1.000 20.24405 284 ARG C O 1
ATOM 6948 N N . VAL C 1 305 ? -12.07100 -6.01100 -9.37300 1.000 26.62705 285 VAL C N 1
ATOM 6949 C CA . VAL C 1 305 ? -12.23600 -4.84800 -8.51300 1.000 26.59097 285 VAL C CA 1
ATOM 6950 C C . VAL C 1 305 ? -13.50400 -4.11000 -8.93000 1.000 34.41045 285 VAL C C 1
ATOM 6951 O O . VAL C 1 305 ? -13.80200 -3.98400 -10.12400 1.000 30.27327 285 VAL C O 1
ATOM 6955 N N . ASN C 1 306 ? -14.26800 -3.66500 -7.93500 1.000 33.90619 286 ASN C N 1
ATOM 6956 C CA . ASN C 1 306 ? -15.39700 -2.76100 -8.09800 1.000 37.26970 286 ASN C CA 1
ATOM 6957 C C . ASN C 1 306 ? -15.00600 -1.36400 -7.63000 1.000 39.85832 286 ASN C C 1
ATOM 6958 O O . ASN C 1 306 ? -14.20800 -1.20500 -6.70500 1.000 42.46591 286 ASN C O 1
ATOM 6963 N N . SER C 1 307 ? -15.56000 -0.34400 -8.27900 1.000 48.97357 287 SER C N 1
ATOM 6964 C CA . SER C 1 307 ? -15.21500 1.02900 -7.93400 1.000 54.39598 287 SER C CA 1
ATOM 6965 C C . SER C 1 307 ? -16.42200 1.93600 -8.11900 1.000 58.50379 287 SER C C 1
ATOM 6966 O O . SER C 1 307 ? -17.15600 1.81400 -9.10500 1.000 58.65157 287 SER C O 1
ATOM 6969 N N . THR C 1 308 ? -16.60600 2.85800 -7.17500 1.000 62.78474 288 THR C N 1
ATOM 6970 C CA . THR C 1 308 ? -17.69200 3.83500 -7.22200 1.000 69.17375 288 THR C CA 1
ATOM 6971 C C . THR C 1 308 ? -17.24200 5.14000 -7.86700 1.000 67.34461 288 THR C C 1
ATOM 6972 O O . THR C 1 308 ? -17.58900 6.23400 -7.41600 1.000 72.76277 288 THR C O 1
ATOM 6976 N N . ARG C 1 309 ? -16.44500 5.04200 -8.92600 1.000 63.88051 289 ARG C N 1
ATOM 6977 C CA . ARG C 1 309 ? -15.96900 6.20500 -9.66100 1.000 64.42075 289 ARG C CA 1
ATOM 6978 C C . ARG C 1 309 ? -15.59500 5.76500 -11.06500 1.000 59.42480 289 ARG C C 1
ATOM 6979 O O . ARG C 1 309 ? -15.69800 6.53600 -12.02300 1.000 57.16559 289 ARG C O 1
ATOM 6987 N N . ARG C 1 310 ? -15.17800 4.50600 -11.18900 1.000 52.63277 290 ARG C N 1
ATOM 6988 C CA . ARG C 1 310 ? -14.63800 3.98800 -12.43100 1.000 56.06058 290 ARG C CA 1
ATOM 6989 C C . ARG C 1 310 ? -15.38400 2.77800 -12.96200 1.000 50.62773 290 ARG C C 1
ATOM 6990 O O . ARG C 1 310 ? -15.21200 2.43400 -14.14000 1.000 46.85062 290 ARG C O 1
ATOM 6998 N N . GLY C 1 311 ? -16.22400 2.14900 -12.15500 1.000 48.43180 291 GLY C N 1
ATOM 6999 C CA . GLY C 1 311 ? -16.82000 0.90200 -12.55300 1.000 42.60155 291 GLY C CA 1
ATOM 7000 C C . GLY C 1 311 ? -15.87500 -0.23900 -12.24100 1.000 41.55649 291 GLY C C 1
ATOM 7001 O O . GLY C 1 311 ? -14.84100 -0.08100 -11.58900 1.000 42.04039 291 GLY C O 1
ATOM 7002 N N . SER C 1 312 ? -16.24500 -1.41000 -12.72500 1.000 38.29836 292 SER C N 1
ATOM 7003 C CA . SER C 1 312 ? -15.48900 -2.61300 -12.42900 1.000 34.34789 292 SER C CA 1
ATOM 7004 C C . SER C 1 312 ? -14.31700 -2.75400 -13.39400 1.000 31.30856 292 SER C C 1
ATOM 7005 O O . SER C 1 312 ? -14.35300 -2.28600 -14.53700 1.000 29.42408 292 SER C O 1
ATOM 7008 N N . TYR C 1 313 ? -13.26100 -3.40100 -12.91300 1.000 28.77959 293 TYR C N 1
ATOM 7009 C CA . TYR C 1 313 ? -12.09900 -3.61500 -13.75500 1.000 27.19945 293 TYR C CA 1
ATOM 7010 C C . TYR C 1 313 ? -11.32200 -4.80400 -13.21600 1.000 23.84604 293 TYR C C 1
ATOM 7011 O O . TYR C 1 313 ? -11.50200 -5.22300 -12.07300 1.000 24.35487 293 TYR C O 1
ATOM 7020 N N . ALA C 1 314 ? -10.45800 -5.34600 -14.06100 1.000 22.90699 294 ALA C N 1
ATOM 7021 C CA . ALA C 1 314 ? -9.46600 -6.31500 -13.62800 1.000 20.98672 294 ALA C CA 1
ATOM 7022 C C . ALA C 1 314 ? -8.16400 -5.55800 -13.37600 1.000 22.13113 294 ALA C C 1
ATOM 7023 O O . ALA C 1 314 ? -7.78300 -4.69900 -14.17500 1.000 24.14117 294 ALA C O 1
ATOM 7025 N N . VAL C 1 315 ? -7.49700 -5.83400 -12.25700 1.000 20.48848 295 VAL C N 1
ATOM 7026 C CA . VAL C 1 315 ? -6.19900 -5.20900 -11.97500 1.000 17.85515 295 VAL C CA 1
ATOM 7027 C C . VAL C 1 315 ? -5.09100 -6.23900 -12.19600 1.000 19.27852 295 VAL C C 1
ATOM 7028 O O . VAL C 1 315 ? -5.17800 -7.38400 -11.72300 1.000 18.65153 295 VAL C O 1
ATOM 7032 N N . THR C 1 316 ? -4.08400 -5.85500 -12.98200 1.000 21.37913 296 THR C N 1
ATOM 7033 C CA . THR C 1 316 ? -2.90200 -6.68200 -13.17900 1.000 21.20423 296 THR C CA 1
ATOM 7034 C C . THR C 1 316 ? -1.71700 -6.00400 -12.50800 1.000 19.02613 296 THR C C 1
ATOM 7035 O O . THR C 1 316 ? -1.67600 -4.77400 -12.39900 1.000 20.19006 296 THR C O 1
ATOM 7039 N N . HIS C 1 317 ? -0.73300 -6.81900 -12.12700 1.000 18.79399 297 HIS C N 1
ATOM 7040 C CA . HIS C 1 317 ? 0.50500 -6.34600 -11.49300 1.000 17.76960 297 HIS C CA 1
ATOM 7041 C C . HIS C 1 317 ? 1.69300 -6.87200 -12.29100 1.000 16.30623 297 HIS C C 1
ATOM 7042 O O . HIS C 1 317 ? 1.88800 -8.09000 -12.40400 1.000 16.30126 297 HIS C O 1
ATOM 7049 N N . SER C 1 318 ? 2.49100 -5.96400 -12.82200 1.000 17.93484 298 SER C N 1
ATOM 7050 C CA . SER C 1 318 ? 3.56000 -6.33600 -13.73000 1.000 19.89369 298 SER C CA 1
ATOM 7051 C C . SER C 1 318 ? 4.86300 -5.71400 -13.25300 1.000 22.24127 298 SER C C 1
ATOM 7052 O O . SER C 1 318 ? 4.89900 -4.81000 -12.40800 1.000 20.50413 298 SER C O 1
ATOM 7055 N N . VAL C 1 319 ? 5.94100 -6.18500 -13.85500 1.000 20.57282 299 VAL C N 1
ATOM 7056 C CA . VAL C 1 319 ? 7.23700 -5.56000 -13.67700 1.000 19.91427 299 VAL C CA 1
ATOM 7057 C C . VAL C 1 319 ? 7.94400 -5.59300 -15.02200 1.000 21.22543 299 VAL C C 1
ATOM 7058 O O . VAL C 1 319 ? 7.74500 -6.52200 -15.81900 1.000 22.90020 299 VAL C O 1
ATOM 7062 N N . VAL C 1 320 ? 8.70700 -4.53700 -15.30600 1.000 23.78453 300 VAL C N 1
ATOM 7063 C CA . VAL C 1 320 ? 9.56100 -4.50200 -16.49200 1.000 23.78811 300 VAL C CA 1
ATOM 7064 C C . VAL C 1 320 ? 10.89300 -3.87300 -16.11500 1.000 23.03260 300 VAL C C 1
ATOM 7065 O O . VAL C 1 320 ? 10.95400 -2.91800 -15.33000 1.000 23.45316 300 VAL C O 1
ATOM 7069 N N . MET C 1 321 ? 11.96700 -4.43400 -16.66200 1.000 22.05754 301 MET C N 1
ATOM 7070 C CA . MET C 1 321 ? 13.30200 -4.08500 -16.22100 1.000 23.51223 301 MET C CA 1
ATOM 7071 C C . MET C 1 321 ? 14.26600 -4.26600 -17.38400 1.000 25.01983 301 MET C C 1
ATOM 7072 O O . MET C 1 321 ? 13.99000 -4.99500 -18.34000 1.000 25.81456 301 MET C O 1
ATOM 7077 N N . ARG C 1 322 ? 15.40700 -3.59000 -17.28500 1.000 27.93037 302 ARG C N 1
ATOM 7078 C CA . ARG C 1 322 ? 16.39700 -3.55700 -18.35400 1.000 29.44949 302 ARG C CA 1
ATOM 7079 C C . ARG C 1 322 ? 17.79000 -3.65800 -17.75100 1.000 29.38658 302 ARG C C 1
ATOM 7080 O O . ARG C 1 322 ? 18.09200 -2.99500 -16.75400 1.000 28.74790 302 ARG C O 1
ATOM 7088 N N . SER C 1 323 ? 18.63200 -4.51400 -18.33500 1.000 26.34170 303 SER C N 1
ATOM 7089 C CA . SER C 1 323 ? 19.91400 -4.79500 -17.69700 1.000 29.15899 303 SER C CA 1
ATOM 7090 C C . SER C 1 323 ? 20.91500 -3.66600 -17.88400 1.000 32.02596 303 SER C C 1
ATOM 7091 O O . SER C 1 323 ? 21.80500 -3.49500 -17.04600 1.000 29.81020 303 SER C O 1
ATOM 7094 N N . THR C 1 324 ? 20.80900 -2.89800 -18.96500 1.000 32.52237 304 THR C N 1
ATOM 7095 C CA . THR C 1 324 ? 21.79400 -1.84500 -19.17500 1.000 37.84166 304 THR C CA 1
ATOM 7096 C C . THR C 1 324 ? 21.60200 -0.70700 -18.18200 1.000 35.41577 304 THR C C 1
ATOM 7097 O O . THR C 1 324 ? 22.55200 -0.29500 -17.51300 1.000 37.09879 304 THR C O 1
ATOM 7101 N N . THR C 1 325 ? 20.37500 -0.20900 -18.05000 1.000 35.98237 305 THR C N 1
ATOM 7102 C CA . THR C 1 325 ? 20.09000 0.90500 -17.15800 1.000 31.02089 305 THR C CA 1
ATOM 7103 C C . THR C 1 325 ? 19.85800 0.48300 -15.71600 1.000 30.39156 305 THR C C 1
ATOM 7104 O O . THR C 1 325 ? 19.98600 1.32500 -14.81800 1.000 33.38667 305 THR C O 1
ATOM 7108 N N . LYS C 1 326 ? 19.53800 -0.78800 -15.46900 1.000 28.31820 306 LYS C N 1
ATOM 7109 C CA . LYS C 1 326 ? 19.07700 -1.29400 -14.17900 1.000 28.15307 306 LYS C CA 1
ATOM 7110 C C . LYS C 1 326 ? 17.77400 -0.63800 -13.73200 1.000 31.38200 306 LYS C C 1
ATOM 7111 O O . LYS C 1 326 ? 17.40800 -0.75600 -12.55000 1.000 27.79659 306 LYS C O 1
ATOM 7117 N N . THR C 1 327 ? 17.06500 0.05300 -14.62900 1.000 27.80978 307 THR C N 1
ATOM 7118 C CA . THR C 1 327 ? 15.78200 0.65100 -14.26700 1.000 30.52972 307 THR C CA 1
ATOM 7119 C C . THR C 1 327 ? 14.73400 -0.44100 -14.10400 1.000 25.57785 307 THR C C 1
ATOM 7120 O O . THR C 1 327 ? 14.66500 -1.37800 -14.90800 1.000 23.62682 307 THR C O 1
ATOM 7124 N N . VAL C 1 328 ? 13.93400 -0.33400 -13.04800 1.000 22.55112 308 VAL C N 1
ATOM 7125 C CA . VAL C 1 328 ? 12.88900 -1.30900 -12.75300 1.000 25.45476 308 VAL C CA 1
ATOM 7126 C C . VAL C 1 328 ? 11.58400 -0.54500 -12.57300 1.000 22.98047 308 VAL C C 1
ATOM 7127 O O . VAL C 1 328 ? 11.53300 0.41300 -11.79600 1.000 23.02365 308 VAL C O 1
ATOM 7131 N N . ARG C 1 329 ? 10.52900 -0.96700 -13.27700 1.000 23.60494 309 ARG C N 1
ATOM 7132 C CA . ARG C 1 329 ? 9.22400 -0.33700 -13.17200 1.000 26.69755 309 ARG C CA 1
ATOM 7133 C C . ARG C 1 329 ? 8.18400 -1.35600 -12.71300 1.000 23.53461 309 ARG C C 1
ATOM 7134 O O . ARG C 1 329 ? 8.05200 -2.42900 -13.31000 1.000 24.53647 309 ARG C O 1
ATOM 7142 N N . HIS C 1 330 ? 7.45900 -1.01500 -11.64800 1.000 23.44588 310 HIS C N 1
ATOM 7143 C CA . HIS C 1 330 ? 6.33900 -1.81200 -11.15200 1.000 19.18277 310 HIS C CA 1
ATOM 7144 C C . HIS C 1 330 ? 5.06300 -1.16300 -11.67400 1.000 20.86974 310 HIS C C 1
ATOM 7145 O O . HIS C 1 330 ? 4.84100 0.03800 -11.46700 1.000 22.01276 310 HIS C O 1
ATOM 7152 N N . ILE C 1 331 ? 4.22900 -1.94600 -12.35200 1.000 23.57678 311 ILE C N 1
ATOM 7153 C CA . ILE C 1 331 ? 3.09800 -1.39800 -13.09200 1.000 23.76250 311 ILE C CA 1
ATOM 7154 C C . ILE C 1 331 ? 1.83000 -2.05400 -12.57800 1.000 24.20937 311 ILE C C 1
ATOM 7155 O O . ILE C 1 331 ? 1.70200 -3.28100 -12.60800 1.000 24.63703 311 ILE C O 1
ATOM 7160 N N . THR C 1 332 ? 0.90900 -1.24200 -12.08000 1.000 23.98885 312 THR C N 1
ATOM 7161 C CA . THR C 1 332 ? -0.41600 -1.69200 -11.67600 1.000 26.03101 312 THR C CA 1
ATOM 7162 C C . THR C 1 332 ? -1.38400 -1.15500 -12.71800 1.000 25.04340 312 THR C C 1
ATOM 7163 O O . THR C 1 332 ? -1.48800 0.06100 -12.88500 1.000 25.36452 312 THR C O 1
ATOM 7167 N N . ALA C 1 333 ? -2.06400 -2.04900 -13.43300 1.000 22.59681 313 ALA C N 1
ATOM 7168 C CA . ALA C 1 333 ? -2.91500 -1.63700 -14.54600 1.000 25.08177 313 ALA C CA 1
ATOM 7169 C C . ALA C 1 333 ? -4.36300 -1.99300 -14.26600 1.000 24.48583 313 ALA C C 1
ATOM 7170 O O . ALA C 1 333 ? -4.65500 -3.11200 -13.83600 1.000 21.52230 313 ALA C O 1
ATOM 7172 N N . GLU C 1 334 ? -5.26000 -1.04000 -14.54300 1.000 25.55595 314 GLU C N 1
ATOM 7173 C CA . GLU C 1 334 ? -6.70700 -1.21100 -14.39900 1.000 23.61522 314 GLU C CA 1
ATOM 7174 C C . GLU C 1 334 ? -7.32400 -1.37400 -15.78800 1.000 26.22455 314 GLU C C 1
ATOM 7175 O O . GLU C 1 334 ? -7.27200 -0.43900 -16.59900 1.000 27.86408 314 GLU C O 1
ATOM 7181 N N . HIS C 1 335 ? -7.89400 -2.55400 -16.06100 1.000 21.70331 315 HIS C N 1
ATOM 7182 C CA . HIS C 1 335 ? -8.47600 -2.90100 -17.35600 1.000 25.90833 315 HIS C CA 1
ATOM 7183 C C . HIS C 1 335 ? -10.00300 -2.96400 -17.22900 1.000 28.68929 315 HIS C C 1
ATOM 7184 O O . HIS C 1 335 ? -10.53800 -3.89900 -16.62100 1.000 24.89266 315 HIS C O 1
ATOM 7191 N N . SER C 1 336 ? -10.68900 -1.97700 -17.81000 1.000 31.84972 316 SER C N 1
ATOM 7192 C CA . SER C 1 336 ? -12.15500 -1.94400 -17.84700 1.000 34.62561 316 SER C CA 1
ATOM 7193 C C . SER C 1 336 ? -12.74100 -3.29000 -18.24200 1.000 26.84414 316 SER C C 1
ATOM 7194 O O . SER C 1 336 ? -12.34100 -3.88400 -19.23900 1.000 31.39781 316 SER C O 1
ATOM 7197 N N . PHE C 1 337 ? -13.71400 -3.75700 -17.46700 1.000 29.45053 317 PHE C N 1
ATOM 7198 C CA . PHE C 1 337 ? -14.44000 -4.97400 -17.80200 1.000 33.16500 317 PHE C CA 1
ATOM 7199 C C . PHE C 1 337 ? -15.77000 -4.98000 -17.06600 1.000 30.21627 317 PHE C C 1
ATOM 7200 O O . PHE C 1 337 ? -15.84200 -4.60600 -15.89400 1.000 31.88811 317 PHE C O 1
ATOM 7208 N N . ASP C 1 338 ? -16.81000 -5.42800 -17.76100 1.000 33.04425 318 ASP C N 1
ATOM 7209 C CA . ASP C 1 338 ? -18.12400 -5.67500 -17.17100 1.000 35.01037 318 ASP C CA 1
ATOM 7210 C C . ASP C 1 338 ? -18.18500 -7.15200 -16.80000 1.000 29.95122 318 ASP C C 1
ATOM 7211 O O . ASP C 1 338 ? -18.27600 -8.02100 -17.67900 1.000 34.34657 318 ASP C O 1
ATOM 7216 N N . PHE C 1 339 ? -18.15900 -7.43900 -15.50400 1.000 26.42103 319 PHE C N 1
ATOM 7217 C CA . PHE C 1 339 ? -18.13700 -8.82400 -15.06800 1.000 25.84998 319 PHE C CA 1
ATOM 7218 C C . PHE C 1 339 ? -19.51700 -9.48400 -15.09200 1.000 26.26788 319 PHE C C 1
ATOM 7219 O O . PHE C 1 339 ? -19.63600 -10.64600 -14.69200 1.000 22.63489 319 PHE C O 1
ATOM 7227 N N . LYS C 1 340 ? -20.55800 -8.78000 -15.55800 1.000 32.18927 320 LYS C N 1
ATOM 7228 C CA . LYS C 1 340 ? -21.79800 -9.46300 -15.92000 1.000 31.75701 320 LYS C CA 1
ATOM 7229 C C . LYS C 1 340 ? -21.61900 -10.31300 -17.16800 1.000 31.84355 320 LYS C C 1
ATOM 7230 O O . LYS C 1 340 ? -22.35500 -11.28100 -17.36300 1.000 29.62857 320 LYS C O 1
ATOM 7236 N N . GLU C 1 341 ? -20.66200 -9.96700 -18.01500 1.000 36.89206 321 GLU C N 1
ATOM 7237 C CA . GLU C 1 341 ? -20.32900 -10.75400 -19.18800 1.000 35.29062 321 GLU C CA 1
ATOM 7238 C C . GLU C 1 341 ? -19.38500 -11.89800 -18.82100 1.000 36.55076 321 GLU C C 1
ATOM 7239 O O . GLU C 1 341 ? -18.64600 -11.83900 -17.83200 1.000 34.04457 321 GLU C O 1
ATOM 7245 N N . GLY C 1 342 ? -19.40400 -12.94300 -19.64600 1.000 32.98907 322 GLY C N 1
ATOM 7246 C CA . GLY C 1 342 ? -18.53100 -14.08600 -19.44300 1.000 38.34380 322 GLY C CA 1
ATOM 7247 C C . GLY C 1 342 ? -17.06200 -13.70500 -19.32900 1.000 33.57363 322 GLY C C 1
ATOM 7248 O O . GLY C 1 342 ? -16.58600 -12.84000 -20.07000 1.000 32.28260 322 GLY C O 1
ATOM 7249 N N . ILE C 1 343 ? -16.33400 -14.32900 -18.39500 1.000 32.09454 323 ILE C N 1
ATOM 7250 C CA . ILE C 1 343 ? -14.92900 -13.96800 -18.17500 1.000 32.79647 323 ILE C CA 1
ATOM 7251 C C . ILE C 1 343 ? -14.07500 -14.31100 -19.38900 1.000 33.55842 323 ILE C C 1
ATOM 7252 O O . ILE C 1 343 ? -12.99400 -13.73000 -19.57700 1.000 29.81685 323 ILE C O 1
ATOM 7257 N N . GLU C 1 344 ? -14.55000 -15.22500 -20.24900 1.000 34.91786 324 GLU C N 1
ATOM 7258 C CA . GLU C 1 344 ? -13.77600 -15.60000 -21.42900 1.000 37.88704 324 GLU C CA 1
ATOM 7259 C C . GLU C 1 344 ? -13.62800 -14.45300 -22.42300 1.000 35.72989 324 GLU C C 1
ATOM 7260 O O . GLU C 1 344 ? -12.82200 -14.55700 -23.35700 1.000 34.63376 324 GLU C O 1
ATOM 7266 N N . LYS C 1 345 ? -14.35000 -13.35100 -22.22900 1.000 31.11879 325 LYS C N 1
ATOM 7267 C CA . LYS C 1 345 ? -14.09300 -12.16200 -23.02500 1.000 33.74622 325 LYS C CA 1
ATOM 7268 C C . LYS C 1 345 ? -12.67700 -11.63100 -22.83600 1.000 35.09277 325 LYS C C 1
ATOM 7269 O O . LYS C 1 345 ? -12.24100 -10.79900 -23.63900 1.000 33.85279 325 LYS C O 1
ATOM 7275 N N . PHE C 1 346 ? -11.94700 -12.07600 -21.79900 1.000 36.74343 326 PHE C N 1
ATOM 7276 C CA . PHE C 1 346 ? -10.54300 -11.68200 -21.70100 1.000 35.42385 326 PHE C CA 1
ATOM 7277 C C . PHE C 1 346 ? -9.62600 -12.48500 -22.61300 1.000 40.93839 326 PHE C C 1
ATOM 7278 O O . PHE C 1 346 ? -8.41300 -12.23700 -22.61800 1.000 37.56179 326 PHE C O 1
ATOM 7286 N N . MET C 1 347 ? -10.16000 -13.42600 -23.38500 1.000 41.36657 327 MET C N 1
ATOM 7287 C CA . MET C 1 347 ? -9.35900 -14.11400 -24.39100 1.000 46.92277 327 MET C CA 1
ATOM 7288 C C . MET C 1 347 ? -9.39400 -13.33300 -25.69300 1.000 55.11277 327 MET C C 1
ATOM 7289 O O . MET C 1 347 ? -10.40100 -13.34300 -26.40600 1.000 65.57277 327 MET C O 1
ATOM 7294 N N . SER C 1 348 ? -8.28500 -12.69700 -26.02600 1.000 66.91277 328 SER C N 1
ATOM 7295 C CA . SER C 1 348 ? -8.15800 -12.04200 -27.30900 1.000 75.12277 328 SER C CA 1
ATOM 7296 C C . SER C 1 348 ? -7.11300 -12.76400 -28.15200 1.000 76.59277 328 SER C C 1
ATOM 7297 O O . SER C 1 348 ? -6.56600 -13.78400 -27.73700 1.000 68.84277 328 SER C O 1
ATOM 7300 N N . MET D 1 21 ? -17.02400 -6.87400 27.79200 1.000 52.18774 1 MET D N 1
ATOM 7301 C CA . MET D 1 21 ? -15.62300 -6.69800 27.42000 1.000 52.62293 1 MET D CA 1
ATOM 7302 C C . MET D 1 21 ? -15.21800 -5.22400 27.28900 1.000 59.68999 1 MET D C 1
ATOM 7303 O O . MET D 1 21 ? -15.83000 -4.46800 26.53400 1.000 58.77466 1 MET D O 1
ATOM 7308 N N . ASN D 1 22 ? -14.17700 -4.82400 28.01800 1.000 64.15405 2 ASN D N 1
ATOM 7309 C CA . ASN D 1 22 ? -13.63500 -3.48000 27.87700 1.000 65.16806 2 ASN D CA 1
ATOM 7310 C C . ASN D 1 22 ? -12.99800 -3.31300 26.50500 1.000 66.46432 2 ASN D C 1
ATOM 7311 O O . ASN D 1 22 ? -12.41000 -4.25100 25.96300 1.000 65.23497 2 ASN D O 1
ATOM 7316 N N . ARG D 1 23 ? -13.09700 -2.10100 25.95000 1.000 68.73253 3 ARG D N 1
ATOM 7317 C CA . ARG D 1 23 ? -12.50200 -1.82100 24.64400 1.000 70.85633 3 ARG D CA 1
ATOM 7318 C C . ARG D 1 23 ? -11.01500 -2.15400 24.60300 1.000 67.61106 3 ARG D C 1
ATOM 7319 O O . ARG D 1 23 ? -10.47800 -2.41200 23.51900 1.000 64.56729 3 ARG D O 1
ATOM 7327 N N . LYS D 1 24 ? -10.35400 -2.16800 25.76800 1.000 66.20558 4 LYS D N 1
ATOM 7328 C CA . LYS D 1 24 ? -8.90900 -2.37400 25.86800 1.000 63.01434 4 LYS D CA 1
ATOM 7329 C C . LYS D 1 24 ? -8.48100 -3.75800 25.37000 1.000 59.60201 4 LYS D C 1
ATOM 7330 O O . LYS D 1 24 ? -7.42500 -3.90100 24.71800 1.000 55.56185 4 LYS D O 1
ATOM 7336 N N . VAL D 1 25 ? -9.28400 -4.78300 25.66300 1.000 55.89607 5 VAL D N 1
ATOM 7337 C CA . VAL D 1 25 ? -8.87300 -6.15100 25.37000 1.000 56.88185 5 VAL D CA 1
ATOM 7338 C C . VAL D 1 25 ? -8.77600 -6.38500 23.86500 1.000 55.39188 5 VAL D C 1
ATOM 7339 O O . VAL D 1 25 ? -7.96300 -7.20300 23.40500 1.000 51.63738 5 VAL D O 1
ATOM 7343 N N . ALA D 1 26 ? -9.57300 -5.66400 23.07500 1.000 53.38460 6 ALA D N 1
ATOM 7344 C CA . ALA D 1 26 ? -9.51300 -5.80600 21.62800 1.000 50.66931 6 ALA D CA 1
ATOM 7345 C C . ALA D 1 26 ? -8.09400 -5.57900 21.12500 1.000 49.36870 6 ALA D C 1
ATOM 7346 O O . ALA D 1 26 ? -7.50500 -6.44100 20.46500 1.000 49.47986 6 ALA D O 1
ATOM 7348 N N . LEU D 1 27 ? -7.50800 -4.44000 21.47400 1.000 49.57860 7 LEU D N 1
ATOM 7349 C CA . LEU D 1 27 ? -6.15900 -4.14400 21.02100 1.000 49.10574 7 LEU D CA 1
ATOM 7350 C C . LEU D 1 27 ? -5.08100 -4.91700 21.77400 1.000 49.07868 7 LEU D C 1
ATOM 7351 O O . LEU D 1 27 ? -3.96400 -5.04800 21.25000 1.000 49.12108 7 LEU D O 1
ATOM 7356 N N . GLU D 1 28 ? -5.36800 -5.43100 22.98000 1.000 42.43690 8 GLU D N 1
ATOM 7357 C CA . GLU D 1 28 ? -4.37400 -6.31200 23.60500 1.000 41.26151 8 GLU D CA 1
ATOM 7358 C C . GLU D 1 28 ? -4.24200 -7.64400 22.85400 1.000 37.36481 8 GLU D C 1
ATOM 7359 O O . GLU D 1 28 ? -3.14000 -8.24700 22.78600 1.000 35.08594 8 GLU D O 1
ATOM 7365 N N . ALA D 1 29 ? -5.36200 -8.12300 22.29500 1.000 31.52599 9 ALA D N 1
ATOM 7366 C CA . ALA D 1 29 ? -5.34900 -9.40000 21.59200 1.000 30.50277 9 ALA D CA 1
ATOM 7367 C C . ALA D 1 29 ? -4.32700 -9.41400 20.46900 1.000 27.18400 9 ALA D C 1
ATOM 7368 O O . ALA D 1 29 ? -3.70700 -10.45600 20.19400 1.000 26.81552 9 ALA D O 1
ATOM 7370 N N . VAL D 1 30 ? -4.15100 -8.27600 19.79600 1.000 23.41318 10 VAL D N 1
ATOM 7371 C CA . VAL D 1 30 ? -3.28500 -8.26800 18.62600 1.000 23.82793 10 VAL D CA 1
ATOM 7372 C C . VAL D 1 30 ? -1.83000 -8.39300 19.05400 1.000 23.61311 10 VAL D C 1
ATOM 7373 O O . VAL D 1 30 ? -1.00100 -8.96100 18.33200 1.000 22.31324 10 VAL D O 1
ATOM 7377 N N . ARG D 1 31 ? -1.49700 -7.90700 20.24800 1.000 25.75806 11 ARG D N 1
ATOM 7378 C CA . ARG D 1 31 ? -0.14000 -8.10500 20.73800 1.000 25.12976 11 ARG D CA 1
ATOM 7379 C C . ARG D 1 31 ? 0.11500 -9.58100 20.99200 1.000 21.50361 11 ARG D C 1
ATOM 7380 O O . ARG D 1 31 ? 1.22500 -10.09100 20.74400 1.000 23.49559 11 ARG D O 1
ATOM 7388 N N . VAL D 1 32 ? -0.90900 -10.27100 21.51200 1.000 21.29461 12 VAL D N 1
ATOM 7389 C CA . VAL D 1 32 ? -0.80600 -11.72500 21.70900 1.000 23.60595 12 VAL D CA 1
ATOM 7390 C C . VAL D 1 32 ? -0.50700 -12.43700 20.38500 1.000 21.69914 12 VAL D C 1
ATOM 7391 O O . VAL D 1 32 ? 0.40500 -13.27900 20.29600 1.000 20.86021 12 VAL D O 1
ATOM 7395 N N . THR D 1 33 ? -1.33900 -12.19000 19.36700 1.000 19.48711 13 THR D N 1
ATOM 7396 C CA . THR D 1 33 ? -1.10900 -12.88600 18.09000 1.000 19.01798 13 THR D CA 1
ATOM 7397 C C . THR D 1 33 ? 0.23800 -12.50800 17.46700 1.000 18.34100 13 THR D C 1
ATOM 7398 O O . THR D 1 33 ? 0.89800 -13.36100 16.86400 1.000 21.28298 13 THR D O 1
ATOM 7402 N N . GLU D 1 34 ? 0.67100 -11.23800 17.58600 1.000 20.32561 14 GLU D N 1
ATOM 7403 C CA . GLU D 1 34 ? 1.97300 -10.84600 17.02900 1.000 21.58973 14 GLU D CA 1
ATOM 7404 C C . GLU D 1 34 ? 3.11300 -11.64700 17.66200 1.000 22.90767 14 GLU D C 1
ATOM 7405 O O . GLU D 1 34 ? 4.05200 -12.07800 16.96900 1.000 17.62528 14 GLU D O 1
ATOM 7411 N N . LEU D 1 35 ? 3.06600 -11.82800 18.99100 1.000 22.95124 15 LEU D N 1
ATOM 7412 C CA . LEU D 1 35 ? 4.16600 -12.51300 19.67700 1.000 21.70627 15 LEU D CA 1
ATOM 7413 C C . LEU D 1 35 ? 4.17900 -13.99900 19.33700 1.000 19.39875 15 LEU D C 1
ATOM 7414 O O . LEU D 1 35 ? 5.25700 -14.60700 19.13800 1.000 20.54675 15 LEU D O 1
ATOM 7419 N N . ALA D 1 36 ? 2.98700 -14.58500 19.23400 1.000 20.02627 16 ALA D N 1
ATOM 7420 C CA . ALA D 1 36 ? 2.88000 -15.97000 18.78300 1.000 21.99050 16 ALA D CA 1
ATOM 7421 C C . ALA D 1 36 ? 3.39100 -16.12400 17.35300 1.000 20.30809 16 ALA D C 1
ATOM 7422 O O . ALA D 1 36 ? 4.01700 -17.13000 17.02200 1.000 19.31569 16 ALA D O 1
ATOM 7424 N N . ALA D 1 37 ? 3.13200 -15.14000 16.48700 1.000 19.83608 17 ALA D N 1
ATOM 7425 C CA . ALA D 1 37 ? 3.60000 -15.23900 15.10100 1.000 17.92996 17 ALA D CA 1
ATOM 7426 C C . ALA D 1 37 ? 5.12600 -15.14600 15.00100 1.000 18.32033 17 ALA D C 1
ATOM 7427 O O . ALA D 1 37 ? 5.75200 -15.85100 14.19700 1.000 19.24982 17 ALA D O 1
ATOM 7429 N N . LEU D 1 38 ? 5.73000 -14.23200 15.75000 1.000 18.01762 18 LEU D N 1
ATOM 7430 C CA . LEU D 1 38 ? 7.18500 -14.12500 15.75500 1.000 21.52534 18 LEU D CA 1
ATOM 7431 C C . LEU D 1 38 ? 7.83900 -15.42700 16.22500 1.000 21.05271 18 LEU D C 1
ATOM 7432 O O . LEU D 1 38 ? 8.83400 -15.89300 15.63300 1.000 18.64129 18 LEU D O 1
ATOM 7437 N N . ALA D 1 39 ? 7.28300 -16.04200 17.27800 1.000 22.02489 19 ALA D N 1
ATOM 7438 C CA . ALA D 1 39 ? 7.82100 -17.32000 17.74600 1.000 24.27111 19 ALA D CA 1
ATOM 7439 C C . ALA D 1 39 ? 7.58300 -18.44500 16.73400 1.000 22.82636 19 ALA D C 1
ATOM 7440 O O . ALA D 1 39 ? 8.45800 -19.29600 16.52300 1.000 25.93546 19 ALA D O 1
ATOM 7442 N N . SER D 1 40 ? 6.40600 -18.48500 16.11000 1.000 21.27705 20 SER D N 1
ATOM 7443 C CA . SER D 1 40 ? 6.18100 -19.45500 15.03800 1.000 21.35066 20 SER D CA 1
ATOM 7444 C C . SER D 1 40 ? 7.17700 -19.26200 13.90000 1.000 18.14279 20 SER D C 1
ATOM 7445 O O . SER D 1 40 ? 7.66100 -20.23700 13.30800 1.000 20.39341 20 SER D O 1
ATOM 7448 N N . TRP D 1 41 ? 7.43100 -18.00600 13.53200 1.000 17.21451 21 TRP D N 1
ATOM 7449 C CA . TRP D 1 41 ? 8.27700 -17.69200 12.38400 1.000 19.06416 21 TRP D CA 1
ATOM 7450 C C . TRP D 1 41 ? 9.70100 -18.16900 12.60400 1.000 19.09058 21 TRP D C 1
ATOM 7451 O O . TRP D 1 41 ? 10.36200 -18.62400 11.65500 1.000 18.32738 21 TRP D O 1
ATOM 7462 N N . SER D 1 42 ? 10.18700 -18.06000 13.84500 1.000 22.11226 22 SER D N 1
ATOM 7463 C CA . SER D 1 42 ? 11.48900 -18.63600 14.18300 1.000 24.90176 22 SER D CA 1
ATOM 7464 C C . SER D 1 42 ? 11.59800 -20.11400 13.80800 1.000 26.12485 22 SER D C 1
ATOM 7465 O O . SER D 1 42 ? 12.71400 -20.59700 13.55100 1.000 29.09307 22 SER D O 1
ATOM 7468 N N . GLN D 1 43 ? 10.47200 -20.83300 13.72900 1.000 21.47711 23 GLN D N 1
ATOM 7469 C CA . GLN D 1 43 ? 10.44400 -22.25300 13.39500 1.000 24.01265 23 GLN D CA 1
ATOM 7470 C C . GLN D 1 43 ? 9.95300 -22.52800 11.97800 1.000 20.38394 23 GLN D C 1
ATOM 7471 O O . GLN D 1 43 ? 9.77000 -23.69300 11.60900 1.000 19.75875 23 GLN D O 1
ATOM 7477 N N . MET D 1 44 ? 9.75800 -21.49200 11.17300 1.000 21.85979 24 MET D N 1
ATOM 7478 C CA . MET D 1 44 ? 9.19700 -21.67200 9.83600 1.000 20.73474 24 MET D CA 1
ATOM 7479 C C . MET D 1 44 ? 10.19100 -22.40200 8.94600 1.000 22.53637 24 MET D C 1
ATOM 7480 O O . MET D 1 44 ? 11.38200 -22.07000 8.93000 1.000 21.52474 24 MET D O 1
ATOM 7485 N N . GLY D 1 45 ? 9.71600 -23.41300 8.22200 1.000 20.82421 25 GLY D N 1
ATOM 7486 C CA . GLY D 1 45 ? 10.59800 -24.08000 7.28500 1.000 22.29357 25 GLY D CA 1
ATOM 7487 C C . GLY D 1 45 ? 11.66300 -24.94100 7.91500 1.000 28.39859 25 GLY D C 1
ATOM 7488 O O . GLY D 1 45 ? 12.66500 -25.26300 7.25600 1.000 23.60676 25 GLY D O 1
ATOM 7489 N N . ARG D 1 46 ? 11.47800 -25.32800 9.17700 1.000 24.17040 26 ARG D N 1
ATOM 7490 C CA . ARG D 1 46 ? 12.43100 -26.19300 9.85800 1.000 25.94691 26 ARG D CA 1
ATOM 7491 C C . ARG D 1 46 ? 11.98700 -27.64400 9.88100 1.000 27.83392 26 ARG D C 1
ATOM 7492 O O . ARG D 1 46 ? 12.70600 -28.48900 10.41100 1.000 24.41689 26 ARG D O 1
ATOM 7500 N N . GLY D 1 47 ? 10.83900 -27.96300 9.29200 1.000 24.38791 27 GLY D N 1
ATOM 7501 C CA . GLY D 1 47 ? 10.41200 -29.34600 9.23400 1.000 27.62877 27 GLY D CA 1
ATOM 7502 C C . GLY D 1 47 ? 10.12000 -29.98100 10.57000 1.000 34.14955 27 GLY D C 1
ATOM 7503 O O . GLY D 1 47 ? 10.19300 -31.20400 10.69100 1.000 33.91802 27 GLY D O 1
ATOM 7504 N N . ASP D 1 48 ? 9.78900 -29.18300 11.58700 1.000 34.24302 28 ASP D N 1
ATOM 7505 C CA . ASP D 1 48 ? 9.53100 -29.67100 12.94400 1.000 37.48818 28 ASP D CA 1
ATOM 7506 C C . ASP D 1 48 ? 8.18700 -29.10100 13.41000 1.000 38.62045 28 ASP D C 1
ATOM 7507 O O . ASP D 1 48 ? 8.13500 -28.05000 14.05800 1.000 36.01667 28 ASP D O 1
ATOM 7512 N N . LYS D 1 49 ? 7.11600 -29.81200 13.04900 1.000 40.58049 29 LYS D N 1
ATOM 7513 C CA . LYS D 1 49 ? 5.75000 -29.41000 13.38600 1.000 44.66525 29 LYS D CA 1
ATOM 7514 C C . LYS D 1 49 ? 5.57900 -29.21400 14.89300 1.000 44.02608 29 LYS D C 1
ATOM 7515 O O . LYS D 1 49 ? 4.97000 -28.23100 15.34400 1.000 43.68853 29 LYS D O 1
ATOM 7521 N N . ILE D 1 50 ? 6.16200 -30.11400 15.68500 1.000 44.85761 30 ILE D N 1
ATOM 7522 C CA . ILE D 1 50 ? 6.04500 -30.05200 17.13700 1.000 42.30779 30 ILE D CA 1
ATOM 7523 C C . ILE D 1 50 ? 6.75500 -28.82500 17.69500 1.000 43.85371 30 ILE D C 1
ATOM 7524 O O . ILE D 1 50 ? 6.21700 -28.12500 18.56500 1.000 39.77254 30 ILE D O 1
ATOM 7529 N N . ALA D 1 51 ? 7.98000 -28.55400 17.23700 1.000 36.35489 31 ALA D N 1
ATOM 7530 C CA . ALA D 1 51 ? 8.71300 -27.41200 17.77100 1.000 33.86159 31 ALA D CA 1
ATOM 7531 C C . ALA D 1 51 ? 8.01500 -26.10200 17.42700 1.000 30.91892 31 ALA D C 1
ATOM 7532 O O . ALA D 1 51 ? 8.00500 -25.16700 18.23700 1.000 34.11442 31 ALA D O 1
ATOM 7534 N N . ALA D 1 52 ? 7.45800 -26.01100 16.21900 1.000 33.20991 32 ALA D N 1
ATOM 7535 C CA . ALA D 1 52 ? 6.67200 -24.84300 15.84400 1.000 34.16486 32 ALA D CA 1
ATOM 7536 C C . ALA D 1 52 ? 5.50000 -24.66600 16.79200 1.000 33.07690 32 ALA D C 1
ATOM 7537 O O . ALA D 1 52 ? 5.30700 -23.58800 17.36900 1.000 27.80561 32 ALA D O 1
ATOM 7539 N N . ASP D 1 53 ? 4.69000 -25.72500 16.94400 1.000 34.17540 33 ASP D N 1
ATOM 7540 C CA . ASP D 1 53 ? 3.50700 -25.64300 17.80000 1.000 38.21913 33 ASP D CA 1
ATOM 7541 C C . ASP D 1 53 ? 3.89000 -25.26000 19.22500 1.000 33.32166 33 ASP D C 1
ATOM 7542 O O . ASP D 1 53 ? 3.21300 -24.44600 19.85900 1.000 34.03169 33 ASP D O 1
ATOM 7547 N N . GLN D 1 54 ? 5.00300 -25.79300 19.73400 1.000 36.53856 34 GLN D N 1
ATOM 7548 C CA . GLN D 1 54 ? 5.39900 -25.48100 21.10300 1.000 32.54003 34 GLN D CA 1
ATOM 7549 C C . GLN D 1 54 ? 5.87300 -24.03900 21.24800 1.000 33.68305 34 GLN D C 1
ATOM 7550 O O . GLN D 1 54 ? 5.58200 -23.38500 22.25800 1.000 34.86693 34 GLN D O 1
ATOM 7556 N N . ALA D 1 55 ? 6.64800 -23.53700 20.27900 1.000 30.87699 35 ALA D N 1
ATOM 7557 C CA . ALA D 1 55 ? 7.08100 -22.14300 20.33300 1.000 27.45206 35 ALA D CA 1
ATOM 7558 C C . ALA D 1 55 ? 5.88600 -21.19900 20.30300 1.000 25.00656 35 ALA D C 1
ATOM 7559 O O . ALA D 1 55 ? 5.84400 -20.18100 21.02100 1.000 25.46016 35 ALA D O 1
ATOM 7561 N N . ALA D 1 56 ? 4.89800 -21.53000 19.47300 1.000 24.24327 36 ALA D N 1
ATOM 7562 C CA . ALA D 1 56 ? 3.71300 -20.69500 19.37100 1.000 24.96517 36 ALA D CA 1
ATOM 7563 C C . ALA D 1 56 ? 2.91300 -20.72700 20.66500 1.000 26.90803 36 ALA D C 1
ATOM 7564 O O . ALA D 1 56 ? 2.48000 -19.68000 21.16400 1.000 24.20805 36 ALA D O 1
ATOM 7566 N N . VAL D 1 57 ? 2.70000 -21.92500 21.21000 1.000 25.76165 37 VAL D N 1
ATOM 7567 C CA . VAL D 1 57 ? 1.92400 -22.06300 22.44400 1.000 31.46555 37 VAL D CA 1
ATOM 7568 C C . VAL D 1 57 ? 2.59500 -21.31500 23.58900 1.000 27.79696 37 VAL D C 1
ATOM 7569 O O . VAL D 1 57 ? 1.93500 -20.59000 24.34700 1.000 32.18003 37 VAL D O 1
ATOM 7573 N N . ASP D 1 58 ? 3.90900 -21.50500 23.75600 1.000 30.39546 38 ASP D N 1
ATOM 7574 C CA . ASP D 1 58 ? 4.63700 -20.81400 24.82000 1.000 33.94078 38 ASP D CA 1
ATOM 7575 C C . ASP D 1 58 ? 4.46200 -19.30400 24.71700 1.000 35.19277 38 ASP D C 1
ATOM 7576 O O . ASP D 1 58 ? 4.15100 -18.62300 25.71800 1.000 26.18648 38 ASP D O 1
ATOM 7581 N N . ALA D 1 59 ? 4.65100 -18.76000 23.50200 1.000 26.45392 39 ALA D N 1
ATOM 7582 C CA . ALA D 1 59 ? 4.51400 -17.32000 23.32500 1.000 28.38370 39 ALA D CA 1
ATOM 7583 C C . ALA D 1 59 ? 3.08700 -16.85600 23.59400 1.000 24.54262 39 ALA D C 1
ATOM 7584 O O . ALA D 1 59 ? 2.86800 -15.81700 24.23400 1.000 27.00443 39 ALA D O 1
ATOM 7586 N N . MET D 1 60 ? 2.10100 -17.59800 23.10100 1.000 26.38614 40 MET D N 1
ATOM 7587 C CA . MET D 1 60 ? 0.73000 -17.14100 23.26300 1.000 26.90554 40 MET D CA 1
ATOM 7588 C C . MET D 1 60 ? 0.31500 -17.18400 24.72500 1.000 28.83725 40 MET D C 1
ATOM 7589 O O . MET D 1 60 ? -0.37500 -16.28100 25.19700 1.000 25.19676 40 MET D O 1
ATOM 7594 N N . ARG D 1 61 ? 0.72200 -18.22200 25.45400 1.000 26.48450 41 ARG D N 1
ATOM 7595 C CA . ARG D 1 61 ? 0.27900 -18.34500 26.83700 1.000 33.57138 41 ARG D CA 1
ATOM 7596 C C . ARG D 1 61 ? 0.90100 -17.24800 27.68300 1.000 29.47383 41 ARG D C 1
ATOM 7597 O O . ARG D 1 61 ? 0.20800 -16.59400 28.47600 1.000 31.99515 41 ARG D O 1
ATOM 7605 N N . LYS D 1 62 ? 2.19900 -17.00300 27.49100 1.000 29.94755 42 LYS D N 1
ATOM 7606 C CA . LYS D 1 62 ? 2.85200 -15.93900 28.24900 1.000 30.20231 42 LYS D CA 1
ATOM 7607 C C . LYS D 1 62 ? 2.24300 -14.58100 27.94000 1.000 34.50490 42 LYS D C 1
ATOM 7608 O O . LYS D 1 62 ? 2.10000 -13.74200 28.84100 1.000 28.80139 42 LYS D O 1
ATOM 7614 N N . ALA D 1 63 ? 1.85700 -14.34700 26.67900 1.000 27.75845 43 ALA D N 1
ATOM 7615 C CA . ALA D 1 63 ? 1.25000 -13.05900 26.34100 1.000 27.46168 43 ALA D CA 1
ATOM 7616 C C . ALA D 1 63 ? -0.16800 -12.95600 26.87800 1.000 27.36909 43 ALA D C 1
ATOM 7617 O O . ALA D 1 63 ? -0.58700 -11.89100 27.35200 1.000 28.61079 43 ALA D O 1
ATOM 7619 N N . LEU D 1 64 ? -0.92900 -14.04700 26.78300 1.000 25.68142 44 LEU D N 1
ATOM 7620 C CA . LEU D 1 64 ? -2.30100 -14.06600 27.28000 1.000 31.45746 44 LEU D CA 1
ATOM 7621 C C . LEU D 1 64 ? -2.35400 -13.80100 28.77000 1.000 33.14821 44 LEU D C 1
ATOM 7622 O O . LEU D 1 64 ? -3.31600 -13.19900 29.25800 1.000 34.54850 44 LEU D O 1
ATOM 7627 N N . ASN D 1 65 ? -1.34400 -14.25000 29.50700 1.000 30.48180 45 ASN D N 1
ATOM 7628 C CA . ASN D 1 65 ? -1.42500 -14.08500 30.95100 1.000 38.63252 45 ASN D CA 1
ATOM 7629 C C . ASN D 1 65 ? -1.17700 -12.64900 31.39500 1.000 39.05794 45 ASN D C 1
ATOM 7630 O O . ASN D 1 65 ? -1.39600 -12.33900 32.56900 1.000 39.27383 45 ASN D O 1
ATOM 7635 N N . GLU D 1 66 ? -0.75700 -11.76500 30.49200 1.000 32.86128 46 GLU D N 1
ATOM 7636 C CA . GLU D 1 66 ? -0.64800 -10.34200 30.78100 1.000 36.17063 46 GLU D CA 1
ATOM 7637 C C . GLU D 1 66 ? -1.88300 -9.53800 30.37500 1.000 33.54259 46 GLU D C 1
ATOM 7638 O O . GLU D 1 66 ? -1.91100 -8.33000 30.60100 1.000 38.98131 46 GLU D O 1
ATOM 7644 N N . VAL D 1 67 ? -2.88300 -10.16200 29.76200 1.000 31.09702 47 VAL D N 1
ATOM 7645 C CA . VAL D 1 67 ? -4.11100 -9.48600 29.34900 1.000 29.93992 47 VAL D CA 1
ATOM 7646 C C . VAL D 1 67 ? -5.07000 -9.44500 30.53700 1.000 34.60476 47 VAL D C 1
ATOM 7647 O O . VAL D 1 67 ? -5.22500 -10.44300 31.25300 1.000 30.43446 47 VAL D O 1
ATOM 7651 N N . ASP D 1 68 ? -5.72400 -8.29500 30.74500 1.000 35.91723 48 ASP D N 1
ATOM 7652 C CA . ASP D 1 68 ? -6.58800 -8.06200 31.91000 1.000 35.29076 48 ASP D CA 1
ATOM 7653 C C . ASP D 1 68 ? -7.97700 -8.65700 31.67900 1.000 34.55826 48 ASP D C 1
ATOM 7654 O O . ASP D 1 68 ? -8.97400 -7.95600 31.48600 1.000 33.60184 48 ASP D O 1
ATOM 7659 N N . ILE D 1 69 ? -8.03400 -9.99200 31.74200 1.000 30.39158 49 ILE D N 1
ATOM 7660 C CA . ILE D 1 69 ? -9.26300 -10.75900 31.58000 1.000 27.55701 49 ILE D CA 1
ATOM 7661 C C . ILE D 1 69 ? -9.24700 -11.92100 32.56700 1.000 26.63864 49 ILE D C 1
ATOM 7662 O O . ILE D 1 69 ? -8.18300 -12.41500 32.95500 1.000 31.51064 49 ILE D O 1
ATOM 7667 N N . ASP D 1 70 ? -10.43900 -12.34400 32.98200 1.000 29.14456 50 ASP D N 1
ATOM 7668 C CA . ASP D 1 70 ? -10.69000 -13.69300 33.50200 1.000 29.62108 50 ASP D CA 1
ATOM 7669 C C . ASP D 1 70 ? -11.08400 -14.52600 32.28100 1.000 26.21117 50 ASP D C 1
ATOM 7670 O O . ASP D 1 70 ? -12.26200 -14.63800 31.92600 1.000 29.89718 50 ASP D O 1
ATOM 7675 N N . GLY D 1 71 ? -10.09500 -15.08300 31.60500 1.000 30.02693 51 GLY D N 1
ATOM 7676 C CA . GLY D 1 71 ? -10.34000 -15.85200 30.40100 1.000 28.01443 51 GLY D CA 1
ATOM 7677 C C . GLY D 1 71 ? -10.42600 -17.34100 30.67400 1.000 26.63102 51 GLY D C 1
ATOM 7678 O O . GLY D 1 71 ? -9.80500 -17.85500 31.59600 1.000 25.50565 51 GLY D O 1
ATOM 7679 N N . THR D 1 72 ? -11.21300 -18.02900 29.85800 1.000 28.24697 52 THR D N 1
ATOM 7680 C CA . THR D 1 72 ? -11.29900 -19.48300 29.90500 1.000 28.87847 52 THR D CA 1
ATOM 7681 C C . THR D 1 72 ? -11.21000 -20.00900 28.48400 1.000 27.19120 52 THR D C 1
ATOM 7682 O O . THR D 1 72 ? -12.02300 -19.62700 27.63200 1.000 29.83022 52 THR D O 1
ATOM 7686 N N . VAL D 1 73 ? -10.24200 -20.88500 28.23300 1.000 27.62786 53 VAL D N 1
ATOM 7687 C CA . VAL D 1 73 ? -10.07900 -21.47600 26.90600 1.000 26.91205 53 VAL D CA 1
ATOM 7688 C C . VAL D 1 73 ? -11.22600 -22.44400 26.64600 1.000 32.00652 53 VAL D C 1
ATOM 7689 O O . VAL D 1 73 ? -11.38000 -23.44900 27.35100 1.000 32.59501 53 VAL D O 1
ATOM 7693 N N . VAL D 1 74 ? -12.05200 -22.13900 25.64500 1.000 28.47620 54 VAL D N 1
ATOM 7694 C CA . VAL D 1 74 ? -13.14500 -23.02000 25.27900 1.000 26.52400 54 VAL D CA 1
ATOM 7695 C C . VAL D 1 74 ? -12.87000 -23.74700 23.96900 1.000 34.83021 54 VAL D C 1
ATOM 7696 O O . VAL D 1 74 ? -13.47800 -24.79500 23.71200 1.000 27.09037 54 VAL D O 1
ATOM 7700 N N . ILE D 1 75 ? -11.96300 -23.21400 23.15200 1.000 28.51545 55 ILE D N 1
ATOM 7701 C CA . ILE D 1 75 ? -11.46100 -23.82100 21.92600 1.000 36.59806 55 ILE D CA 1
ATOM 7702 C C . ILE D 1 75 ? -9.97100 -23.55300 21.90000 1.000 35.80260 55 ILE D C 1
ATOM 7703 O O . ILE D 1 75 ? -9.54800 -22.39100 21.93400 1.000 35.77491 55 ILE D O 1
ATOM 7708 N N . GLY D 1 76 ? -9.18100 -24.60100 21.83900 1.000 45.15298 56 GLY D N 1
ATOM 7709 C CA . GLY D 1 76 ? -7.75300 -24.42900 21.76600 1.000 60.77415 56 GLY D CA 1
ATOM 7710 C C . GLY D 1 76 ? -7.13500 -25.66100 21.19500 1.000 75.38094 56 GLY D C 1
ATOM 7711 O O . GLY D 1 76 ? -7.80400 -26.47400 20.55700 1.000 78.25750 56 GLY D O 1
ATOM 7712 N N . GLU D 1 77 ? -5.83900 -25.80200 21.42000 1.000 89.50804 57 GLU D N 1
ATOM 7713 C CA . GLU D 1 77 ? -5.19000 -27.04000 21.03000 1.000 110.10655 57 GLU D CA 1
ATOM 7714 C C . GLU D 1 77 ? -5.72200 -28.13800 21.94600 1.000 117.88882 57 GLU D C 1
ATOM 7715 O O . GLU D 1 77 ? -5.30300 -28.26000 23.10100 1.000 118.03797 57 GLU D O 1
ATOM 7721 N N . GLY D 1 78 ? -6.65800 -28.93400 21.41900 1.000 125.66154 58 GLY D N 1
ATOM 7722 C CA . GLY D 1 78 ? -7.59700 -29.65400 22.27100 1.000 133.64277 58 GLY D CA 1
ATOM 7723 C C . GLY D 1 78 ? -6.95200 -30.71200 23.14500 1.000 148.96864 58 GLY D C 1
ATOM 7724 O O . GLY D 1 78 ? -7.37900 -30.94000 24.27900 1.000 144.16277 58 GLY D O 1
ATOM 7725 N N . GLU D 1 79 ? -5.94700 -31.40400 22.62300 1.000 160.03277 59 GLU D N 1
ATOM 7726 C CA . GLU D 1 79 ? -5.18800 -32.33600 23.43800 1.000 165.97277 59 GLU D CA 1
ATOM 7727 C C . GLU D 1 79 ? -4.14300 -31.56100 24.22300 1.000 171.88277 59 GLU D C 1
ATOM 7728 O O . GLU D 1 79 ? -3.48900 -30.66000 23.68500 1.000 174.02277 59 GLU D O 1
ATOM 7734 N N . LEU D 1 80 ? -4.01000 -31.89200 25.51200 1.000 173.37277 60 LEU D N 1
ATOM 7735 C CA . LEU D 1 80 ? -3.03400 -31.20300 26.35100 1.000 174.15277 60 LEU D CA 1
ATOM 7736 C C . LEU D 1 80 ? -1.64000 -31.25700 25.73400 1.000 181.47277 60 LEU D C 1
ATOM 7737 O O . LEU D 1 80 ? -0.88700 -30.27800 25.79800 1.000 183.97277 60 LEU D O 1
ATOM 7742 N N . ASP D 1 81 ? -1.28500 -32.38700 25.11400 1.000 177.22277 61 ASP D N 1
ATOM 7743 C CA . ASP D 1 81 ? 0.02200 -32.50700 24.47800 1.000 168.94593 61 ASP D CA 1
ATOM 7744 C C . ASP D 1 81 ? 0.18500 -31.53700 23.32100 1.000 160.00251 61 ASP D C 1
ATOM 7745 O O . ASP D 1 81 ? 1.31900 -31.20500 22.95900 1.000 153.70716 61 ASP D O 1
ATOM 7750 N N . GLU D 1 82 ? -0.91600 -31.08100 22.73500 1.000 157.29609 62 GLU D N 1
ATOM 7751 C CA . GLU D 1 82 ? -0.86000 -30.22800 21.56000 1.000 144.04776 62 GLU D CA 1
ATOM 7752 C C . GLU D 1 82 ? -1.26900 -28.80600 21.91600 1.000 137.50663 62 GLU D C 1
ATOM 7753 O O . GLU D 1 82 ? -0.43400 -27.92800 22.12400 1.000 128.16277 62 GLU D O 1
ATOM 7759 N N . MET D 1 85 ? -1.07600 -27.32600 26.13100 1.000 85.88285 65 MET D N 1
ATOM 7760 C CA . MET D 1 85 ? -0.96100 -26.60800 27.39900 1.000 72.69283 65 MET D CA 1
ATOM 7761 C C . MET D 1 85 ? -1.67200 -25.26100 27.33500 1.000 64.43718 65 MET D C 1
ATOM 7762 O O . MET D 1 85 ? -1.53500 -24.42200 28.23300 1.000 64.13277 65 MET D O 1
ATOM 7767 N N . LEU D 1 86 ? -2.39900 -25.04600 26.24600 1.000 53.14389 66 LEU D N 1
ATOM 7768 C CA . LEU D 1 86 ? -3.53200 -24.12500 26.21800 1.000 51.33986 66 LEU D CA 1
ATOM 7769 C C . LEU D 1 86 ? -4.76200 -24.98600 25.97500 1.000 48.93800 66 LEU D C 1
ATOM 7770 O O . LEU D 1 86 ? -5.31700 -25.02300 24.87600 1.000 51.58314 66 LEU D O 1
ATOM 7775 N N . TYR D 1 87 ? -5.14500 -25.72100 27.00800 1.000 46.70636 67 TYR D N 1
ATOM 7776 C CA . TYR D 1 87 ? -6.12800 -26.78500 26.91900 1.000 43.58101 67 TYR D CA 1
ATOM 7777 C C . TYR D 1 87 ? -7.52700 -26.26900 27.24800 1.000 39.55976 67 TYR D C 1
ATOM 7778 O O . TYR D 1 87 ? -7.69600 -25.22100 27.88000 1.000 34.15942 67 TYR D O 1
ATOM 7787 N N . ILE D 1 88 ? -8.53300 -27.04200 26.82000 1.000 36.71147 68 ILE D N 1
ATOM 7788 C CA . ILE D 1 88 ? -9.92900 -26.69300 27.06300 1.000 39.07232 68 ILE D CA 1
ATOM 7789 C C . ILE D 1 88 ? -10.16700 -26.60700 28.55800 1.000 39.98126 68 ILE D C 1
ATOM 7790 O O . ILE D 1 88 ? -9.92400 -27.57400 29.28800 1.000 36.56451 68 ILE D O 1
ATOM 7795 N N . GLY D 1 89 ? -10.65300 -25.45200 29.01800 1.000 35.41751 69 GLY D N 1
ATOM 7796 C CA . GLY D 1 89 ? -10.92800 -25.20800 30.41300 1.000 38.16820 69 GLY D CA 1
ATOM 7797 C C . GLY D 1 89 ? -9.84300 -24.45600 31.15900 1.000 37.71749 69 GLY D C 1
ATOM 7798 O O . GLY D 1 89 ? -10.09500 -23.99200 32.28100 1.000 35.50886 69 GLY D O 1
ATOM 7799 N N . GLU D 1 90 ? -8.65300 -24.31600 30.57700 1.000 32.03050 70 GLU D N 1
ATOM 7800 C CA . GLU D 1 90 ? -7.59700 -23.57900 31.25500 1.000 37.19236 70 GLU D CA 1
ATOM 7801 C C . GLU D 1 90 ? -8.04000 -22.14500 31.51300 1.000 38.22752 70 GLU D C 1
ATOM 7802 O O . GLU D 1 90 ? -8.77100 -21.54300 30.72000 1.000 35.06440 70 GLU D O 1
ATOM 7808 N N . LYS D 1 91 ? -7.63700 -21.62200 32.66300 1.000 33.98373 71 LYS D N 1
ATOM 7809 C CA . LYS D 1 91 ? -7.85800 -20.22700 33.00500 1.000 33.75858 71 LYS D CA 1
ATOM 7810 C C . LYS D 1 91 ? -6.64900 -19.42400 32.55400 1.000 32.52932 71 LYS D C 1
ATOM 7811 O O . LYS D 1 91 ? -5.50600 -19.78000 32.86300 1.000 38.86241 71 LYS D O 1
ATOM 7817 N N . VAL D 1 92 ? -6.89600 -18.33800 31.83100 1.000 30.57407 72 VAL D N 1
ATOM 7818 C CA . VAL D 1 92 ? -5.82500 -17.48000 31.34600 1.000 27.42227 72 VAL D CA 1
ATOM 7819 C C . VAL D 1 92 ? -6.17400 -16.04000 31.68100 1.000 25.30478 72 VAL D C 1
ATOM 7820 O O . VAL D 1 92 ? -7.33300 -15.69700 31.90500 1.000 26.10473 72 VAL D O 1
ATOM 7824 N N . GLY D 1 93 ? -5.14500 -15.20400 31.74100 1.000 26.77616 73 GLY D N 1
ATOM 7825 C CA . GLY D 1 93 ? -5.29300 -13.77500 31.91800 1.000 29.38861 73 GLY D CA 1
ATOM 7826 C C . GLY D 1 93 ? -4.85700 -13.31500 33.30400 1.000 36.32638 73 GLY D C 1
ATOM 7827 O O . GLY D 1 93 ? -4.70000 -14.09500 34.24200 1.000 33.23398 73 GLY D O 1
ATOM 7828 N N . ALA D 1 94 ? -4.68600 -12.00900 33.41400 1.000 30.99042 74 ALA D N 1
ATOM 7829 C CA . ALA D 1 94 ? -4.23400 -11.37600 34.64300 1.000 35.06797 74 ALA D CA 1
ATOM 7830 C C . ALA D 1 94 ? -5.37300 -10.95500 35.55800 1.000 36.50679 74 ALA D C 1
ATOM 7831 O O . ALA D 1 94 ? -5.11200 -10.47700 36.66900 1.000 34.23971 74 ALA D O 1
ATOM 7833 N N . GLY D 1 95 ? -6.61700 -11.12800 35.13300 1.000 33.56497 75 GLY D N 1
ATOM 7834 C CA . GLY D 1 95 ? -7.74300 -10.67400 35.91800 1.000 34.41776 75 GLY D CA 1
ATOM 7835 C C . GLY D 1 95 ? -8.52400 -9.57800 35.22800 1.000 30.21999 75 GLY D C 1
ATOM 7836 O O . GLY D 1 95 ? -7.95100 -8.57000 34.80700 1.000 34.89928 75 GLY D O 1
ATOM 7837 N N . GLY D 1 96 ? -9.82400 -9.76500 35.10500 1.000 28.68516 76 GLY D N 1
ATOM 7838 C CA . GLY D 1 96 ? -10.66800 -8.75100 34.50400 1.000 29.31585 76 GLY D CA 1
ATOM 7839 C C . GLY D 1 96 ? -12.03300 -9.32300 34.16900 1.000 31.21165 76 GLY D C 1
ATOM 7840 O O . GLY D 1 96 ? -12.51100 -10.24600 34.82900 1.000 33.81353 76 GLY D O 1
ATOM 7841 N N . CYS D 1 97 ? -12.65000 -8.74700 33.14000 1.000 35.15833 77 CYS D N 1
ATOM 7842 C CA . CYS D 1 97 ? -13.94900 -9.23700 32.70600 1.000 33.59140 77 CYS D CA 1
ATOM 7843 C C . CYS D 1 97 ? -13.82700 -10.68900 32.26000 1.000 36.11611 77 CYS D C 1
ATOM 7844 O O . CYS D 1 97 ? -12.76400 -11.13200 31.81300 1.000 30.54011 77 CYS D O 1
ATOM 7847 N N . GLU D 1 98 ? -14.91500 -11.43900 32.43100 1.000 34.00513 78 GLU D N 1
ATOM 7848 C CA . GLU D 1 98 ? -14.95200 -12.85100 32.07500 1.000 35.43924 78 GLU D CA 1
ATOM 7849 C C . GLU D 1 98 ? -15.11700 -12.99300 30.57300 1.000 32.13280 78 GLU D C 1
ATOM 7850 O O . GLU D 1 98 ? -16.09000 -12.49200 30.00400 1.000 30.93986 78 GLU D O 1
ATOM 7856 N N . VAL D 1 99 ? -14.20500 -13.71800 29.93600 1.000 30.09839 79 VAL D N 1
ATOM 7857 C CA . VAL D 1 99 ? -14.33400 -13.97400 28.50600 1.000 32.48310 79 VAL D CA 1
ATOM 7858 C C . VAL D 1 99 ? -14.03400 -15.43700 28.20500 1.000 30.36988 79 VAL D C 1
ATOM 7859 O O . VAL D 1 99 ? -13.17100 -16.06000 28.83100 1.000 30.42788 79 VAL D O 1
ATOM 7863 N N . ASP D 1 100 ? -14.76400 -15.97800 27.23200 1.000 30.91805 80 ASP D N 1
ATOM 7864 C CA . ASP D 1 100 ? -14.40500 -17.24400 26.60600 1.000 29.35749 80 ASP D CA 1
ATOM 7865 C C . ASP D 1 100 ? -13.40100 -16.97900 25.48100 1.000 26.05533 80 ASP D C 1
ATOM 7866 O O . ASP D 1 100 ? -13.55300 -16.03600 24.69500 1.000 26.04154 80 ASP D O 1
ATOM 7871 N N . ILE D 1 101 ? -12.39400 -17.83700 25.39500 1.000 27.18673 81 ILE D N 1
ATOM 7872 C CA . ILE D 1 101 ? -11.25500 -17.66600 24.50100 1.000 26.42182 81 ILE D CA 1
ATOM 7873 C C . ILE D 1 101 ? -11.25100 -18.80800 23.50000 1.000 29.70571 81 ILE D C 1
ATOM 7874 O O . ILE D 1 101 ? -11.18900 -19.97700 23.90100 1.000 28.80803 81 ILE D O 1
ATOM 7879 N N . ALA D 1 102 ? -11.27800 -18.47300 22.20700 1.000 26.30830 82 ALA D N 1
ATOM 7880 C CA . ALA D 1 102 ? -11.17100 -19.45400 21.13600 1.000 23.76286 82 ALA D CA 1
ATOM 7881 C C . ALA D 1 102 ? -9.82400 -19.23700 20.46600 1.000 29.49919 82 ALA D C 1
ATOM 7882 O O . ALA D 1 102 ? -9.49400 -18.13400 20.02000 1.000 26.98145 82 ALA D O 1
ATOM 7884 N N . LEU D 1 103 ? -9.03100 -20.26500 20.43700 1.000 27.03302 83 LEU D N 1
ATOM 7885 C CA . LEU D 1 103 ? -7.61500 -20.03600 20.36600 1.000 40.69586 83 LEU D CA 1
ATOM 7886 C C . LEU D 1 103 ? -7.09500 -20.90200 19.24400 1.000 33.93743 83 LEU D C 1
ATOM 7887 O O . LEU D 1 103 ? -7.61400 -22.00300 19.01000 1.000 38.32965 83 LEU D O 1
ATOM 7892 N N . ASP D 1 104 ? -6.12500 -20.38300 18.49200 1.000 44.24511 84 ASP D N 1
ATOM 7893 C CA . ASP D 1 104 ? -5.21300 -21.25000 17.75700 1.000 42.43442 84 ASP D CA 1
ATOM 7894 C C . ASP D 1 104 ? -3.83200 -20.60100 17.78900 1.000 39.27449 84 ASP D C 1
ATOM 7895 O O . ASP D 1 104 ? -3.56200 -19.61600 17.07000 1.000 39.75193 84 ASP D O 1
ATOM 7900 N N . PRO D 1 105 ? -2.93100 -21.13100 18.63100 1.000 43.74214 85 PRO D N 1
ATOM 7901 C CA . PRO D 1 105 ? -1.56500 -20.59100 18.70800 1.000 41.00640 85 PRO D CA 1
ATOM 7902 C C . PRO D 1 105 ? -0.87900 -20.59600 17.36300 1.000 34.78533 85 PRO D C 1
ATOM 7903 O O . PRO D 1 105 ? -0.06000 -19.71400 17.07000 1.000 33.04424 85 PRO D O 1
ATOM 7907 N N . LEU D 1 106 ? -1.20900 -21.58100 16.53000 1.000 36.86952 86 LEU D N 1
ATOM 7908 C CA . LEU D 1 106 ? -0.62600 -21.70000 15.20100 1.000 37.63849 86 LEU D CA 1
ATOM 7909 C C . LEU D 1 106 ? -1.60300 -22.51200 14.36000 1.000 36.50713 86 LEU D C 1
ATOM 7910 O O . LEU D 1 106 ? -1.68900 -23.74000 14.50000 1.000 31.02647 86 LEU D O 1
ATOM 7915 N N . GLU D 1 107 ? -2.36900 -21.81100 13.52700 1.000 36.20267 87 GLU D N 1
ATOM 7916 C CA . GLU D 1 107 ? -3.25200 -22.43400 12.54300 1.000 38.95722 87 GLU D CA 1
ATOM 7917 C C . GLU D 1 107 ? -2.36500 -22.78900 11.35500 1.000 36.88586 87 GLU D C 1
ATOM 7918 O O . GLU D 1 107 ? -1.97400 -21.92300 10.56600 1.000 37.01308 87 GLU D O 1
ATOM 7924 N N . GLY D 1 108 ? -2.01200 -24.06600 11.25400 1.000 31.56804 88 GLY D N 1
ATOM 7925 C CA . GLY D 1 108 ? -1.10100 -24.53800 10.23200 1.000 27.38764 88 GLY D CA 1
ATOM 7926 C C . GLY D 1 108 ? 0.26300 -24.86000 10.79600 1.000 34.84005 88 GLY D C 1
ATOM 7927 O O . GLY D 1 108 ? 1.25300 -24.17600 10.50500 1.000 35.47676 88 GLY D O 1
ATOM 7928 N N . THR D 1 109 ? 0.31900 -25.87800 11.65500 1.000 35.32461 89 THR D N 1
ATOM 7929 C CA . THR D 1 109 ? 1.60700 -26.35400 12.14700 1.000 25.34582 89 THR D CA 1
ATOM 7930 C C . THR D 1 109 ? 2.43400 -26.95100 11.01200 1.000 38.28641 89 THR D C 1
ATOM 7931 O O . THR D 1 109 ? 3.61500 -26.60900 10.82800 1.000 37.80997 89 THR D O 1
ATOM 7935 N N . THR D 1 110 ? 1.82600 -27.85200 10.24400 1.000 35.17300 90 THR D N 1
ATOM 7936 C CA . THR D 1 110 ? 2.48700 -28.38100 9.05200 1.000 35.96590 90 THR D CA 1
ATOM 7937 C C . THR D 1 110 ? 2.79500 -27.26000 8.07400 1.000 35.53181 90 THR D C 1
ATOM 7938 O O . THR D 1 110 ? 3.86200 -27.24300 7.44400 1.000 34.47502 90 THR D O 1
ATOM 7942 N N . ILE D 1 111 ? 1.83900 -26.33600 7.89800 1.000 36.01381 91 ILE D N 1
ATOM 7943 C CA . ILE D 1 111 ? 2.08100 -25.17300 7.05100 1.000 27.46087 91 ILE D CA 1
ATOM 7944 C C . ILE D 1 111 ? 3.37300 -24.47800 7.46000 1.000 22.82880 91 ILE D C 1
ATOM 7945 O O . ILE D 1 111 ? 4.27700 -24.30500 6.64200 1.000 25.67901 91 ILE D O 1
ATOM 7950 N N . THR D 1 112 ? 3.44400 -24.01800 8.71000 1.000 23.08957 92 THR D N 1
ATOM 7951 C CA . THR D 1 112 ? 4.62000 -23.25700 9.13200 1.000 25.51500 92 THR D CA 1
ATOM 7952 C C . THR D 1 112 ? 5.88300 -24.10800 8.99500 1.000 26.22660 92 THR D C 1
ATOM 7953 O O . THR D 1 112 ? 6.90800 -23.63700 8.49100 1.000 20.47702 92 THR D O 1
ATOM 7957 N N . SER D 1 113 ? 5.80200 -25.39200 9.35500 1.000 30.95881 93 SER D N 1
ATOM 7958 C CA . SER D 1 113 ? 6.99900 -26.23100 9.32000 1.000 33.84637 93 SER D CA 1
ATOM 7959 C C . SER D 1 113 ? 7.51900 -26.42200 7.90500 1.000 34.32432 93 SER D C 1
ATOM 7960 O O . SER D 1 113 ? 8.72600 -26.62100 7.71100 1.000 35.51116 93 SER D O 1
ATOM 7963 N N . LYS D 1 114 ? 6.63500 -26.35300 6.90500 1.000 31.48124 94 LYS D N 1
ATOM 7964 C CA . LYS D 1 114 ? 6.99800 -26.45800 5.49700 1.000 28.96589 94 LYS D CA 1
ATOM 7965 C C . LYS D 1 114 ? 7.22000 -25.10000 4.85200 1.000 34.55260 94 LYS D C 1
ATOM 7966 O O . LYS D 1 114 ? 7.68500 -25.02900 3.70700 1.000 37.01920 94 LYS D O 1
ATOM 7972 N N . GLY D 1 115 ? 6.93000 -24.01600 5.56100 1.000 22.15866 95 GLY D N 1
ATOM 7973 C CA . GLY D 1 115 ? 6.89800 -22.73100 4.89700 1.000 23.70948 95 GLY D CA 1
ATOM 7974 C C . GLY D 1 115 ? 5.83200 -22.64200 3.82500 1.000 29.06365 95 GLY D C 1
ATOM 7975 O O . GLY D 1 115 ? 6.01300 -21.92000 2.83800 1.000 29.67129 95 GLY D O 1
ATOM 7976 N N . GLY D 1 116 ? 4.71300 -23.36200 4.00000 1.000 25.41549 96 GLY D N 1
ATOM 7977 C CA . GLY D 1 116 ? 3.58200 -23.24000 3.09100 1.000 20.72704 96 GLY D CA 1
ATOM 7978 C C . GLY D 1 116 ? 2.80300 -21.94200 3.28300 1.000 21.18879 96 GLY D C 1
ATOM 7979 O O . GLY D 1 116 ? 3.03900 -21.16700 4.20500 1.000 21.68632 96 GLY D O 1
ATOM 7980 N N . ALA D 1 117 ? 1.82000 -21.72000 2.40400 1.000 17.05177 97 ALA D N 1
ATOM 7981 C CA . ALA D 1 117 ? 0.97700 -20.52700 2.45500 1.000 21.72505 97 ALA D CA 1
ATOM 7982 C C . ALA D 1 117 ? -0.10700 -20.64300 3.51800 1.000 19.93064 97 ALA D C 1
ATOM 7983 O O . ALA D 1 117 ? -0.52800 -21.74600 3.88300 1.000 20.43001 97 ALA D O 1
ATOM 7985 N N . ASN D 1 118 ? -0.59400 -19.48000 3.97600 1.000 15.99125 98 ASN D N 1
ATOM 7986 C CA . ASN D 1 118 ? -1.80300 -19.31900 4.78500 1.000 19.06363 98 ASN D CA 1
ATOM 7987 C C . ASN D 1 118 ? -1.65200 -19.65800 6.26200 1.000 20.94396 98 ASN D C 1
ATOM 7988 O O . ASN D 1 118 ? -2.67800 -19.85000 6.94300 1.000 18.22539 98 ASN D O 1
ATOM 7993 N N . ALA D 1 119 ? -0.43200 -19.68500 6.79800 1.000 19.71362 99 ALA D N 1
ATOM 7994 C CA . ALA D 1 119 ? -0.23000 -19.91100 8.22900 1.000 21.86097 99 ALA D CA 1
ATOM 7995 C C . ALA D 1 119 ? -0.52000 -18.62600 8.99600 1.000 20.51345 99 ALA D C 1
ATOM 7996 O O . ALA D 1 119 ? -0.06200 -17.55100 8.59900 1.000 18.50395 99 ALA D O 1
ATOM 7998 N N . LEU D 1 120 ? -1.28100 -18.74700 10.08600 1.000 20.32127 100 LEU D N 1
ATOM 7999 C CA . LEU D 1 120 ? -1.72100 -17.61500 10.89700 1.000 20.82834 100 LEU D CA 1
ATOM 8000 C C . LEU D 1 120 ? -1.56000 -17.97000 12.35800 1.000 22.78384 100 LEU D C 1
ATOM 8001 O O . LEU D 1 120 ? -1.58500 -19.14500 12.73700 1.000 23.09316 100 LEU D O 1
ATOM 8006 N N . THR D 1 121 ? -1.46200 -16.94100 13.18900 1.000 19.87104 101 THR D N 1
ATOM 8007 C CA . THR D 1 121 ? -1.77300 -17.08700 14.60400 1.000 21.46115 101 THR D CA 1
ATOM 8008 C C . THR D 1 121 ? -3.08300 -16.35200 14.86500 1.000 20.66865 101 THR D C 1
ATOM 8009 O O . THR D 1 121 ? -3.34500 -15.30500 14.25500 1.000 20.30915 101 THR D O 1
ATOM 8013 N N . VAL D 1 122 ? -3.92800 -16.91900 15.72300 1.000 17.81092 102 VAL D N 1
ATOM 8014 C CA . VAL D 1 122 ? -5.31600 -16.46500 15.81000 1.000 22.71123 102 VAL D CA 1
ATOM 8015 C C . VAL D 1 122 ? -5.77900 -16.46100 17.26300 1.000 23.62851 102 VAL D C 1
ATOM 8016 O O . VAL D 1 122 ? -5.50100 -17.40100 18.02500 1.000 23.70386 102 VAL D O 1
ATOM 8020 N N . LEU D 1 123 ? -6.54100 -15.42200 17.62700 1.000 22.20675 103 LEU D N 1
ATOM 8021 C CA . LEU D 1 123 ? -7.19600 -15.34900 18.93000 1.000 23.87229 103 LEU D CA 1
ATOM 8022 C C . LEU D 1 123 ? -8.57700 -14.73600 18.73000 1.000 26.61157 103 LEU D C 1
ATOM 8023 O O . LEU D 1 123 ? -8.69900 -13.68500 18.10000 1.000 25.38714 103 LEU D O 1
ATOM 8028 N N . ALA D 1 124 ? -9.61900 -15.37300 19.26000 1.000 24.03007 104 ALA D N 1
ATOM 8029 C CA . ALA D 1 124 ? -10.93400 -14.75000 19.34100 1.000 22.33257 104 ALA D CA 1
ATOM 8030 C C . ALA D 1 124 ? -11.44700 -14.78100 20.78000 1.000 23.18908 104 ALA D C 1
ATOM 8031 O O . ALA D 1 124 ? -11.17500 -15.70700 21.55000 1.000 22.90254 104 ALA D O 1
ATOM 8033 N N . MET D 1 125 ? -12.17800 -13.75000 21.14600 1.000 23.55183 105 MET D N 1
ATOM 8034 C CA . MET D 1 125 ? -12.73900 -13.64800 22.48100 1.000 24.62430 105 MET D CA 1
ATOM 8035 C C . MET D 1 125 ? -14.22000 -13.35300 22.36200 1.000 24.35577 105 MET D C 1
ATOM 8036 O O . MET D 1 125 ? -14.65400 -12.67500 21.42900 1.000 24.22575 105 MET D O 1
ATOM 8041 N N . ALA D 1 126 ? -15.00000 -13.89900 23.30300 1.000 25.02805 106 ALA D N 1
ATOM 8042 C CA . ALA D 1 126 ? -16.42600 -13.62000 23.36700 1.000 25.46873 106 ALA D CA 1
ATOM 8043 C C . ALA D 1 126 ? -16.85000 -13.54600 24.83000 1.000 25.41154 106 ALA D C 1
ATOM 8044 O O . ALA D 1 126 ? -16.08500 -13.88600 25.73600 1.000 25.10349 106 ALA D O 1
ATOM 8046 N N . ASP D 1 127 ? -18.04600 -13.02100 25.05300 1.000 30.06313 107 ASP D N 1
ATOM 8047 C CA . ASP D 1 127 ? -18.70500 -13.18900 26.34100 1.000 33.88637 107 ASP D CA 1
ATOM 8048 C C . ASP D 1 127 ? -18.95700 -14.67300 26.60000 1.000 36.42332 107 ASP D C 1
ATOM 8049 O O . ASP D 1 127 ? -18.93700 -15.50600 25.68500 1.000 33.53184 107 ASP D O 1
ATOM 8054 N N . LYS D 1 128 ? -19.19500 -15.00800 27.86500 1.000 36.78944 108 LYS D N 1
ATOM 8055 C CA . LYS D 1 128 ? -19.31100 -16.41100 28.24100 1.000 37.29185 108 LYS D CA 1
ATOM 8056 C C . LYS D 1 128 ? -20.39500 -17.08700 27.41800 1.000 40.20358 108 LYS D C 1
ATOM 8057 O O . LYS D 1 128 ? -21.48700 -16.54300 27.25100 1.000 40.59258 108 LYS D O 1
ATOM 8063 N N . GLY D 1 129 ? -20.07300 -18.26400 26.87800 1.000 37.73244 109 GLY D N 1
ATOM 8064 C CA . GLY D 1 129 ? -20.99800 -19.01200 26.05000 1.000 35.89145 109 GLY D CA 1
ATOM 8065 C C . GLY D 1 129 ? -21.09900 -18.56300 24.61000 1.000 33.46330 109 GLY D C 1
ATOM 8066 O O . GLY D 1 129 ? -21.92600 -19.10100 23.86600 1.000 33.90808 109 GLY D O 1
ATOM 8067 N N . GLY D 1 130 ? -20.27200 -17.60500 24.19000 1.000 32.18588 110 GLY D N 1
ATOM 8068 C CA . GLY D 1 130 ? -20.42100 -17.03600 22.86400 1.000 32.17999 110 GLY D CA 1
ATOM 8069 C C . GLY D 1 130 ? -20.03200 -17.96600 21.72700 1.000 28.20396 110 GLY D C 1
ATOM 8070 O O . GLY D 1 130 ? -20.56100 -17.84000 20.62100 1.000 32.22030 110 GLY D O 1
ATOM 8071 N N . PHE D 1 131 ? -19.10100 -18.89100 21.96100 1.000 29.90362 111 PHE D N 1
ATOM 8072 C CA . PHE D 1 131 ? -18.65200 -19.79500 20.90300 1.000 28.45257 111 PHE D CA 1
ATOM 8073 C C . PHE D 1 131 ? -19.35000 -21.15200 20.97100 1.000 31.98455 111 PHE D C 1
ATOM 8074 O O . PHE D 1 131 ? -19.67300 -21.65800 22.04600 1.000 30.88043 111 PHE D O 1
ATOM 8082 N N . LEU D 1 132 ? -19.57600 -21.74600 19.80300 1.000 30.11254 112 LEU D N 1
ATOM 8083 C CA . LEU D 1 132 ? -20.08400 -23.11200 19.78600 1.000 30.26106 112 LEU D CA 1
ATOM 8084 C C . LEU D 1 132 ? -19.12500 -24.00600 20.55900 1.000 33.33465 112 LEU D C 1
ATOM 8085 O O . LEU D 1 132 ? -17.91100 -23.92200 20.38700 1.000 31.28773 112 LEU D O 1
ATOM 8090 N N . ASN D 1 133 ? -19.67200 -24.83600 21.44600 1.000 37.03259 113 ASN D N 1
ATOM 8091 C CA . ASN D 1 133 ? -18.86600 -25.81100 22.17800 1.000 41.83145 113 ASN D CA 1
ATOM 8092 C C . ASN D 1 133 ? -18.87200 -27.08400 21.34700 1.000 40.77333 113 ASN D C 1
ATOM 8093 O O . ASN D 1 133 ? -19.75400 -27.93900 21.46900 1.000 46.02325 113 ASN D O 1
ATOM 8098 N N . ALA D 1 134 ? -17.89600 -27.19300 20.47500 1.000 45.09069 114 ALA D N 1
ATOM 8099 C CA . ALA D 1 134 ? -17.85200 -28.27400 19.51100 1.000 46.99122 114 ALA D CA 1
ATOM 8100 C C . ALA D 1 134 ? -16.71600 -29.22600 19.84700 1.000 39.57878 114 ALA D C 1
ATOM 8101 O O . ALA D 1 134 ? -15.66100 -28.79700 20.31600 1.000 41.79801 114 ALA D O 1
ATOM 8103 N N . PRO D 1 135 ? -16.90200 -30.51900 19.63000 1.000 41.57785 115 PRO D N 1
ATOM 8104 C CA . PRO D 1 135 ? -15.79300 -31.45900 19.78000 1.000 41.42324 115 PRO D CA 1
ATOM 8105 C C . PRO D 1 135 ? -14.81000 -31.31300 18.62500 1.000 41.64305 115 PRO D C 1
ATOM 8106 O O . PRO D 1 135 ? -15.07700 -30.66000 17.61500 1.000 36.15057 115 PRO D O 1
ATOM 8110 N N . ASP D 1 136 ? -13.64300 -31.93100 18.81200 1.000 35.48281 116 ASP D N 1
ATOM 8111 C CA . ASP D 1 136 ? -12.56100 -31.94200 17.82900 1.000 38.65912 116 ASP D CA 1
ATOM 8112 C C . ASP D 1 136 ? -12.91300 -32.94800 16.74000 1.000 36.08264 116 ASP D C 1
ATOM 8113 O O . ASP D 1 136 ? -12.41900 -34.07500 16.69800 1.000 39.44173 116 ASP D O 1
ATOM 8118 N N . VAL D 1 137 ? -13.82100 -32.54200 15.85300 1.000 32.55313 117 VAL D N 1
ATOM 8119 C CA . VAL D 1 137 ? -14.25200 -33.37200 14.73800 1.000 27.94781 117 VAL D CA 1
ATOM 8120 C C . VAL D 1 137 ? -14.21300 -32.53400 13.46300 1.000 28.83659 117 VAL D C 1
ATOM 8121 O O . VAL D 1 137 ? -14.02500 -31.32000 13.49600 1.000 24.69566 117 VAL D O 1
ATOM 8125 N N . TYR D 1 138 ? -14.40500 -33.20000 12.32500 1.000 28.02246 118 TYR D N 1
ATOM 8126 C CA . TYR D 1 138 ? -14.48300 -32.46900 11.07000 1.000 24.99379 118 TYR D CA 1
ATOM 8127 C C . TYR D 1 138 ? -15.84500 -31.78500 10.92200 1.000 26.39969 118 TYR D C 1
ATOM 8128 O O . TYR D 1 138 ? -16.83400 -32.15300 11.56900 1.000 25.48715 118 TYR D O 1
ATOM 8137 N N . MET D 1 139 ? -15.87400 -30.78500 10.03500 1.000 21.31031 119 MET D N 1
ATOM 8138 C CA . MET D 1 139 ? -16.98800 -29.85400 9.87200 1.000 24.05384 119 MET D CA 1
ATOM 8139 C C . MET D 1 139 ? -17.06600 -29.41800 8.41400 1.000 21.65767 119 MET D C 1
ATOM 8140 O O . MET D 1 139 ? -16.07700 -28.91800 7.85500 1.000 20.01590 119 MET D O 1
ATOM 8145 N N . GLN D 1 140 ? -18.21800 -29.66200 7.79000 1.000 19.20700 120 GLN D N 1
ATOM 8146 C CA . GLN D 1 140 ? -18.52300 -29.09600 6.48400 1.000 20.52320 120 GLN D CA 1
ATOM 8147 C C . GLN D 1 140 ? -18.81000 -27.61200 6.63100 1.000 20.98954 120 GLN D C 1
ATOM 8148 O O . GLN D 1 140 ? -19.53000 -27.19700 7.54700 1.000 22.78555 120 GLN D O 1
ATOM 8154 N N . LYS D 1 141 ? -18.27400 -26.81800 5.70900 1.000 16.85477 121 LYS D N 1
ATOM 8155 C CA . LYS D 1 141 ? -18.33000 -25.36700 5.77900 1.000 18.19334 121 LYS D CA 1
ATOM 8156 C C . LYS D 1 141 ? -18.70100 -24.79900 4.41900 1.000 18.58207 121 LYS D C 1
ATOM 8157 O O . LYS D 1 141 ? -18.27000 -25.31500 3.37600 1.000 16.59243 121 LYS D O 1
ATOM 8163 N N . ILE D 1 142 ? -19.47300 -23.72000 4.42500 1.000 15.63181 122 ILE D N 1
ATOM 8164 C CA . ILE D 1 142 ? -19.65000 -22.90900 3.22700 1.000 13.43191 122 ILE D CA 1
ATOM 8165 C C . ILE D 1 142 ? -19.75100 -21.46200 3.68600 1.000 15.78820 122 ILE D C 1
ATOM 8166 O O . ILE D 1 142 ? -20.36900 -21.17300 4.71800 1.000 15.56604 122 ILE D O 1
ATOM 8171 N N . ALA D 1 143 ? -19.09500 -20.55600 2.96100 1.000 16.53327 123 ALA D N 1
ATOM 8172 C CA . ALA D 1 143 ? -19.00000 -19.18700 3.44900 1.000 15.48573 123 ALA D CA 1
ATOM 8173 C C . ALA D 1 143 ? -18.90700 -18.21700 2.28200 1.000 15.14625 123 ALA D C 1
ATOM 8174 O O . ALA D 1 143 ? -18.34500 -18.53700 1.22300 1.000 16.41347 123 ALA D O 1
ATOM 8176 N N . VAL D 1 144 ? -19.47600 -17.02900 2.49000 1.000 16.29401 124 VAL D N 1
ATOM 8177 C CA . VAL D 1 144 ? -19.41500 -15.94400 1.51800 1.000 16.11643 124 VAL D CA 1
ATOM 8178 C C . VAL D 1 144 ? -19.34400 -14.63400 2.29500 1.000 17.78752 124 VAL D C 1
ATOM 8179 O O . VAL D 1 144 ? -19.84800 -14.52900 3.42000 1.000 17.28241 124 VAL D O 1
ATOM 8183 N N . GLY D 1 145 ? -18.69100 -13.62400 1.69700 1.000 17.80597 125 GLY D N 1
ATOM 8184 C CA . GLY D 1 145 ? -18.53900 -12.33500 2.33800 1.000 18.50380 125 GLY D CA 1
ATOM 8185 C C . GLY D 1 145 ? -19.59600 -11.34500 1.84800 1.000 24.45131 125 GLY D C 1
ATOM 8186 O O . GLY D 1 145 ? -20.27900 -11.56100 0.85100 1.000 22.83634 125 GLY D O 1
ATOM 8187 N N . GLY D 1 146 ? -19.73200 -10.25500 2.58700 1.000 22.97868 126 GLY D N 1
ATOM 8188 C CA . GLY D 1 146 ? -20.62400 -9.19200 2.17400 1.000 27.86983 126 GLY D CA 1
ATOM 8189 C C . GLY D 1 146 ? -21.60100 -8.84500 3.27200 1.000 24.91723 126 GLY D C 1
ATOM 8190 O O . GLY D 1 146 ? -22.37800 -9.70900 3.71300 1.000 26.22299 126 GLY D O 1
ATOM 8191 N N . ILE D 1 147 ? -21.57200 -7.58400 3.72000 1.000 24.03515 127 ILE D N 1
ATOM 8192 C CA . ILE D 1 147 ? -22.45000 -7.14900 4.80800 1.000 29.41563 127 ILE D CA 1
ATOM 8193 C C . ILE D 1 147 ? -23.92600 -7.32100 4.45700 1.000 28.14610 127 ILE D C 1
ATOM 8194 O O . ILE D 1 147 ? -24.76000 -7.55100 5.34500 1.000 30.58490 127 ILE D O 1
ATOM 8199 N N . ASN D 1 148 ? -24.28400 -7.20900 3.18700 1.000 25.22024 128 ASN D N 1
ATOM 8200 C CA . ASN D 1 148 ? -25.69500 -7.30500 2.81700 1.000 27.23089 128 ASN D CA 1
ATOM 8201 C C . ASN D 1 148 ? -26.14900 -8.73200 2.51300 1.000 28.05532 128 ASN D C 1
ATOM 8202 O O . ASN D 1 148 ? -27.29500 -8.91600 2.10500 1.000 25.97326 128 ASN D O 1
ATOM 8207 N N . ALA D 1 149 ? -25.29100 -9.74200 2.66500 1.000 23.94748 129 ALA D N 1
ATOM 8208 C CA . ALA D 1 149 ? -25.68900 -11.11000 2.29200 1.000 21.97168 129 ALA D CA 1
ATOM 8209 C C . ALA D 1 149 ? -26.72000 -11.64400 3.28400 1.000 24.09614 129 ALA D C 1
ATOM 8210 O O . ALA D 1 149 ? -26.47700 -11.60400 4.49900 1.000 23.55503 129 ALA D O 1
ATOM 8212 N N . PRO D 1 150 ? -27.88300 -12.13000 2.82900 1.000 22.45616 130 PRO D N 1
ATOM 8213 C CA . PRO D 1 150 ? -28.89700 -12.58000 3.77800 1.000 22.97013 130 PRO D CA 1
ATOM 8214 C C . PRO D 1 150 ? -28.67100 -14.01800 4.21600 1.000 21.72962 130 PRO D C 1
ATOM 8215 O O . PRO D 1 150 ? -28.11200 -14.84200 3.49400 1.000 20.64968 130 PRO D O 1
ATOM 8219 N N . LYS D 1 151 ? -29.13700 -14.31200 5.41900 1.000 20.36263 131 LYS D N 1
ATOM 8220 C CA . LYS D 1 151 ? -29.18800 -15.68700 5.88600 1.000 23.26734 131 LYS D CA 1
ATOM 8221 C C . LYS D 1 151 ? -29.94600 -16.54700 4.88200 1.000 23.88809 131 LYS D C 1
ATOM 8222 O O . LYS D 1 151 ? -31.03200 -16.17900 4.41900 1.000 25.74179 131 LYS D O 1
ATOM 8228 N N . GLY D 1 152 ? -29.35700 -17.68700 4.52100 1.000 20.61214 132 GLY D N 1
ATOM 8229 C CA . GLY D 1 152 ? -29.88900 -18.54000 3.47600 1.000 23.27768 132 GLY D CA 1
ATOM 8230 C C . GLY D 1 152 ? -29.21200 -18.41400 2.12900 1.000 21.88876 132 GLY D C 1
ATOM 8231 O O . GLY D 1 152 ? -29.44800 -19.26600 1.24800 1.000 21.25915 132 GLY D O 1
ATOM 8232 N N . ILE D 1 153 ? -28.40600 -17.37000 1.91800 1.000 18.78506 133 ILE D N 1
ATOM 8233 C CA . ILE D 1 153 ? -27.66600 -17.27600 0.66200 1.000 17.96546 133 ILE D CA 1
ATOM 8234 C C . ILE D 1 153 ? -26.84300 -18.54500 0.43000 1.000 19.35010 133 ILE D C 1
ATOM 8235 O O . ILE D 1 153 ? -26.73400 -19.03800 -0.70600 1.000 19.28295 133 ILE D O 1
ATOM 8240 N N . VAL D 1 154 ? -26.28700 -19.11400 1.50200 1.000 20.13585 134 VAL D N 1
ATOM 8241 C CA . VAL D 1 154 ? -25.57700 -20.38400 1.44300 1.000 18.55076 134 VAL D CA 1
ATOM 8242 C C . VAL D 1 154 ? -26.25900 -21.38200 2.37700 1.000 20.25436 134 VAL D C 1
ATOM 8243 O O . VAL D 1 154 ? -26.70200 -21.04300 3.48400 1.000 21.22127 134 VAL D O 1
ATOM 8247 N N . ASP D 1 155 ? -26.33800 -22.62400 1.92500 1.000 19.15721 135 ASP D N 1
ATOM 8248 C CA . ASP D 1 155 ? -26.91100 -23.67600 2.74400 1.000 21.23648 135 ASP D CA 1
ATOM 8249 C C . ASP D 1 155 ? -26.30100 -24.98900 2.29700 1.000 21.65085 135 ASP D C 1
ATOM 8250 O O . ASP D 1 155 ? -26.22700 -25.25800 1.09400 1.000 22.56409 135 ASP D O 1
ATOM 8255 N N . LEU D 1 156 ? -25.89900 -25.81100 3.26200 1.000 19.41683 136 LEU D N 1
ATOM 8256 C CA . LEU D 1 156 ? -25.18900 -27.04300 2.93500 1.000 21.03581 136 LEU D CA 1
ATOM 8257 C C . LEU D 1 156 ? -26.08200 -28.10700 2.29200 1.000 26.04878 136 LEU D C 1
ATOM 8258 O O . LEU D 1 156 ? -25.55300 -29.06900 1.72500 1.000 28.80677 136 LEU D O 1
ATOM 8263 N N . ASP D 1 157 ? -27.40800 -27.96800 2.36700 1.000 28.18531 137 ASP D N 1
ATOM 8264 C CA . ASP D 1 157 ? -28.30700 -28.93500 1.73000 1.000 26.69611 137 ASP D CA 1
ATOM 8265 C C . ASP D 1 157 ? -28.73300 -28.53400 0.32000 1.000 28.35082 137 ASP D C 1
ATOM 8266 O O . ASP D 1 157 ? -29.27600 -29.37300 -0.41700 1.000 27.67411 137 ASP D O 1
ATOM 8271 N N . ASP D 1 158 ? -28.52700 -27.28000 -0.06800 1.000 24.15359 138 ASP D N 1
ATOM 8272 C CA . ASP D 1 158 ? -28.68100 -26.93100 -1.46500 1.000 23.29842 138 ASP D CA 1
ATOM 8273 C C . ASP D 1 158 ? -27.47500 -27.41700 -2.25000 1.000 25.99864 138 ASP D C 1
ATOM 8274 O O . ASP D 1 158 ? -26.39000 -27.59900 -1.70500 1.000 23.28403 138 ASP D O 1
ATOM 8279 N N . SER D 1 159 ? -27.67100 -27.58100 -3.55000 1.000 23.47657 139 SER D N 1
ATOM 8280 C CA . SER D 1 159 ? -26.57500 -27.98000 -4.42000 1.000 28.01631 139 SER D CA 1
ATOM 8281 C C . SER D 1 159 ? -25.50100 -26.90000 -4.47500 1.000 24.16882 139 SER D C 1
ATOM 8282 O O . SER D 1 159 ? -25.76100 -25.71300 -4.27500 1.000 20.49105 139 SER D O 1
ATOM 8285 N N . VAL D 1 160 ? -24.26200 -27.33400 -4.70600 1.000 24.60721 140 VAL D N 1
ATOM 8286 C CA . VAL D 1 160 ? -23.18400 -26.38100 -4.98000 1.000 25.81212 140 VAL D CA 1
ATOM 8287 C C . VAL D 1 160 ? -23.60900 -25.40400 -6.06900 1.000 23.05089 140 VAL D C 1
ATOM 8288 O O . VAL D 1 160 ? -23.43100 -24.18400 -5.94700 1.000 20.43326 140 VAL D O 1
ATOM 8292 N N . THR D 1 161 ? -24.23400 -25.93300 -7.13400 1.000 21.73170 141 THR D N 1
ATOM 8293 C CA . THR D 1 161 ? -24.71600 -25.10300 -8.23000 1.000 23.82563 141 THR D CA 1
ATOM 8294 C C . THR D 1 161 ? -25.65100 -23.99800 -7.74300 1.000 20.75736 141 THR D C 1
ATOM 8295 O O . THR D 1 161 ? -25.51300 -22.84200 -8.15400 1.000 21.09961 141 THR D O 1
ATOM 8299 N N . ASN D 1 162 ? -26.66600 -24.34400 -6.93800 1.000 22.10091 142 ASN D N 1
ATOM 8300 C CA . ASN D 1 162 ? -27.66700 -23.33600 -6.56800 1.000 18.20059 142 ASN D CA 1
ATOM 8301 C C . ASN D 1 162 ? -27.08600 -22.31500 -5.60600 1.000 18.32116 142 ASN D C 1
ATOM 8302 O O . ASN D 1 162 ? -27.42800 -21.12200 -5.66600 1.000 19.77392 142 ASN D O 1
ATOM 8307 N N . ASN D 1 163 ? -26.19300 -22.76700 -4.72200 1.000 20.94867 143 ASN D N 1
ATOM 8308 C CA . ASN D 1 163 ? -25.43000 -21.83000 -3.89500 1.000 20.12403 143 ASN D CA 1
ATOM 8309 C C . ASN D 1 163 ? -24.69500 -20.81100 -4.75800 1.000 19.01273 143 ASN D C 1
ATOM 8310 O O . ASN D 1 163 ? -24.75800 -19.59800 -4.51500 1.000 17.41541 143 ASN D O 1
ATOM 8315 N N . LEU D 1 164 ? -23.97100 -21.29000 -5.76500 1.000 19.09979 144 LEU D N 1
ATOM 8316 C CA . LEU D 1 164 ? -23.17500 -20.37000 -6.56100 1.000 20.13659 144 LEU D CA 1
ATOM 8317 C C . LEU D 1 164 ? -24.05600 -19.46400 -7.40300 1.000 18.73113 144 LEU D C 1
ATOM 8318 O O . LEU D 1 164 ? -23.72800 -18.30000 -7.62000 1.000 17.32852 144 LEU D O 1
ATOM 8323 N N . LYS D 1 165 ? -25.18500 -19.97500 -7.90700 1.000 20.81695 145 LYS D N 1
ATOM 8324 C CA . LYS D 1 165 ? -26.08600 -19.09100 -8.63000 1.000 21.54874 145 LYS D CA 1
ATOM 8325 C C . LYS D 1 165 ? -26.56100 -17.93800 -7.75200 1.000 15.85698 145 LYS D C 1
ATOM 8326 O O . LYS D 1 165 ? -26.57000 -16.78100 -8.19300 1.000 18.76416 145 LYS D O 1
ATOM 8332 N N . ARG D 1 166 ? -26.95300 -18.22600 -6.50900 1.000 16.34638 146 ARG D N 1
ATOM 8333 C CA . ARG D 1 166 ? -27.37300 -17.13300 -5.62500 1.000 17.60127 146 ARG D CA 1
ATOM 8334 C C . ARG D 1 166 ? -26.22100 -16.17100 -5.31500 1.000 20.42826 146 ARG D C 1
ATOM 8335 O O . ARG D 1 166 ? -26.41400 -14.95000 -5.19900 1.000 18.31780 146 ARG D O 1
ATOM 8343 N N . ILE D 1 167 ? -25.02900 -16.70700 -5.10200 1.000 19.24826 147 ILE D N 1
ATOM 8344 C CA . ILE D 1 167 ? -23.90100 -15.82100 -4.80200 1.000 18.05759 147 ILE D CA 1
ATOM 8345 C C . ILE D 1 167 ? -23.56500 -14.93000 -6.00200 1.000 19.05247 147 ILE D C 1
ATOM 8346 O O . ILE D 1 167 ? -23.34000 -13.72300 -5.85400 1.000 17.27556 147 ILE D O 1
ATOM 8351 N N . ALA D 1 168 ? -23.57200 -15.49500 -7.20900 1.000 17.15375 148 ALA D N 1
ATOM 8352 C CA . ALA D 1 168 ? -23.33200 -14.70200 -8.40700 1.000 19.17824 148 ALA D CA 1
ATOM 8353 C C . ALA D 1 168 ? -24.37100 -13.59900 -8.55600 1.000 22.18541 148 ALA D C 1
ATOM 8354 O O . ALA D 1 168 ? -24.04200 -12.46800 -8.94700 1.000 18.96646 148 ALA D O 1
ATOM 8356 N N . GLU D 1 169 ? -25.64200 -13.92000 -8.29900 1.000 22.86772 149 GLU D N 1
ATOM 8357 C CA . GLU D 1 169 ? -26.67300 -12.88300 -8.36800 1.000 24.19149 149 GLU D CA 1
ATOM 8358 C C . GLU D 1 169 ? -26.42500 -11.79400 -7.32800 1.000 22.61270 149 GLU D C 1
ATOM 8359 O O . GLU D 1 169 ? -26.53600 -10.59700 -7.63200 1.000 22.95533 149 GLU D O 1
ATOM 8365 N N . PHE D 1 170 ? -26.15000 -12.19400 -6.08400 1.000 22.35217 150 PHE D N 1
ATOM 8366 C CA . PHE D 1 170 ? -25.90600 -11.23200 -5.01300 1.000 21.00067 150 PHE D CA 1
ATOM 8367 C C . PHE D 1 170 ? -24.73200 -10.31600 -5.34400 1.000 23.40963 150 PHE D C 1
ATOM 8368 O O . PHE D 1 170 ? -24.78300 -9.10600 -5.08800 1.000 21.37328 150 PHE D O 1
ATOM 8376 N N . LYS D 1 171 ? -23.66000 -10.88200 -5.89500 1.000 21.46409 151 LYS D N 1
ATOM 8377 C CA . LYS D 1 171 ? -22.47600 -10.10100 -6.21300 1.000 23.30510 151 LYS D CA 1
ATOM 8378 C C . LYS D 1 171 ? -22.59600 -9.36800 -7.53000 1.000 27.41580 151 LYS D C 1
ATOM 8379 O O . LYS D 1 171 ? -21.72500 -8.55600 -7.84600 1.000 24.58204 151 LYS D O 1
ATOM 8385 N N . GLY D 1 172 ? -23.64300 -9.63800 -8.30500 1.000 24.49575 152 GLY D N 1
ATOM 8386 C CA . GLY D 1 172 ? -23.81900 -8.97700 -9.58200 1.000 23.76963 152 GLY D CA 1
ATOM 8387 C C . GLY D 1 172 ? -22.77900 -9.33000 -10.62100 1.000 24.04975 152 GLY D C 1
ATOM 8388 O O . GLY D 1 172 ? -22.35100 -8.45100 -11.38000 1.000 26.74015 152 GLY D O 1
ATOM 8389 N N . VAL D 1 173 ? -22.35500 -10.59500 -10.67900 1.000 21.78535 153 VAL D N 1
ATOM 8390 C CA . VAL D 1 173 ? -21.37900 -11.04000 -11.66700 1.000 20.74551 153 VAL D CA 1
ATOM 8391 C C . VAL D 1 173 ? -21.86000 -12.30400 -12.36400 1.000 24.55058 153 VAL D C 1
ATOM 8392 O O . VAL D 1 173 ? -22.68200 -13.06900 -11.83900 1.000 22.20414 153 VAL D O 1
ATOM 8396 N N . HIS D 1 174 ? -21.33800 -12.50300 -13.57700 1.000 19.79545 154 HIS D N 1
ATOM 8397 C CA . HIS D 1 174 ? -21.46100 -13.77400 -14.26700 1.000 21.54217 154 HIS D CA 1
ATOM 8398 C C . HIS D 1 174 ? -20.83300 -14.88200 -13.43300 1.000 24.70414 154 HIS D C 1
ATOM 8399 O O . HIS D 1 174 ? -19.82100 -14.67600 -12.75000 1.000 23.44476 154 HIS D O 1
ATOM 8406 N N . MET D 1 175 ? -21.43900 -16.07500 -13.50600 1.000 21.07353 155 MET D N 1
ATOM 8407 C CA . MET D 1 175 ? -20.93600 -17.23200 -12.76300 1.000 22.21999 155 MET D CA 1
ATOM 8408 C C . MET D 1 175 ? -19.44800 -17.44900 -12.99300 1.000 27.37726 155 MET D C 1
ATOM 8409 O O . MET D 1 175 ? -18.70400 -17.78000 -12.05700 1.000 24.00509 155 MET D O 1
ATOM 8414 N N . SER D 1 176 ? -18.99800 -17.25000 -14.23300 1.000 25.16863 156 SER D N 1
ATOM 8415 C CA . SER D 1 176 ? -17.62400 -17.54300 -14.61700 1.000 23.51395 156 SER D CA 1
ATOM 8416 C C . SER D 1 176 ? -16.61300 -16.66100 -13.90200 1.000 25.81683 156 SER D C 1
ATOM 8417 O O . SER D 1 176 ? -15.43500 -17.02100 -13.85600 1.000 25.56561 156 SER D O 1
ATOM 8420 N N . ALA D 1 177 ? -17.04900 -15.51100 -13.37800 1.000 22.19921 157 ALA D N 1
ATOM 8421 C CA . ALA D 1 177 ? -16.19400 -14.60000 -12.63100 1.000 27.02811 157 ALA D CA 1
ATOM 8422 C C . ALA D 1 177 ? -15.94100 -15.06200 -11.20400 1.000 24.67403 157 ALA D C 1
ATOM 8423 O O . ALA D 1 177 ? -14.94300 -14.63900 -10.60200 1.000 23.12348 157 ALA D O 1
ATOM 8425 N N . LEU D 1 178 ? -16.80600 -15.91300 -10.65800 1.000 21.09692 158 LEU D N 1
ATOM 8426 C CA . LEU D 1 178 ? -16.71500 -16.28400 -9.25300 1.000 20.96782 158 LEU D CA 1
ATOM 8427 C C . LEU D 1 178 ? -15.48600 -17.14500 -8.98900 1.000 22.34927 158 LEU D C 1
ATOM 8428 O O . LEU D 1 178 ? -15.19100 -18.08200 -9.73500 1.000 19.14247 158 LEU D O 1
ATOM 8433 N N . VAL D 1 179 ? -14.77800 -16.84400 -7.90500 1.000 19.55672 159 VAL D N 1
ATOM 8434 C CA . VAL D 1 179 ? -13.65400 -17.67300 -7.48500 1.000 18.22544 159 VAL D CA 1
ATOM 8435 C C . VAL D 1 179 ? -14.04800 -18.41500 -6.21700 1.000 17.60345 159 VAL D C 1
ATOM 8436 O O . VAL D 1 179 ? -14.29500 -17.79800 -5.17200 1.000 18.69994 159 VAL D O 1
ATOM 8440 N N . VAL D 1 180 ? -14.10800 -19.73500 -6.30700 1.000 16.73105 160 VAL D N 1
ATOM 8441 C CA . VAL D 1 180 ? -14.40200 -20.60300 -5.17200 1.000 16.32786 160 VAL D CA 1
ATOM 8442 C C . VAL D 1 180 ? -13.07700 -21.15800 -4.67700 1.000 19.54769 160 VAL D C 1
ATOM 8443 O O . VAL D 1 180 ? -12.25400 -21.59100 -5.48300 1.000 18.47404 160 VAL D O 1
ATOM 8447 N N . CYS D 1 181 ? -12.85800 -21.13400 -3.36200 1.000 19.24107 161 CYS D N 1
ATOM 8448 C CA . CYS D 1 181 ? -11.66200 -21.72200 -2.76600 1.000 17.92023 161 CYS D CA 1
ATOM 8449 C C . CYS D 1 181 ? -12.04000 -22.98200 -1.99700 1.000 19.31517 161 CYS D C 1
ATOM 8450 O O . CYS D 1 181 ? -13.05100 -23.00300 -1.27800 1.000 20.29032 161 CYS D O 1
ATOM 8453 N N . THR D 1 182 ? -11.22800 -24.02900 -2.14000 1.000 17.01608 162 THR D N 1
ATOM 8454 C CA . THR D 1 182 ? -11.34900 -25.21300 -1.29800 1.000 15.63479 162 THR D CA 1
ATOM 8455 C C . THR D 1 182 ? -9.94900 -25.76300 -1.10000 1.000 20.16312 162 THR D C 1
ATOM 8456 O O . THR D 1 182 ? -9.00100 -25.34200 -1.76300 1.000 18.99710 162 THR D O 1
ATOM 8460 N N . MET D 1 183 ? -9.82400 -26.71400 -0.18900 1.000 20.26586 163 MET D N 1
ATOM 8461 C CA . MET D 1 183 ? -8.54200 -27.36900 0.01800 1.000 21.98098 163 MET D CA 1
ATOM 8462 C C . MET D 1 183 ? -8.37500 -28.50700 -0.97800 1.000 24.12823 163 MET D C 1
ATOM 8463 O O . MET D 1 183 ? -9.33600 -29.16400 -1.35800 1.000 22.18970 163 MET D O 1
ATOM 8468 N N . ASP D 1 184 ? -7.13100 -28.74100 -1.38300 1.000 23.92870 164 ASP D N 1
ATOM 8469 C CA . ASP D 1 184 ? -6.78400 -29.82600 -2.29900 1.000 27.97579 164 ASP D CA 1
ATOM 8470 C C . ASP D 1 184 ? -6.79100 -31.15000 -1.52800 1.000 29.35467 164 ASP D C 1
ATOM 8471 O O . ASP D 1 184 ? -5.76900 -31.59800 -1.00400 1.000 25.93880 164 ASP D O 1
ATOM 8476 N N . ARG D 1 185 ? -7.95800 -31.78100 -1.44800 1.000 23.36787 165 ARG D N 1
ATOM 8477 C CA . ARG D 1 185 ? -8.15400 -33.06300 -0.77800 1.000 25.15700 165 ARG D CA 1
ATOM 8478 C C . ARG D 1 185 ? -9.06800 -33.92400 -1.63500 1.000 27.74120 165 ARG D C 1
ATOM 8479 O O . ARG D 1 185 ? -9.92200 -33.39700 -2.35800 1.000 27.21352 165 ARG D O 1
ATOM 8487 N N . PRO D 1 186 ? -8.93500 -35.24900 -1.55800 1.000 30.43540 166 PRO D N 1
ATOM 8488 C CA . PRO D 1 186 ? -9.88500 -36.11300 -2.28700 1.000 30.95911 166 PRO D CA 1
ATOM 8489 C C . PRO D 1 186 ? -11.34500 -35.84200 -1.93700 1.000 29.14027 166 PRO D C 1
ATOM 8490 O O . PRO D 1 186 ? -12.21200 -35.85100 -2.82000 1.000 26.92734 166 PRO D O 1
ATOM 8494 N N . ARG D 1 187 ? -11.63100 -35.56800 -0.66700 1.000 28.07647 167 ARG D N 1
ATOM 8495 C CA . ARG D 1 187 ? -12.99500 -35.35800 -0.19800 1.000 25.30289 167 ARG D CA 1
ATOM 8496 C C . ARG D 1 187 ? -13.67100 -34.15600 -0.83300 1.000 23.68072 167 ARG D C 1
ATOM 8497 O O . ARG D 1 187 ? -14.89000 -34.00900 -0.67700 1.000 24.31385 167 ARG D O 1
ATOM 8505 N N . HIS D 1 188 ? -12.93200 -33.29900 -1.53700 1.000 21.79420 168 HIS D N 1
ATOM 8506 C CA . HIS D 1 188 ? -13.51900 -32.13300 -2.19100 1.000 23.92987 168 HIS D CA 1
ATOM 8507 C C . HIS D 1 188 ? -13.66100 -32.30600 -3.70000 1.000 22.36335 168 HIS D C 1
ATOM 8508 O O . HIS D 1 188 ? -14.12000 -31.37500 -4.37500 1.000 22.53780 168 HIS D O 1
ATOM 8515 N N . GLU D 1 189 ? -13.29300 -33.47800 -4.24100 1.000 24.16091 169 GLU D N 1
ATOM 8516 C CA . GLU D 1 189 ? -13.40500 -33.71100 -5.68600 1.000 24.24892 169 GLU D CA 1
ATOM 8517 C C . GLU D 1 189 ? -14.80100 -33.36800 -6.21100 1.000 23.11852 169 GLU D C 1
ATOM 8518 O O . GLU D 1 189 ? -14.95000 -32.66300 -7.22600 1.000 26.07650 169 GLU D O 1
ATOM 8524 N N . HIS D 1 190 ? -15.83600 -33.82000 -5.51200 1.000 26.26673 170 HIS D N 1
ATOM 8525 C CA . HIS D 1 190 ? -17.18900 -33.57800 -6.00900 1.000 26.61643 170 HIS D CA 1
ATOM 8526 C C . HIS D 1 190 ? -17.50700 -32.09200 -6.02500 1.000 27.50102 170 HIS D C 1
ATOM 8527 O O . HIS D 1 190 ? -18.04400 -31.57800 -7.02000 1.000 24.00009 170 HIS D O 1
ATOM 8534 N N . ILE D 1 191 ? -17.12500 -31.37000 -4.96000 1.000 26.25589 171 ILE D N 1
ATOM 8535 C CA . ILE D 1 191 ? -17.35100 -29.93000 -4.95200 1.000 25.06742 171 ILE D CA 1
ATOM 8536 C C . ILE D 1 191 ? -16.66800 -29.31600 -6.15300 1.000 24.34019 171 ILE D C 1
ATOM 8537 O O . ILE D 1 191 ? -17.27600 -28.56400 -6.93400 1.000 22.51037 171 ILE D O 1
ATOM 8542 N N . ILE D 1 192 ? -15.39600 -29.69600 -6.35100 1.000 23.10716 172 ILE D N 1
ATOM 8543 C CA . ILE D 1 192 ? -14.58600 -29.07000 -7.37400 1.000 19.10506 172 ILE D CA 1
ATOM 8544 C C . ILE D 1 192 ? -15.21500 -29.31300 -8.72800 1.000 23.00236 172 ILE D C 1
ATOM 8545 O O . ILE D 1 192 ? -15.32300 -28.39800 -9.55900 1.000 21.95350 172 ILE D O 1
ATOM 8550 N N . LYS D 1 193 ? -15.69500 -30.54300 -8.93800 1.000 23.35109 173 LYS D N 1
ATOM 8551 C CA . LYS D 1 193 ? -16.23100 -30.89100 -10.24900 1.000 27.71380 173 LYS D CA 1
ATOM 8552 C C . LYS D 1 193 ? -17.50700 -30.10400 -10.50800 1.000 23.06090 173 LYS D C 1
ATOM 8553 O O . LYS D 1 193 ? -17.64600 -29.44200 -11.54900 1.000 22.82902 173 LYS D O 1
ATOM 8559 N N . GLU D 1 194 ? -18.38700 -30.04100 -9.49900 1.000 26.69251 174 GLU D N 1
ATOM 8560 C CA . GLU D 1 194 ? -19.68900 -29.43600 -9.75600 1.000 24.17598 174 GLU D CA 1
ATOM 8561 C C . GLU D 1 194 ? -19.55100 -27.93700 -9.94100 1.000 23.57302 174 GLU D C 1
ATOM 8562 O O . GLU D 1 194 ? -20.16000 -27.36000 -10.84700 1.000 23.79443 174 GLU D O 1
ATOM 8568 N N . ALA D 1 195 ? -18.70800 -27.29100 -9.12200 1.000 21.98745 175 ALA D N 1
ATOM 8569 C CA . ALA D 1 195 ? -18.50100 -25.85600 -9.27200 1.000 21.94326 175 ALA D CA 1
ATOM 8570 C C . ALA D 1 195 ? -17.90100 -25.53100 -10.63300 1.000 23.85299 175 ALA D C 1
ATOM 8571 O O . ALA D 1 195 ? -18.33500 -24.57800 -11.30700 1.000 24.19185 175 ALA D O 1
ATOM 8573 N N . ARG D 1 196 ? -16.97000 -26.37000 -11.10800 1.000 19.52041 176 ARG D N 1
ATOM 8574 C CA . ARG D 1 196 ? -16.44300 -26.09100 -12.43300 1.000 23.21004 176 ARG D CA 1
ATOM 8575 C C . ARG D 1 196 ? -17.49100 -26.39600 -13.48600 1.000 24.90624 176 ARG D C 1
ATOM 8576 O O . ARG D 1 196 ? -17.56400 -25.71400 -14.51300 1.000 25.67163 176 ARG D O 1
ATOM 8584 N N . GLU D 1 197 ? -18.30400 -27.41700 -13.24200 1.000 24.24847 177 GLU D N 1
ATOM 8585 C CA . GLU D 1 197 ? -19.32800 -27.72200 -14.23500 1.000 26.33739 177 GLU D CA 1
ATOM 8586 C C . GLU D 1 197 ? -20.27400 -26.55100 -14.37400 1.000 26.83955 177 GLU D C 1
ATOM 8587 O O . GLU D 1 197 ? -20.66400 -26.19400 -15.49400 1.000 28.77389 177 GLU D O 1
ATOM 8593 N N . CYS D 1 198 ? -20.58700 -25.87300 -13.26800 1.000 27.07647 178 CYS D N 1
ATOM 8594 C CA . CYS D 1 198 ? -21.57100 -24.82800 -13.47100 1.000 25.61708 178 CYS D CA 1
ATOM 8595 C C . CYS D 1 198 ? -20.94600 -23.53700 -13.98000 1.000 27.93790 178 CYS D C 1
ATOM 8596 O O . CYS D 1 198 ? -21.67900 -22.59000 -14.27500 1.000 30.34092 178 CYS D O 1
ATOM 8599 N N . GLY D 1 199 ? -19.62000 -23.47400 -14.11700 1.000 27.20234 179 GLY D N 1
ATOM 8600 C CA . GLY D 1 199 ? -18.96200 -22.35400 -14.77300 1.000 25.39433 179 GLY D CA 1
ATOM 8601 C C . GLY D 1 199 ? -17.97000 -21.58500 -13.90800 1.000 24.34707 179 GLY D C 1
ATOM 8602 O O . GLY D 1 199 ? -17.25400 -20.72500 -14.43200 1.000 21.38854 179 GLY D O 1
ATOM 8603 N N . ALA D 1 200 ? -17.91100 -21.83800 -12.61400 1.000 25.33014 180 ALA D N 1
ATOM 8604 C CA . ALA D 1 200 ? -17.09100 -21.05000 -11.71500 1.000 22.01947 180 ALA D CA 1
ATOM 8605 C C . ALA D 1 200 ? -15.63700 -21.47900 -11.80500 1.000 21.68307 180 ALA D C 1
ATOM 8606 O O . ALA D 1 200 ? -15.29700 -22.55900 -12.29400 1.000 23.18914 180 ALA D O 1
ATOM 8608 N N . ARG D 1 201 ? -14.77700 -20.63100 -11.25200 1.000 22.33344 181 ARG D N 1
ATOM 8609 C CA . ARG D 1 201 ? -13.35400 -20.91100 -11.12800 1.000 22.37300 181 ARG D CA 1
ATOM 8610 C C . ARG D 1 201 ? -13.07500 -21.41400 -9.71700 1.000 24.65695 181 ARG D C 1
ATOM 8611 O O . ARG D 1 201 ? -13.55400 -20.82900 -8.73300 1.000 21.40355 181 ARG D O 1
ATOM 8619 N N . VAL D 1 202 ? -12.35000 -22.52800 -9.61700 1.000 19.68611 182 VAL D N 1
ATOM 8620 C CA . VAL D 1 202 ? -12.12900 -23.19300 -8.34300 1.000 17.84366 182 VAL D CA 1
ATOM 8621 C C . VAL D 1 202 ? -10.62900 -23.25700 -8.10000 1.000 20.32727 182 VAL D C 1
ATOM 8622 O O . VAL D 1 202 ? -9.90800 -23.94200 -8.83700 1.000 19.29339 182 VAL D O 1
ATOM 8626 N N . ILE D 1 203 ? -10.16900 -22.57700 -7.06100 1.000 18.78347 183 ILE D N 1
ATOM 8627 C CA . ILE D 1 203 ? -8.74500 -22.56500 -6.72400 1.000 20.71234 183 ILE D CA 1
ATOM 8628 C C . ILE D 1 203 ? -8.51600 -23.35100 -5.44000 1.000 24.84224 183 ILE D C 1
ATOM 8629 O O . ILE D 1 203 ? -9.38700 -23.43200 -4.56300 1.000 23.64265 183 ILE D O 1
ATOM 8634 N N . LEU D 1 204 ? -7.32700 -23.94700 -5.33100 1.000 19.98119 184 LEU D N 1
ATOM 8635 C CA . LEU D 1 204 ? -7.07300 -24.94400 -4.31200 1.000 22.37607 184 LEU D CA 1
ATOM 8636 C C . LEU D 1 204 ? -5.96000 -24.45500 -3.40100 1.000 20.64818 184 LEU D C 1
ATOM 8637 O O . LEU D 1 204 ? -4.96500 -23.90600 -3.87400 1.000 19.43152 184 LEU D O 1
ATOM 8642 N N . ILE D 1 205 ? -6.12800 -24.67100 -2.11500 1.000 20.70242 185 ILE D N 1
ATOM 8643 C CA . ILE D 1 205 ? -5.05900 -24.38500 -1.15800 1.000 18.42352 185 ILE D CA 1
ATOM 8644 C C . ILE D 1 205 ? -4.58300 -25.69800 -0.55100 1.000 23.88723 185 ILE D C 1
ATOM 8645 O O . ILE D 1 205 ? -5.34400 -26.67000 -0.43400 1.000 22.74481 185 ILE D O 1
ATOM 8650 N N . ASN D 1 206 ? -3.27400 -25.74900 -0.24900 1.000 25.35029 186 ASN D N 1
ATOM 8651 C CA . ASN D 1 206 ? -2.68400 -26.92300 0.39500 1.000 24.38344 186 ASN D CA 1
ATOM 8652 C C . ASN D 1 206 ? -3.24800 -27.12600 1.78700 1.000 26.47756 186 ASN D C 1
ATOM 8653 O O . ASN D 1 206 ? -3.45200 -28.25800 2.22900 1.000 25.87088 186 ASN D O 1
ATOM 8658 N N . ASP D 1 207 ? -3.39400 -26.03800 2.52600 1.000 23.55321 187 ASP D N 1
ATOM 8659 C CA . ASP D 1 207 ? -3.93500 -26.08700 3.86800 1.000 28.42130 187 ASP D CA 1
ATOM 8660 C C . ASP D 1 207 ? -4.32200 -24.66600 4.24000 1.000 23.68950 187 ASP D C 1
ATOM 8661 O O . ASP D 1 207 ? -3.98900 -23.70400 3.53300 1.000 21.37703 187 ASP D O 1
ATOM 8666 N N . GLY D 1 208 ? -5.02900 -24.54500 5.36100 1.000 24.45577 188 GLY D N 1
ATOM 8667 C CA . GLY D 1 208 ? -5.33500 -23.24200 5.91800 1.000 26.92883 188 GLY D CA 1
ATOM 8668 C C . GLY D 1 208 ? -6.73800 -22.76900 5.60100 1.000 23.34917 188 GLY D C 1
ATOM 8669 O O . GLY D 1 208 ? -6.91500 -21.72900 4.94500 1.000 18.94153 188 GLY D O 1
ATOM 8670 N N . ASP D 1 209 ? -7.74900 -23.50700 6.07100 1.000 21.51741 189 ASP D N 1
ATOM 8671 C CA . ASP D 1 209 ? -9.10800 -23.05400 5.78600 1.000 22.19189 189 ASP D CA 1
ATOM 8672 C C . ASP D 1 209 ? -9.61000 -22.02800 6.79000 1.000 19.76935 189 ASP D C 1
ATOM 8673 O O . ASP D 1 209 ? -10.69100 -21.46800 6.58100 1.000 22.51800 189 ASP D O 1
ATOM 8678 N N . VAL D 1 210 ? -8.80900 -21.65300 7.79400 1.000 16.95033 190 VAL D N 1
ATOM 8679 C CA . VAL D 1 210 ? -9.14300 -20.43000 8.52000 1.000 21.40033 190 VAL D CA 1
ATOM 8680 C C . VAL D 1 210 ? -8.97200 -19.23100 7.59200 1.000 21.36133 190 VAL D C 1
ATOM 8681 O O . VAL D 1 210 ? -9.90600 -18.44200 7.35400 1.000 18.68291 190 VAL D O 1
ATOM 8685 N N . SER D 1 211 ? -7.76600 -19.10700 7.03200 1.000 15.74631 191 SER D N 1
ATOM 8686 C CA . SER D 1 211 ? -7.47400 -18.05900 6.06500 1.000 16.70677 191 SER D CA 1
ATOM 8687 C C . SER D 1 211 ? -8.42200 -18.13200 4.87400 1.000 17.70215 191 SER D C 1
ATOM 8688 O O . SER D 1 211 ? -8.93400 -17.10500 4.42000 1.000 18.79638 191 SER D O 1
ATOM 8691 N N . GLY D 1 212 ? -8.66200 -19.34700 4.35600 1.000 15.37195 192 GLY D N 1
ATOM 8692 C CA . GLY D 1 212 ? -9.51300 -19.50700 3.18900 1.000 17.11161 192 GLY D CA 1
ATOM 8693 C C . GLY D 1 212 ? -10.94000 -19.02400 3.39900 1.000 16.55450 192 GLY D C 1
ATOM 8694 O O . GLY D 1 212 ? -11.52500 -18.41700 2.50200 1.000 17.54910 192 GLY D O 1
ATOM 8695 N N . VAL D 1 213 ? -11.52500 -19.29200 4.57600 1.000 16.41721 193 VAL D N 1
ATOM 8696 C CA . VAL D 1 213 ? -12.88600 -18.81000 4.83900 1.000 15.33180 193 VAL D CA 1
ATOM 8697 C C . VAL D 1 213 ? -12.88700 -17.30200 5.00200 1.000 15.84834 193 VAL D C 1
ATOM 8698 O O . VAL D 1 213 ? -13.74600 -16.59900 4.45600 1.000 15.08749 193 VAL D O 1
ATOM 8702 N N . ILE D 1 214 ? -11.93000 -16.77900 5.78400 1.000 15.17036 194 ILE D N 1
ATOM 8703 C CA . ILE D 1 214 ? -11.95100 -15.34900 6.06300 1.000 16.10292 194 ILE D CA 1
ATOM 8704 C C . ILE D 1 214 ? -11.65100 -14.55300 4.81300 1.000 17.14097 194 ILE D C 1
ATOM 8705 O O . ILE D 1 214 ? -12.08600 -13.39900 4.68000 1.000 16.00115 194 ILE D O 1
ATOM 8710 N N . ALA D 1 215 ? -10.89900 -15.14700 3.87800 1.000 14.96295 195 ALA D N 1
ATOM 8711 C CA . ALA D 1 215 ? -10.57400 -14.48300 2.62100 1.000 16.77284 195 ALA D CA 1
ATOM 8712 C C . ALA D 1 215 ? -11.82000 -14.03700 1.87200 1.000 16.21860 195 ALA D C 1
ATOM 8713 O O . ALA D 1 215 ? -11.75400 -13.07600 1.09400 1.000 18.65536 195 ALA D O 1
ATOM 8715 N N . THR D 1 216 ? -12.93500 -14.74400 2.05900 1.000 16.88089 196 THR D N 1
ATOM 8716 C CA . THR D 1 216 ? -14.16700 -14.38600 1.35000 1.000 16.85738 196 THR D CA 1
ATOM 8717 C C . THR D 1 216 ? -14.63900 -12.98400 1.71700 1.000 19.70566 196 THR D C 1
ATOM 8718 O O . THR D 1 216 ? -15.40000 -12.36000 0.95600 1.000 19.73964 196 THR D O 1
ATOM 8722 N N . ALA D 1 217 ? -14.26100 -12.49000 2.89600 1.000 14.01449 197 ALA D N 1
ATOM 8723 C CA . ALA D 1 217 ? -14.67300 -11.14700 3.29100 1.000 18.25890 197 ALA D CA 1
ATOM 8724 C C . ALA D 1 217 ? -13.48600 -10.20400 3.43800 1.000 24.51707 197 ALA D C 1
ATOM 8725 O O . ALA D 1 217 ? -13.61100 -9.14800 4.06900 1.000 24.19380 197 ALA D O 1
ATOM 8727 N N . THR D 1 218 ? -12.33800 -10.55600 2.86200 1.000 19.88864 198 THR D N 1
ATOM 8728 C CA . THR D 1 218 ? -11.12800 -9.74300 2.94200 1.000 19.85703 198 THR D CA 1
ATOM 8729 C C . THR D 1 218 ? -10.93400 -9.01200 1.62400 1.000 21.46039 198 THR D C 1
ATOM 8730 O O . THR D 1 218 ? -11.02100 -9.62800 0.55600 1.000 22.75659 198 THR D O 1
ATOM 8734 N N . GLU D 1 219 ? -10.66900 -7.70900 1.69600 1.000 22.16118 199 GLU D N 1
ATOM 8735 C CA . GLU D 1 219 ? -10.47300 -6.91300 0.48300 1.000 26.15079 199 GLU D CA 1
ATOM 8736 C C . GLU D 1 219 ? -9.27600 -7.41600 -0.32800 1.000 25.97066 199 GLU D C 1
ATOM 8737 O O . GLU D 1 219 ? -8.20800 -7.69900 0.22500 1.000 24.34987 199 GLU D O 1
ATOM 8743 N N . ASN D 1 220 ? -9.47100 -7.54200 -1.64500 1.000 26.29675 200 ASN D N 1
ATOM 8744 C CA . ASN D 1 220 ? -8.43800 -7.91700 -2.62200 1.000 26.91278 200 ASN D CA 1
ATOM 8745 C C . ASN D 1 220 ? -7.91500 -9.33700 -2.44000 1.000 25.58121 200 ASN D C 1
ATOM 8746 O O . ASN D 1 220 ? -6.83900 -9.67500 -2.94800 1.000 23.87871 200 ASN D O 1
ATOM 8751 N N . SER D 1 221 ? -8.64500 -10.19600 -1.72800 1.000 20.39367 201 SER D N 1
ATOM 8752 C CA . SER D 1 221 ? -8.19700 -11.56800 -1.59900 1.000 22.12250 201 SER D CA 1
ATOM 8753 C C . SER D 1 221 ? -8.35500 -12.32700 -2.91300 1.000 22.76720 201 SER D C 1
ATOM 8754 O O . SER D 1 221 ? -7.65300 -13.31900 -3.14000 1.000 24.29315 201 SER D O 1
ATOM 8757 N N . GLY D 1 222 ? -9.27700 -11.88800 -3.76900 1.000 22.39663 202 GLY D N 1
ATOM 8758 C CA . GLY D 1 222 ? -9.63600 -12.60800 -4.98200 1.000 25.02844 202 GLY D CA 1
ATOM 8759 C C . GLY D 1 222 ? -10.42900 -13.87300 -4.75400 1.000 23.35098 202 GLY D C 1
ATOM 8760 O O . GLY D 1 222 ? -10.55600 -14.68200 -5.67900 1.000 23.25341 202 GLY D O 1
ATOM 8761 N N . ILE D 1 223 ? -10.96200 -14.07900 -3.55200 1.000 18.82974 203 ILE D N 1
ATOM 8762 C CA . ILE D 1 223 ? -11.73300 -15.27500 -3.22900 1.000 20.10089 203 ILE D CA 1
ATOM 8763 C C . ILE D 1 223 ? -13.15600 -14.85300 -2.88500 1.000 20.45180 203 ILE D C 1
ATOM 8764 O O . ILE D 1 223 ? -13.36800 -14.03700 -1.97500 1.000 18.08400 203 ILE D O 1
ATOM 8769 N N . ASP D 1 224 ? -14.12700 -15.37900 -3.63200 1.000 19.61418 204 ASP D N 1
ATOM 8770 C CA . ASP D 1 224 ? -15.52600 -15.04400 -3.40600 1.000 17.58322 204 ASP D CA 1
ATOM 8771 C C . ASP D 1 224 ? -16.23300 -16.01300 -2.47100 1.000 17.81249 204 ASP D C 1
ATOM 8772 O O . ASP D 1 224 ? -17.10900 -15.60500 -1.70500 1.000 19.34460 204 ASP D O 1
ATOM 8777 N N . VAL D 1 225 ? -15.90100 -17.29700 -2.51600 1.000 15.33660 205 VAL D N 1
ATOM 8778 C CA . VAL D 1 225 ? -16.64000 -18.29700 -1.76000 1.000 17.27970 205 VAL D CA 1
ATOM 8779 C C . VAL D 1 225 ? -15.67800 -19.33000 -1.22500 1.000 16.65016 205 VAL D C 1
ATOM 8780 O O . VAL D 1 225 ? -14.72000 -19.70700 -1.90600 1.000 16.15290 205 VAL D O 1
ATOM 8784 N N . TYR D 1 226 ? -15.97100 -19.84700 -0.03700 1.000 12.95474 206 TYR D N 1
ATOM 8785 C CA . TYR D 1 226 ? -15.25300 -21.01200 0.45700 1.000 17.55135 206 TYR D CA 1
ATOM 8786 C C . TYR D 1 226 ? -16.22700 -22.16900 0.61800 1.000 18.14208 206 TYR D C 1
ATOM 8787 O O . TYR D 1 226 ? -17.29400 -22.00200 1.20200 1.000 17.78809 206 TYR D O 1
ATOM 8796 N N . ILE D 1 227 ? -15.86000 -23.35000 0.10400 1.000 16.62498 207 ILE D N 1
ATOM 8797 C CA . ILE D 1 227 ? -16.66100 -24.55300 0.32100 1.000 19.79765 207 ILE D CA 1
ATOM 8798 C C . ILE D 1 227 ? -15.71100 -25.68500 0.65200 1.000 18.92804 207 ILE D C 1
ATOM 8799 O O . ILE D 1 227 ? -14.86500 -26.03200 -0.18000 1.000 19.34763 207 ILE D O 1
ATOM 8804 N N . GLY D 1 228 ? -15.87000 -26.29800 1.82000 1.000 19.11467 208 GLY D N 1
ATOM 8805 C CA . GLY D 1 228 ? -14.99700 -27.43100 2.12300 1.000 20.75385 208 GLY D CA 1
ATOM 8806 C C . GLY D 1 228 ? -15.20400 -27.97000 3.52000 1.000 22.96533 208 GLY D C 1
ATOM 8807 O O . GLY D 1 228 ? -15.88000 -27.36500 4.35500 1.000 20.01427 208 GLY D O 1
ATOM 8808 N N . THR D 1 229 ? -14.56100 -29.11000 3.78400 1.000 20.95349 209 THR D N 1
ATOM 8809 C CA . THR D 1 229 ? -14.57800 -29.75100 5.09100 1.000 18.83729 209 THR D CA 1
ATOM 8810 C C . THR D 1 229 ? -13.21300 -29.59500 5.76700 1.000 18.40171 209 THR D C 1
ATOM 8811 O O . THR D 1 229 ? -12.16900 -29.82800 5.14500 1.000 18.70065 209 THR D O 1
ATOM 8815 N N . GLY D 1 230 ? -13.22700 -29.17500 7.02300 1.000 19.42897 210 GLY D N 1
ATOM 8816 C CA . GLY D 1 230 ? -12.00300 -29.02400 7.80100 1.000 18.97062 210 GLY D CA 1
ATOM 8817 C C . GLY D 1 230 ? -12.29500 -29.16900 9.28500 1.000 20.22155 210 GLY D C 1
ATOM 8818 O O . GLY D 1 230 ? -13.32700 -29.71100 9.66700 1.000 21.27101 210 GLY D O 1
ATOM 8819 N N . GLY D 1 231 ? -11.39100 -28.66600 10.13200 1.000 19.91320 211 GLY D N 1
ATOM 8820 C CA . GLY D 1 231 ? -11.56900 -28.81500 11.57600 1.000 18.52318 211 GLY D CA 1
ATOM 8821 C C . GLY D 1 231 ? -12.68100 -27.92200 12.12300 1.000 19.95997 211 GLY D C 1
ATOM 8822 O O . GLY D 1 231 ? -12.86800 -26.78600 11.68900 1.000 20.11918 211 GLY D O 1
ATOM 8823 N N . ALA D 1 232 ? -13.45000 -28.45900 13.07700 1.000 21.33809 212 ALA D N 1
ATOM 8824 C CA . ALA D 1 232 ? -14.50100 -27.66500 13.71900 1.000 20.70003 212 ALA D CA 1
ATOM 8825 C C . ALA D 1 232 ? -13.96600 -26.44100 14.47200 1.000 21.51086 212 ALA D C 1
ATOM 8826 O O . ALA D 1 232 ? -14.55800 -25.35200 14.33800 1.000 20.78506 212 ALA D O 1
ATOM 8828 N N . PRO D 1 233 ? -12.87300 -26.52600 15.25400 1.000 25.62060 213 PRO D N 1
ATOM 8829 C CA . PRO D 1 233 ? -12.33300 -25.29200 15.87200 1.000 23.83035 213 PRO D CA 1
ATOM 8830 C C . PRO D 1 233 ? -11.99300 -24.20400 14.86700 1.000 22.58800 213 PRO D C 1
ATOM 8831 O O . PRO D 1 233 ? -12.32400 -23.02500 15.07900 1.000 23.31551 213 PRO D O 1
ATOM 8835 N N . GLU D 1 234 ? -11.35400 -24.58900 13.75600 1.000 20.98171 214 GLU D N 1
ATOM 8836 C CA . GLU D 1 234 ? -11.02600 -23.65000 12.68500 1.000 22.90318 214 GLU D CA 1
ATOM 8837 C C . GLU D 1 234 ? -12.28300 -23.00100 12.10200 1.000 18.11875 214 GLU D C 1
ATOM 8838 O O . GLU D 1 234 ? -12.28300 -21.81100 11.73800 1.000 18.30681 214 GLU D O 1
ATOM 8844 N N . GLY D 1 235 ? -13.36700 -23.76500 12.00200 1.000 21.92977 215 GLY D N 1
ATOM 8845 C CA . GLY D 1 235 ? -14.62500 -23.19000 11.54100 1.000 20.50484 215 GLY D CA 1
ATOM 8846 C C . GLY D 1 235 ? -15.17500 -22.14400 12.49800 1.000 20.00443 215 GLY D C 1
ATOM 8847 O O . GLY D 1 235 ? -15.68000 -21.10000 12.07100 1.000 18.13250 215 GLY D O 1
ATOM 8848 N N . VAL D 1 236 ? -15.10100 -22.41400 13.80100 1.000 20.73105 216 VAL D N 1
ATOM 8849 C CA . VAL D 1 236 ? -15.59500 -21.43100 14.77300 1.000 21.51927 216 VAL D CA 1
ATOM 8850 C C . VAL D 1 236 ? -14.76900 -20.14600 14.70500 1.000 19.29498 216 VAL D C 1
ATOM 8851 O O . VAL D 1 236 ? -15.31400 -19.03000 14.75600 1.000 21.86954 216 VAL D O 1
ATOM 8855 N N . LEU D 1 237 ? -13.44600 -20.28600 14.57200 1.000 19.22063 217 LEU D N 1
ATOM 8856 C CA . LEU D 1 237 ? -12.56200 -19.11900 14.50200 1.000 18.68101 217 LEU D CA 1
ATOM 8857 C C . LEU D 1 237 ? -12.86600 -18.27600 13.27200 1.000 19.07917 217 LEU D C 1
ATOM 8858 O O . LEU D 1 237 ? -12.96100 -17.03400 13.34000 1.000 16.68397 217 LEU D O 1
ATOM 8863 N N . ALA D 1 238 ? -13.04700 -18.95200 12.12400 1.000 17.72560 218 ALA D N 1
ATOM 8864 C CA . ALA D 1 238 ? -13.38600 -18.25100 10.89700 1.000 18.65459 218 ALA D CA 1
ATOM 8865 C C . ALA D 1 238 ? -14.73500 -17.55700 11.01700 1.000 16.76271 218 ALA D C 1
ATOM 8866 O O . ALA D 1 238 ? -14.90100 -16.42400 10.54600 1.000 16.84517 218 ALA D O 1
ATOM 8868 N N . ALA D 1 239 ? -15.71400 -18.21600 11.64800 1.000 17.50758 219 ALA D N 1
ATOM 8869 C CA . ALA D 1 239 ? -17.02700 -17.59800 11.82600 1.000 16.54186 219 ALA D CA 1
ATOM 8870 C C . ALA D 1 239 ? -16.94800 -16.33500 12.68000 1.000 17.87225 219 ALA D C 1
ATOM 8871 O O . ALA D 1 239 ? -17.64000 -15.34900 12.40200 1.000 20.55854 219 ALA D O 1
ATOM 8873 N N . ALA D 1 240 ? -16.14000 -16.35600 13.73700 1.000 16.98214 220 ALA D N 1
ATOM 8874 C CA . ALA D 1 240 ? -15.96300 -15.16300 14.56500 1.000 18.77332 220 ALA D CA 1
ATOM 8875 C C . ALA D 1 240 ? -15.46400 -13.98000 13.73500 1.000 18.81470 220 ALA D C 1
ATOM 8876 O O . ALA D 1 240 ? -15.97900 -12.83900 13.83700 1.000 21.28644 220 ALA D O 1
ATOM 8878 N N . ALA D 1 241 ? -14.47600 -14.23700 12.87400 1.000 17.65528 221 ALA D N 1
ATOM 8879 C CA . ALA D 1 241 ? -14.02100 -13.15100 12.00900 1.000 14.72050 221 ALA D CA 1
ATOM 8880 C C . ALA D 1 241 ? -15.10900 -12.70600 11.03500 1.000 18.22415 221 ALA D C 1
ATOM 8881 O O . ALA D 1 241 ? -15.29200 -11.50700 10.80600 1.000 18.01511 221 ALA D O 1
ATOM 8883 N N . LEU D 1 242 ? -15.82700 -13.64900 10.42200 1.000 17.81704 222 LEU D N 1
ATOM 8884 C CA . LEU D 1 242 ? -16.87400 -13.26200 9.47500 1.000 18.85167 222 LEU D CA 1
ATOM 8885 C C . LEU D 1 242 ? -17.98200 -12.46200 10.14300 1.000 20.08505 222 LEU D C 1
ATOM 8886 O O . LEU D 1 242 ? -18.59500 -11.59700 9.50700 1.000 20.12015 222 LEU D O 1
ATOM 8891 N N . LYS D 1 243 ? -18.25100 -12.73600 11.41500 1.000 20.32570 223 LYS D N 1
ATOM 8892 C CA . LYS D 1 243 ? -19.22400 -11.94700 12.15900 1.000 25.50736 223 LYS D CA 1
ATOM 8893 C C . LYS D 1 243 ? -18.76100 -10.51000 12.31700 1.000 24.65939 223 LYS D C 1
ATOM 8894 O O . LYS D 1 243 ? -19.59300 -9.59200 12.36400 1.000 24.82781 223 LYS D O 1
ATOM 8900 N N . CYS D 1 244 ? -17.44500 -10.29500 12.42100 1.000 21.02773 224 CYS D N 1
ATOM 8901 C CA . CYS D 1 244 ? -16.96400 -8.91100 12.42400 1.000 21.16485 224 CYS D CA 1
ATOM 8902 C C . CYS D 1 244 ? -16.86400 -8.27400 11.03000 1.000 26.75051 224 CYS D C 1
ATOM 8903 O O . CYS D 1 244 ? -17.12300 -7.06800 10.87400 1.000 22.05639 224 CYS D O 1
ATOM 8906 N N . LEU D 1 245 ? -16.46500 -9.04500 10.00900 1.000 19.74595 225 LEU D N 1
ATOM 8907 C CA . LEU D 1 245 ? -16.22300 -8.48100 8.68500 1.000 21.53796 225 LEU D CA 1
ATOM 8908 C C . LEU D 1 245 ? -17.49600 -8.33200 7.87300 1.000 23.46225 225 LEU D C 1
ATOM 8909 O O . LEU D 1 245 ? -17.57300 -7.45300 7.00700 1.000 23.73009 225 LEU D O 1
ATOM 8914 N N . GLY D 1 246 ? -18.48800 -9.16800 8.13200 1.000 22.59679 226 GLY D N 1
ATOM 8915 C CA . GLY D 1 246 ? -19.69600 -9.17200 7.33600 1.000 26.92821 226 GLY D CA 1
ATOM 8916 C C . GLY D 1 246 ? -19.71500 -10.33600 6.36600 1.000 25.92775 226 GLY D C 1
ATOM 8917 O O . GLY D 1 246 ? -18.75500 -10.53500 5.60700 1.000 25.85760 226 GLY D O 1
ATOM 8918 N N . GLY D 1 247 ? -20.79900 -11.09700 6.37700 1.000 23.52721 227 GLY D N 1
ATOM 8919 C CA . GLY D 1 247 ? -20.93300 -12.24300 5.50300 1.000 21.72644 227 GLY D CA 1
ATOM 8920 C C . GLY D 1 247 ? -21.78600 -13.30600 6.16100 1.000 23.00550 227 GLY D C 1
ATOM 8921 O O . GLY D 1 247 ? -22.35000 -13.11200 7.23700 1.000 22.96640 227 GLY D O 1
ATOM 8922 N N . GLN D 1 248 ? -21.87800 -14.43800 5.48400 1.000 17.12418 228 GLN D N 1
ATOM 8923 C CA . GLN D 1 248 ? -22.69200 -15.54400 5.96800 1.000 18.98453 228 GLN D CA 1
ATOM 8924 C C . GLN D 1 248 ? -21.90100 -16.83200 5.89000 1.000 18.68689 228 GLN D C 1
ATOM 8925 O O . GLN D 1 248 ? -21.03400 -17.00200 5.02800 1.000 19.85477 228 GLN D O 1
ATOM 8931 N N . MET D 1 249 ? -22.25700 -17.76200 6.76600 1.000 17.94047 229 MET D N 1
ATOM 8932 C CA . MET D 1 249 ? -21.56400 -19.03500 6.78400 1.000 16.50149 229 MET D CA 1
ATOM 8933 C C . MET D 1 249 ? -22.51800 -20.07200 7.34800 1.000 21.68558 229 MET D C 1
ATOM 8934 O O . MET D 1 249 ? -23.37400 -19.76200 8.18600 1.000 23.08781 229 MET D O 1
ATOM 8939 N N . GLN D 1 250 ? -22.41600 -21.29300 6.83700 1.000 18.92148 230 GLN D N 1
ATOM 8940 C CA . GLN D 1 250 ? -23.12100 -22.39400 7.45900 1.000 20.20973 230 GLN D CA 1
ATOM 8941 C C . GLN D 1 250 ? -22.16300 -23.55300 7.64700 1.000 21.05075 230 GLN D C 1
ATOM 8942 O O . GLN D 1 250 ? -21.25800 -23.76700 6.83300 1.000 18.65159 230 GLN D O 1
ATOM 8948 N N . ALA D 1 251 ? -22.36200 -24.29800 8.73800 1.000 19.16548 231 ALA D N 1
ATOM 8949 C CA . ALA D 1 251 ? -21.47200 -25.39000 9.10300 1.000 18.04347 231 ALA D CA 1
ATOM 8950 C C . ALA D 1 251 ? -22.27300 -26.59300 9.57900 1.000 23.69818 231 ALA D C 1
ATOM 8951 O O . ALA D 1 251 ? -23.34300 -26.44900 10.16900 1.000 23.66778 231 ALA D O 1
ATOM 8953 N N . ARG D 1 252 ? -21.71200 -27.78100 9.37800 1.000 21.65306 232 ARG D N 1
ATOM 8954 C CA . ARG D 1 252 ? -22.31000 -28.99500 9.90800 1.000 25.16739 232 ARG D CA 1
ATOM 8955 C C . ARG D 1 252 ? -21.22100 -29.93100 10.40500 1.000 25.80449 232 ARG D C 1
ATOM 8956 O O . ARG D 1 252 ? -20.26900 -30.20900 9.67700 1.000 19.49901 232 ARG D O 1
ATOM 8964 N N . LEU D 1 253 ? -21.37800 -30.44500 11.62700 1.000 24.76740 233 LEU D N 1
ATOM 8965 C CA . LEU D 1 253 ? -20.38000 -31.36900 12.15700 1.000 26.44436 233 LEU D CA 1
ATOM 8966 C C . LEU D 1 253 ? -20.50900 -32.74200 11.49800 1.000 27.35309 233 LEU D C 1
ATOM 8967 O O . LEU D 1 253 ? -21.60500 -33.18400 11.13400 1.000 27.68006 233 LEU D O 1
ATOM 8972 N N . ILE D 1 254 ? -19.36900 -33.41500 11.36000 1.000 29.33586 234 ILE D N 1
ATOM 8973 C CA . ILE D 1 254 ? -19.25300 -34.72600 10.72000 1.000 33.04920 234 ILE D CA 1
ATOM 8974 C C . ILE D 1 254 ? -18.79800 -35.73700 11.76100 1.000 35.06555 234 ILE D C 1
ATOM 8975 O O . ILE D 1 254 ? -17.80700 -35.50500 12.46000 1.000 31.99577 234 ILE D O 1
ATOM 8980 N N . PHE D 1 255 ? -19.49500 -36.86800 11.85400 1.000 33.14322 235 PHE D N 1
ATOM 8981 C CA . PHE D 1 255 ? -19.12900 -37.90500 12.81300 1.000 42.24473 235 PHE D CA 1
ATOM 8982 C C . PHE D 1 255 ? -18.80500 -39.20100 12.07800 1.000 42.73365 235 PHE D C 1
ATOM 8983 O O . PHE D 1 255 ? -19.66200 -39.76300 11.38500 1.000 43.78701 235 PHE D O 1
ATOM 8991 N N . ASN D 1 256 ? -17.56200 -39.66200 12.23300 1.000 39.80533 236 ASN D N 1
ATOM 8992 C CA . ASN D 1 256 ? -17.06600 -40.90000 11.63700 1.000 49.06433 236 ASN D CA 1
ATOM 8993 C C . ASN D 1 256 ? -16.95600 -42.06200 12.62500 1.000 48.07936 236 ASN D C 1
ATOM 8994 O O . ASN D 1 256 ? -16.98600 -43.22100 12.19900 1.000 52.12050 236 ASN D O 1
ATOM 8999 N N . ASP D 1 257 ? -16.79400 -41.79700 13.92300 1.000 49.16669 237 ASP D N 1
ATOM 9000 C CA . ASP D 1 257 ? -16.57300 -42.83900 14.91800 1.000 49.79185 237 ASP D CA 1
ATOM 9001 C C . ASP D 1 257 ? -17.63000 -42.74400 16.00400 1.000 53.15764 237 ASP D C 1
ATOM 9002 O O . ASP D 1 257 ? -18.25700 -41.69900 16.20800 1.000 50.75308 237 ASP D O 1
ATOM 9007 N N . GLU D 1 258 ? -17.80400 -43.85700 16.71800 1.000 48.08476 238 GLU D N 1
ATOM 9008 C CA . GLU D 1 258 ? -18.63900 -43.84000 17.91100 1.000 53.33837 238 GLU D CA 1
ATOM 9009 C C . GLU D 1 258 ? -18.08300 -42.87400 18.94800 1.000 55.78077 238 GLU D C 1
ATOM 9010 O O . GLU D 1 258 ? -18.83800 -42.16900 19.62700 1.000 51.95498 238 GLU D O 1
ATOM 9016 N N . GLU D 1 259 ? -16.76400 -42.82100 19.08500 1.000 55.70933 239 GLU D N 1
ATOM 9017 C CA . GLU D 1 259 ? -16.21000 -42.00500 20.15200 1.000 62.57135 239 GLU D CA 1
ATOM 9018 C C . GLU D 1 259 ? -16.32500 -40.51100 19.84100 1.000 59.10997 239 GLU D C 1
ATOM 9019 O O . GLU D 1 259 ? -16.44600 -39.69800 20.76400 1.000 59.90619 239 GLU D O 1
ATOM 9025 N N . GLU D 1 260 ? -16.28300 -40.12300 18.56200 1.000 55.14280 240 GLU D N 1
ATOM 9026 C CA . GLU D 1 260 ? -16.58200 -38.73200 18.21900 1.000 53.03336 240 GLU D CA 1
ATOM 9027 C C . GLU D 1 260 ? -18.01000 -38.37800 18.62600 1.000 52.19763 240 GLU D C 1
ATOM 9028 O O . GLU D 1 260 ? -18.25800 -37.31100 19.20800 1.000 49.93105 240 GLU D O 1
ATOM 9034 N N . ILE D 1 261 ? -18.96000 -39.27400 18.33400 1.000 46.32068 241 ILE D N 1
ATOM 9035 C CA . ILE D 1 261 ? -20.34400 -39.06400 18.75800 1.000 46.89261 241 ILE D CA 1
ATOM 9036 C C . ILE D 1 261 ? -20.41200 -38.92600 20.26700 1.000 52.29458 241 ILE D C 1
ATOM 9037 O O . ILE D 1 261 ? -21.15600 -38.09300 20.80200 1.000 54.05278 241 ILE D O 1
ATOM 9042 N N . LYS D 1 262 ? -19.65300 -39.76100 20.97500 1.000 56.12158 242 LYS D N 1
ATOM 9043 C CA . LYS D 1 262 ? -19.63600 -39.70200 22.43000 1.000 58.61586 242 LYS D CA 1
ATOM 9044 C C . LYS D 1 262 ? -19.11000 -38.35900 22.91700 1.000 56.84026 242 LYS D C 1
ATOM 9045 O O . LYS D 1 262 ? -19.64600 -37.79500 23.87000 1.000 61.98419 242 LYS D O 1
ATOM 9051 N N . ARG D 1 263 ? -18.04200 -37.84600 22.29800 1.000 58.95449 243 ARG D N 1
ATOM 9052 C CA . ARG D 1 263 ? -17.59300 -36.49300 22.62200 1.000 56.22689 243 ARG D CA 1
ATOM 9053 C C . ARG D 1 263 ? -18.74400 -35.50000 22.48000 1.000 55.25227 243 ARG D C 1
ATOM 9054 O O . ARG D 1 263 ? -19.03000 -34.71800 23.40300 1.000 60.08944 243 ARG D O 1
ATOM 9062 N N . ALA D 1 264 ? -19.42000 -35.52800 21.32700 1.000 52.58472 244 ALA D N 1
ATOM 9063 C CA . ALA D 1 264 ? -20.53800 -34.61400 21.09900 1.000 52.35212 244 ALA D CA 1
ATOM 9064 C C . ALA D 1 264 ? -21.58700 -34.73500 22.20000 1.000 53.52451 244 ALA D C 1
ATOM 9065 O O . ALA D 1 264 ? -22.05000 -33.72500 22.74500 1.000 53.32668 244 ALA D O 1
ATOM 9067 N N . HIS D 1 265 ? -21.96600 -35.96900 22.54400 1.000 53.64423 245 HIS D N 1
ATOM 9068 C CA . HIS D 1 265 ? -22.92200 -36.18700 23.63000 1.000 58.02778 245 HIS D CA 1
ATOM 9069 C C . HIS D 1 265 ? -22.41200 -35.61100 24.94300 1.000 57.55031 245 HIS D C 1
ATOM 9070 O O . HIS D 1 265 ? -23.17400 -34.99700 25.69800 1.000 57.30467 245 HIS D O 1
ATOM 9077 N N . ARG D 1 266 ? -21.12600 -35.81200 25.23700 1.000 59.87852 246 ARG D N 1
ATOM 9078 C CA . ARG D 1 266 ? -20.55400 -35.27200 26.46200 1.000 60.12229 246 ARG D CA 1
ATOM 9079 C C . ARG D 1 266 ? -20.66300 -33.75500 26.50000 1.000 61.07117 246 ARG D C 1
ATOM 9080 O O . ARG D 1 266 ? -20.75800 -33.17000 27.58400 1.000 65.97319 246 ARG D O 1
ATOM 9088 N N . LEU D 1 267 ? -20.66900 -33.09900 25.34200 1.000 58.66247 247 LEU D N 1
ATOM 9089 C CA . LEU D 1 267 ? -20.78600 -31.64700 25.32600 1.000 56.99750 247 LEU D CA 1
ATOM 9090 C C . LEU D 1 267 ? -22.21600 -31.15100 25.17100 1.000 53.58734 247 LEU D C 1
ATOM 9091 O O . LEU D 1 267 ? -22.42300 -29.95300 24.95900 1.000 52.75121 247 LEU D O 1
ATOM 9096 N N . GLY D 1 268 ? -23.20100 -32.03200 25.26700 1.000 55.98437 248 GLY D N 1
ATOM 9097 C CA . GLY D 1 268 ? -24.58300 -31.61200 25.19500 1.000 57.33938 248 GLY D CA 1
ATOM 9098 C C . GLY D 1 268 ? -25.16600 -31.53600 23.80500 1.000 59.78604 248 GLY D C 1
ATOM 9099 O O . GLY D 1 268 ? -26.23900 -30.94300 23.63600 1.000 60.52396 248 GLY D O 1
ATOM 9100 N N . ILE D 1 269 ? -24.50200 -32.11700 22.80500 1.000 56.28903 249 ILE D N 1
ATOM 9101 C CA . ILE D 1 269 ? -24.97600 -32.12700 21.42400 1.000 55.41323 249 ILE D CA 1
ATOM 9102 C C . ILE D 1 269 ? -25.61300 -33.48400 21.14600 1.000 56.64205 249 ILE D C 1
ATOM 9103 O O . ILE D 1 269 ? -24.95000 -34.52100 21.27200 1.000 59.29489 249 ILE D O 1
ATOM 9108 N N . THR D 1 270 ? -26.89200 -33.49600 20.76300 1.000 53.59324 250 THR D N 1
ATOM 9109 C CA . THR D 1 270 ? -27.53300 -34.73200 20.31700 1.000 55.63353 250 THR D CA 1
ATOM 9110 C C . THR D 1 270 ? -28.09200 -34.66200 18.90400 1.000 53.53018 250 THR D C 1
ATOM 9111 O O . THR D 1 270 ? -28.29900 -35.70900 18.28200 1.000 53.30882 250 THR D O 1
ATOM 9115 N N . ASP D 1 271 ? -28.36600 -33.46900 18.39000 1.000 53.03135 251 ASP D N 1
ATOM 9116 C CA . ASP D 1 271 ? -28.69000 -33.29600 16.97400 1.000 48.72860 251 ASP D CA 1
ATOM 9117 C C . ASP D 1 271 ? -27.37000 -33.28700 16.20500 1.000 44.89643 251 ASP D C 1
ATOM 9118 O O . ASP D 1 271 ? -26.74200 -32.24400 16.02300 1.000 39.59115 251 ASP D O 1
ATOM 9123 N N . LEU D 1 272 ? -26.94800 -34.46900 15.74400 1.000 43.90085 252 LEU D N 1
ATOM 9124 C CA . LEU D 1 272 ? -25.65100 -34.62500 15.09000 1.000 42.36977 252 LEU D CA 1
ATOM 9125 C C . LEU D 1 272 ? -25.61500 -34.02700 13.69300 1.000 41.91107 252 LEU D C 1
ATOM 9126 O O . LEU D 1 272 ? -24.52700 -33.73200 13.18800 1.000 40.50418 252 LEU D O 1
ATOM 9131 N N . ASN D 1 273 ? -26.76700 -33.85700 13.05100 1.000 39.50388 253 ASN D N 1
ATOM 9132 C CA . ASN D 1 273 ? -26.82900 -33.31800 11.70000 1.000 38.59621 253 ASN D CA 1
ATOM 9133 C C . ASN D 1 273 ? -27.27700 -31.86600 11.68600 1.000 35.62301 253 ASN D C 1
ATOM 9134 O O . ASN D 1 273 ? -27.66600 -31.35700 10.63400 1.000 38.32724 253 ASN D O 1
ATOM 9139 N N . LYS D 1 274 ? -27.24200 -31.20100 12.83900 1.000 35.69325 254 LYS D N 1
ATOM 9140 C CA . LYS D 1 274 ? -27.58700 -29.79000 12.91000 1.000 32.88625 254 LYS D CA 1
ATOM 9141 C C . LYS D 1 274 ? -26.70700 -28.96100 11.98200 1.000 31.33688 254 LYS D C 1
ATOM 9142 O O . LYS D 1 274 ? -25.49800 -29.18900 11.86300 1.000 28.77598 254 LYS D O 1
ATOM 9148 N N . LYS D 1 275 ? -27.33000 -27.99000 11.32700 1.000 30.68701 255 LYS D N 1
ATOM 9149 C CA . LYS D 1 275 ? -26.63600 -26.97100 10.55600 1.000 24.56788 255 LYS D CA 1
ATOM 9150 C C . LYS D 1 275 ? -26.57000 -25.70800 11.40700 1.000 29.52521 255 LYS D C 1
ATOM 9151 O O . LYS D 1 275 ? -27.59400 -25.21400 11.88500 1.000 34.42952 255 LYS D O 1
ATOM 9157 N N . TYR D 1 276 ? -25.35600 -25.23800 11.63700 1.000 24.42922 256 TYR D N 1
ATOM 9158 C CA . TYR D 1 276 ? -25.04900 -24.06100 12.42400 1.000 26.05056 256 TYR D CA 1
ATOM 9159 C C . TYR D 1 276 ? -24.88500 -22.87000 11.49300 1.000 31.31292 256 TYR D C 1
ATOM 9160 O O . TYR D 1 276 ? -24.08000 -22.92000 10.56000 1.000 25.39131 256 TYR D O 1
ATOM 9169 N N . ASP D 1 277 ? -25.65200 -21.81100 11.73000 1.000 32.25501 257 ASP D N 1
ATOM 9170 C CA . ASP D 1 277 ? -25.30300 -20.55400 11.08300 1.000 34.26283 257 ASP D CA 1
ATOM 9171 C C . ASP D 1 277 ? -24.21100 -19.84000 11.87800 1.000 28.76269 257 ASP D C 1
ATOM 9172 O O . ASP D 1 277 ? -23.78900 -20.30100 12.94500 1.000 32.48859 257 ASP D O 1
ATOM 9177 N N . ILE D 1 278 ? -23.74300 -18.69400 11.35000 1.000 29.23407 258 ILE D N 1
ATOM 9178 C CA . ILE D 1 278 ? -22.64000 -17.96500 11.99300 1.000 29.09938 258 ILE D CA 1
ATOM 9179 C C . ILE D 1 278 ? -22.98900 -17.61800 13.42600 1.000 27.97514 258 ILE D C 1
ATOM 9180 O O . ILE D 1 278 ? -22.15400 -17.73200 14.33100 1.000 24.88845 258 ILE D O 1
ATOM 9185 N N . ASP D 1 279 ? -24.21300 -17.10800 13.63300 1.000 32.31613 259 ASP D N 1
ATOM 9186 C CA . ASP D 1 279 ? -24.68600 -16.74500 14.96500 1.000 28.98204 259 ASP D CA 1
ATOM 9187 C C . ASP D 1 279 ? -24.63400 -17.92200 15.92200 1.000 28.68973 259 ASP D C 1
ATOM 9188 O O . ASP D 1 279 ? -24.36300 -17.72900 17.11700 1.000 30.83236 259 ASP D O 1
ATOM 9193 N N . ASP D 1 280 ? -24.90100 -19.14000 15.42600 1.000 24.12340 260 ASP D N 1
ATOM 9194 C CA . ASP D 1 280 ? -24.72200 -20.35100 16.23200 1.000 25.47979 260 ASP D CA 1
ATOM 9195 C C . ASP D 1 280 ? -23.25400 -20.65400 16.51400 1.000 29.81896 260 ASP D C 1
ATOM 9196 O O . ASP D 1 280 ? -22.93500 -21.24700 17.55200 1.000 27.95260 260 ASP D O 1
ATOM 9201 N N . LEU D 1 281 ? -22.35000 -20.31900 15.58500 1.000 26.85578 261 LEU D N 1
ATOM 9202 C CA . LEU D 1 281 ? -20.93300 -20.59500 15.81500 1.000 24.17085 261 LEU D CA 1
ATOM 9203 C C . LEU D 1 281 ? -20.27800 -19.55700 16.72400 1.000 23.97952 261 LEU D C 1
ATOM 9204 O O . LEU D 1 281 ? -19.42700 -19.90100 17.56300 1.000 22.22853 261 LEU D O 1
ATOM 9209 N N . ALA D 1 282 ? -20.63200 -18.28300 16.54800 1.000 24.39358 262 ALA D N 1
ATOM 9210 C CA . ALA D 1 282 ? -20.05800 -17.19900 17.33700 1.000 22.19942 262 ALA D CA 1
ATOM 9211 C C . ALA D 1 282 ? -21.12000 -16.12200 17.50700 1.000 25.19443 262 ALA D C 1
ATOM 9212 O O . ALA D 1 282 ? -21.52500 -15.48600 16.53500 1.000 32.79731 262 ALA D O 1
ATOM 9214 N N . SER D 1 283 ? -21.58700 -15.92500 18.72500 1.000 31.11426 263 SER D N 1
ATOM 9215 C CA . SER D 1 283 ? -22.68600 -14.99700 18.95900 1.000 33.14624 263 SER D CA 1
ATOM 9216 C C . SER D 1 283 ? -22.25200 -13.91800 19.93900 1.000 29.25295 263 SER D C 1
ATOM 9217 O O . SER D 1 283 ? -21.30900 -14.09200 20.71400 1.000 30.77636 263 SER D O 1
ATOM 9220 N N . GLY D 1 284 ? -22.95900 -12.79300 19.88900 1.000 32.06666 264 GLY D N 1
ATOM 9221 C CA . GLY D 1 284 ? -22.72300 -11.73200 20.84700 1.000 32.57089 264 GLY D CA 1
ATOM 9222 C C . GLY D 1 284 ? -21.53500 -10.87000 20.45900 1.000 31.41454 264 GLY D C 1
ATOM 9223 O O . GLY D 1 284 ? -21.15300 -10.76900 19.28800 1.000 31.63576 264 GLY D O 1
ATOM 9224 N N . ASP D 1 285 ? -20.95800 -10.23400 21.47200 1.000 27.44461 265 ASP D N 1
ATOM 9225 C CA . ASP D 1 285 ? -19.79200 -9.37900 21.31900 1.000 29.99441 265 ASP D CA 1
ATOM 9226 C C . ASP D 1 285 ? -18.57100 -10.26600 21.09400 1.000 28.14056 265 ASP D C 1
ATOM 9227 O O . ASP D 1 285 ? -18.24700 -11.10100 21.94400 1.000 29.07212 265 ASP D O 1
ATOM 9232 N N . ILE D 1 286 ? -17.90700 -10.09400 19.94800 1.000 26.37247 266 ILE D N 1
ATOM 9233 C CA . ILE D 1 286 ? -16.77300 -10.91600 19.52700 1.000 22.09133 266 ILE D CA 1
ATOM 9234 C C . ILE D 1 286 ? -15.61800 -10.00300 19.16100 1.000 21.66671 266 ILE D C 1
ATOM 9235 O O . ILE D 1 286 ? -15.80000 -9.02600 18.42800 1.000 20.69009 266 ILE D O 1
ATOM 9240 N N . VAL D 1 287 ? -14.42400 -10.33100 19.65100 1.000 21.29479 267 VAL D N 1
ATOM 9241 C CA . VAL D 1 287 ? -13.18000 -9.72300 19.18300 1.000 23.19566 267 VAL D CA 1
ATOM 9242 C C . VAL D 1 287 ? -12.39400 -10.80500 18.45600 1.000 22.63326 267 VAL D C 1
ATOM 9243 O O . VAL D 1 287 ? -12.33800 -11.95400 18.91600 1.000 21.35382 267 VAL D O 1
ATOM 9247 N N . PHE D 1 288 ? -11.84900 -10.46900 17.29400 1.000 21.31035 268 PHE D N 1
ATOM 9248 C CA . PHE D 1 288 ? -11.02700 -11.41000 16.53800 1.000 17.77015 268 PHE D CA 1
ATOM 9249 C C . PHE D 1 288 ? -9.72900 -10.72400 16.16000 1.000 16.19700 268 PHE D C 1
ATOM 9250 O O . PHE D 1 288 ? -9.74800 -9.58600 15.69200 1.000 17.77511 268 PHE D O 1
ATOM 9258 N N . ALA D 1 289 ? -8.60200 -11.42200 16.35300 1.000 16.15686 269 ALA D N 1
ATOM 9259 C CA . ALA D 1 289 ? -7.27100 -10.92400 16.03900 1.000 17.79564 269 ALA D CA 1
ATOM 9260 C C . ALA D 1 289 ? -6.49200 -12.02400 15.33200 1.000 17.47924 269 ALA D C 1
ATOM 9261 O O . ALA D 1 289 ? -6.59400 -13.20500 15.69200 1.000 18.39621 269 ALA D O 1
ATOM 9263 N N . ALA D 1 290 ? -5.71800 -11.64300 14.33000 1.000 16.44566 270 ALA D N 1
ATOM 9264 C CA . ALA D 1 290 ? -4.84400 -12.62000 13.69800 1.000 20.08917 270 ALA D CA 1
ATOM 9265 C C . ALA D 1 290 ? -3.59700 -11.92700 13.18300 1.000 18.53351 270 ALA D C 1
ATOM 9266 O O . ALA D 1 290 ? -3.63300 -10.74500 12.82300 1.000 18.84461 270 ALA D O 1
ATOM 9268 N N . THR D 1 291 ? -2.48800 -12.67500 13.14200 1.000 17.41124 271 THR D N 1
ATOM 9269 C CA . THR D 1 291 ? -1.24200 -12.18300 12.56300 1.000 16.94643 271 THR D CA 1
ATOM 9270 C C . THR D 1 291 ? -0.72400 -13.20800 11.56500 1.000 15.75092 271 THR D C 1
ATOM 9271 O O . THR D 1 291 ? -0.74100 -14.40900 11.84800 1.000 17.89813 271 THR D O 1
ATOM 9275 N N . GLY D 1 292 ? -0.23600 -12.73500 10.42100 1.000 16.05884 272 GLY D N 1
ATOM 9276 C CA . GLY D 1 292 ? 0.31400 -13.64600 9.41800 1.000 15.59471 272 GLY D CA 1
ATOM 9277 C C . GLY D 1 292 ? 1.65100 -14.22800 9.86200 1.000 16.39444 272 GLY D C 1
ATOM 9278 O O . GLY D 1 292 ? 2.48400 -13.54200 10.44400 1.000 17.79747 272 GLY D O 1
ATOM 9279 N N . VAL D 1 293 ? 1.83700 -15.52600 9.61800 1.000 15.91751 273 VAL D N 1
ATOM 9280 C CA . VAL D 1 293 ? 3.13800 -16.16700 9.81200 1.000 17.47146 273 VAL D CA 1
ATOM 9281 C C . VAL D 1 293 ? 3.85500 -16.29600 8.47100 1.000 17.96954 273 VAL D C 1
ATOM 9282 O O . VAL D 1 293 ? 4.98200 -15.82200 8.31000 1.000 19.12907 273 VAL D O 1
ATOM 9286 N N . THR D 1 294 ? 3.20100 -16.93500 7.49800 1.000 17.46760 274 THR D N 1
ATOM 9287 C CA . THR D 1 294 ? 3.63200 -16.98200 6.10700 1.000 20.27215 274 THR D CA 1
ATOM 9288 C C . THR D 1 294 ? 2.63800 -16.19300 5.25400 1.000 19.11784 274 THR D C 1
ATOM 9289 O O . THR D 1 294 ? 1.53200 -15.88500 5.69300 1.000 18.01671 274 THR D O 1
ATOM 9293 N N . ASP D 1 295 ? 3.05600 -15.82700 4.04200 1.000 17.91579 275 ASP D N 1
ATOM 9294 C CA . ASP D 1 295 ? 2.14600 -15.15100 3.12400 1.000 19.18652 275 ASP D CA 1
ATOM 9295 C C . ASP D 1 295 ? 0.94000 -16.04500 2.82300 1.000 19.31805 275 ASP D C 1
ATOM 9296 O O . ASP D 1 295 ? 1.07700 -17.25400 2.62900 1.000 18.49495 275 ASP D O 1
ATOM 9301 N N . GLY D 1 296 ? -0.24700 -15.44500 2.77300 1.000 20.87516 276 GLY D N 1
ATOM 9302 C CA . GLY D 1 296 ? -1.43500 -16.22500 2.46400 1.000 18.60873 276 GLY D CA 1
ATOM 9303 C C . GLY D 1 296 ? -2.53300 -15.36900 1.88500 1.000 20.49459 276 GLY D C 1
ATOM 9304 O O . GLY D 1 296 ? -2.30700 -14.19400 1.57100 1.000 17.04705 276 GLY D O 1
ATOM 9305 N N . ASN D 1 297 ? -3.73400 -15.92300 1.75500 1.000 21.05739 277 ASN D N 1
ATOM 9306 C CA . ASN D 1 297 ? -4.77700 -15.20300 1.04400 1.000 22.48071 277 ASN D CA 1
ATOM 9307 C C . ASN D 1 297 ? -5.55900 -14.26000 1.94900 1.000 23.63125 277 ASN D C 1
ATOM 9308 O O . ASN D 1 297 ? -6.55900 -13.69000 1.51100 1.000 23.99922 277 ASN D O 1
ATOM 9313 N N . MET D 1 298 ? -5.12300 -14.06300 3.19300 1.000 20.93218 278 MET D N 1
ATOM 9314 C CA . MET D 1 298 ? -5.74600 -13.09500 4.08400 1.000 18.50404 278 MET D CA 1
ATOM 9315 C C . MET D 1 298 ? -4.73300 -12.10600 4.64300 1.000 21.21254 278 MET D C 1
ATOM 9316 O O . MET D 1 298 ? -5.00700 -10.89900 4.69000 1.000 22.58103 278 MET D O 1
ATOM 9321 N N . LEU D 1 299 ? -3.56700 -12.58300 5.08300 1.000 18.17411 279 LEU D N 1
ATOM 9322 C CA . LEU D 1 299 ? -2.53200 -11.73100 5.66400 1.000 20.83609 279 LEU D CA 1
ATOM 9323 C C . LEU D 1 299 ? -1.16500 -12.03800 5.05800 1.000 19.38648 279 LEU D C 1
ATOM 9324 O O . LEU D 1 299 ? -0.87500 -13.16600 4.65000 1.000 18.75687 279 LEU D O 1
ATOM 9329 N N . GLN D 1 300 ? -0.30500 -11.02600 5.04300 1.000 21.23158 280 GLN D N 1
ATOM 9330 C CA . GLN D 1 300 ? 1.09200 -11.23800 4.69700 1.000 21.01912 280 GLN D CA 1
ATOM 9331 C C . GLN D 1 300 ? 1.87700 -11.79700 5.89000 1.000 18.38666 280 GLN D C 1
ATOM 9332 O O . GLN D 1 300 ? 1.56500 -11.53100 7.06000 1.000 16.67671 280 GLN D O 1
ATOM 9338 N N . GLY D 1 301 ? 2.91500 -12.56700 5.57300 1.000 18.62040 281 GLY D N 1
ATOM 9339 C CA . GLY D 1 301 ? 3.70100 -13.25300 6.57400 1.000 17.51050 281 GLY D CA 1
ATOM 9340 C C . GLY D 1 301 ? 4.79400 -12.34500 7.13500 1.000 16.53912 281 GLY D C 1
ATOM 9341 O O . GLY D 1 301 ? 4.97300 -11.21300 6.69900 1.000 17.46455 281 GLY D O 1
ATOM 9342 N N . VAL D 1 302 ? 5.51200 -12.86700 8.13100 1.000 15.19710 282 VAL D N 1
ATOM 9343 C CA . VAL D 1 302 ? 6.57800 -12.08800 8.78300 1.000 18.29339 282 VAL D CA 1
ATOM 9344 C C . VAL D 1 302 ? 7.74300 -11.94900 7.81700 1.000 19.38909 282 VAL D C 1
ATOM 9345 O O . VAL D 1 302 ? 8.06700 -12.90600 7.09900 1.000 20.73107 282 VAL D O 1
ATOM 9349 N N . LYS D 1 303 ? 8.37800 -10.75300 7.78100 1.000 18.40311 283 LYS D N 1
ATOM 9350 C CA . LYS D 1 303 ? 9.51800 -10.51600 6.89000 1.000 18.09725 283 LYS D CA 1
ATOM 9351 C C . LYS D 1 303 ? 10.69200 -9.92300 7.67700 1.000 20.97388 283 LYS D C 1
ATOM 9352 O O . LYS D 1 303 ? 10.49600 -9.15400 8.61500 1.000 21.01122 283 LYS D O 1
ATOM 9358 N N . ARG D 1 304 ? 11.91300 -10.27000 7.27000 1.000 20.41647 284 ARG D N 1
ATOM 9359 C CA . ARG D 1 304 ? 13.12700 -9.61800 7.76300 1.000 20.39194 284 ARG D CA 1
ATOM 9360 C C . ARG D 1 304 ? 13.38900 -8.35300 6.94300 1.000 25.03334 284 ARG D C 1
ATOM 9361 O O . ARG D 1 304 ? 13.36300 -8.39300 5.70900 1.000 22.65327 284 ARG D O 1
ATOM 9369 N N . VAL D 1 305 ? 13.62300 -7.22500 7.61700 1.000 22.73324 285 VAL D N 1
ATOM 9370 C CA . VAL D 1 305 ? 13.83200 -5.95100 6.93700 1.000 27.39680 285 VAL D CA 1
ATOM 9371 C C . VAL D 1 305 ? 15.11900 -5.30300 7.44100 1.000 32.37572 285 VAL D C 1
ATOM 9372 O O . VAL D 1 305 ? 15.44600 -5.37600 8.63400 1.000 32.02643 285 VAL D O 1
ATOM 9376 N N . ASN D 1 306 ? 15.86700 -4.71100 6.50600 1.000 34.91943 286 ASN D N 1
ATOM 9377 C CA . ASN D 1 306 ? 17.03800 -3.88200 6.76700 1.000 37.92830 286 ASN D CA 1
ATOM 9378 C C . ASN D 1 306 ? 16.70400 -2.40500 6.59500 1.000 41.04407 286 ASN D C 1
ATOM 9379 O O . ASN D 1 306 ? 15.90200 -2.02700 5.73900 1.000 41.89288 286 ASN D O 1
ATOM 9384 N N . SER D 1 307 ? 17.34600 -1.56700 7.40500 1.000 42.50566 287 SER D N 1
ATOM 9385 C CA . SER D 1 307 ? 17.35200 -0.13600 7.14300 1.000 44.61310 287 SER D CA 1
ATOM 9386 C C . SER D 1 307 ? 18.48600 0.48400 7.94000 1.000 45.98617 287 SER D C 1
ATOM 9387 O O . SER D 1 307 ? 18.74000 0.08200 9.07700 1.000 45.70833 287 SER D O 1
ATOM 9390 N N . THR D 1 308 ? 19.17000 1.45300 7.33500 1.000 52.22338 288 THR D N 1
ATOM 9391 C CA . THR D 1 308 ? 20.12700 2.23300 8.10900 1.000 50.97662 288 THR D CA 1
ATOM 9392 C C . THR D 1 308 ? 19.40400 3.07800 9.14500 1.000 50.81244 288 THR D C 1
ATOM 9393 O O . THR D 1 308 ? 19.93500 3.34100 10.23300 1.000 52.69760 288 THR D O 1
ATOM 9397 N N . ARG D 1 309 ? 18.17300 3.47600 8.82500 1.000 48.82306 289 ARG D N 1
ATOM 9398 C CA . ARG D 1 309 ? 17.44700 4.46300 9.61400 1.000 51.59821 289 ARG D CA 1
ATOM 9399 C C . ARG D 1 309 ? 17.06500 3.91500 10.98600 1.000 47.23855 289 ARG D C 1
ATOM 9400 O O . ARG D 1 309 ? 17.20200 4.61100 12.00000 1.000 45.45599 289 ARG D O 1
ATOM 9408 N N . ARG D 1 310 ? 16.58400 2.66400 11.04500 1.000 43.38696 290 ARG D N 1
ATOM 9409 C CA . ARG D 1 310 ? 16.28300 2.04400 12.33400 1.000 42.31378 290 ARG D CA 1
ATOM 9410 C C . ARG D 1 310 ? 16.97700 0.70700 12.56300 1.000 42.07712 290 ARG D C 1
ATOM 9411 O O . ARG D 1 310 ? 16.70700 0.05100 13.57600 1.000 42.98966 290 ARG D O 1
ATOM 9419 N N . GLY D 1 311 ? 17.88000 0.30100 11.69400 1.000 42.11034 291 GLY D N 1
ATOM 9420 C CA . GLY D 1 311 ? 18.46900 -0.99600 11.85900 1.000 39.22485 291 GLY D CA 1
ATOM 9421 C C . GLY D 1 311 ? 17.51100 -2.06200 11.36600 1.000 35.79897 291 GLY D C 1
ATOM 9422 O O . GLY D 1 311 ? 16.50600 -1.79500 10.70400 1.000 39.05334 291 GLY D O 1
ATOM 9423 N N . SER D 1 312 ? 17.83500 -3.29500 11.71100 1.000 36.70738 292 SER D N 1
ATOM 9424 C CA . SER D 1 312 ? 17.07300 -4.43200 11.21900 1.000 34.40306 292 SER D CA 1
ATOM 9425 C C . SER D 1 312 ? 15.88400 -4.71700 12.12800 1.000 28.50703 292 SER D C 1
ATOM 9426 O O . SER D 1 312 ? 15.90700 -4.45600 13.33600 1.000 26.83099 292 SER D O 1
ATOM 9429 N N . TYR D 1 313 ? 14.82200 -5.25100 11.52600 1.000 29.50755 293 TYR D N 1
ATOM 9430 C CA . TYR D 1 313 ? 13.62100 -5.52800 12.29100 1.000 26.59113 293 TYR D CA 1
ATOM 9431 C C . TYR D 1 313 ? 12.81000 -6.58700 11.56700 1.000 20.75663 293 TYR D C 1
ATOM 9432 O O . TYR D 1 313 ? 12.98900 -6.82900 10.37700 1.000 21.60979 293 TYR D O 1
ATOM 9441 N N . ALA D 1 314 ? 11.95000 -7.24900 12.31600 1.000 19.07771 294 ALA D N 1
ATOM 9442 C CA . ALA D 1 314 ? 10.95700 -8.13600 11.72500 1.000 20.74010 294 ALA D CA 1
ATOM 9443 C C . ALA D 1 314 ? 9.65400 -7.36000 11.58000 1.000 21.21955 294 ALA D C 1
ATOM 9444 O O . ALA D 1 314 ? 9.29500 -6.58800 12.46500 1.000 21.00015 294 ALA D O 1
ATOM 9446 N N . VAL D 1 315 ? 8.95100 -7.54500 10.46300 1.000 22.10774 295 VAL D N 1
ATOM 9447 C CA . VAL D 1 315 ? 7.66500 -6.88400 10.23900 1.000 22.40935 295 VAL D CA 1
ATOM 9448 C C . VAL D 1 315 ? 6.57900 -7.94000 10.31400 1.000 20.92870 295 VAL D C 1
ATOM 9449 O O . VAL D 1 315 ? 6.68600 -8.98300 9.65400 1.000 17.64500 295 VAL D O 1
ATOM 9453 N N . THR D 1 316 ? 5.55100 -7.67700 11.13500 1.000 20.27227 296 THR D N 1
ATOM 9454 C CA . THR D 1 316 ? 4.33400 -8.47500 11.19300 1.000 19.74132 296 THR D CA 1
ATOM 9455 C C . THR D 1 316 ? 3.15400 -7.69500 10.61900 1.000 19.63967 296 THR D C 1
ATOM 9456 O O . THR D 1 316 ? 3.10900 -6.46000 10.66800 1.000 19.81067 296 THR D O 1
ATOM 9460 N N . HIS D 1 317 ? 2.19700 -8.44100 10.07800 1.000 18.74188 297 HIS D N 1
ATOM 9461 C CA . HIS D 1 317 ? 0.96400 -7.90600 9.51900 1.000 19.04717 297 HIS D CA 1
ATOM 9462 C C . HIS D 1 317 ? -0.20200 -8.55100 10.24500 1.000 19.40223 297 HIS D C 1
ATOM 9463 O O . HIS D 1 317 ? -0.34300 -9.77900 10.23900 1.000 18.29628 297 HIS D O 1
ATOM 9470 N N . SER D 1 318 ? -1.04900 -7.73000 10.83800 1.000 17.72439 298 SER D N 1
ATOM 9471 C CA . SER D 1 318 ? -2.08700 -8.21700 11.71800 1.000 19.46827 298 SER D CA 1
ATOM 9472 C C . SER D 1 318 ? -3.40500 -7.55500 11.36300 1.000 19.20479 298 SER D C 1
ATOM 9473 O O . SER D 1 318 ? -3.45100 -6.51400 10.70100 1.000 18.10695 298 SER D O 1
ATOM 9476 N N . VAL D 1 319 ? -4.47700 -8.15800 11.84500 1.000 17.24572 299 VAL D N 1
ATOM 9477 C CA . VAL D 1 319 ? -5.79100 -7.54300 11.79700 1.000 18.52640 299 VAL D CA 1
ATOM 9478 C C . VAL D 1 319 ? -6.47500 -7.78400 13.13300 1.000 19.45108 299 VAL D C 1
ATOM 9479 O O . VAL D 1 319 ? -6.26900 -8.81900 13.77900 1.000 18.37088 299 VAL D O 1
ATOM 9483 N N . VAL D 1 320 ? -7.24800 -6.79400 13.58000 1.000 19.09307 300 VAL D N 1
ATOM 9484 C CA . VAL D 1 320 ? -8.06900 -6.94900 14.77700 1.000 17.06640 300 VAL D CA 1
ATOM 9485 C C . VAL D 1 320 ? -9.39800 -6.24600 14.51900 1.000 20.01174 300 VAL D C 1
ATOM 9486 O O . VAL D 1 320 ? -9.45500 -5.18500 13.88400 1.000 19.16302 300 VAL D O 1
ATOM 9490 N N . MET D 1 321 ? -10.47400 -6.88300 14.96000 1.000 19.36176 301 MET D N 1
ATOM 9491 C CA . MET D 1 321 ? -11.80700 -6.45900 14.58800 1.000 17.57702 301 MET D CA 1
ATOM 9492 C C . MET D 1 321 ? -12.74700 -6.81600 15.72700 1.000 19.51723 301 MET D C 1
ATOM 9493 O O . MET D 1 321 ? -12.45200 -7.69300 16.55200 1.000 19.12607 301 MET D O 1
ATOM 9498 N N . ARG D 1 322 ? -13.88700 -6.13000 15.76200 1.000 20.99512 302 ARG D N 1
ATOM 9499 C CA . ARG D 1 322 ? -14.89300 -6.35600 16.79500 1.000 22.22616 302 ARG D CA 1
ATOM 9500 C C . ARG D 1 322 ? -16.28400 -6.33800 16.17800 1.000 21.62706 302 ARG D C 1
ATOM 9501 O O . ARG D 1 322 ? -16.58700 -5.49100 15.32900 1.000 25.76072 302 ARG D O 1
ATOM 9509 N N . SER D 1 323 ? -17.13600 -7.27000 16.61100 1.000 20.87133 303 SER D N 1
ATOM 9510 C CA . SER D 1 323 ? -18.43000 -7.43700 15.94100 1.000 20.53610 303 SER D CA 1
ATOM 9511 C C . SER D 1 323 ? -19.42000 -6.33700 16.29800 1.000 25.53551 303 SER D C 1
ATOM 9512 O O . SER D 1 323 ? -20.30800 -6.02200 15.49600 1.000 24.04513 303 SER D O 1
ATOM 9515 N N . THR D 1 324 ? -19.31300 -5.75500 17.48800 1.000 24.24242 304 THR D N 1
ATOM 9516 C CA . THR D 1 324 ? -20.31100 -4.75700 17.87600 1.000 32.99644 304 THR D CA 1
ATOM 9517 C C . THR D 1 324 ? -20.14200 -3.47400 17.06800 1.000 30.84494 304 THR D C 1
ATOM 9518 O O . THR D 1 324 ? -21.10900 -2.95100 16.50400 1.000 36.77658 304 THR D O 1
ATOM 9522 N N . THR D 1 325 ? -18.91600 -2.97500 16.98000 1.000 29.65311 305 THR D N 1
ATOM 9523 C CA . THR D 1 325 ? -18.62100 -1.74000 16.26800 1.000 29.78416 305 THR D CA 1
ATOM 9524 C C . THR D 1 325 ? -18.40200 -1.95600 14.78200 1.000 27.02854 305 THR D C 1
ATOM 9525 O O . THR D 1 325 ? -18.57800 -1.00900 14.00200 1.000 27.78675 305 THR D O 1
ATOM 9529 N N . LYS D 1 326 ? -18.01600 -3.16900 14.37200 1.000 23.12679 306 LYS D N 1
ATOM 9530 C CA . LYS D 1 326 ? -17.55300 -3.47400 13.01600 1.000 24.89639 306 LYS D CA 1
ATOM 9531 C C . LYS D 1 326 ? -16.26900 -2.74000 12.65100 1.000 24.51649 306 LYS D C 1
ATOM 9532 O O . LYS D 1 326 ? -15.92400 -2.67700 11.46400 1.000 22.53011 306 LYS D O 1
ATOM 9538 N N . THR D 1 327 ? -15.57100 -2.15400 13.62600 1.000 22.78947 307 THR D N 1
ATOM 9539 C CA . THR D 1 327 ? -14.30000 -1.50300 13.35400 1.000 24.28622 307 THR D CA 1
ATOM 9540 C C . THR D 1 327 ? -13.22900 -2.54700 13.07300 1.000 19.98983 307 THR D C 1
ATOM 9541 O O . THR D 1 327 ? -13.15500 -3.57700 13.74800 1.000 21.74435 307 THR D O 1
ATOM 9545 N N . VAL D 1 328 ? -12.43000 -2.30100 12.04400 1.000 16.79854 308 VAL D N 1
ATOM 9546 C CA . VAL D 1 328 ? -11.37900 -3.21300 11.61400 1.000 19.10803 308 VAL D CA 1
ATOM 9547 C C . VAL D 1 328 ? -10.09100 -2.41600 11.53000 1.000 17.87002 308 VAL D C 1
ATOM 9548 O O . VAL D 1 328 ? -10.05400 -1.36500 10.87700 1.000 19.54196 308 VAL D O 1
ATOM 9552 N N . ARG D 1 329 ? -9.03500 -2.91700 12.16900 1.000 18.55611 309 ARG D N 1
ATOM 9553 C CA . ARG D 1 329 ? -7.71800 -2.28900 12.13900 1.000 20.49630 309 ARG D CA 1
ATOM 9554 C C . ARG D 1 329 ? -6.69400 -3.24800 11.54400 1.000 19.36675 309 ARG D C 1
ATOM 9555 O O . ARG D 1 329 ? -6.57400 -4.39400 11.98600 1.000 19.32476 309 ARG D O 1
ATOM 9563 N N . HIS D 1 330 ? -5.97200 -2.76600 10.54200 1.000 19.02158 310 HIS D N 1
ATOM 9564 C CA . HIS D 1 330 ? -4.84200 -3.46900 9.94900 1.000 18.48133 310 HIS D CA 1
ATOM 9565 C C . HIS D 1 330 ? -3.58300 -2.87800 10.56500 1.000 20.72121 310 HIS D C 1
ATOM 9566 O O . HIS D 1 330 ? -3.40600 -1.65700 10.54400 1.000 19.33420 310 HIS D O 1
ATOM 9573 N N . ILE D 1 331 ? -2.74000 -3.73700 11.13100 1.000 21.64649 311 ILE D N 1
ATOM 9574 C CA . ILE D 1 331 ? -1.58000 -3.32500 11.93300 1.000 19.61609 311 ILE D CA 1
ATOM 9575 C C . ILE D 1 331 ? -0.32600 -3.83400 11.24900 1.000 21.48212 311 ILE D C 1
ATOM 9576 O O . ILE D 1 331 ? -0.16100 -5.04600 11.08100 1.000 21.37569 311 ILE D O 1
ATOM 9581 N N . THR D 1 332 ? 0.57100 -2.93300 10.88600 1.000 17.38600 312 THR D N 1
ATOM 9582 C CA . THR D 1 332 ? 1.89500 -3.31700 10.41300 1.000 20.13859 312 THR D CA 1
ATOM 9583 C C . THR D 1 332 ? 2.86700 -2.93700 11.51900 1.000 23.68731 312 THR D C 1
ATOM 9584 O O . THR D 1 332 ? 2.95900 -1.76000 11.86900 1.000 24.79459 312 THR D O 1
ATOM 9588 N N . ALA D 1 333 ? 3.54100 -3.92800 12.11000 1.000 20.20295 313 ALA D N 1
ATOM 9589 C CA . ALA D 1 333 ? 4.37500 -3.68800 13.28600 1.000 22.28562 313 ALA D CA 1
ATOM 9590 C C . ALA D 1 333 ? 5.83300 -4.01600 12.99000 1.000 22.53035 313 ALA D C 1
ATOM 9591 O O . ALA D 1 333 ? 6.14000 -5.04600 12.37300 1.000 20.94500 313 ALA D O 1
ATOM 9593 N N . GLU D 1 334 ? 6.73200 -3.12300 13.42100 1.000 20.54546 314 GLU D N 1
ATOM 9594 C CA . GLU D 1 334 ? 8.17000 -3.28100 13.21300 1.000 20.41575 314 GLU D CA 1
ATOM 9595 C C . GLU D 1 334 ? 8.79500 -3.61100 14.56200 1.000 26.50967 314 GLU D C 1
ATOM 9596 O O . GLU D 1 334 ? 8.65300 -2.82800 15.51300 1.000 22.14632 314 GLU D O 1
ATOM 9602 N N . HIS D 1 335 ? 9.45400 -4.76800 14.65200 1.000 21.74349 315 HIS D N 1
ATOM 9603 C CA . HIS D 1 335 ? 9.97800 -5.29500 15.90400 1.000 25.91786 315 HIS D CA 1
ATOM 9604 C C . HIS D 1 335 ? 11.49100 -5.36600 15.80300 1.000 26.88007 315 HIS D C 1
ATOM 9605 O O . HIS D 1 335 ? 12.01500 -6.12500 14.98400 1.000 21.69094 315 HIS D O 1
ATOM 9612 N N . SER D 1 336 ? 12.19000 -4.60800 16.65000 1.000 23.96437 316 SER D N 1
ATOM 9613 C CA . SER D 1 336 ? 13.65000 -4.58400 16.59800 1.000 26.89465 316 SER D CA 1
ATOM 9614 C C . SER D 1 336 ? 14.22700 -5.97900 16.74400 1.000 27.03169 316 SER D C 1
ATOM 9615 O O . SER D 1 336 ? 13.79600 -6.75600 17.60300 1.000 29.31330 316 SER D O 1
ATOM 9618 N N . PHE D 1 337 ? 15.20400 -6.29800 15.89300 1.000 26.81291 317 PHE D N 1
ATOM 9619 C CA . PHE D 1 337 ? 15.92300 -7.55600 16.04000 1.000 34.38874 317 PHE D CA 1
ATOM 9620 C C . PHE D 1 337 ? 17.27700 -7.48400 15.34800 1.000 32.90243 317 PHE D C 1
ATOM 9621 O O . PHE D 1 337 ? 17.40500 -6.91000 14.26000 1.000 33.21402 317 PHE D O 1
ATOM 9629 N N . ASP D 1 338 ? 18.27600 -8.09300 15.99200 1.000 33.55587 318 ASP D N 1
ATOM 9630 C CA . ASP D 1 338 ? 19.61400 -8.25900 15.43000 1.000 35.49166 318 ASP D CA 1
ATOM 9631 C C . ASP D 1 338 ? 19.64400 -9.63600 14.77900 1.000 33.09089 318 ASP D C 1
ATOM 9632 O O . ASP D 1 338 ? 19.63400 -10.65700 15.47300 1.000 35.38199 318 ASP D O 1
ATOM 9637 N N . PHE D 1 339 ? 19.65700 -9.67300 13.45700 1.000 27.81308 319 PHE D N 1
ATOM 9638 C CA . PHE D 1 339 ? 19.63900 -10.96700 12.78800 1.000 25.41168 319 PHE D CA 1
ATOM 9639 C C . PHE D 1 339 ? 21.01600 -11.60500 12.71600 1.000 26.29466 319 PHE D C 1
ATOM 9640 O O . PHE D 1 339 ? 21.15400 -12.67100 12.11300 1.000 25.33844 319 PHE D O 1
ATOM 9648 N N . LYS D 1 340 ? 22.03200 -10.98300 13.34300 1.000 26.24198 320 LYS D N 1
ATOM 9649 C CA . LYS D 1 340 ? 23.30400 -11.66200 13.53700 1.000 30.81381 320 LYS D CA 1
ATOM 9650 C C . LYS D 1 340 ? 23.21600 -12.67000 14.66600 1.000 29.54907 320 LYS D C 1
ATOM 9651 O O . LYS D 1 340 ? 24.01900 -13.60000 14.71700 1.000 31.04310 320 LYS D O 1
ATOM 9657 N N . GLU D 1 341 ? 22.23400 -12.51400 15.53900 1.000 32.28122 321 GLU D N 1
ATOM 9658 C CA . GLU D 1 341 ? 21.87200 -13.48900 16.54800 1.000 34.67117 321 GLU D CA 1
ATOM 9659 C C . GLU D 1 341 ? 20.90000 -14.50900 15.96400 1.000 39.62979 321 GLU D C 1
ATOM 9660 O O . GLU D 1 341 ? 20.15000 -14.22400 15.02300 1.000 34.72221 321 GLU D O 1
ATOM 9666 N N . GLY D 1 342 ? 20.92300 -15.70900 16.53700 1.000 35.59201 322 GLY D N 1
ATOM 9667 C CA . GLY D 1 342 ? 19.99900 -16.74900 16.14200 1.000 36.38779 322 GLY D CA 1
ATOM 9668 C C . GLY D 1 342 ? 18.54600 -16.30000 16.17500 1.000 39.38328 322 GLY D C 1
ATOM 9669 O O . GLY D 1 342 ? 18.10600 -15.65200 17.13300 1.000 37.98248 322 GLY D O 1
ATOM 9670 N N . ILE D 1 343 ? 17.79500 -16.65200 15.12500 1.000 38.01366 323 ILE D N 1
ATOM 9671 C CA . ILE D 1 343 ? 16.38800 -16.25800 14.99200 1.000 37.04280 323 ILE D CA 1
ATOM 9672 C C . ILE D 1 343 ? 15.54700 -16.71700 16.17500 1.000 35.32722 323 ILE D C 1
ATOM 9673 O O . ILE D 1 343 ? 14.55300 -16.06500 16.52500 1.000 35.76273 323 ILE D O 1
ATOM 9678 N N . GLU D 1 344 ? 15.92700 -17.81600 16.82600 1.000 38.99945 324 GLU D N 1
ATOM 9679 C CA . GLU D 1 344 ? 15.04000 -18.34100 17.85600 1.000 45.80663 324 GLU D CA 1
ATOM 9680 C C . GLU D 1 344 ? 15.08300 -17.52300 19.14500 1.000 45.65247 324 GLU D C 1
ATOM 9681 O O . GLU D 1 344 ? 14.42400 -17.90100 20.12300 1.000 41.89830 324 GLU D O 1
ATOM 9687 N N . LYS D 1 345 ? 15.79200 -16.38600 19.15200 1.000 40.87893 325 LYS D N 1
ATOM 9688 C CA . LYS D 1 345 ? 15.56100 -15.37700 20.17300 1.000 45.49137 325 LYS D CA 1
ATOM 9689 C C . LYS D 1 345 ? 14.17200 -14.76100 20.07200 1.000 46.41968 325 LYS D C 1
ATOM 9690 O O . LYS D 1 345 ? 13.78700 -14.02100 20.97900 1.000 43.14433 325 LYS D O 1
ATOM 9696 N N . PHE D 1 346 ? 13.42800 -15.01800 18.98700 1.000 45.00627 326 PHE D N 1
ATOM 9697 C CA . PHE D 1 346 ? 12.04000 -14.57400 18.92000 1.000 43.73102 326 PHE D CA 1
ATOM 9698 C C . PHE D 1 346 ? 11.09100 -15.48600 19.69100 1.000 42.49580 326 PHE D C 1
ATOM 9699 O O . PHE D 1 346 ? 9.90900 -15.15000 19.82000 1.000 39.08850 326 PHE D O 1
ATOM 9707 N N . MET D 1 347 ? 11.56200 -16.62300 20.19400 1.000 41.84897 327 MET D N 1
ATOM 9708 C CA . MET D 1 347 ? 10.75500 -17.42300 21.10300 1.000 49.91479 327 MET D CA 1
ATOM 9709 C C . MET D 1 347 ? 10.64600 -16.73500 22.45700 1.000 54.59818 327 MET D C 1
ATOM 9710 O O . MET D 1 347 ? 11.54300 -16.00500 22.87900 1.000 45.91043 327 MET D O 1
ATOM 9715 N N . SER D 1 348 ? 9.54900 -17.00600 23.15200 1.000 60.24277 328 SER D N 1
ATOM 9716 C CA . SER D 1 348 ? 9.34000 -16.46500 24.49000 1.000 66.40277 328 SER D CA 1
ATOM 9717 C C . SER D 1 348 ? 10.28300 -17.11200 25.50300 1.000 67.05277 328 SER D C 1
ATOM 9718 O O . SER D 1 348 ? 10.12000 -18.28000 25.85800 1.000 72.81277 328 SER D O 1
#

InterPro domains:
  IPR004464 Fructose-1,6-bisphosphatase class 2/Sedoheputulose-1,7-bisphosphatase [PF03320] (3-315)
  IPR004464 Fructose-1,6-bisphosphatase class 2/Sedoheputulose-1,7-bisphosphatase [PIRSF004532] (1-321)
  IPR004464 Fructose-1,6-bisphosphatase class 2/Sedoheputulose-1,7-bisphosphatase [PTHR30447] (1-321)
  IPR004464 Fructose-1,6-bisphosphatase class 2/Sedoheputulose-1,7-bisphosphatase [TIGR00330] (1-319)
  IPR004464 Fructose-1,6-bisphosphatase class 2/Sedoheputulose-1,7-bisphosphatase [cd01516] (3-315)

Solvent-accessible surface area: 44465 Å² total; per-residue (Å²): 39,66,74,4,4,4,1,8,0,0,37,1,0,1,74,0,0,5,0,0,6,0,14,13,0,67,43,66,102,125,32,0,34,92,1,0,6,45,3,0,78,100,8,0,59,86,7,59,1,70,0,25,1,29,14,21,62,16,79,119,120,133,6,121,63,0,60,58,39,12,142,7,26,63,40,48,56,90,3,11,0,0,3,16,0,6,14,8,29,58,11,0,6,94,13,24,54,6,0,1,0,0,1,0,1,0,60,139,60,7,12,26,79,26,7,91,7,114,0,54,2,2,0,0,1,5,57,98,5,75,131,43,6,3,32,32,91,54,48,19,29,66,4,0,121,69,0,9,123,58,50,40,14,82,22,5,1,0,5,0,0,0,10,72,73,117,100,1,94,138,28,8,98,36,0,16,143,32,12,0,0,0,20,24,17,89,47,1,7,0,0,0,0,0,0,9,4,32,93,90,14,30,9,15,0,0,10,1,16,4,23,0,26,40,0,1,0,0,0,0,0,1,58,2,26,6,11,25,0,8,0,38,6,52,39,126,74,130,140,45,38,132,115,0,87,193,84,68,19,103,89,48,112,90,69,8,12,11,76,67,0,0,49,53,22,0,0,0,0,0,0,0,0,10,59,29,28,20,20,68,0,5,17,49,29,60,28,104,60,10,24,32,10,0,14,0,37,2,6,2,4,33,8,87,77,79,18,1,14,71,2,44,0,11,19,56,29,61,4,144,79,11,1,85,134,29,81,60,47,54,110,23,0,5,0,12,0,0,24,2,0,0,41,0,0,5,0,0,6,1,10,14,0,63,36,63,115,138,32,0,34,78,7,0,4,59,1,0,67,111,4,0,67,75,4,25,0,46,0,19,1,19,5,27,60,24,40,107,142,144,4,106,35,0,48,52,46,13,128,7,24,63,41,49,41,96,0,5,0,0,3,19,2,6,14,13,25,60,10,0,4,66,12,22,53,6,0,0,0,0,1,0,0,0,62,146,59,7,12,18,50,9,4,93,6,100,0,57,2,4,0,0,0,3,86,119,6,76,111,39,10,3,33,36,94,59,51,17,31,67,4,0,121,81,0,7,150,71,44,43,16,83,22,10,1,0,7,0,0,0,13,63,72,116,107,3,121,150,37,24,128,59,0,44,134,35,21,0,1,0,20,21,16,79,43,5,6,0,0,0,0,0,0,11,2,34,98,84,15,29,9,15,0,0,10,6,18,2,23,0,26,43,0,0,0,0,0,0,0,1,52,1,18,9,14,21,0,10,0,45,5,46,39,115,71,126,127,27,48,148,70,0,98,148,39,63,22,91,90,41,115,88,67,6,28,8,73,67,0,0,48,51,22,0,0,0,0,0,0,0,1,10,58,26,27,20,18,110,1,6,25,48,28,89,34,104,50,17,25,33,8,0,15,0,37,2,6,3,3,19,5,81,50,61,18,1,21,73,2,44,0,10,14,54,29,89,4,147,93,16,1,72,146,24,72,65,44,54,72,22,1,6,6,12,0,0,28,1,0,2,51,0,0,5,0,0,5,2,24,14,0,77,44,64,111,125,33,0,30,93,9,0,4,65,0,0,80,88,5,0,60,98,7,24,1,48,0,37,1,16,5,20,59,13,55,101,139,124,7,114,38,0,50,54,40,18,135,7,25,63,39,45,40,127,4,15,0,0,2,18,1,6,13,15,33,55,6,0,8,77,12,16,54,5,0,2,0,0,0,0,0,0,63,172,53,8,13,25,53,10,2,90,6,108,0,50,1,3,0,0,2,6,74,93,6,79,142,43,8,5,27,34,93,57,52,15,35,74,3,0,121,80,0,8,139,58,53,29,17,85,24,14,1,0,7,0,0,0,10,50,59,117,92,2,90,112,16,8,150,52,0,47,145,33,20,0,0,0,24,20,19,69,43,5,7,0,0,0,0,0,0,9,0,36,103,92,14,30,10,14,0,0,10,5,18,3,21,0,25,45,0,0,1,0,0,0,0,0,52,1,15,6,10,29,2,17,0,43,3,62,46,134,68,120,98,24,40,129,61,0,89,133,54,67,20,101,82,43,117,94,68,12,14,6,69,71,0,0,45,51,21,0,0,0,0,0,0,0,1,9,64,29,24,19,22,104,0,6,22,52,27,99,27,104,36,17,26,30,11,0,14,0,28,2,8,4,5,24,16,83,60,48,10,3,8,74,2,45,0,6,19,56,29,74,5,134,82,2,5,90,121,22,74,61,45,90,105,15,2,8,0,4,1,0,35,0,0,2,65,0,0,6,0,0,6,0,10,13,0,67,44,65,101,132,28,0,5,100,2,0,2,32,5,0,80,98,5,0,60,86,2,59,0,73,1,33,1,33,7,10,24,45,100,108,122,73,58,0,88,87,39,19,160,7,25,65,34,41,48,118,3,15,0,0,3,10,0,3,12,9,22,59,6,0,11,58,10,10,54,7,0,2,0,0,1,0,1,0,61,159,57,7,12,22,73,17,6,94,6,104,0,53,1,3,0,0,2,7,78,98,8,81,153,42,8,5,26,34,93,56,50,23,33,74,2,0,123,78,0,8,140,58,49,33,16,79,27,12,1,0,7,0,0,0,10,66,68,107,110,0,114,153,30,25,132,54,0,44,121,36,19,0,1,0,20,19,17,70,42,0,6,0,0,0,0,0,0,11,6,35,100,90,15,28,9,15,0,0,8,2,22,4,21,0,26,40,0,0,0,0,0,0,0,0,55,0,15,7,13,31,1,10,0,44,5,47,41,109,75,147,83,19,43,106,78,0,90,150,72,64,26,109,87,44,116,86,67,4,18,7,80,65,0,0,46,52,20,0,0,0,0,0,0,0,0,12,60,31,26,20,19,102,0,7,25,52,28,95,23,99,67,31,26,30,10,0,13,0,28,3,6,5,4,28,16,87,76,40,21,2,19,71,2,45,0,19,16,54,27,84,6,140,93,22,0,63,132,28,73,75